Protein 1O58 (pdb70)

Sequence (1123 aa):
HHMMERLIGSTPIVRLDSIDSRIFLKLEKNNPGGSVKDRPALFMILDAEKRGLLKNGIVEPTSGNMGIAIAMIGAKRGHRVILTMPETMSVERRKVLKMLGAELVLTPGELGMKGAVEKALEISRETGAHMLNQFENPYNVYSHQFTTGPEILKQMDYQIDAFVAGVGTGGTISGVGRVLKGFFGNGVKIVAVEPAKSPVLSGGQPGKHAIQGIGAGFVPKILDRSVIDEVITVEDEEAYEMARYLAKKEGLLVGISSGANVAAALKVAQKLGPDARVVTVAPDHAERYLSILHMMERLIGSTPIVRLDSIDSRIFLKLEKNNPGGSVKDRPALFMILDAEKRGLLKNGIVEPTSGNMGIAIAMIGAKRGHRVILTMPETMSVERRKVLKMLGAELVLTGAVEKALEISRETGAHMLNQFENPYNVYSHQFTTGPEILKQMDYQIDAFVAGVGTGGTISGVGRVLKGFFGNGVKIVAVEPAKSPVLSGGQPGKHAIQGIGAGFVPKILDRSVIDEVITVEDEEAYEMARYLAKKEGLLVGISSGANVAAALKVAQKLGPDARVVTVAPDHAERYLSILHMMERLIGSTPIVRLDSIDSRIFLKLEKNNPGGSVKDRPALFMILDAEKRGLLKNGIVEPTSGNMGIAIAMIGAKRGHRVILTMPETMSVERRKVLKMLGAEAHMLNQFENPYNVYSHQFTTGPEILKQMDYQIDAFVAGVGTGGTISGVGRVLKGFFGNGVKIVAVEPAKSPVLSGGQPGKHAIQGIGAGFVPKILDRSVIDEVITVEDEEAYEMARYLAKKEGLLVGISSGANVAAALKVAQKLGPDARVVTVAPDHAERYLSIHHMMERLIGSTPIVRLDSIDSRIFLKLEKNNPGGSVKDRPALFMILDAEKRGLLKNGIVEPTSGNMGIAIAMIGAKRGHRVILTMPETMSVERRKVLKMLGAELVALEISRETGAHMLNQFENPYNVYSHQFTTGPEILKQMDYQIDAFVAGVGTGGTISGVGRVLKGFFGNGVKIVAVEPAKSPVLSGGQPGKHAIQGIGAGFVPKILDRSVIDEVITVEDEEAYEMARYLAKKEGLLVGISSGANVAAALKVAQKLGPDARVVTVAPDHAERYLSIL

Solvent-accessible surface area: 36326 Å² total; per-residue (Å²): 124,42,14,1,2,141,16,5,10,80,2,35,35,9,102,0,82,50,35,22,49,40,0,16,0,0,2,0,26,26,0,5,0,5,1,3,34,0,1,0,0,0,2,0,0,22,16,1,54,107,148,62,62,18,102,82,4,0,0,0,1,0,27,0,14,5,0,0,0,0,2,0,0,2,25,39,80,66,33,119,7,6,0,0,0,3,87,81,32,4,78,11,0,78,66,0,0,144,17,5,52,11,76,50,49,75,6,57,18,150,91,28,19,115,4,0,24,85,72,0,78,72,16,26,176,140,51,41,2,49,22,7,40,6,14,95,19,71,29,1,5,53,0,2,37,12,11,0,0,11,30,0,1,42,73,2,7,10,73,7,56,0,0,0,1,14,6,14,7,4,1,17,0,0,0,0,0,89,1,0,33,29,8,22,29,117,53,0,89,0,1,0,0,3,0,38,115,1,31,21,12,66,68,28,140,77,35,122,42,35,0,15,25,14,15,19,24,65,62,5,166,18,16,27,113,103,11,30,63,94,41,31,48,0,92,17,124,46,0,24,68,13,1,101,88,0,3,56,92,0,0,0,4,0,0,0,5,0,0,0,4,0,1,0,0,34,92,13,0,118,114,72,34,133,90,10,37,0,0,0,2,1,20,0,16,1,5,0,1,28,62,71,24,77,17,1,2,160,14,4,10,82,2,34,36,9,67,0,52,50,33,22,46,44,0,16,0,0,1,0,26,25,1,3,0,5,1,5,31,0,2,1,0,0,1,0,0,21,6,2,50,121,139,45,57,12,195,85,3,0,0,2,13,7,44,0,13,4,0,1,0,0,1,0,0,1,22,35,74,68,35,117,6,7,0,0,0,44,107,112,34,5,86,17,0,64,55,0,0,58,20,5,49,11,78,66,54,58,58,107,10,62,72,79,0,92,85,17,28,217,147,42,40,1,44,33,4,45,8,45,103,19,67,23,1,5,53,0,2,37,11,11,0,0,10,30,0,0,42,71,2,9,10,85,8,57,0,0,0,2,13,7,14,7,3,1,18,0,0,0,0,0,90,1,0,39,24,8,21,30,157,49,1,70,0,0,0,0,5,0,32,101,2,29,26,43,66,71,33,150,82,33,124,47,38,0,18,28,16,17,45,22,98,75,4,152,14,18,26,174,100,10,30,74,68,54,36,50,1,84,14,116,58,0,36,119,22,1,91,97,0,4,106,51,0,0,0,4,1,0,0,4,0,0,0,5,0,9,0,0,37,72,7,0,114,129,52,38,120,128,10,38,0,0,0,3,0,19,0,16,2,5,0,1,30,74,68,21,77,17,1,2,161,14,5,9,80,2,35,35,8,68,0,55,50,35,25,48,43,0,15,0,0,1,0,24,26,0,4,0,5,1,8,34,0,2,0,0,1,2,1,0,19,6,1,55,102,138,61,64,16,102,106,3,0,40,2,61,7,50,0,14,4,0,1,0,0,2,0,0,1,22,29,76,67,32,138,7,45,25,82,57,69,148,103,31,5,76,18,1,109,64,0,15,155,22,4,47,8,105,67,47,89,3,65,7,52,97,16,60,21,0,5,56,0,3,36,14,11,0,0,11,30,0,1,40,74,2,7,10,68,6,55,0,0,0,1,13,5,15,8,3,1,20,0,0,0,0,0,90,2,0,37,27,14,41,30,140,51,0,97,0,0,0,0,4,0,40,122,2,30,23,15,63,69,30,142,76,30,197,43,41,0,14,24,14,17,48,25,96,64,4,130,12,16,24,114,101,13,28,67,88,39,32,47,0,105,13,120,59,0,21,57,20,12,135,92,0,4,49,89,0,0,0,4,4,2,7,4,0,0,0,4,0,8,0,0,38,65,10,0,108,179,80,18,134,131,9,36,0,0,0,3,0,20,0,17,8,5,1,16,25,76,85,120,46,12,2,3,137,14,5,10,80,2,35,34,9,106,0,85,54,35,24,51,37,0,15,0,0,0,0,26,25,0,4,0,5,1,9,33,0,2,0,0,0,2,0,0,21,7,2,54,96,138,62,56,16,187,71,3,0,0,2,57,9,47,0,14,4,0,1,0,0,1,0,0,1,22,37,80,67,35,113,6,4,3,26,49,69,151,102,31,6,84,17,0,81,86,0,2,76,35,3,51,8,77,75,118,32,116,119,25,24,177,84,47,41,1,45,28,3,60,8,57,92,18,75,24,1,5,55,0,3,36,12,11,0,0,11,30,0,1,44,72,2,8,10,73,6,60,0,0,0,1,13,6,15,8,3,0,22,0,0,0,0,0,85,2,0,44,29,10,18,30,135,42,0,87,0,0,0,0,5,0,30,100,2,30,27,17,64,70,28,143,74,32,190,41,38,0,14,26,15,17,47,24,96,62,4,163,18,14,25,120,102,13,30,66,86,46,35,46,1,76,15,120,74,0,33,57,22,1,115,109,0,4,61,30,0,0,0,4,1,0,0,5,0,0,0,3,0,10,0,0,37,61,13,0,112,183,64,38,118,125,10,36,0,0,0,2,0,20,0,16,1,4,0,1,26,75,62,29

Secondary structure (DSSP, 8-state):
--HHHHHS----EEE-TTT-TTEEEEEGGGSTTSBTTHHHHHHHHHHHHHTT--TT-EEEE-SSHHHHHHHHHHHHHT--EEEEEETTS-HHHHHHHHHTT-EEEEE-GGGHHHHHHHHHHHHHHHH-PBP--TTT-HHHHHHIIIIIHHHHHHHTTT--SEEEEE-SSSHHHHHHHHHHHHHHGGGSEEEEEEETTS-TTTT--------TTS--SS--TT--GGG--EEEEE-HHHHHHHHHHIIIII---B-HHHHHHHHHHHHHHHTS-TT--EEEEE-BBGGG-TTT-/-HHHHHSS---EEE-TTT-TTEEEEEGGGSTTSBTTHHHHHHHHHHHHHTT--TT-EEEE-SSHHHHHHHHHHHHHT--EEEEE-TTS-THHHHHHHHTT-EEEE---HHHHHHHHHHH-PBP--TTT-HHHHHHIIIIIHHHHHHHTTT--SEEEEE-SSSHHHHHHHHHHHHHHGGGSEEEEEEETTS-TTTT--------TTS--SS--TT--GGG--EEEEE-HHHHHHHHHHIIIII---B-HHHHHHHHHHHHHHHTS-TT--EEEEE-BBGGGGTTT-/-HHHHHSS---EEE-TTT-TTEEEEEGGGSTTSBTTHHHHHHHHHHHHHTT--TT-EEEE-SSHHHHHHHHHHHHHT--EEEE--TTS-HHHHHHHHHTT---B---TTT-HHHHHHIIIIIHHHHHHHTTT--SEEEEE-SSSHHHHHHHHHHHHHHGGGSEEEEEEETTS-TTTT--------TTS--SS--TT--GGG--EEEEE-HHHHHHHHHHIIIII---B-HHHHHHHHHHHHHHHHH-TT--EEEEE-BBGGG-TT-/--HHHHHSS---EEE-TTT-TTEEEEEGGGSTTSBTTHHHHHHHHHHHHHTT--TT-EEEE-SSHHHHHHHHHHHHHT--EEEE--TTS-THHHHHHHHTTPEE--HHHHHHH-PBP--TTT-HHHHHHIIIIIHHHHHHHTTT--SEEEEE-SSSHHHHHHHHHHHHHHGGGSEEEEEEETTS-TTTT--------TTS--SS--TT--GGG--EEEEE-HHHHHHHHHHIIIII---B-HHHHHHHHHHHHHHHTS-TT--EEEEE-BBGGG-TTT-

Radius of gyration: 29.22 Å; Cα contacts (8 Å, |Δi|>4): 2714; chains: 4; bounding box: 78×65×84 Å

B-factor: mean 25.7, std 7.24, range [10.95, 65.92]

InterPro domains:
  IPR001216 Cysteine synthase/cystathionine beta-synthase, pyridoxal-phosphate attachment site [PS00901] (24-42)
  IPR001926 Tryptophan synthase beta chain-like, PALP domain [PF00291] (4-282)
  IPR005856 Cysteine synthase [TIGR01136] (3-290)
  IPR005859 Cysteine synthase CysK [TIGR01139] (3-290)
  IPR036052 Tryptophan synthase beta chain-like, PALP domain superfamily [G3DSA:3.40.50.1100] (5-289)
  IPR036052 Tryptophan synthase beta chain-like, PALP domain superfamily [G3DSA:3.40.50.1100] (36-134)
  IPR036052 Tryptophan synthase beta chain-like, PALP domain superfamily [SSF53686] (4-290)
  IPR050214 Cysteine synthase/Cystathionine beta-synthase [PTHR10314] (4-289)

CATH classification: 3.40.50.1100 (+1 more: 3.40.50.1100)

Structure (mmCIF, N/CA/C/O backbone):
data_1O58
#
_entry.id   1O58
#
_cell.length_a   67.570
_cell.length_b   84.590
_cell.length_c   107.220
_cell.angle_alpha   90.00
_cell.angle_beta   95.39
_cell.angle_gamma   90.00
#
_symmetry.space_group_name_H-M   'P 1 21 1'
#
loop_
_entity.id
_entity.type
_entity.pdbx_description
1 polymer 'O-acetylserine sulfhydrylase'
2 non-polymer 'PHOSPHATE ION'
3 water water
#
loop_
_atom_site.group_PDB
_atom_site.id
_atom_site.type_symbol
_atom_site.label_atom_id
_atom_site.label_alt_id
_atom_site.label_comp_id
_atom_site.label_asym_id
_atom_site.label_entity_id
_atom_site.label_seq_id
_atom_site.pdbx_PDB_ins_code
_atom_site.Cartn_x
_atom_site.Cartn_y
_atom_site.Cartn_z
_atom_site.occupancy
_atom_site.B_iso_or_equiv
_atom_site.auth_seq_id
_atom_site.auth_comp_id
_atom_site.auth_asym_id
_atom_site.auth_atom_id
_atom_site.pdbx_PDB_model_num
ATOM 1 N N . HIS A 1 11 ? 43.860 25.354 82.082 1.00 43.22 -1 HIS A N 1
ATOM 2 C CA . HIS A 1 11 ? 43.611 23.960 82.585 1.00 42.62 -1 HIS A CA 1
ATOM 3 C C . HIS A 1 11 ? 44.122 22.905 81.601 1.00 40.90 -1 HIS A C 1
ATOM 4 O O . HIS A 1 11 ? 43.692 21.736 81.649 1.00 40.96 -1 HIS A O 1
ATOM 11 N N . HIS A 1 12 ? 45.044 23.307 80.714 1.00 38.28 0 HIS A N 1
ATOM 12 C CA . HIS A 1 12 ? 45.749 22.348 79.866 1.00 35.92 0 HIS A CA 1
ATOM 13 C C . HIS A 1 12 ? 44.818 21.554 78.954 1.00 32.82 0 HIS A C 1
ATOM 14 O O . HIS A 1 12 ? 44.969 20.333 78.809 1.00 30.15 0 HIS A O 1
ATOM 21 N N . MET A 1 13 ? 43.898 22.253 78.297 1.00 29.93 1 MET A N 1
ATOM 22 C CA . MET A 1 13 ? 42.866 21.588 77.490 1.00 28.38 1 MET A CA 1
ATOM 23 C C . MET A 1 13 ? 43.437 20.660 76.435 1.00 27.59 1 MET A C 1
ATOM 24 O O . MET A 1 13 ? 43.116 19.475 76.391 1.00 27.71 1 MET A O 1
ATOM 29 N N . MET A 1 14 ? 44.284 21.212 75.580 1.00 25.99 2 MET A N 1
ATOM 30 C CA . MET A 1 14 ? 44.773 20.474 74.420 1.00 25.71 2 MET A CA 1
ATOM 31 C C . MET A 1 14 ? 45.718 19.383 74.853 1.00 25.70 2 MET A C 1
ATOM 32 O O . MET A 1 14 ? 45.730 18.303 74.246 1.00 26.40 2 MET A O 1
ATOM 37 N N . GLU A 1 15 ? 46.474 19.653 75.919 1.00 25.48 3 GLU A N 1
ATOM 38 C CA . GLU A 1 15 ? 47.416 18.690 76.465 1.00 25.58 3 GLU A CA 1
ATOM 39 C C . GLU A 1 15 ? 46.651 17.423 76.835 1.00 25.52 3 GLU A C 1
ATOM 40 O O . GLU A 1 15 ? 47.101 16.290 76.620 1.00 25.14 3 GLU A O 1
ATOM 46 N N . ARG A 1 16 ? 45.498 17.614 77.459 1.00 25.30 4 ARG A N 1
ATOM 47 C CA . ARG A 1 16 ? 44.777 16.469 78.029 1.00 25.91 4 ARG A CA 1
ATOM 48 C C . ARG A 1 16 ? 44.004 15.692 76.985 1.00 25.07 4 ARG A C 1
ATOM 49 O O . ARG A 1 16 ? 43.823 14.461 77.095 1.00 24.51 4 ARG A O 1
ATOM 57 N N . LEU A 1 17 ? 43.504 16.392 75.979 1.00 23.86 5 LEU A N 1
ATOM 58 C CA . LEU A 1 17 ? 42.685 15.798 74.949 1.00 23.39 5 LEU A CA 1
ATOM 59 C C . LEU A 1 17 ? 43.473 15.026 73.908 1.00 22.95 5 LEU A C 1
ATOM 60 O O . LEU A 1 17 ? 42.981 14.048 73.361 1.00 23.91 5 LEU A O 1
ATOM 65 N N . ILE A 1 18 ? 44.665 15.491 73.585 1.00 21.56 6 ILE A N 1
ATOM 66 C CA . ILE A 1 18 ? 45.418 14.907 72.490 1.00 21.38 6 ILE A CA 1
ATOM 67 C C . ILE A 1 18 ? 46.066 13.571 72.852 1.00 22.03 6 ILE A C 1
ATOM 68 O O . ILE A 1 18 ? 46.699 13.440 73.898 1.00 22.84 6 ILE A O 1
ATOM 73 N N . GLY A 1 19 ? 45.847 12.563 72.005 1.00 22.02 7 GLY A N 1
ATOM 74 C CA . GLY A 1 19 ? 46.455 11.238 72.211 1.00 21.58 7 GLY A CA 1
ATOM 75 C C . GLY A 1 19 ? 45.596 10.264 72.976 1.00 21.42 7 GLY A C 1
ATOM 76 O O . GLY A 1 19 ? 44.414 10.506 73.177 1.00 21.12 7 GLY A O 1
ATOM 77 N N . SER A 1 20 ? 46.197 9.157 73.399 1.00 22.15 8 SER A N 1
ATOM 78 C CA . SER A 1 20 ? 45.495 8.067 74.093 1.00 22.95 8 SER A CA 1
ATOM 79 C C . SER A 1 20 ? 44.294 7.576 73.262 1.00 22.67 8 SER A C 1
ATOM 80 O O . SER A 1 20 ? 43.193 7.458 73.767 1.00 24.17 8 SER A O 1
ATOM 83 N N . THR A 1 21 ? 44.533 7.313 71.987 1.00 21.69 9 THR A N 1
ATOM 84 C CA . THR A 1 21 ? 43.527 6.847 71.034 1.00 21.64 9 THR A CA 1
ATOM 85 C C . THR A 1 21 ? 43.419 5.315 71.033 1.00 21.40 9 THR A C 1
ATOM 86 O O . THR A 1 21 ? 44.395 4.599 71.371 1.00 21.82 9 THR A O 1
ATOM 90 N N . PRO A 1 22 ? 42.254 4.792 70.649 1.00 22.21 10 PRO A N 1
ATOM 91 C CA . PRO A 1 22 ? 42.028 3.354 70.687 1.00 22.47 10 PRO A CA 1
ATOM 92 C C . PRO A 1 22 ? 42.562 2.576 69.486 1.00 23.52 10 PRO A C 1
ATOM 93 O O . PRO A 1 22 ? 42.777 3.127 68.382 1.00 23.96 10 PRO A O 1
ATOM 97 N N . ILE A 1 23 ? 42.770 1.288 69.720 1.00 23.66 11 ILE A N 1
ATOM 98 C CA . ILE A 1 23 ? 43.105 0.359 68.644 1.00 24.80 11 ILE A CA 1
ATOM 99 C C . ILE A 1 23 ? 41.986 -0.656 68.556 1.00 25.72 11 ILE A C 1
ATOM 100 O O . ILE A 1 23 ? 41.531 -1.156 69.600 1.00 26.01 11 ILE A O 1
ATOM 105 N N . VAL A 1 24 ? 41.551 -0.933 67.330 1.00 25.13 12 VAL A N 1
ATOM 106 C CA . VAL A 1 24 ? 40.550 -1.949 67.034 1.00 26.08 12 VAL A CA 1
ATOM 107 C C . VAL A 1 24 ? 41.093 -3.005 66.078 1.00 25.84 12 VAL A C 1
ATOM 108 O O . VAL A 1 24 ? 41.880 -2.709 65.177 1.00 25.90 12 VAL A O 1
ATOM 112 N N . ARG A 1 25 ? 40.672 -4.248 66.281 1.00 26.20 13 ARG A N 1
ATOM 113 C CA . ARG A 1 25 ? 40.993 -5.338 65.372 1.00 27.08 13 ARG A CA 1
ATOM 114 C C . ARG A 1 25 ? 39.948 -5.408 64.245 1.00 25.59 13 ARG A C 1
ATOM 115 O O . ARG A 1 25 ? 38.749 -5.377 64.509 1.00 26.67 13 ARG A O 1
ATOM 123 N N . LEU A 1 26 ? 40.410 -5.477 63.005 1.00 24.80 14 LEU A N 1
ATOM 124 C CA . LEU A 1 26 ? 39.556 -5.427 61.835 1.00 25.04 14 LEU A CA 1
ATOM 125 C C . LEU A 1 26 ? 39.061 -6.836 61.490 1.00 25.97 14 LEU A C 1
ATOM 126 O O . LEU A 1 26 ? 39.379 -7.370 60.442 1.00 24.60 14 LEU A O 1
ATOM 131 N N . ASP A 1 27 ? 38.236 -7.387 62.385 1.00 27.50 15 ASP A N 1
ATOM 132 C CA . ASP A 1 27 ? 37.752 -8.770 62.314 1.00 30.13 15 ASP A CA 1
ATOM 133 C C . ASP A 1 27 ? 36.876 -9.068 61.143 1.00 30.52 15 ASP A C 1
ATOM 134 O O . ASP A 1 27 ? 36.622 -10.238 60.893 1.00 31.34 15 ASP A O 1
ATOM 139 N N . SER A 1 28 ? 36.320 -8.043 60.493 1.00 30.27 16 SER A N 1
ATOM 140 C CA . SER A 1 28 ? 35.484 -8.246 59.311 1.00 30.96 16 SER A CA 1
ATOM 141 C C . SER A 1 28 ? 36.278 -8.167 58.016 1.00 30.77 16 SER A C 1
ATOM 142 O O . SER A 1 28 ? 35.769 -8.527 56.964 1.00 32.72 16 SER A O 1
ATOM 145 N N . ILE A 1 29 ? 37.510 -7.681 58.085 1.00 30.92 17 ILE A N 1
ATOM 146 C CA . ILE A 1 29 ? 38.383 -7.548 56.922 1.00 30.63 17 ILE A CA 1
ATOM 147 C C . ILE A 1 29 ? 39.482 -8.590 57.048 1.00 29.88 17 ILE A C 1
ATOM 148 O O . ILE A 1 29 ? 39.528 -9.543 56.265 1.00 29.39 17 ILE A O 1
ATOM 153 N N . ASP A 1 30 ? 40.340 -8.435 58.057 1.00 28.52 18 ASP A N 1
ATOM 154 C CA . ASP A 1 30 ? 41.352 -9.443 58.393 1.00 28.04 18 ASP A CA 1
ATOM 155 C C . ASP A 1 30 ? 41.731 -9.268 59.859 1.00 27.03 18 ASP A C 1
ATOM 156 O O . ASP A 1 30 ? 42.218 -8.215 60.252 1.00 26.26 18 ASP A O 1
ATOM 161 N N . SER A 1 31 ? 41.494 -10.293 60.666 1.00 26.71 19 SER A N 1
ATOM 162 C CA . SER A 1 31 ? 41.674 -10.178 62.107 1.00 26.75 19 SER A CA 1
ATOM 163 C C . SER A 1 31 ? 43.154 -10.057 62.500 1.00 26.59 19 SER A C 1
ATOM 164 O O . SER A 1 31 ? 43.477 -9.842 63.668 1.00 26.67 19 SER A O 1
ATOM 167 N N . ARG A 1 32 ? 44.056 -10.138 61.533 1.00 25.63 20 ARG A N 1
ATOM 168 C CA . ARG A 1 32 ? 45.471 -9.878 61.857 1.00 25.60 20 ARG A CA 1
ATOM 169 C C . ARG A 1 32 ? 45.800 -8.384 61.886 1.00 24.77 20 ARG A C 1
ATOM 170 O O . ARG A 1 32 ? 46.893 -7.997 62.292 1.00 24.32 20 ARG A O 1
ATOM 178 N N . ILE A 1 33 ? 44.868 -7.550 61.435 1.00 23.55 21 ILE A N 1
ATOM 179 C CA . ILE A 1 33 ? 45.149 -6.105 61.300 1.00 23.47 21 ILE A CA 1
ATOM 180 C C . ILE A 1 33 ? 44.536 -5.329 62.464 1.00 22.72 21 ILE A C 1
ATOM 181 O O . ILE A 1 33 ? 43.358 -5.496 62.776 1.00 22.59 21 ILE A O 1
ATOM 186 N N . PHE A 1 34 ? 45.348 -4.469 63.082 1.00 21.74 22 PHE A N 1
ATOM 187 C CA . PHE A 1 34 ? 44.950 -3.704 64.245 1.00 22.03 22 PHE A CA 1
ATOM 188 C C . PHE A 1 34 ? 45.132 -2.253 63.840 1.00 21.99 22 PHE A C 1
ATOM 189 O O . PHE A 1 34 ? 46.190 -1.894 63.325 1.00 23.05 22 PHE A O 1
ATOM 197 N N . LEU A 1 35 ? 44.088 -1.455 64.044 1.00 20.97 23 LEU A N 1
ATOM 198 C CA . LEU A 1 35 ? 44.010 -0.110 63.507 1.00 21.03 23 LEU A CA 1
ATOM 199 C C . LEU A 1 35 ? 43.869 0.907 64.620 1.00 20.33 23 LEU A C 1
ATOM 200 O O . LEU A 1 35 ? 42.926 0.828 65.392 1.00 20.25 23 LEU A O 1
ATOM 205 N N . LYS A 1 36 ? 44.810 1.854 64.693 1.00 20.96 24 LYS A N 1
ATOM 206 C CA . LYS A 1 36 ? 44.793 2.911 65.676 1.00 21.63 24 LYS A CA 1
ATOM 207 C C . LYS A 1 36 ? 44.030 4.121 65.153 1.00 21.76 24 LYS A C 1
ATOM 208 O O . LYS A 1 36 ? 44.405 4.710 64.137 1.00 22.30 24 LYS A O 1
ATOM 214 N N . LEU A 1 37 ? 42.966 4.504 65.862 1.00 21.79 25 LEU A N 1
ATOM 215 C CA . LEU A 1 37 ? 41.994 5.455 65.361 1.00 21.52 25 LEU A CA 1
ATOM 216 C C . LEU A 1 37 ? 42.306 6.865 65.787 1.00 21.47 25 LEU A C 1
ATOM 217 O O . LEU A 1 37 ? 41.831 7.348 66.814 1.00 20.52 25 LEU A O 1
ATOM 222 N N . GLU A 1 38 ? 43.110 7.546 64.978 1.00 22.22 26 GLU A N 1
ATOM 223 C CA . GLU A 1 38 ? 43.591 8.880 65.354 1.00 21.74 26 GLU A CA 1
ATOM 224 C C . GLU A 1 38 ? 42.561 10.008 65.207 1.00 22.20 26 GLU A C 1
ATOM 225 O O . GLU A 1 38 ? 42.793 11.149 65.686 1.00 21.62 26 GLU A O 1
ATOM 231 N N . LYS A 1 39 ? 41.426 9.717 64.579 1.00 22.80 27 LYS A N 1
ATOM 232 C CA . LYS A 1 39 ? 40.324 10.675 64.487 1.00 23.49 27 LYS A CA 1
ATOM 233 C C . LYS A 1 39 ? 39.778 11.084 65.841 1.00 24.56 27 LYS A C 1
ATOM 234 O O . LYS A 1 39 ? 39.136 12.121 65.953 1.00 23.34 27 LYS A O 1
ATOM 240 N N . ASN A 1 40 ? 39.996 10.259 66.863 1.00 23.91 28 ASN A N 1
ATOM 241 C CA . ASN A 1 40 ? 39.577 10.611 68.228 1.00 26.09 28 ASN A CA 1
ATOM 242 C C . ASN A 1 40 ? 40.245 11.833 68.838 1.00 25.18 28 ASN A C 1
ATOM 243 O O . ASN A 1 40 ? 39.732 12.382 69.801 1.00 26.35 28 ASN A O 1
ATOM 248 N N . ASN A 1 41 ? 41.405 12.236 68.317 1.00 23.33 29 ASN A N 1
ATOM 249 C CA . ASN A 1 41 ? 42.008 13.494 68.688 1.00 22.65 29 ASN A CA 1
ATOM 250 C C . ASN A 1 41 ? 41.061 14.687 68.414 1.00 22.06 29 ASN A C 1
ATOM 251 O O . ASN A 1 41 ? 40.243 14.608 67.521 1.00 22.04 29 ASN A O 1
ATOM 256 N N . PRO A 1 42 ? 41.162 15.758 69.201 1.00 22.11 30 PRO A N 1
ATOM 257 C CA . PRO A 1 42 ? 40.219 16.882 69.114 1.00 22.16 30 PRO A CA 1
ATOM 258 C C . PRO A 1 42 ? 40.213 17.583 67.747 1.00 22.42 30 PRO A C 1
ATOM 259 O O . PRO A 1 42 ? 39.181 18.084 67.296 1.00 22.12 30 PRO A O 1
ATOM 263 N N . GLY A 1 43 ? 41.345 17.591 67.064 1.00 22.16 31 GLY A N 1
ATOM 264 C CA . GLY A 1 43 ? 41.419 18.109 65.711 1.00 21.96 31 GLY A CA 1
ATOM 265 C C . GLY A 1 43 ? 41.023 17.145 64.607 1.00 21.96 31 GLY A C 1
ATOM 266 O O . GLY A 1 43 ? 41.049 17.503 63.441 1.00 22.23 31 GLY A O 1
ATOM 267 N N . GLY A 1 44 ? 40.700 15.910 64.971 1.00 21.66 32 GLY A N 1
ATOM 268 C CA . GLY A 1 44 ? 40.230 14.907 64.030 1.00 22.24 32 GLY A CA 1
ATOM 269 C C . GLY A 1 44 ? 41.312 14.147 63.286 1.00 21.03 32 GLY A C 1
ATOM 270 O O . GLY A 1 44 ? 40.997 13.429 62.336 1.00 20.40 32 GLY A O 1
ATOM 271 N N . SER A 1 45 ? 42.577 14.301 63.689 1.00 20.89 33 SER A N 1
ATOM 272 C CA . SER A 1 45 ? 43.669 13.599 63.037 1.00 19.48 33 SER A CA 1
ATOM 273 C C . SER A 1 45 ? 44.857 13.350 63.955 1.00 19.76 33 SER A C 1
ATOM 274 O O . SER A 1 45 ? 44.976 13.970 65.003 1.00 18.88 33 SER A O 1
ATOM 277 N N . VAL A 1 46 ? 45.732 12.449 63.515 1.00 19.10 34 VAL A N 1
ATOM 278 C CA . VAL A 1 46 ? 47.003 12.141 64.177 1.00 19.70 34 VAL A CA 1
ATOM 279 C C . VAL A 1 46 ? 47.916 13.368 64.381 1.00 20.10 34 VAL A C 1
ATOM 280 O O . VAL A 1 46 ? 48.753 13.381 65.291 1.00 19.64 34 VAL A O 1
ATOM 284 N N . LYS A 1 47 ? 47.744 14.386 63.551 1.00 19.62 35 LYS A N 1
ATOM 285 C CA . LYS A 1 47 ? 48.688 15.508 63.539 1.00 19.45 35 LYS A CA 1
ATOM 286 C C . LYS A 1 47 ? 48.523 16.417 64.774 1.00 19.21 35 LYS A C 1
ATOM 287 O O . LYS A 1 47 ? 49.370 17.300 65.004 1.00 19.62 35 LYS A O 1
ATOM 293 N N . ASP A 1 48 ? 47.457 16.242 65.562 1.00 18.57 36 ASP A N 1
ATOM 294 C CA . ASP A 1 48 ? 47.351 16.986 66.818 1.00 18.76 36 ASP A CA 1
ATOM 295 C C . ASP A 1 48 ? 48.613 16.734 67.672 1.00 19.16 36 ASP A C 1
ATOM 296 O O . ASP A 1 48 ? 49.065 17.619 68.390 1.00 19.66 36 ASP A O 1
ATOM 301 N N . ARG A 1 49 ? 49.153 15.530 67.606 1.00 18.95 37 ARG A N 1
ATOM 302 C CA . ARG A 1 49 ? 50.333 15.166 68.427 1.00 18.70 37 ARG A CA 1
ATOM 303 C C . ARG A 1 49 ? 51.602 15.963 68.060 1.00 18.83 37 ARG A C 1
ATOM 304 O O . ARG A 1 49 ? 52.127 16.671 68.935 1.00 19.92 37 ARG A O 1
ATOM 312 N N . PRO A 1 50 ? 52.118 15.875 66.820 1.00 18.33 38 PRO A N 1
ATOM 313 C CA . PRO A 1 50 ? 53.288 16.685 66.434 1.00 19.04 38 PRO A CA 1
ATOM 314 C C . PRO A 1 50 ? 53.027 18.183 66.541 1.00 19.37 38 PRO A C 1
ATOM 315 O O . PRO A 1 50 ? 53.903 18.948 66.927 1.00 19.88 38 PRO A O 1
ATOM 319 N N . ALA A 1 51 ? 51.810 18.617 66.216 1.00 19.40 39 ALA A N 1
ATOM 320 C CA . ALA A 1 51 ? 51.490 20.044 66.308 1.00 19.16 39 ALA A CA 1
ATOM 321 C C . ALA A 1 51 ? 51.665 20.554 67.746 1.00 19.45 39 ALA A C 1
ATOM 322 O O . ALA A 1 51 ? 52.314 21.571 68.034 1.00 19.26 39 ALA A O 1
ATOM 324 N N . LEU A 1 52 ? 51.080 19.826 68.678 1.00 18.79 40 LEU A N 1
ATOM 325 C CA . LEU A 1 52 ? 51.217 20.193 70.077 1.00 19.93 40 LEU A CA 1
ATOM 326 C C . LEU A 1 52 ? 52.688 20.213 70.503 1.00 18.87 40 LEU A C 1
ATOM 327 O O . LEU A 1 52 ? 53.141 21.157 71.160 1.00 19.85 40 LEU A O 1
ATOM 332 N N . PHE A 1 53 ? 53.439 19.168 70.162 1.00 19.63 41 PHE A N 1
ATOM 333 C CA . PHE A 1 53 ? 54.863 19.100 70.565 1.00 18.79 41 PHE A CA 1
ATOM 334 C C . PHE A 1 53 ? 55.681 20.266 69.987 1.00 18.90 41 PHE A C 1
ATOM 335 O O . PHE A 1 53 ? 56.466 20.927 70.687 1.00 19.03 41 PHE A O 1
ATOM 343 N N . MET A 1 54 ? 55.493 20.522 68.702 1.00 18.80 42 MET A N 1
ATOM 344 C CA . MET A 1 54 ? 56.209 21.603 68.044 1.00 18.52 42 MET A CA 1
ATOM 345 C C . MET A 1 54 ? 55.851 22.956 68.641 1.00 18.20 42 MET A C 1
ATOM 346 O O . MET A 1 54 ? 56.737 23.796 68.857 1.00 20.01 42 MET A O 1
ATOM 351 N N . ILE A 1 55 ? 54.569 23.203 68.888 1.00 19.27 43 ILE A N 1
ATOM 352 C CA . ILE A 1 55 ? 54.136 24.495 69.471 1.00 18.87 43 ILE A CA 1
ATOM 353 C C . ILE A 1 55 ? 54.677 24.685 70.884 1.00 19.82 43 ILE A C 1
ATOM 354 O O . ILE A 1 55 ? 55.146 25.773 71.222 1.00 20.64 43 ILE A O 1
ATOM 359 N N . LEU A 1 56 ? 54.603 23.636 71.708 1.00 20.54 44 LEU A N 1
ATOM 360 C CA . LEU A 1 56 ? 55.136 23.689 73.066 1.00 21.25 44 LEU A CA 1
ATOM 361 C C . LEU A 1 56 ? 56.630 24.000 73.093 1.00 20.63 44 LEU A C 1
ATOM 362 O O . LEU A 1 56 ? 57.079 24.819 73.890 1.00 21.89 44 LEU A O 1
ATOM 367 N N . ASP A 1 57 ? 57.390 23.390 72.197 1.00 20.84 45 ASP A N 1
ATOM 368 C CA . ASP A 1 57 ? 58.821 23.740 72.036 1.00 20.84 45 ASP A CA 1
ATOM 369 C C . ASP A 1 57 ? 59.025 25.197 71.632 1.00 20.62 45 ASP A C 1
ATOM 370 O O . ASP A 1 57 ? 59.863 25.925 72.199 1.00 20.71 45 ASP A O 1
ATOM 375 N N . ALA A 1 58 ? 58.237 25.671 70.659 1.00 20.67 46 ALA A N 1
ATOM 376 C CA . ALA A 1 58 ? 58.364 27.023 70.177 1.00 20.42 46 ALA A CA 1
ATOM 377 C C . ALA A 1 58 ? 57.979 28.054 71.237 1.00 20.61 46 ALA A C 1
ATOM 378 O O . ALA A 1 58 ? 58.586 29.135 71.322 1.00 20.42 46 ALA A O 1
ATOM 380 N N . GLU A 1 59 ? 56.960 27.734 72.014 1.00 21.05 47 GLU A N 1
ATOM 381 C CA . GLU A 1 59 ? 56.546 28.593 73.129 1.00 21.98 47 GLU A CA 1
ATOM 382 C C . GLU A 1 59 ? 57.643 28.752 74.175 1.00 22.03 47 GLU A C 1
ATOM 383 O O . GLU A 1 59 ? 57.977 29.877 74.576 1.00 21.72 47 GLU A O 1
ATOM 389 N N . LYS A 1 60 ? 58.216 27.624 74.578 1.00 23.84 48 LYS A N 1
ATOM 390 C CA . LYS A 1 60 ? 59.324 27.605 75.552 1.00 24.30 48 LYS A CA 1
ATOM 391 C C . LYS A 1 60 ? 60.512 28.442 75.088 1.00 24.71 48 LYS A C 1
ATOM 392 O O . LYS A 1 60 ? 61.111 29.179 75.885 1.00 25.31 48 LYS A O 1
ATOM 395 N N . ARG A 1 61 ? 60.828 28.379 73.797 1.00 24.06 49 ARG A N 1
ATOM 396 C CA . ARG A 1 61 ? 61.960 29.122 73.263 1.00 24.25 49 ARG A CA 1
ATOM 397 C C . ARG A 1 61 ? 61.629 30.544 72.778 1.00 24.02 49 ARG A C 1
ATOM 398 O O . ARG A 1 61 ? 62.497 31.240 72.273 1.00 22.71 49 ARG A O 1
ATOM 406 N N . GLY A 1 62 ? 60.385 30.971 72.958 1.00 23.51 50 GLY A N 1
ATOM 407 C CA . GLY A 1 62 ? 60.013 32.373 72.725 1.00 23.55 50 GLY A CA 1
ATOM 408 C C . GLY A 1 62 ? 59.984 32.747 71.260 1.00 22.97 50 GLY A C 1
ATOM 409 O O . GLY A 1 62 ? 60.336 33.875 70.905 1.00 22.69 50 GLY A O 1
ATOM 410 N N . LEU A 1 63 ? 59.560 31.811 70.409 1.00 22.24 51 LEU A N 1
ATOM 411 C CA . LEU A 1 63 ? 59.679 31.967 68.977 1.00 22.28 51 LEU A CA 1
ATOM 412 C C . LEU A 1 63 ? 58.393 32.439 68.293 1.00 22.63 51 LEU A C 1
ATOM 413 O O . LEU A 1 63 ? 58.395 32.620 67.074 1.00 21.33 51 LEU A O 1
ATOM 418 N N . LEU A 1 64 ? 57.332 32.663 69.070 1.00 22.55 52 LEU A N 1
ATOM 419 C CA . LEU A 1 64 ? 55.988 32.851 68.514 1.00 23.41 52 LEU A CA 1
ATOM 420 C C . LEU A 1 64 ? 55.404 34.270 68.739 1.00 23.35 52 LEU A C 1
ATOM 421 O O . LEU A 1 64 ? 54.182 34.458 68.772 1.00 23.76 52 LEU A O 1
ATOM 426 N N . LYS A 1 65 ? 56.258 35.270 68.900 1.00 23.27 53 LYS A N 1
ATOM 427 C CA . LYS A 1 65 ? 55.746 36.610 69.172 1.00 23.64 53 LYS A CA 1
ATOM 428 C C . LYS A 1 65 ? 54.878 37.072 68.010 1.00 23.76 53 LYS A C 1
ATOM 429 O O . LYS A 1 65 ? 53.904 37.789 68.203 1.00 24.69 53 LYS A O 1
ATOM 431 N N . ASN A 1 66 ? 55.223 36.638 66.809 1.00 23.29 54 ASN A N 1
ATOM 432 C CA . ASN A 1 66 ? 54.488 37.022 65.608 1.00 23.89 54 ASN A CA 1
ATOM 433 C C . ASN A 1 66 ? 53.593 35.923 65.026 1.00 22.73 54 ASN A C 1
ATOM 434 O O . ASN A 1 66 ? 53.131 36.009 63.891 1.00 23.44 54 ASN A O 1
ATOM 439 N N . GLY A 1 67 ? 53.324 34.911 65.827 1.00 22.35 55 GLY A N 1
ATOM 440 C CA . GLY A 1 67 ? 52.469 33.822 65.413 1.00 22.02 55 GLY A CA 1
ATOM 441 C C . GLY A 1 67 ? 53.186 32.766 64.602 1.00 21.79 55 GLY A C 1
ATOM 442 O O . GLY A 1 67 ? 54.417 32.660 64.613 1.00 22.26 55 GLY A O 1
ATOM 443 N N . ILE A 1 68 ? 52.386 31.946 63.933 1.00 21.27 56 ILE A N 1
ATOM 444 C CA . ILE A 1 68 ? 52.873 30.779 63.233 1.00 21.19 56 ILE A CA 1
ATOM 445 C C . ILE A 1 68 ? 52.453 30.860 61.782 1.00 21.06 56 ILE A C 1
ATOM 446 O O . ILE A 1 68 ? 51.318 31.210 61.485 1.00 21.22 56 ILE A O 1
ATOM 451 N N . VAL A 1 69 ? 53.364 30.488 60.895 1.00 20.83 57 VAL A N 1
ATOM 452 C CA . VAL A 1 69 ? 53.025 30.150 59.521 1.00 21.05 57 VAL A CA 1
ATOM 453 C C . VAL A 1 69 ? 53.577 28.764 59.151 1.00 21.41 57 VAL A C 1
ATOM 454 O O . VAL A 1 69 ? 54.754 28.439 59.404 1.00 22.69 57 VAL A O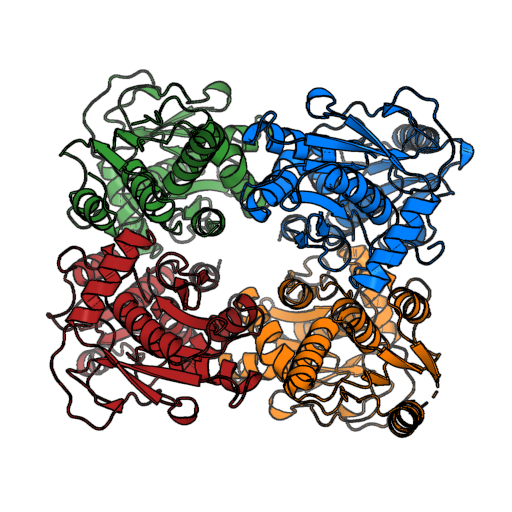 1
ATOM 458 N N . GLU A 1 70 ? 52.738 27.912 58.581 1.00 20.84 58 GLU A N 1
ATOM 459 C CA . GLU A 1 70 ? 53.185 26.560 58.284 1.00 20.64 58 GLU A CA 1
ATOM 460 C C . GLU A 1 70 ? 52.538 26.034 57.000 1.00 20.17 58 GLU A C 1
ATOM 461 O O . GLU A 1 70 ? 51.339 26.247 56.762 1.00 19.88 58 GLU A O 1
ATOM 467 N N . PRO A 1 71 ? 53.327 25.365 56.169 1.00 20.19 59 PRO A N 1
ATOM 468 C CA . PRO A 1 71 ? 52.784 24.678 55.013 1.00 20.76 59 PRO A CA 1
ATOM 469 C C . PRO A 1 71 ? 52.136 23.390 55.429 1.00 21.10 59 PRO A C 1
ATOM 470 O O . PRO A 1 71 ? 52.567 22.766 56.387 1.00 21.05 59 PRO A O 1
ATOM 474 N N . THR A 1 72 ? 51.087 22.982 54.736 1.00 20.23 60 THR A N 1
ATOM 475 C CA . THR A 1 72 ? 50.360 21.808 55.178 1.00 20.86 60 THR A CA 1
ATOM 476 C C . THR A 1 72 ? 49.602 21.173 54.042 1.00 20.55 60 THR A C 1
ATOM 477 O O . THR A 1 72 ? 49.253 21.843 53.085 1.00 22.50 60 THR A O 1
ATOM 481 N N . SER A 1 73 ? 49.326 19.871 54.167 1.00 21.00 61 SER A N 1
ATOM 482 C CA . SER A 1 73 ? 48.380 19.190 53.264 1.00 19.63 61 SER A CA 1
ATOM 483 C C . SER A 1 73 ? 46.968 19.201 53.859 1.00 20.07 61 SER A C 1
ATOM 484 O O . SER A 1 73 ? 46.024 18.772 53.220 1.00 19.77 61 SER A O 1
ATOM 487 N N . GLY A 1 74 ? 46.822 19.718 55.082 1.00 20.30 62 GLY A N 1
ATOM 488 C CA . GLY A 1 74 ? 45.507 19.966 55.682 1.00 19.88 62 GLY A CA 1
ATOM 489 C C . GLY A 1 74 ? 45.510 19.657 57.167 1.00 19.73 62 GLY A C 1
ATOM 490 O O . GLY A 1 74 ? 45.220 20.516 57.990 1.00 18.97 62 GLY A O 1
ATOM 491 N N . ASN A 1 75 ? 45.897 18.438 57.534 1.00 20.47 63 ASN A N 1
ATOM 492 C CA . ASN A 1 75 ? 45.732 18.024 58.937 1.00 19.61 63 ASN A CA 1
ATOM 493 C C . ASN A 1 75 ? 46.641 18.697 59.935 1.00 19.72 63 ASN A C 1
ATOM 494 O O . ASN A 1 75 ? 46.184 19.102 61.012 1.00 18.63 63 ASN A O 1
ATOM 499 N N . MET A 1 76 ? 47.918 18.845 59.603 1.00 19.68 64 MET A N 1
ATOM 500 C CA . MET A 1 76 ? 48.829 19.546 60.506 1.00 19.57 64 MET A CA 1
ATOM 501 C C . MET A 1 76 ? 48.343 20.984 60.665 1.00 19.04 64 MET A C 1
ATOM 502 O O . MET A 1 76 ? 48.386 21.523 61.755 1.00 18.89 64 MET A O 1
ATOM 507 N N . GLY A 1 77 ? 47.871 21.591 59.570 1.00 18.98 65 GLY A N 1
ATOM 508 C CA . GLY A 1 77 ? 47.317 22.938 59.619 1.00 18.89 65 GLY A CA 1
ATOM 509 C C . GLY A 1 77 ? 46.084 23.048 60.514 1.00 18.66 65 GLY A C 1
ATOM 510 O O . GLY A 1 77 ? 45.945 24.010 61.300 1.00 18.96 65 GLY A O 1
ATOM 511 N N . ILE A 1 78 ? 45.181 22.072 60.417 1.00 17.98 66 ILE A N 1
ATOM 512 C CA . ILE A 1 78 ? 44.008 22.049 61.284 1.00 18.06 66 ILE A CA 1
ATOM 513 C C . ILE A 1 78 ? 44.400 21.954 62.779 1.00 18.94 66 ILE A C 1
ATOM 514 O O . ILE A 1 78 ? 43.864 22.677 63.634 1.00 17.88 66 ILE A O 1
ATOM 519 N N . ALA A 1 79 ? 45.357 21.083 63.062 1.00 19.36 67 ALA A N 1
ATOM 520 C CA . ALA A 1 79 ? 45.851 20.887 64.415 1.00 19.71 67 ALA A CA 1
ATOM 521 C C . ALA A 1 79 ? 46.475 22.189 64.910 1.00 19.89 67 ALA A C 1
ATOM 522 O O . ALA A 1 79 ? 46.171 22.613 66.000 1.00 20.58 67 ALA A O 1
ATOM 524 N N . ILE A 1 80 ? 47.342 22.808 64.107 1.00 19.50 68 ILE A N 1
ATOM 525 C CA . ILE A 1 80 ? 47.960 24.077 64.506 1.00 19.46 68 ILE A CA 1
ATOM 526 C C . ILE A 1 80 ? 46.928 25.164 64.695 1.00 19.06 68 ILE A C 1
ATOM 527 O O . ILE A 1 80 ? 46.973 25.922 65.678 1.00 19.02 68 ILE A O 1
ATOM 532 N N . ALA A 1 81 ? 45.974 25.232 63.772 1.00 19.20 69 ALA A N 1
ATOM 533 C CA . ALA A 1 81 ? 44.928 26.245 63.861 1.00 19.31 69 ALA A CA 1
ATOM 534 C C . ALA A 1 81 ? 44.106 26.101 65.158 1.00 18.83 69 ALA A C 1
ATOM 535 O O . ALA A 1 81 ? 43.742 27.106 65.799 1.00 19.37 69 ALA A O 1
ATOM 537 N N . MET A 1 82 ? 43.782 24.863 65.526 1.00 18.71 70 MET A N 1
ATOM 538 C CA . MET A 1 82 ? 43.001 24.574 66.726 1.00 18.31 70 MET A CA 1
ATOM 539 C C . MET A 1 82 ? 43.792 24.968 67.980 1.00 19.04 70 MET A C 1
ATOM 540 O O . MET A 1 82 ? 43.300 25.670 68.855 1.00 19.91 70 MET A O 1
ATOM 545 N N . ILE A 1 83 ? 45.027 24.504 68.055 1.00 18.83 71 ILE A N 1
ATOM 546 C CA . ILE A 1 83 ? 45.872 24.798 69.234 1.00 19.64 71 ILE A CA 1
ATOM 547 C C . ILE A 1 83 ? 46.162 26.289 69.342 1.00 20.46 71 ILE A C 1
ATOM 548 O O . ILE A 1 83 ? 46.109 26.864 70.421 1.00 22.21 71 ILE A O 1
ATOM 553 N N . GLY A 1 84 ? 46.390 26.949 68.216 1.00 20.83 72 GLY A N 1
ATOM 554 C CA . GLY A 1 84 ? 46.501 28.416 68.194 1.00 20.73 72 GLY A CA 1
ATOM 555 C C . GLY A 1 84 ? 45.267 29.202 68.596 1.00 21.01 72 GLY A C 1
ATOM 556 O O . GLY A 1 84 ? 45.343 30.272 69.238 1.00 20.78 72 GLY A O 1
ATOM 557 N N . ALA A 1 85 ? 44.110 28.724 68.182 1.00 21.05 73 ALA A N 1
ATOM 558 C CA . ALA A 1 85 ? 42.853 29.327 68.609 1.00 21.50 73 ALA A CA 1
ATOM 559 C C . ALA A 1 85 ? 42.697 29.301 70.124 1.00 22.40 73 ALA A C 1
ATOM 560 O O . ALA A 1 85 ? 42.340 30.318 70.735 1.00 22.24 73 ALA A O 1
ATOM 562 N N . LYS A 1 86 ? 42.961 28.144 70.721 1.00 23.22 74 LYS A N 1
ATOM 563 C CA . LYS A 1 86 ? 42.846 27.990 72.152 1.00 24.01 74 LYS A CA 1
ATOM 564 C C . LYS A 1 86 ? 43.940 28.758 72.892 1.00 24.02 74 LYS A C 1
ATOM 565 O O . LYS A 1 86 ? 43.650 29.457 73.873 1.00 23.34 74 LYS A O 1
ATOM 571 N N . ARG A 1 87 ? 45.180 28.652 72.412 1.00 24.62 75 ARG A N 1
ATOM 572 C CA . ARG A 1 87 ? 46.345 29.167 73.152 1.00 24.98 75 ARG A CA 1
ATOM 573 C C . ARG A 1 87 ? 46.745 30.604 72.818 1.00 24.95 75 ARG A C 1
ATOM 574 O O . ARG A 1 87 ? 47.640 31.162 73.446 1.00 25.91 75 ARG A O 1
ATOM 582 N N . GLY A 1 88 ? 46.112 31.216 71.825 1.00 24.94 76 GLY A N 1
ATOM 583 C CA . GLY A 1 88 ? 46.341 32.615 71.558 1.00 24.87 76 GLY A CA 1
ATOM 584 C C . GLY A 1 88 ? 47.440 32.959 70.575 1.00 24.52 76 GLY A C 1
ATOM 585 O O . GLY A 1 88 ? 48.060 34.007 70.719 1.00 25.45 76 GLY A O 1
ATOM 586 N N . HIS A 1 89 ? 47.620 32.141 69.541 1.00 22.75 77 HIS A N 1
ATOM 587 C CA . HIS A 1 89 ? 48.630 32.373 68.507 1.00 22.03 77 HIS A CA 1
ATOM 588 C C . HIS A 1 89 ? 47.924 32.631 67.182 1.00 22.47 77 HIS A C 1
ATOM 589 O O . HIS A 1 89 ? 47.000 31.896 66.799 1.00 21.26 77 HIS A O 1
ATOM 596 N N . ARG A 1 90 ? 48.366 33.664 66.480 1.00 22.03 78 ARG A N 1
ATOM 597 C CA . ARG A 1 90 ? 47.919 33.870 65.102 1.00 23.04 78 ARG A CA 1
ATOM 598 C C . ARG A 1 90 ? 48.454 32.717 64.259 1.00 21.84 78 ARG A C 1
ATOM 599 O O . ARG A 1 90 ? 49.627 32.350 64.382 1.00 22.08 78 ARG A O 1
ATOM 607 N N . VAL A 1 91 ? 47.606 32.145 63.399 1.00 21.06 79 VAL A N 1
ATOM 608 C CA . VAL A 1 91 ? 48.015 31.026 62.538 1.00 20.29 79 VAL A CA 1
ATOM 609 C C . VAL A 1 91 ? 47.734 31.339 61.074 1.00 20.62 79 VAL A C 1
ATOM 610 O O . VAL A 1 91 ? 46.594 31.672 60.729 1.00 20.43 79 VAL A O 1
ATOM 614 N N . ILE A 1 92 ? 48.780 31.240 60.253 1.00 20.32 80 ILE A N 1
ATOM 615 C CA . ILE A 1 92 ? 48.703 31.325 58.790 1.00 20.66 80 ILE A CA 1
ATOM 616 C C . ILE A 1 92 ? 49.159 29.996 58.209 1.00 21.00 80 ILE A C 1
ATOM 617 O O . ILE A 1 92 ? 50.207 29.448 58.609 1.00 19.93 80 ILE A O 1
ATOM 622 N N . LEU A 1 93 ? 48.390 29.472 57.264 1.00 20.36 81 LEU A N 1
ATOM 623 C CA . LEU A 1 93 ? 48.729 28.229 56.613 1.00 20.70 81 LEU A CA 1
ATOM 624 C C . LEU A 1 93 ? 48.829 28.400 55.113 1.00 19.95 81 LEU A C 1
ATOM 625 O O . LEU A 1 93 ? 48.055 29.135 54.523 1.00 20.01 81 LEU A O 1
ATOM 630 N N . THR A 1 94 ? 49.753 27.654 54.515 1.00 19.61 82 THR A N 1
ATOM 631 C CA . THR A 1 94 ? 49.778 27.482 53.071 1.00 19.73 82 THR A CA 1
ATOM 632 C C . THR A 1 94 ? 49.429 26.025 52.769 1.00 20.33 82 THR A C 1
ATOM 633 O O . THR A 1 94 ? 49.797 25.127 53.528 1.00 20.33 82 THR A O 1
ATOM 637 N N . MET A 1 95 ? 48.654 25.809 51.708 1.00 19.18 83 MET A N 1
ATOM 638 C CA . MET A 1 95 ? 48.168 24.480 51.385 1.00 18.80 83 MET A CA 1
ATOM 639 C C . MET A 1 95 ? 47.858 24.428 49.904 1.00 19.18 83 MET A C 1
ATOM 640 O O . MET A 1 95 ? 47.250 25.362 49.365 1.00 19.32 83 MET A O 1
ATOM 645 N N . PRO A 1 96 ? 48.246 23.359 49.215 1.00 20.09 84 PRO A N 1
ATOM 646 C CA . PRO A 1 96 ? 47.918 23.283 47.784 1.00 20.12 84 PRO A CA 1
ATOM 647 C C . PRO A 1 96 ? 46.397 23.271 47.551 1.00 20.72 84 PRO A C 1
ATOM 648 O O . PRO A 1 96 ? 45.614 22.701 48.349 1.00 19.80 84 PRO A O 1
ATOM 652 N N . GLU A 1 97 ? 45.987 23.901 46.459 1.00 20.95 85 GLU A N 1
ATOM 653 C CA . GLU A 1 97 ? 44.578 23.972 46.093 1.00 21.95 85 GLU A CA 1
ATOM 654 C C . GLU A 1 97 ? 43.907 22.599 45.841 1.00 22.21 85 GLU A C 1
ATOM 655 O O . GLU A 1 97 ? 42.683 22.524 45.739 1.00 22.32 85 GLU A O 1
ATOM 661 N N . THR A 1 98 ? 44.708 21.536 45.723 1.00 22.62 86 THR A N 1
ATOM 662 C CA . THR A 1 98 ? 44.215 20.196 45.390 1.00 23.05 86 THR A CA 1
ATOM 663 C C . THR A 1 98 ? 43.713 19.417 46.598 1.00 23.02 86 THR A C 1
ATOM 664 O O . THR A 1 98 ? 43.109 18.353 46.453 1.00 22.93 86 THR A O 1
ATOM 668 N N . MET A 1 99 ? 43.998 19.922 47.790 1.00 22.75 87 MET A N 1
ATOM 669 C CA . MET A 1 99 ? 43.579 19.252 49.022 1.00 22.67 87 MET A CA 1
ATOM 670 C C . MET A 1 99 ? 42.068 19.465 49.238 1.00 22.37 87 MET A C 1
ATOM 671 O O . MET A 1 99 ? 41.499 20.436 48.750 1.00 22.70 87 MET A O 1
ATOM 676 N N . SER A 1 100 ? 41.398 18.548 49.941 1.00 22.17 88 SER A N 1
ATOM 677 C CA . SER A 1 100 ? 39.936 18.578 50.019 1.00 21.50 88 SER A CA 1
ATOM 678 C C . SER A 1 100 ? 39.411 19.910 50.558 1.00 21.76 88 SER A C 1
ATOM 679 O O . SER A 1 100 ? 39.975 20.484 51.497 1.00 21.43 88 SER A O 1
ATOM 682 N N . VAL A 1 101 ? 38.332 20.409 49.959 1.00 21.93 89 VAL A N 1
ATOM 683 C CA . VAL A 1 101 ? 37.741 21.684 50.398 1.00 22.16 89 VAL A CA 1
ATOM 684 C C . VAL A 1 101 ? 37.282 21.709 51.848 1.00 21.93 89 VAL A C 1
ATOM 685 O O . VAL A 1 101 ? 37.237 22.781 52.462 1.00 21.28 89 VAL A O 1
ATOM 689 N N . GLU A 1 102 ? 36.945 20.541 52.402 1.00 21.35 90 GLU A N 1
ATOM 690 C CA . GLU A 1 102 ? 36.627 20.437 53.823 1.00 21.29 90 GLU A CA 1
ATOM 691 C C . GLU A 1 102 ? 37.730 21.062 54.682 1.00 20.89 90 GLU A C 1
ATOM 692 O O . GLU A 1 102 ? 37.438 21.725 55.661 1.00 20.54 90 GLU A O 1
ATOM 698 N N . ARG A 1 103 ? 38.990 20.846 54.308 1.00 20.39 91 ARG A N 1
ATOM 699 C CA . ARG A 1 103 ? 40.101 21.417 55.062 1.00 20.33 91 ARG A CA 1
ATOM 700 C C . ARG A 1 103 ? 40.016 22.927 55.114 1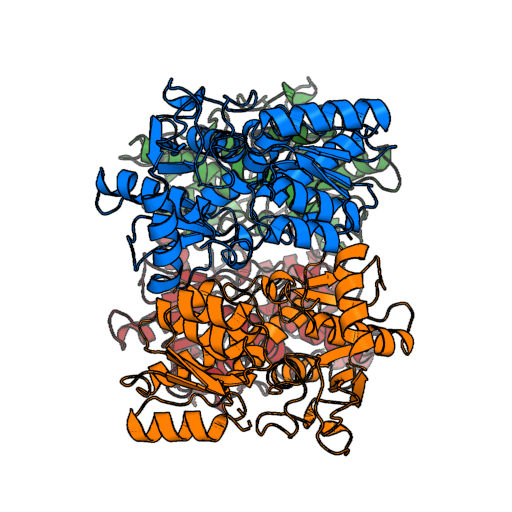.00 19.46 91 ARG A C 1
ATOM 701 O O . ARG A 1 103 ? 40.261 23.516 56.141 1.00 19.36 91 ARG A O 1
ATOM 709 N N . ARG A 1 104 ? 39.662 23.547 53.990 1.00 20.36 92 ARG A N 1
ATOM 710 C CA . ARG A 1 104 ? 39.585 25.012 53.910 1.00 20.25 92 ARG A CA 1
ATOM 711 C C . ARG A 1 104 ? 38.532 25.547 54.890 1.00 20.39 92 ARG A C 1
ATOM 712 O O . ARG A 1 104 ? 38.754 26.554 55.611 1.00 20.22 92 ARG A O 1
ATOM 720 N N . LYS A 1 105 ? 37.383 24.880 54.909 1.00 19.72 93 LYS A N 1
ATOM 721 C CA . LYS A 1 105 ? 36.267 25.331 55.733 1.00 20.83 93 LYS A CA 1
ATOM 722 C C . LYS A 1 105 ? 36.565 25.162 57.220 1.00 20.53 93 LYS A C 1
ATOM 723 O O . LYS A 1 105 ? 36.247 26.026 58.028 1.00 19.70 93 LYS A O 1
ATOM 729 N N . VAL A 1 106 ? 37.208 24.060 57.569 1.00 19.96 94 VAL A N 1
ATOM 730 C CA . VAL A 1 106 ? 37.632 23.841 58.961 1.00 20.20 94 VAL A CA 1
ATOM 731 C C . VAL A 1 106 ? 38.625 24.912 59.421 1.00 19.83 94 VAL A C 1
ATOM 732 O O . VAL A 1 106 ? 38.524 25.430 60.550 1.00 18.90 94 VAL A O 1
ATOM 736 N N . LEU A 1 107 ? 39.586 25.226 58.564 1.00 19.20 95 LEU A N 1
ATOM 737 C CA . LEU A 1 107 ? 40.583 26.255 58.888 1.00 19.10 95 LEU A CA 1
ATOM 738 C C . LEU A 1 107 ? 39.905 27.589 59.131 1.00 19.40 95 LEU A C 1
ATOM 739 O O . LEU A 1 107 ? 40.265 28.317 60.044 1.00 20.30 95 LEU A O 1
ATOM 744 N N . LYS A 1 108 ? 38.915 27.919 58.316 1.00 20.73 96 LYS A N 1
ATOM 745 C CA . LYS A 1 108 ? 38.151 29.137 58.514 1.00 21.12 96 LYS A CA 1
ATOM 746 C C . LYS A 1 108 ? 37.398 29.133 59.841 1.00 20.96 96 LYS A C 1
ATOM 747 O O . LYS A 1 108 ? 37.413 30.125 60.573 1.00 20.87 96 LYS A O 1
ATOM 753 N N . MET A 1 109 ? 36.720 28.032 60.141 1.00 19.42 97 MET A N 1
ATOM 754 C CA . MET A 1 109 ? 36.014 27.881 61.399 1.00 20.86 97 MET A CA 1
ATOM 755 C C . MET A 1 109 ? 36.942 28.115 62.615 1.00 20.32 97 MET A C 1
ATOM 756 O O . MET A 1 109 ? 36.514 28.669 63.629 1.00 20.46 97 MET A O 1
ATOM 761 N N . LEU A 1 110 ? 38.190 27.687 62.497 1.00 19.34 98 LEU A N 1
ATOM 762 C CA . LEU A 1 110 ? 39.174 27.823 63.589 1.00 19.95 98 LEU A CA 1
ATOM 763 C C . LEU A 1 110 ? 39.849 29.185 63.607 1.00 20.17 98 LEU A C 1
ATOM 764 O O . LEU A 1 110 ? 40.675 29.470 64.479 1.00 20.24 98 LEU A O 1
ATOM 769 N N . GLY A 1 111 ? 39.496 30.026 62.642 1.00 20.40 99 GLY A N 1
ATOM 770 C CA . GLY A 1 111 ? 40.000 31.405 62.591 1.00 21.07 99 GLY A CA 1
ATOM 771 C C . GLY A 1 111 ? 41.440 31.536 62.118 1.00 21.44 99 GLY A C 1
ATOM 772 O O . GLY A 1 111 ? 42.113 32.560 62.379 1.00 22.22 99 GLY A O 1
ATOM 773 N N . ALA A 1 112 ? 41.909 30.553 61.365 1.00 21.83 100 ALA A N 1
ATOM 774 C CA . ALA A 1 112 ? 43.230 30.630 60.752 1.00 21.70 100 ALA A CA 1
ATOM 775 C C . ALA A 1 112 ? 43.137 31.356 59.408 1.00 22.22 100 ALA A C 1
ATOM 776 O O . ALA A 1 112 ? 42.064 31.468 58.808 1.00 21.29 100 ALA A O 1
ATOM 778 N N . GLU A 1 113 ? 44.275 31.840 58.944 1.00 21.67 101 GLU A N 1
ATOM 779 C CA . GLU A 1 113 ? 44.342 32.486 57.649 1.00 23.45 101 GLU A CA 1
ATOM 780 C C . GLU A 1 113 ? 44.955 31.462 56.716 1.00 22.50 101 GLU A C 1
ATOM 781 O O . GLU A 1 113 ? 45.999 30.906 57.029 1.00 23.24 101 GLU A O 1
ATOM 787 N N . LEU A 1 114 ? 44.293 31.217 55.579 1.00 21.38 102 LEU A N 1
ATOM 788 C CA . LEU A 1 114 ? 44.701 30.191 54.618 1.00 20.60 102 LEU A CA 1
ATOM 789 C C . LEU A 1 114 ? 45.111 30.802 53.290 1.00 19.38 102 LEU A C 1
ATOM 790 O O . LEU A 1 114 ? 44.356 31.572 52.702 1.00 17.76 102 LEU A O 1
ATOM 795 N N . VAL A 1 115 ? 46.303 30.431 52.833 1.00 18.23 103 VAL A N 1
ATOM 796 C CA . VAL A 1 115 ? 46.817 30.828 51.545 1.00 18.28 103 VAL A CA 1
ATOM 797 C C . VAL A 1 115 ? 46.964 29.555 50.695 1.00 18.23 103 VAL A C 1
ATOM 798 O O . VAL A 1 115 ? 47.813 28.722 50.969 1.00 18.16 103 VAL A O 1
ATOM 802 N N . LEU A 1 116 ? 46.120 29.421 49.680 1.00 18.48 104 LEU A N 1
ATOM 803 C CA . LEU A 1 116 ? 46.192 28.308 48.713 1.00 18.96 104 LEU A CA 1
ATOM 804 C C . LEU A 1 116 ? 47.324 28.506 47.700 1.00 19.37 104 LEU A C 1
ATOM 805 O O . LEU A 1 116 ? 47.577 29.624 47.237 1.00 19.54 104 LEU A O 1
ATOM 810 N N . THR A 1 117 ? 48.048 27.415 47.425 1.00 19.71 105 THR A N 1
ATOM 811 C CA . THR A 1 117 ? 49.179 27.417 46.516 1.00 19.90 105 THR A CA 1
ATOM 812 C C . THR A 1 117 ? 48.890 26.506 45.319 1.00 20.95 105 THR A C 1
ATOM 813 O O . THR A 1 117 ? 47.998 25.649 45.386 1.00 20.17 105 THR A O 1
ATOM 817 N N . PRO A 1 118 ? 49.613 26.714 44.219 1.00 21.60 106 PRO A N 1
ATOM 818 C CA . PRO A 1 118 ? 49.335 25.973 42.985 1.00 22.57 106 PRO A CA 1
ATOM 819 C C . PRO A 1 118 ? 49.440 24.449 43.154 1.00 22.92 106 PRO A C 1
ATOM 820 O O . PRO A 1 118 ? 50.447 23.939 43.640 1.00 22.93 106 PRO A O 1
ATOM 824 N N . GLY A 1 119 ? 48.405 23.748 42.714 1.00 23.00 107 GLY A N 1
ATOM 825 C CA . GLY A 1 119 ? 48.364 22.309 42.771 1.00 24.83 107 GLY A CA 1
ATOM 826 C C . GLY A 1 119 ? 49.600 21.645 42.205 1.00 25.54 107 GLY A C 1
ATOM 827 O O . GLY A 1 119 ? 50.101 20.693 42.799 1.00 26.60 107 GLY A O 1
ATOM 828 N N . GLU A 1 120 ? 50.094 22.153 41.076 1.00 26.39 108 GLU A N 1
ATOM 829 C CA . GLU A 1 120 ? 51.211 21.508 40.371 1.00 27.32 108 GLU A CA 1
ATOM 830 C C . GLU A 1 120 ? 52.537 21.594 41.122 1.00 27.08 108 GLU A C 1
ATOM 831 O O . GLU A 1 120 ? 53.472 20.858 40.808 1.00 27.89 108 GLU A O 1
ATOM 837 N N . LEU A 1 121 ? 52.629 22.494 42.097 1.00 26.27 109 LEU A N 1
ATOM 838 C CA . LEU A 1 121 ? 53.857 22.651 42.858 1.00 25.54 109 LEU A CA 1
ATOM 839 C C . LEU A 1 121 ? 53.845 21.825 44.122 1.00 25.13 109 LEU A C 1
ATOM 840 O O . LEU A 1 121 ? 54.845 21.792 44.825 1.00 24.99 109 LEU A O 1
ATOM 845 N N . GLY A 1 122 ? 52.710 21.184 44.426 1.00 24.23 110 GLY A N 1
ATOM 846 C CA . GLY A 1 122 ? 52.583 20.304 45.590 1.00 24.27 110 GLY A CA 1
ATOM 847 C C . GLY A 1 122 ? 53.073 20.908 46.898 1.00 24.18 110 GLY A C 1
ATOM 848 O O . GLY A 1 122 ? 52.981 22.112 47.110 1.00 23.11 110 GLY A O 1
ATOM 849 N N . MET A 1 123 ? 53.647 20.080 47.770 1.00 24.28 111 MET A N 1
ATOM 850 C CA . MET A 1 123 ? 54.060 20.574 49.083 1.00 24.36 111 MET A CA 1
ATOM 851 C C . MET A 1 123 ? 55.260 21.498 48.973 1.00 24.74 111 MET A C 1
ATOM 852 O O . MET A 1 123 ? 55.428 22.398 49.791 1.00 24.67 111 MET A O 1
ATOM 857 N N . LYS A 1 124 ? 56.116 21.280 47.976 1.00 25.06 112 LYS A N 1
ATOM 858 C CA . LYS A 1 124 ? 57.239 22.183 47.780 1.00 25.20 112 LYS A CA 1
ATOM 859 C C . LYS A 1 124 ? 56.746 23.622 47.603 1.00 24.38 112 LYS A C 1
ATOM 860 O O . LYS A 1 124 ? 57.292 24.552 48.202 1.00 23.59 112 LYS A O 1
ATOM 866 N N . GLY A 1 125 ? 55.718 23.791 46.775 1.00 24.03 113 GLY A N 1
ATOM 867 C CA . GLY A 1 125 ? 55.093 25.099 46.580 1.00 23.72 113 GLY A CA 1
ATOM 868 C C . GLY A 1 125 ? 54.550 25.690 47.871 1.00 22.70 113 GLY A C 1
ATOM 869 O O . GLY A 1 125 ? 54.667 26.886 48.105 1.00 22.55 113 GLY A O 1
ATOM 870 N N . ALA A 1 126 ? 53.930 24.859 48.701 1.00 22.08 114 ALA A N 1
ATOM 871 C CA . ALA A 1 126 ? 53.392 25.320 49.978 1.00 21.57 114 ALA A CA 1
ATOM 872 C C . ALA A 1 126 ? 54.513 25.779 50.907 1.00 21.91 114 ALA A C 1
ATOM 873 O O . ALA A 1 126 ? 54.379 26.775 51.608 1.00 20.71 114 ALA A O 1
ATOM 875 N N . VAL A 1 127 ? 55.623 25.034 50.921 1.00 22.10 115 VAL A N 1
ATOM 876 C CA . VAL A 1 127 ? 56.756 25.382 51.763 1.00 22.49 115 VAL A CA 1
ATOM 877 C C . VAL A 1 127 ? 57.334 26.735 51.332 1.00 22.43 115 VAL A C 1
ATOM 878 O O . VAL A 1 127 ? 57.570 27.626 52.147 1.00 22.62 115 VAL A O 1
ATOM 882 N N . GLU A 1 128 ? 57.514 26.911 50.038 1.00 23.41 116 GLU A N 1
ATOM 883 C CA . GLU A 1 128 ? 58.102 28.154 49.524 1.00 23.49 116 GLU A CA 1
ATOM 884 C C . GLU A 1 128 ? 57.263 29.371 49.871 1.00 23.06 116 GLU A C 1
ATOM 885 O O . GLU A 1 128 ? 57.803 30.416 50.258 1.00 22.62 116 GLU A O 1
ATOM 891 N N . LYS A 1 129 ? 55.941 29.229 49.766 1.00 22.08 117 LYS A N 1
ATOM 892 C CA . LYS A 1 129 ? 55.033 30.340 50.084 1.00 22.04 117 LYS A CA 1
ATOM 893 C C . LYS A 1 129 ? 55.067 30.608 51.603 1.00 21.42 117 LYS A C 1
ATOM 894 O O . LYS A 1 129 ? 55.071 31.753 52.034 1.00 21.09 117 LYS A O 1
ATOM 900 N N . ALA A 1 130 ? 55.107 29.564 52.418 1.00 22.35 118 ALA A N 1
ATOM 901 C CA . ALA A 1 130 ? 55.238 29.755 53.871 1.00 22.27 118 ALA A CA 1
ATOM 902 C C . ALA A 1 130 ? 56.510 30.541 54.230 1.00 23.19 118 ALA A C 1
ATOM 903 O O . ALA A 1 130 ? 56.464 31.481 55.026 1.00 22.70 118 ALA A O 1
ATOM 905 N N . LEU A 1 131 ? 57.640 30.176 53.616 1.00 24.30 119 LEU A N 1
ATOM 906 C CA . LEU A 1 131 ? 58.902 30.899 53.838 1.00 24.83 119 LEU A CA 1
ATOM 907 C C . LEU A 1 131 ? 58.786 32.380 53.473 1.00 25.09 119 LEU A C 1
ATOM 908 O O . LEU A 1 131 ? 59.250 33.243 54.225 1.00 25.83 119 LEU A O 1
ATOM 913 N N . GLU A 1 132 ? 58.144 32.676 52.344 1.00 24.77 120 GLU A N 1
ATOM 914 C CA . GLU A 1 132 ? 57.879 34.052 51.949 1.00 24.69 120 GLU A CA 1
ATOM 915 C C . GLU A 1 132 ? 56.998 34.792 52.966 1.00 23.43 120 GLU A C 1
ATOM 916 O O . GLU A 1 132 ? 57.295 35.930 53.333 1.00 22.65 120 GLU A O 1
ATOM 922 N N . ILE A 1 133 ? 55.918 34.162 53.415 1.00 22.33 121 ILE A N 1
ATOM 923 C CA . ILE A 1 133 ? 55.040 34.795 54.391 1.00 21.98 121 ILE A CA 1
ATOM 924 C C . ILE A 1 133 ? 55.794 35.018 55.716 1.00 22.79 121 ILE A C 1
ATOM 925 O O . ILE A 1 133 ? 55.615 36.039 56.385 1.00 22.46 121 ILE A O 1
ATOM 930 N N . SER A 1 134 ? 56.642 34.069 56.092 1.00 24.13 122 SER A N 1
ATOM 931 C CA . SER A 1 134 ? 57.461 34.209 57.307 1.00 24.78 122 SER A CA 1
ATOM 932 C C . SER A 1 134 ? 58.331 35.484 57.250 1.00 25.59 122 SER A C 1
ATOM 933 O O . SER A 1 134 ? 58.417 36.247 58.225 1.00 24.52 122 SER A O 1
ATOM 936 N N . ARG A 1 135 ? 58.932 35.712 56.091 1.00 26.26 123 ARG A N 1
ATOM 937 C CA . ARG A 1 135 ? 59.775 36.890 55.878 1.00 27.59 123 ARG A CA 1
ATOM 938 C C . ARG A 1 135 ? 59.000 38.197 55.909 1.00 27.61 123 ARG A C 1
ATOM 939 O O . ARG A 1 135 ? 59.502 39.207 56.395 1.00 28.47 123 ARG A O 1
ATOM 947 N N . GLU A 1 136 ? 57.788 38.190 55.365 1.00 27.48 124 GLU A N 1
ATOM 948 C CA . GLU A 1 136 ? 56.968 39.390 55.312 1.00 26.67 124 GLU A CA 1
ATOM 949 C C . GLU A 1 136 ? 56.385 39.753 56.652 1.00 26.59 124 GLU A C 1
ATOM 950 O O . GLU A 1 136 ? 56.274 40.936 56.970 1.00 26.31 124 GLU A O 1
ATOM 956 N N . THR A 1 137 ? 55.970 38.733 57.411 1.00 25.36 125 THR A N 1
ATOM 957 C CA . THR A 1 137 ? 55.198 38.928 58.645 1.00 25.35 125 THR A CA 1
ATOM 958 C C . THR A 1 137 ? 55.965 38.703 59.937 1.00 24.75 125 THR A C 1
ATOM 959 O O . THR A 1 137 ? 55.515 39.140 60.997 1.00 25.05 125 THR A O 1
ATOM 963 N N . GLY A 1 138 ? 57.101 38.021 59.851 1.00 24.74 126 GLY A N 1
ATOM 964 C CA . GLY A 1 138 ? 57.831 37.586 61.056 1.00 24.10 126 GLY A CA 1
ATOM 965 C C . GLY A 1 138 ? 57.243 36.343 61.695 1.00 24.28 126 GLY A C 1
ATOM 966 O O . GLY A 1 138 ? 57.733 35.868 62.724 1.00 24.54 126 GLY A O 1
ATOM 967 N N . ALA A 1 139 ? 56.172 35.809 61.121 1.00 23.48 127 ALA A N 1
ATOM 968 C CA . ALA A 1 139 ? 55.558 34.629 61.683 1.00 22.70 127 ALA A CA 1
ATOM 969 C C . ALA A 1 139 ? 56.569 33.489 61.643 1.00 22.72 127 ALA A C 1
ATOM 970 O O . ALA A 1 139 ? 57.412 33.433 60.746 1.00 23.22 127 ALA A O 1
ATOM 972 N N . HIS A 1 140 ? 56.475 32.587 62.616 1.00 22.29 128 HIS A N 1
ATOM 973 C CA . HIS A 1 140 ? 57.435 31.503 62.775 1.00 22.10 128 HIS A CA 1
ATOM 974 C C . HIS A 1 140 ? 56.964 30.176 62.149 1.00 21.95 128 HIS A C 1
ATOM 975 O O . HIS A 1 140 ? 55.855 29.668 62.427 1.00 21.72 128 HIS A O 1
ATOM 982 N N . MET A 1 141 ? 57.805 29.633 61.281 1.00 21.85 129 MET A N 1
ATOM 983 C CA . MET A 1 141 ? 57.530 28.344 60.662 1.00 22.79 129 MET A CA 1
ATOM 984 C C . MET A 1 141 ? 58.058 27.266 61.612 1.00 23.16 129 MET A C 1
ATOM 985 O O . MET A 1 141 ? 59.249 27.242 61.917 1.00 23.22 129 MET A O 1
ATOM 990 N N . LEU A 1 142 ? 57.176 26.376 62.050 1.00 22.34 130 LEU A N 1
ATOM 991 C CA . LEU A 1 142 ? 57.560 25.264 62.898 1.00 22.69 130 LEU A CA 1
ATOM 992 C C . LEU A 1 142 ? 58.390 24.251 62.127 1.00 22.78 130 LEU A C 1
ATOM 993 O O . LEU A 1 142 ? 59.291 23.594 62.682 1.00 22.64 130 LEU A O 1
ATOM 998 N N . ASN A 1 143 ? 58.038 24.108 60.859 1.00 22.23 131 ASN A N 1
ATOM 999 C CA . ASN A 1 143 ? 58.713 23.220 59.890 1.00 23.30 131 ASN A CA 1
ATOM 1000 C C . ASN A 1 143 ? 58.566 21.735 60.200 1.00 23.01 131 ASN A C 1
ATOM 1001 O O . ASN A 1 143 ? 59.494 21.050 60.655 1.00 22.68 131 ASN A O 1
ATOM 1006 N N . GLN A 1 144 ? 57.387 21.238 59.858 1.00 22.05 132 GLN A N 1
ATOM 1007 C CA . GLN A 1 144 ? 57.038 19.868 60.126 1.00 21.91 132 GLN A CA 1
ATOM 1008 C C . GLN A 1 144 ? 57.953 18.848 59.452 1.00 21.30 132 GLN A C 1
ATOM 1009 O O . GLN A 1 144 ? 57.990 17.719 59.890 1.00 21.13 132 GLN A O 1
ATOM 1015 N N . PHE A 1 145 ? 58.643 19.223 58.371 1.00 21.24 133 PHE A N 1
ATOM 1016 C CA . PHE A 1 145 ? 59.530 18.274 57.689 1.00 21.57 133 PHE A CA 1
ATOM 1017 C C . PHE A 1 145 ? 60.926 18.196 58.292 1.00 21.22 133 PHE A C 1
ATOM 1018 O O . PHE A 1 145 ? 61.691 17.297 57.948 1.00 22.10 133 PHE A O 1
ATOM 1026 N N . GLU A 1 146 ? 61.270 19.136 59.173 1.00 21.46 134 GLU A N 1
ATOM 1027 C CA . GLU A 1 146 ? 62.609 19.185 59.749 1.00 22.89 134 GLU A CA 1
ATOM 1028 C C . GLU A 1 146 ? 62.642 19.189 61.284 1.00 22.41 134 GLU A C 1
ATOM 1029 O O . GLU A 1 146 ? 63.691 18.953 61.880 1.00 22.83 134 GLU A O 1
ATOM 1035 N N . ASN A 1 147 ? 61.498 19.420 61.929 1.00 21.78 135 ASN A N 1
ATOM 1036 C CA . ASN A 1 147 ? 61.463 19.677 63.362 1.00 21.74 135 ASN A CA 1
ATOM 1037 C C . ASN A 1 147 ? 61.519 18.364 64.156 1.00 21.38 135 ASN A C 1
ATOM 1038 O O . ASN A 1 147 ? 60.622 17.525 64.028 1.00 21.21 135 ASN A O 1
ATOM 1043 N N . PRO A 1 148 ? 62.540 18.185 64.996 1.00 21.61 136 PRO A N 1
ATOM 1044 C CA . PRO A 1 148 ? 62.662 16.960 65.799 1.00 21.87 136 PRO A CA 1
ATOM 1045 C C . PRO A 1 148 ? 61.454 16.666 66.693 1.00 21.10 136 PRO A C 1
ATOM 1046 O O . PRO A 1 148 ? 61.176 15.494 67.007 1.00 20.94 136 PRO A O 1
ATOM 1050 N N . TYR A 1 149 ? 60.755 17.712 67.126 1.00 20.94 137 TYR A N 1
ATOM 1051 C CA . TYR A 1 149 ? 59.552 17.525 67.985 1.00 20.58 137 TYR A CA 1
ATOM 1052 C C . TYR A 1 149 ? 58.385 16.795 67.301 1.00 20.46 137 TYR A C 1
ATOM 1053 O O . TYR A 1 149 ? 57.529 16.219 67.975 1.00 20.11 137 TYR A O 1
ATOM 1062 N N . ASN A 1 150 ? 58.367 16.779 65.963 1.00 20.12 138 ASN A N 1
ATOM 1063 C CA . ASN A 1 150 ? 57.457 15.916 65.223 1.00 20.34 138 ASN A CA 1
ATOM 1064 C C . ASN A 1 150 ? 57.710 14.423 65.546 1.00 20.27 138 ASN A C 1
ATOM 1065 O O . ASN A 1 150 ? 56.834 13.719 66.049 1.00 20.19 138 ASN A O 1
ATOM 1070 N N . VAL A 1 151 ? 58.939 13.975 65.340 1.00 20.84 139 VAL A N 1
ATOM 1071 C CA . VAL A 1 151 ? 59.327 12.610 65.721 1.00 20.72 139 VAL A CA 1
ATOM 1072 C C . VAL A 1 151 ? 59.115 12.390 67.230 1.00 20.79 139 VAL A C 1
ATOM 1073 O O . VAL A 1 151 ? 58.583 11.369 67.620 1.00 20.19 139 VAL A O 1
ATOM 1077 N N . TYR A 1 152 ? 59.469 13.358 68.073 1.00 20.94 140 TYR A N 1
ATOM 1078 C CA . TYR A 1 152 ? 59.320 13.151 69.519 1.00 21.64 140 TYR A CA 1
ATOM 1079 C C . TYR A 1 152 ? 57.887 12.914 69.936 1.00 21.02 140 TYR A C 1
ATOM 1080 O O . TYR A 1 152 ? 57.630 12.121 70.872 1.00 19.70 140 TYR A O 1
ATOM 1089 N N . SER A 1 153 ? 56.935 13.551 69.259 1.00 20.17 141 SER A N 1
ATOM 1090 C CA . SER A 1 153 ? 55.538 13.372 69.646 1.00 20.01 141 SER A CA 1
ATOM 1091 C C . SER A 1 153 ? 55.165 11.895 69.556 1.00 20.15 141 SER A C 1
ATOM 1092 O O . SER A 1 153 ? 54.442 11.360 70.402 1.00 20.71 141 SER A O 1
ATOM 1095 N N . HIS A 1 154 ? 55.669 11.227 68.523 1.00 20.43 142 HIS A N 1
ATOM 1096 C CA . HIS A 1 154 ? 55.361 9.829 68.285 1.00 19.78 142 HIS A CA 1
ATOM 1097 C C . HIS A 1 154 ? 56.256 8.888 69.097 1.00 20.30 142 HIS A C 1
ATOM 1098 O O . HIS A 1 154 ? 55.849 7.775 69.464 1.00 21.29 142 HIS A O 1
ATOM 1105 N N . GLN A 1 155 ? 57.470 9.338 69.396 1.00 20.17 143 GLN A N 1
ATOM 1106 C CA . GLN A 1 155 ? 58.387 8.569 70.230 1.00 20.93 143 GLN A CA 1
ATOM 1107 C C . GLN A 1 155 ? 57.886 8.511 71.671 1.00 21.19 143 GLN A C 1
ATOM 1108 O O . GLN A 1 155 ? 58.113 7.513 72.376 1.00 20.56 143 GLN A O 1
ATOM 1114 N N . PHE A 1 156 ? 57.230 9.590 72.113 1.00 20.52 144 PHE A N 1
ATOM 1115 C CA . PHE A 1 156 ? 56.845 9.721 73.508 1.00 21.19 144 PHE A CA 1
ATOM 1116 C C . PHE A 1 156 ? 55.338 9.528 73.781 1.00 21.02 144 PHE A C 1
ATOM 1117 O O . PHE A 1 156 ? 54.950 9.408 74.924 1.00 20.13 144 PHE A O 1
ATOM 1125 N N . THR A 1 157 ? 54.500 9.510 72.744 1.00 21.03 145 THR A N 1
ATOM 1126 C CA . THR A 1 157 ? 53.078 9.255 72.910 1.00 21.37 145 THR A CA 1
ATOM 1127 C C . THR A 1 157 ? 52.610 8.058 72.085 1.00 20.85 145 THR A C 1
ATOM 1128 O O . THR A 1 157 ? 52.319 6.994 72.649 1.00 20.48 145 THR A O 1
ATOM 1132 N N . THR A 1 158 ? 52.604 8.191 70.761 1.00 20.19 146 THR A N 1
ATOM 1133 C CA . THR A 1 158 ? 52.033 7.188 69.893 1.00 19.73 146 THR A CA 1
ATOM 1134 C C . THR A 1 158 ? 52.667 5.819 70.020 1.00 20.11 146 THR A C 1
ATOM 1135 O O . THR A 1 158 ? 51.967 4.806 70.151 1.00 19.83 146 THR A O 1
ATOM 1139 N N . GLY A 1 159 ? 53.991 5.774 69.993 1.00 20.30 147 GLY A N 1
ATOM 1140 C CA . GLY A 1 159 ? 54.708 4.505 70.099 1.00 19.81 147 GLY A CA 1
ATOM 1141 C C . GLY A 1 159 ? 54.502 3.807 71.436 1.00 19.90 147 GLY A C 1
ATOM 1142 O O . GLY A 1 159 ? 54.198 2.607 71.475 1.00 20.29 147 GLY A O 1
ATOM 1143 N N . PRO A 1 160 ? 54.732 4.517 72.536 1.00 19.80 148 PRO A N 1
ATOM 1144 C CA . PRO A 1 160 ? 54.432 3.969 73.842 1.00 20.23 148 PRO A CA 1
ATOM 1145 C C . PRO A 1 160 ? 52.992 3.421 73.939 1.00 20.78 148 PRO A C 1
ATOM 1146 O O . PRO A 1 160 ? 52.814 2.316 74.475 1.00 20.71 148 PRO A O 1
ATOM 1150 N N . GLU A 1 161 ? 52.013 4.144 73.406 1.00 19.57 149 GLU A N 1
ATOM 1151 C CA . GLU A 1 161 ? 50.633 3.680 73.381 1.00 20.69 149 GLU A CA 1
ATOM 1152 C C . GLU A 1 161 ? 50.517 2.361 72.659 1.00 20.26 149 GLU A C 1
ATOM 1153 O O . GLU A 1 161 ? 49.974 1.379 73.188 1.00 21.10 149 GLU A O 1
ATOM 1159 N N . ILE A 1 162 ? 51.017 2.327 71.437 1.00 20.99 150 ILE A N 1
ATOM 1160 C CA . ILE A 1 162 ? 50.932 1.126 70.615 1.00 21.04 150 ILE A CA 1
ATOM 1161 C C . ILE A 1 162 ? 51.555 -0.086 71.313 1.00 20.74 150 ILE A C 1
ATOM 1162 O O . ILE A 1 162 ? 50.960 -1.162 71.341 1.00 19.90 150 ILE A O 1
ATOM 1167 N N . LEU A 1 163 ? 52.774 0.074 71.836 1.00 21.06 151 LEU A N 1
ATOM 1168 C CA . LEU A 1 163 ? 53.460 -1.020 72.501 1.00 21.72 151 LEU A CA 1
ATOM 1169 C C . LEU A 1 163 ? 52.624 -1.666 73.589 1.00 22.02 151 LEU A C 1
ATOM 1170 O O . LEU A 1 163 ? 52.509 -2.896 73.652 1.00 23.10 151 LEU A O 1
ATOM 1175 N N . LYS A 1 164 ? 52.057 -0.842 74.463 1.00 22.64 152 LYS A N 1
ATOM 1176 C CA . LYS A 1 164 ? 51.229 -1.372 75.540 1.00 23.05 152 LYS A CA 1
ATOM 1177 C C . LYS A 1 164 ? 49.856 -1.871 75.078 1.00 22.47 152 LYS A C 1
ATOM 1178 O O . LYS A 1 164 ? 49.396 -2.927 75.522 1.00 22.26 152 LYS A O 1
ATOM 1184 N N . GLN A 1 165 ? 49.211 -1.132 74.175 1.00 21.93 153 GLN A N 1
ATOM 1185 C CA . GLN A 1 165 ? 47.885 -1.505 73.702 1.00 22.72 153 GLN A CA 1
ATOM 1186 C C . GLN A 1 165 ? 47.921 -2.838 73.013 1.00 22.67 153 GLN A C 1
ATOM 1187 O O . GLN A 1 165 ? 46.902 -3.544 72.967 1.00 23.37 153 GLN A O 1
ATOM 1193 N N . MET A 1 166 ? 49.072 -3.171 72.444 1.00 23.03 154 MET A N 1
ATOM 1194 C CA . MET A 1 166 ? 49.218 -4.434 71.720 1.00 22.76 154 MET A CA 1
ATOM 1195 C C . MET A 1 166 ? 49.800 -5.518 72.610 1.00 23.02 154 MET A C 1
ATOM 1196 O O . MET A 1 166 ? 50.221 -6.551 72.109 1.00 23.81 154 MET A O 1
ATOM 1201 N N . ASP A 1 167 ? 49.828 -5.291 73.921 1.00 23.83 155 ASP A N 1
ATOM 1202 C CA . ASP A 1 167 ? 50.275 -6.317 74.896 1.00 23.66 155 ASP A CA 1
ATOM 1203 C C . ASP A 1 167 ? 51.710 -6.786 74.592 1.00 23.38 155 ASP A C 1
ATOM 1204 O O . ASP A 1 167 ? 52.063 -7.957 74.792 1.00 23.48 155 ASP A O 1
ATOM 1209 N N . TYR A 1 168 ? 52.508 -5.852 74.073 1.00 22.94 156 TYR A N 1
ATOM 1210 C CA . TYR A 1 168 ? 53.906 -6.052 73.743 1.00 23.27 156 TYR A CA 1
ATOM 1211 C C . TYR A 1 168 ? 54.144 -7.170 72.752 1.00 23.78 156 TYR A C 1
ATOM 1212 O O . TYR A 1 168 ? 55.201 -7.789 72.799 1.00 22.81 156 TYR A O 1
ATOM 1221 N N . GLN A 1 169 ? 53.158 -7.416 71.892 1.00 24.01 157 GLN A N 1
ATOM 1222 C CA . GLN A 1 169 ? 53.202 -8.446 70.882 1.00 25.82 157 GLN A CA 1
ATOM 1223 C C . GLN A 1 169 ? 52.815 -7.837 69.531 1.00 24.50 157 GLN A C 1
ATOM 1224 O O . GLN A 1 169 ? 51.642 -7.585 69.276 1.00 24.27 157 GLN A O 1
ATOM 1230 N N . ILE A 1 170 ? 53.807 -7.595 68.690 1.00 23.70 158 ILE A N 1
ATOM 1231 C CA . ILE A 1 170 ? 53.630 -6.987 67.382 1.00 23.16 158 ILE A CA 1
ATOM 1232 C C . ILE A 1 170 ? 54.600 -7.621 66.417 1.00 23.95 158 ILE A C 1
ATOM 1233 O O . ILE A 1 170 ? 55.789 -7.758 66.730 1.00 23.28 158 ILE A O 1
ATOM 1238 N N . ASP A 1 171 ? 54.102 -8.014 65.247 1.00 23.62 159 ASP A N 1
ATOM 1239 C CA . ASP A 1 171 ? 54.967 -8.553 64.209 1.00 23.89 159 ASP A CA 1
ATOM 1240 C C . ASP A 1 171 ? 55.382 -7.523 63.175 1.00 22.77 159 ASP A C 1
ATOM 1241 O O . ASP A 1 171 ? 56.482 -7.587 62.633 1.00 21.31 159 ASP A O 1
ATOM 1246 N N . ALA A 1 172 ? 54.480 -6.591 62.893 1.00 21.57 160 ALA A N 1
ATOM 1247 C CA . ALA A 1 172 ? 54.748 -5.528 61.962 1.00 21.73 160 ALA A CA 1
ATOM 1248 C C . ALA A 1 172 ? 54.010 -4.270 62.343 1.00 20.94 160 ALA A C 1
ATOM 1249 O O . ALA A 1 172 ? 52.909 -4.321 62.912 1.00 21.26 160 ALA A O 1
ATOM 1251 N N . PHE A 1 173 ? 54.636 -3.140 62.023 1.00 21.70 161 PHE A N 1
ATOM 1252 C CA . PHE A 1 173 ? 53.982 -1.819 62.053 1.00 20.98 161 PHE A CA 1
ATOM 1253 C C . PHE A 1 173 ? 54.088 -1.185 60.663 1.00 20.92 161 PHE A C 1
ATOM 1254 O O . PHE A 1 173 ? 55.167 -1.137 60.060 1.00 20.67 161 PHE A O 1
ATOM 1262 N N . VAL A 1 174 ? 52.945 -0.713 60.157 1.00 20.07 162 VAL A N 1
ATOM 1263 C CA . VAL A 1 174 ? 52.814 -0.232 58.788 1.00 20.73 162 VAL A CA 1
ATOM 1264 C C . VAL A 1 174 ? 52.290 1.186 58.841 1.00 20.74 162 VAL A C 1
ATOM 1265 O O . VAL A 1 174 ? 51.319 1.439 59.533 1.00 22.01 162 VAL A O 1
ATOM 1269 N N . ALA A 1 175 ? 52.907 2.101 58.106 1.00 20.77 163 ALA A N 1
ATOM 1270 C CA . ALA A 1 175 ? 52.449 3.483 58.120 1.00 21.52 163 ALA A CA 1
ATOM 1271 C C . ALA A 1 175 ? 52.897 4.280 56.896 1.00 22.49 163 ALA A C 1
ATOM 1272 O O . ALA A 1 175 ? 54.077 4.307 56.532 1.00 20.97 163 ALA A O 1
ATOM 1274 N N . GLY A 1 176 ? 51.927 4.968 56.291 1.00 23.29 164 GLY A N 1
ATOM 1275 C CA . GLY A 1 176 ? 52.208 5.976 55.287 1.00 23.43 164 GLY A CA 1
ATOM 1276 C C . GLY A 1 176 ? 53.140 7.038 55.825 1.00 23.35 164 GLY A C 1
ATOM 1277 O O . GLY A 1 176 ? 53.103 7.360 57.003 1.00 23.93 164 GLY A O 1
ATOM 1278 N N . VAL A 1 177 ? 53.990 7.548 54.942 1.00 22.98 165 VAL A N 1
ATOM 1279 C CA . VAL A 1 177 ? 54.922 8.641 55.228 1.00 22.56 165 VAL A CA 1
ATOM 1280 C C . VAL A 1 177 ? 54.419 9.923 54.558 1.00 22.47 165 VAL A C 1
ATOM 1281 O O . VAL A 1 177 ? 54.280 9.975 53.319 1.00 22.11 165 VAL A O 1
ATOM 1285 N N . GLY A 1 178 ? 54.104 10.916 55.390 1.00 21.63 166 GLY A N 1
ATOM 1286 C CA . GLY A 1 178 ? 53.874 12.303 54.968 1.00 21.73 166 GLY A CA 1
ATOM 1287 C C . GLY A 1 178 ? 55.124 13.059 55.363 1.00 21.19 166 GLY A C 1
ATOM 1288 O O . GLY A 1 178 ? 56.008 13.257 54.524 1.00 21.44 166 GLY A O 1
ATOM 1289 N N . THR A 1 179 ? 55.239 13.439 56.649 1.00 20.08 167 THR A N 1
ATOM 1290 C CA . THR A 1 179 ? 56.484 13.963 57.184 1.00 20.29 167 THR A CA 1
ATOM 1291 C C . THR A 1 179 ? 57.453 12.848 57.619 1.00 20.38 167 THR A C 1
ATOM 1292 O O . THR A 1 179 ? 58.626 13.094 57.781 1.00 20.13 167 THR A O 1
ATOM 1296 N N . GLY A 1 180 ? 56.942 11.639 57.840 1.00 20.71 168 GLY A N 1
ATOM 1297 C CA . GLY A 1 180 ? 57.766 10.553 58.387 1.00 20.23 168 GLY A CA 1
ATOM 1298 C C . GLY A 1 180 ? 57.865 10.559 59.922 1.00 20.01 168 GLY A C 1
ATOM 1299 O O . GLY A 1 180 ? 58.537 9.711 60.517 1.00 19.71 168 GLY A O 1
ATOM 1300 N N . GLY A 1 181 ? 57.175 11.486 60.580 1.00 20.03 169 GLY A N 1
ATOM 1301 C CA . GLY A 1 181 ? 57.204 11.556 62.031 1.00 19.74 169 GLY A CA 1
ATOM 1302 C C . GLY A 1 181 ? 56.634 10.319 62.701 1.00 19.90 169 GLY A C 1
ATOM 1303 O O . GLY A 1 181 ? 57.210 9.813 63.681 1.00 19.15 169 GLY A O 1
ATOM 1304 N N . THR A 1 182 ? 55.496 9.847 62.190 1.00 20.38 170 THR A N 1
ATOM 1305 C CA . THR A 1 182 ? 54.793 8.708 62.775 1.00 21.38 170 THR A CA 1
ATOM 1306 C C . THR A 1 182 ? 55.668 7.491 62.697 1.00 21.70 170 THR A C 1
ATOM 1307 O O . THR A 1 182 ? 55.946 6.868 63.731 1.00 21.63 170 THR A O 1
ATOM 1311 N N . ILE A 1 183 ? 56.128 7.147 61.495 1.00 21.51 171 ILE A N 1
ATOM 1312 C CA . ILE A 1 183 ? 56.883 5.914 61.352 1.00 22.02 171 ILE A CA 1
ATOM 1313 C C . ILE A 1 183 ? 58.232 5.989 62.086 1.00 21.94 171 ILE A C 1
ATOM 1314 O O . ILE A 1 183 ? 58.709 4.975 62.611 1.00 21.65 171 ILE A O 1
ATOM 1319 N N . SER A 1 184 ? 58.831 7.172 62.133 1.00 21.14 172 SER A N 1
ATOM 1320 C CA . SER A 1 184 ? 60.129 7.340 62.812 1.00 21.42 172 SER A CA 1
ATOM 1321 C C . SER A 1 184 ? 60.025 7.191 64.332 1.00 20.51 172 SER A C 1
ATOM 1322 O O . SER A 1 184 ? 60.808 6.444 64.959 1.00 20.57 172 SER A O 1
ATOM 1325 N N . GLY A 1 185 ? 59.076 7.893 64.938 1.00 20.25 173 GLY A N 1
ATOM 1326 C CA . GLY A 1 185 ? 58.901 7.847 66.386 1.00 20.34 173 GLY A CA 1
ATOM 1327 C C . GLY A 1 185 ? 58.401 6.493 66.848 1.00 19.80 173 GLY A C 1
ATOM 1328 O O . GLY A 1 185 ? 58.898 5.953 67.805 1.00 20.42 173 GLY A O 1
ATOM 1329 N N . VAL A 1 186 ? 57.370 5.969 66.184 1.00 19.85 174 VAL A N 1
ATOM 1330 C CA . VAL A 1 186 ? 56.848 4.648 66.534 1.00 19.80 174 VAL A CA 1
ATOM 1331 C C . VAL A 1 186 ? 57.922 3.601 66.265 1.00 19.77 174 VAL A C 1
ATOM 1332 O O . VAL A 1 186 ? 58.165 2.700 67.109 1.00 20.86 174 VAL A O 1
ATOM 1336 N N . GLY A 1 187 ? 58.578 3.697 65.105 1.00 20.45 175 GLY A N 1
ATOM 1337 C CA . GLY A 1 187 ? 59.632 2.725 64.737 1.00 20.28 175 GLY A CA 1
ATOM 1338 C C . GLY A 1 187 ? 60.761 2.639 65.774 1.00 20.76 175 GLY A C 1
ATOM 1339 O O . GLY A 1 187 ? 61.241 1.551 66.126 1.00 21.17 175 GLY A O 1
ATOM 1340 N N . ARG A 1 188 ? 61.187 3.790 66.254 1.00 20.44 176 ARG A N 1
ATOM 1341 C CA . ARG A 1 188 ? 62.233 3.864 67.260 1.00 21.65 176 ARG A CA 1
ATOM 1342 C C . ARG A 1 188 ? 61.878 3.102 68.519 1.00 20.96 176 ARG A C 1
ATOM 1343 O O . ARG A 1 188 ? 62.708 2.371 69.065 1.00 22.80 176 ARG A O 1
ATOM 1351 N N . VAL A 1 189 ? 60.643 3.240 68.964 1.00 21.26 177 VAL A N 1
ATOM 1352 C CA . VAL A 1 189 ? 60.175 2.552 70.172 1.00 20.99 177 VAL A CA 1
ATOM 1353 C C . VAL A 1 189 ? 60.073 1.050 69.942 1.00 20.68 177 VAL A C 1
ATOM 1354 O O . VAL A 1 189 ? 60.567 0.223 70.737 1.00 20.52 177 VAL A O 1
ATOM 1358 N N . LEU A 1 190 ? 59.418 0.694 68.852 1.00 21.13 178 LEU A N 1
ATOM 1359 C CA . LEU A 1 190 ? 59.191 -0.695 68.545 1.00 20.76 178 LEU A CA 1
ATOM 1360 C C . LEU A 1 190 ? 60.466 -1.465 68.222 1.00 20.66 178 LEU A C 1
ATOM 1361 O O . LEU A 1 190 ? 60.619 -2.609 68.648 1.00 19.26 178 LEU A O 1
ATOM 1366 N N . LYS A 1 191 ? 61.389 -0.851 67.484 1.00 20.10 179 LYS A N 1
ATOM 1367 C CA . LYS A 1 191 ? 62.686 -1.477 67.249 1.00 20.36 179 LYS A CA 1
ATOM 1368 C C . LYS A 1 191 ? 63.484 -1.539 68.554 1.00 20.40 179 LYS A C 1
ATOM 1369 O O . LYS A 1 191 ? 64.207 -2.491 68.772 1.00 20.04 179 LYS A O 1
ATOM 1375 N N . GLY A 1 192 ? 63.326 -0.533 69.417 1.00 19.68 180 GLY A N 1
ATOM 1376 C CA . GLY A 1 192 ? 63.946 -0.529 70.727 1.00 20.62 180 GLY A CA 1
ATOM 1377 C C . GLY A 1 192 ? 63.519 -1.739 71.533 1.00 21.00 180 GLY A C 1
ATOM 1378 O O . GLY A 1 192 ? 64.376 -2.424 72.138 1.00 23.36 180 GLY A O 1
ATOM 1379 N N . PHE A 1 193 ? 62.216 -2.055 71.498 1.00 20.63 181 PHE A N 1
ATOM 1380 C CA . PHE A 1 193 ? 61.688 -3.181 72.270 1.00 20.77 181 PHE A CA 1
ATOM 1381 C C . PHE A 1 193 ? 61.918 -4.544 71.614 1.00 21.37 181 PHE A C 1
ATOM 1382 O O . PHE A 1 193 ? 62.363 -5.496 72.276 1.00 21.74 181 PHE A O 1
ATOM 1390 N N . PHE A 1 194 ? 61.601 -4.646 70.323 1.00 21.10 182 PHE A N 1
ATOM 1391 C CA . PHE A 1 194 ? 61.585 -5.949 69.633 1.00 22.21 182 PHE A CA 1
ATOM 1392 C C . PHE A 1 194 ? 62.846 -6.254 68.841 1.00 22.52 182 PHE A C 1
ATOM 1393 O O . PHE A 1 194 ? 63.088 -7.408 68.527 1.00 23.08 182 PHE A O 1
ATOM 1401 N N . GLY A 1 195 ? 63.617 -5.230 68.474 1.00 22.97 183 GLY A N 1
ATOM 1402 C CA . GLY A 1 195 ? 64.738 -5.418 67.552 1.00 24.21 183 GLY A CA 1
ATOM 1403 C C . GLY A 1 195 ? 64.232 -5.907 66.214 1.00 25.17 183 GLY A C 1
ATOM 1404 O O . GLY A 1 195 ? 63.237 -5.413 65.702 1.00 25.17 183 GLY A O 1
ATOM 1405 N N . ASN A 1 196 ? 64.882 -6.932 65.661 1.00 26.66 184 ASN A N 1
ATOM 1406 C CA . ASN A 1 196 ? 64.447 -7.453 64.371 1.00 27.49 184 ASN A CA 1
ATOM 1407 C C . ASN A 1 196 ? 63.260 -8.425 64.450 1.00 27.57 184 ASN A C 1
ATOM 1408 O O . ASN A 1 196 ? 62.771 -8.909 63.426 1.00 28.51 184 ASN A O 1
ATOM 1413 N N . GLY A 1 197 ? 62.738 -8.638 65.654 1.00 26.59 185 GLY A N 1
ATOM 1414 C CA . GLY A 1 197 ? 61.448 -9.299 65.855 1.00 26.19 185 GLY A CA 1
ATOM 1415 C C . GLY A 1 197 ? 60.245 -8.530 65.346 1.00 26.18 185 GLY A C 1
ATOM 1416 O O . GLY A 1 197 ? 59.141 -9.078 65.286 1.00 27.58 185 GLY A O 1
ATOM 1417 N N . VAL A 1 198 ? 60.420 -7.258 64.978 1.00 25.07 186 VAL A N 1
ATOM 1418 C CA . VAL A 1 198 ? 59.333 -6.484 64.376 1.00 24.03 186 VAL A CA 1
ATOM 1419 C C . VAL A 1 198 ? 59.756 -5.887 63.022 1.00 24.10 186 VAL A C 1
ATOM 1420 O O . VAL A 1 198 ? 60.909 -5.438 62.856 1.00 24.33 186 VAL A O 1
ATOM 1424 N N . LYS A 1 199 ? 58.823 -5.899 62.073 1.00 23.14 187 LYS A N 1
ATOM 1425 C CA . LYS A 1 199 ? 59.030 -5.311 60.769 1.00 23.76 187 LYS A CA 1
ATOM 1426 C C . LYS A 1 199 ? 58.310 -3.950 60.674 1.00 22.83 187 LYS A C 1
ATOM 1427 O O . LYS A 1 199 ? 57.112 -3.847 60.981 1.00 22.41 187 LYS A O 1
ATOM 1433 N N . ILE A 1 200 ? 59.066 -2.927 60.279 1.00 21.84 188 ILE A N 1
ATOM 1434 C CA . ILE A 1 200 ? 58.535 -1.570 60.091 1.00 21.78 188 ILE A CA 1
ATOM 1435 C C . ILE A 1 200 ? 58.434 -1.260 58.610 1.00 21.67 188 ILE A C 1
ATOM 1436 O O . ILE A 1 200 ? 59.451 -1.249 57.892 1.00 21.66 188 ILE A O 1
ATOM 1441 N N . VAL A 1 201 ? 57.211 -1.001 58.156 1.00 21.02 189 VAL A N 1
ATOM 1442 C CA . VAL A 1 201 ? 56.934 -0.892 56.744 1.00 20.64 189 VAL A CA 1
ATOM 1443 C C . VAL A 1 201 ? 56.364 0.503 56.427 1.00 20.48 189 VAL A C 1
ATOM 1444 O O . VAL A 1 201 ? 55.358 0.931 57.012 1.00 20.27 189 VAL A O 1
ATOM 1448 N N . ALA A 1 202 ? 57.065 1.220 55.564 1.00 20.19 190 ALA A N 1
ATOM 1449 C CA . ALA A 1 202 ? 56.639 2.522 55.116 1.00 21.22 190 ALA A CA 1
ATOM 1450 C C . ALA A 1 202 ? 55.736 2.353 53.892 1.00 21.52 190 ALA A C 1
ATOM 1451 O O . ALA A 1 202 ? 55.937 1.456 53.063 1.00 21.84 190 ALA A O 1
ATOM 1453 N N . VAL A 1 203 ? 54.740 3.222 53.791 1.00 21.02 191 VAL A N 1
ATOM 1454 C CA . VAL A 1 203 ? 53.818 3.212 52.675 1.00 21.10 191 VAL A CA 1
ATOM 1455 C C . VAL A 1 203 ? 53.887 4.546 51.920 1.00 21.28 191 VAL A C 1
ATOM 1456 O O . VAL A 1 203 ? 53.920 5.615 52.531 1.00 20.17 191 VAL A O 1
ATOM 1460 N N . GLU A 1 204 ? 53.888 4.481 50.590 1.00 21.23 192 GLU A N 1
ATOM 1461 C CA . GLU A 1 204 ? 53.857 5.689 49.752 1.00 21.70 192 GLU A CA 1
ATOM 1462 C C . GLU A 1 204 ? 53.022 5.422 48.495 1.00 21.76 192 GLU A C 1
ATOM 1463 O O . GLU A 1 204 ? 52.715 4.274 48.201 1.00 21.58 192 GLU A O 1
ATOM 1469 N N . PRO A 1 205 ? 52.630 6.455 47.759 1.00 22.57 193 PRO A N 1
ATOM 1470 C CA . PRO A 1 205 ? 51.840 6.216 46.554 1.00 22.71 193 PRO A CA 1
ATOM 1471 C C . PRO A 1 205 ? 52.633 5.609 45.405 1.00 22.97 193 PRO A C 1
ATOM 1472 O O . PRO A 1 205 ? 53.773 6.008 45.144 1.00 22.54 193 PRO A O 1
ATOM 1476 N N . ALA A 1 206 ? 52.006 4.651 44.719 1.00 23.40 194 ALA A N 1
ATOM 1477 C CA . ALA A 1 206 ? 52.573 4.070 43.499 1.00 23.80 194 ALA A CA 1
ATOM 1478 C C . ALA A 1 206 ? 52.934 5.168 42.502 1.00 24.37 194 ALA A C 1
ATOM 1479 O O . ALA A 1 206 ? 53.978 5.082 41.839 1.00 24.47 194 ALA A O 1
ATOM 1481 N N . LYS A 1 207 ? 52.103 6.209 42.425 1.00 24.67 195 LYS A N 1
ATOM 1482 C CA . LYS A 1 207 ? 52.360 7.363 41.545 1.00 25.47 195 LYS A CA 1
ATOM 1483 C C . LYS A 1 207 ? 53.434 8.354 42.019 1.00 25.12 195 LYS A C 1
ATOM 1484 O O . LYS A 1 207 ? 53.841 9.223 41.254 1.00 26.10 195 LYS A O 1
ATOM 1490 N N . SER A 1 208 ? 53.899 8.250 43.259 1.00 24.75 196 SER A N 1
ATOM 1491 C CA . SER A 1 208 ? 54.979 9.116 43.722 1.00 24.40 196 SER A CA 1
ATOM 1492 C C . SER A 1 208 ? 55.919 8.325 44.636 1.00 25.05 196 SER A C 1
ATOM 1493 O O . SER A 1 208 ? 56.006 8.619 45.821 1.00 24.83 196 SER A O 1
ATOM 1496 N N . PRO A 1 209 ? 56.604 7.314 44.082 1.00 25.07 197 PRO A N 1
ATOM 1497 C CA . PRO A 1 209 ? 57.402 6.372 44.879 1.00 25.25 197 PRO A CA 1
ATOM 1498 C C . PRO A 1 209 ? 58.839 6.851 45.187 1.00 25.76 197 PRO A C 1
ATOM 1499 O O . PRO A 1 209 ? 59.817 6.138 44.897 1.00 25.45 197 PRO A O 1
ATOM 1503 N N . VAL A 1 210 ? 58.969 8.041 45.765 1.00 26.15 198 VAL A N 1
ATOM 1504 C CA . VAL A 1 210 ? 60.289 8.643 45.978 1.00 26.43 198 VAL A CA 1
ATOM 1505 C C . VAL A 1 210 ? 61.098 7.869 47.018 1.00 27.03 198 VAL A C 1
ATOM 1506 O O . VAL A 1 210 ? 62.315 7.760 46.887 1.00 26.42 198 VAL A O 1
ATOM 1510 N N . LEU A 1 211 ? 60.434 7.347 48.051 1.00 26.86 199 LEU A N 1
ATOM 1511 C CA . LEU A 1 211 ? 61.160 6.571 49.066 1.00 27.43 199 LEU A CA 1
ATOM 1512 C C . LEU A 1 211 ? 61.757 5.301 48.468 1.00 27.62 199 LEU A C 1
ATOM 1513 O O . LEU A 1 211 ? 62.813 4.862 48.900 1.00 28.58 199 LEU A O 1
ATOM 1518 N N . SER A 1 212 ? 61.056 4.717 47.503 1.00 27.71 200 SER A N 1
ATOM 1519 C CA . SER A 1 212 ? 61.519 3.538 46.753 1.00 28.30 200 SER A CA 1
ATOM 1520 C C . SER A 1 212 ? 62.579 3.874 45.706 1.00 28.20 200 SER A C 1
ATOM 1521 O O . SER A 1 212 ? 63.019 2.985 44.966 1.00 28.21 200 SER A O 1
ATOM 1524 N N . GLY A 1 213 ? 62.960 5.147 45.611 1.00 28.21 201 GLY A N 1
ATOM 1525 C CA . GLY A 1 213 ? 63.990 5.610 44.677 1.00 28.00 201 GLY A CA 1
ATOM 1526 C C . GLY A 1 213 ? 63.456 6.134 43.352 1.00 28.07 201 GLY A C 1
ATOM 1527 O O . GLY A 1 213 ? 64.223 6.331 42.396 1.00 27.64 201 GLY A O 1
ATOM 1528 N N . GLY A 1 214 ? 62.148 6.348 43.277 1.00 27.76 202 GLY A N 1
ATOM 1529 C CA . GLY A 1 214 ? 61.493 6.827 42.055 1.00 27.41 202 GLY A CA 1
ATOM 1530 C C . GLY A 1 214 ? 61.244 8.320 41.983 1.00 27.48 202 GLY A C 1
ATOM 1531 O O . GLY A 1 214 ? 61.668 9.079 42.845 1.00 27.22 202 GLY A O 1
ATOM 1532 N N . GLN A 1 215 ? 60.531 8.737 40.940 1.00 27.65 203 GLN A N 1
ATOM 1533 C CA . GLN A 1 215 ? 60.248 10.151 40.701 1.00 28.37 203 GLN A CA 1
ATOM 1534 C C . GLN A 1 215 ? 58.931 10.571 41.337 1.00 28.16 203 GLN A C 1
ATOM 1535 O O . GLN A 1 215 ? 57.992 9.786 41.370 1.00 28.56 203 GLN A O 1
ATOM 1541 N N . PRO A 1 216 ? 58.839 11.816 41.802 1.00 27.70 204 PRO A N 1
ATOM 1542 C CA . PRO A 1 216 ? 57.587 12.328 42.312 1.00 27.68 204 PRO A CA 1
ATOM 1543 C C . PRO A 1 216 ? 56.553 12.438 41.207 1.00 27.74 204 PRO A C 1
ATOM 1544 O O . PRO A 1 216 ? 56.910 12.565 40.033 1.00 27.40 204 PRO A O 1
ATOM 1548 N N . GLY A 1 217 ? 55.288 12.366 41.579 1.00 26.96 205 GLY A N 1
ATOM 1549 C CA . GLY A 1 217 ? 54.210 12.457 40.617 1.00 26.84 205 GLY A CA 1
ATOM 1550 C C . GLY A 1 217 ? 52.927 12.855 41.309 1.00 27.02 205 GLY A C 1
ATOM 1551 O O . GLY A 1 217 ? 52.814 12.765 42.537 1.00 26.48 205 GLY A O 1
ATOM 1552 N N . LYS A 1 218 ? 51.954 13.284 40.513 1.00 26.85 206 LYS A N 1
ATOM 1553 C CA . LYS A 1 218 ? 50.623 13.602 41.032 1.00 26.86 206 LYS A CA 1
ATOM 1554 C C . LYS A 1 218 ? 49.912 12.319 41.496 1.00 26.63 206 LYS A C 1
ATOM 1555 O O . LYS A 1 218 ? 49.948 11.297 40.813 1.00 26.18 206 LYS A O 1
ATOM 1558 N N . HIS A 1 219 ? 49.283 12.394 42.663 1.00 25.98 207 HIS A N 1
ATOM 1559 C CA . HIS A 1 219 ? 48.542 11.271 43.244 1.00 26.34 207 HIS A CA 1
ATOM 1560 C C . HIS A 1 219 ? 47.404 11.805 44.121 1.00 26.27 207 HIS A C 1
ATOM 1561 O O . HIS A 1 219 ? 47.347 13.007 44.417 1.00 26.20 207 HIS A O 1
ATOM 1568 N N . ALA A 1 220 ? 46.502 10.913 44.532 1.00 25.96 208 ALA A N 1
ATOM 1569 C CA . ALA A 1 220 ? 45.247 11.305 45.188 1.00 26.31 208 ALA A CA 1
ATOM 1570 C C . ALA A 1 220 ? 45.165 10.894 46.668 1.00 25.80 208 ALA A C 1
ATOM 1571 O O . ALA A 1 220 ? 44.137 11.084 47.332 1.00 25.91 208 ALA A O 1
ATOM 1573 N N . ILE A 1 221 ? 46.254 10.341 47.196 1.00 24.88 209 ILE A N 1
ATOM 1574 C CA . ILE A 1 221 ? 46.242 9.863 48.556 1.00 24.72 209 ILE A CA 1
ATOM 1575 C C . ILE A 1 221 ? 46.648 10.999 49.484 1.00 24.87 209 ILE A C 1
ATOM 1576 O O . ILE A 1 221 ? 47.796 11.076 49.947 1.00 24.04 209 ILE A O 1
ATOM 1581 N N . GLN A 1 222 ? 45.671 11.858 49.788 1.00 24.58 210 GLN A N 1
ATOM 1582 C CA . GLN A 1 222 ? 45.948 13.108 50.498 1.00 24.55 210 GLN A CA 1
ATOM 1583 C C . GLN A 1 222 ? 46.549 12.835 51.859 1.00 24.43 210 GLN A C 1
ATOM 1584 O O . GLN A 1 222 ? 45.987 12.079 52.631 1.00 24.88 210 GLN A O 1
ATOM 1590 N N . GLY A 1 223 ? 47.698 13.447 52.117 1.00 24.44 211 GLY A N 1
ATOM 1591 C CA . GLY A 1 223 ? 48.362 13.367 53.409 1.00 25.15 211 GLY A CA 1
ATOM 1592 C C . GLY A 1 223 ? 49.617 12.528 53.379 1.00 25.83 211 GLY A C 1
ATOM 1593 O O . GLY A 1 223 ? 50.349 12.501 54.372 1.00 27.18 211 GLY A O 1
ATOM 1594 N N . ILE A 1 224 ? 49.855 11.802 52.288 1.00 24.84 212 ILE A N 1
ATOM 1595 C CA . ILE A 1 224 ? 51.144 11.101 52.116 1.00 25.48 212 ILE A CA 1
ATOM 1596 C C . ILE A 1 224 ? 51.772 11.505 50.810 1.00 25.26 212 ILE A C 1
ATOM 1597 O O . ILE A 1 224 ? 51.157 12.227 50.026 1.00 24.93 212 ILE A O 1
ATOM 1602 N N . GLY A 1 225 ? 52.992 11.042 50.569 1.00 25.10 213 GLY A N 1
ATOM 1603 C CA . GLY A 1 225 ? 53.649 11.289 49.305 1.00 25.62 213 GLY A CA 1
ATOM 1604 C C . GLY A 1 225 ? 53.880 12.767 49.032 1.00 25.46 213 GLY A C 1
ATOM 1605 O O . GLY A 1 225 ? 53.346 13.312 48.063 1.00 25.33 213 GLY A O 1
ATOM 1606 N N . ALA A 1 226 ? 54.720 13.376 49.873 1.00 25.18 214 ALA A N 1
ATOM 1607 C CA . ALA A 1 226 ? 55.048 14.809 49.804 1.00 25.09 214 ALA A CA 1
ATOM 1608 C C . ALA A 1 226 ? 55.823 15.198 48.550 1.00 25.13 214 ALA A C 1
ATOM 1609 O O . ALA A 1 226 ? 55.847 16.365 48.175 1.00 25.05 214 ALA A O 1
ATOM 1611 N N . GLY A 1 227 ? 56.469 14.226 47.916 1.00 24.41 215 GLY A N 1
ATOM 1612 C CA . GLY A 1 227 ? 57.214 14.465 46.680 1.00 24.07 215 GLY A CA 1
ATOM 1613 C C . GLY A 1 227 ? 58.703 14.605 46.884 1.00 23.32 215 GLY A C 1
ATOM 1614 O O . GLY A 1 227 ? 59.438 14.850 45.930 1.00 22.87 215 GLY A O 1
ATOM 1615 N N . PHE A 1 228 ? 59.150 14.436 48.132 1.00 22.76 216 PHE A N 1
ATOM 1616 C CA . PHE A 1 228 ? 60.543 14.518 48.489 1.00 22.04 216 PHE A CA 1
ATOM 1617 C C . PHE A 1 228 ? 60.707 13.688 49.756 1.00 21.83 216 PHE A C 1
ATOM 1618 O O . PHE A 1 228 ? 59.705 13.269 50.342 1.00 21.25 216 PHE A O 1
ATOM 1626 N N . VAL A 1 229 ? 61.948 13.440 50.155 1.00 22.40 217 VAL A N 1
ATOM 1627 C CA . VAL A 1 229 ? 62.247 12.705 51.403 1.00 22.54 217 VAL A CA 1
ATOM 1628 C C . VAL A 1 229 ? 62.420 13.677 52.579 1.00 22.82 217 VAL A C 1
ATOM 1629 O O . VAL A 1 229 ? 63.383 14.463 52.606 1.00 21.18 217 VAL A O 1
ATOM 1633 N N . PRO A 1 230 ? 61.509 13.652 53.558 1.00 22.08 218 PRO A N 1
ATOM 1634 C CA . PRO A 1 230 ? 61.623 14.586 54.680 1.00 22.61 218 PRO A CA 1
ATOM 1635 C C . PRO A 1 230 ? 62.928 14.372 55.452 1.00 23.16 218 PRO A C 1
ATOM 1636 O O . PRO A 1 230 ? 63.369 13.230 55.621 1.00 23.24 218 PRO A O 1
ATOM 1640 N N . LYS A 1 231 ? 63.538 15.467 55.882 1.00 23.40 219 LYS A N 1
ATOM 1641 C CA . LYS A 1 231 ? 64.749 15.432 56.687 1.00 24.74 219 LYS A CA 1
ATOM 1642 C C . LYS A 1 231 ? 64.563 14.658 57.986 1.00 24.75 219 LYS A C 1
ATOM 1643 O O . LYS A 1 231 ? 65.499 14.038 58.446 1.00 23.40 219 LYS A O 1
ATOM 1649 N N . ILE A 1 232 ? 63.367 14.693 58.587 1.00 24.39 220 ILE A N 1
ATOM 1650 C CA . ILE A 1 232 ? 63.130 13.920 59.818 1.00 24.58 220 ILE A CA 1
ATOM 1651 C C . ILE A 1 232 ? 62.942 12.420 59.658 1.00 24.52 220 ILE A C 1
ATOM 1652 O O . ILE A 1 232 ? 63.040 11.691 60.658 1.00 25.25 220 ILE A O 1
ATOM 1657 N N . LEU A 1 233 ? 62.687 11.936 58.449 1.00 23.80 221 LEU A N 1
ATOM 1658 C CA . LEU A 1 233 ? 62.446 10.496 58.253 1.00 23.76 221 LEU A CA 1
ATOM 1659 C C . LEU A 1 233 ? 63.662 9.649 58.688 1.00 23.98 221 LEU A C 1
ATOM 1660 O O . LEU A 1 233 ? 64.760 9.800 58.141 1.00 22.73 221 LEU A O 1
ATOM 1665 N N . ASP A 1 234 ? 63.451 8.768 59.655 1.00 22.96 222 ASP A N 1
ATOM 1666 C CA . ASP A 1 234 ? 64.519 7.913 60.180 1.00 23.88 222 ASP A CA 1
ATOM 1667 C C . ASP A 1 234 ? 64.510 6.601 59.465 1.00 24.80 222 ASP A C 1
ATOM 1668 O O . ASP A 1 234 ? 63.791 5.678 59.852 1.00 25.24 222 ASP A O 1
ATOM 1673 N N . ARG A 1 235 ? 65.353 6.487 58.448 1.00 25.57 223 ARG A N 1
ATOM 1674 C CA . ARG A 1 235 ? 65.315 5.319 57.593 1.00 26.86 223 ARG A CA 1
ATOM 1675 C C . ARG A 1 235 ? 65.906 4.093 58.280 1.00 26.69 223 ARG A C 1
ATOM 1676 O O . ARG A 1 235 ? 65.583 2.966 57.916 1.00 26.79 223 ARG A O 1
ATOM 1684 N N . SER A 1 236 ? 66.736 4.308 59.304 1.00 26.71 224 SER A N 1
ATOM 1685 C CA . SER A 1 236 ? 67.341 3.205 60.065 1.00 26.22 224 SER A CA 1
ATOM 1686 C C . SER A 1 236 ? 66.318 2.287 60.739 1.00 26.35 224 SER A C 1
ATOM 1687 O O . SER A 1 236 ? 66.634 1.123 61.057 1.00 26.27 224 SER A O 1
ATOM 1690 N N . VAL A 1 237 ? 65.117 2.806 61.006 1.00 25.67 225 VAL A N 1
ATOM 1691 C CA . VAL A 1 237 ? 64.065 1.993 61.615 1.00 25.53 225 VAL A CA 1
ATOM 1692 C C . VAL A 1 237 ? 63.121 1.339 60.590 1.00 24.89 225 VAL A C 1
ATOM 1693 O O . VAL A 1 237 ? 62.262 0.582 60.982 1.00 25.17 225 VAL A O 1
ATOM 1697 N N . ILE A 1 238 ? 63.296 1.616 59.309 1.00 24.36 226 ILE A N 1
ATOM 1698 C CA . ILE A 1 238 ? 62.383 1.094 58.297 1.00 24.92 226 ILE A CA 1
ATOM 1699 C C . ILE A 1 238 ? 62.978 -0.153 57.630 1.00 24.48 226 ILE A C 1
ATOM 1700 O O . ILE A 1 238 ? 64.105 -0.131 57.176 1.00 24.61 226 ILE A O 1
ATOM 1705 N N . ASP A 1 239 ? 62.194 -1.216 57.562 1.00 24.70 227 ASP A N 1
ATOM 1706 C CA . ASP A 1 239 ? 62.607 -2.477 56.933 1.00 25.28 227 ASP A CA 1
ATOM 1707 C C . ASP A 1 239 ? 62.277 -2.527 55.435 1.00 25.49 227 ASP A C 1
ATOM 1708 O O . ASP A 1 239 ? 63.065 -3.030 54.621 1.00 25.51 227 ASP A O 1
ATOM 1713 N N . GLU A 1 240 ? 61.112 -2.026 55.054 1.00 25.75 228 GLU A N 1
ATOM 1714 C CA . GLU A 1 240 ? 60.814 -1.871 53.642 1.00 27.15 228 GLU A CA 1
ATOM 1715 C C . GLU A 1 240 ? 59.778 -0.800 53.311 1.00 26.52 228 GLU A C 1
ATOM 1716 O O . GLU A 1 240 ? 59.140 -0.211 54.202 1.00 26.41 228 GLU A O 1
ATOM 1722 N N . VAL A 1 241 ? 59.625 -0.576 52.014 1.00 25.95 229 VAL A N 1
ATOM 1723 C CA . VAL A 1 241 ? 58.682 0.407 51.494 1.00 26.18 229 VAL A CA 1
ATOM 1724 C C . VAL A 1 241 ? 57.726 -0.318 50.567 1.00 26.34 229 VAL A C 1
ATOM 1725 O O . VAL A 1 241 ? 58.157 -1.108 49.719 1.00 25.34 229 VAL A O 1
ATOM 1729 N N . ILE A 1 242 ? 56.435 -0.065 50.767 1.00 26.69 230 ILE A N 1
ATOM 1730 C CA . ILE A 1 242 ? 55.375 -0.616 49.942 1.00 27.57 230 ILE A CA 1
ATOM 1731 C C . ILE A 1 242 ? 54.588 0.512 49.289 1.00 26.23 230 ILE A C 1
ATOM 1732 O O . ILE A 1 242 ? 54.229 1.490 49.962 1.00 25.77 230 ILE A O 1
ATOM 1737 N N . THR A 1 243 ? 54.279 0.343 47.997 1.00 25.36 231 THR A N 1
ATOM 1738 C CA . THR A 1 243 ? 53.438 1.307 47.290 1.00 24.77 231 THR A CA 1
ATOM 1739 C C . THR A 1 243 ? 51.979 0.862 47.268 1.00 24.62 231 THR A C 1
ATOM 1740 O O . THR A 1 243 ? 51.664 -0.333 47.350 1.00 23.52 231 THR A O 1
ATOM 1744 N N . VAL A 1 244 ? 51.105 1.859 47.164 1.00 24.10 232 VAL A N 1
ATOM 1745 C CA . VAL A 1 244 ? 49.664 1.663 47.090 1.00 24.80 232 VAL A CA 1
ATOM 1746 C C . VAL A 1 244 ? 49.126 2.534 45.949 1.00 24.24 232 VAL A C 1
ATOM 1747 O O . VAL A 1 244 ? 49.498 3.694 45.827 1.00 24.00 232 VAL A O 1
ATOM 1751 N N . GLU A 1 245 ? 48.267 1.970 45.101 1.00 24.61 233 GLU A N 1
ATOM 1752 C CA . GLU A 1 245 ? 47.628 2.731 44.028 1.00 24.96 233 GLU A CA 1
ATOM 1753 C C . GLU A 1 245 ? 46.514 3.612 44.607 1.00 25.08 233 GLU A C 1
ATOM 1754 O O . GLU A 1 245 ? 45.947 3.308 45.668 1.00 24.28 233 GLU A O 1
ATOM 1764 N N . ASP A 1 246 ? 46.225 4.723 43.934 1.00 25.23 234 ASP A N 1
ATOM 1765 C CA . ASP A 1 246 ? 45.145 5.628 44.349 1.00 25.83 234 ASP A CA 1
ATOM 1766 C C . ASP A 1 246 ? 43.834 4.879 44.564 1.00 25.99 234 ASP A C 1
ATOM 1767 O O . ASP A 1 246 ? 43.178 5.047 45.596 1.00 25.57 234 ASP A O 1
ATOM 1772 N N . GLU A 1 247 ? 43.443 4.069 43.576 1.00 26.37 235 GLU A N 1
ATOM 1773 C CA . GLU A 1 247 ? 42.155 3.371 43.653 1.00 27.60 235 GLU A CA 1
ATOM 1774 C C . GLU A 1 247 ? 42.090 2.306 44.758 1.00 26.40 235 GLU A C 1
ATOM 1775 O O . GLU A 1 247 ? 41.016 2.094 45.349 1.00 26.38 235 GLU A O 1
ATOM 1781 N N . GLU A 1 248 ? 43.227 1.676 45.065 1.00 25.98 236 GLU A N 1
ATOM 1782 C CA . GLU A 1 248 ? 43.293 0.736 46.184 1.00 25.30 236 GLU A CA 1
ATOM 1783 C C . GLU A 1 248 ? 43.040 1.450 47.503 1.00 23.56 236 GLU A C 1
ATOM 1784 O O . GLU A 1 248 ? 42.330 0.932 48.313 1.00 22.54 236 GLU A O 1
ATOM 1790 N N . ALA A 1 249 ? 43.589 2.647 47.690 1.00 22.23 237 ALA A N 1
ATOM 1791 C CA . ALA A 1 249 ? 43.363 3.420 48.927 1.00 22.08 237 ALA A CA 1
ATOM 1792 C C . ALA A 1 249 ? 41.902 3.855 49.092 1.00 22.18 237 ALA A C 1
ATOM 1793 O O . ALA A 1 249 ? 41.309 3.714 50.162 1.00 21.24 237 ALA A O 1
ATOM 1795 N N . TYR A 1 250 ? 41.321 4.392 48.025 1.00 22.34 238 TYR A N 1
ATOM 1796 C CA . TYR A 1 250 ? 39.917 4.785 48.013 1.00 23.04 238 TYR A CA 1
ATOM 1797 C C . TYR A 1 250 ? 38.988 3.612 48.273 1.00 21.97 238 TYR A C 1
ATOM 1798 O O . TYR A 1 250 ? 38.099 3.707 49.100 1.00 21.25 238 TYR A O 1
ATOM 1807 N N . GLU A 1 251 ? 39.183 2.516 47.549 1.00 21.53 239 GLU A N 1
ATOM 1808 C CA . GLU A 1 251 ? 38.419 1.290 47.752 1.00 21.80 239 GLU A CA 1
ATOM 1809 C C . GLU A 1 251 ? 38.454 0.799 49.201 1.00 21.52 239 GLU A C 1
ATOM 1810 O O . GLU A 1 251 ? 37.424 0.403 49.752 1.00 19.47 239 GLU A O 1
ATOM 1813 N N . MET A 1 252 ? 39.638 0.807 49.819 1.00 21.97 240 MET A N 1
ATOM 1814 C CA . MET A 1 252 ? 39.748 0.283 51.181 1.00 21.67 240 MET A CA 1
ATOM 1815 C C . MET A 1 252 ? 39.098 1.200 52.218 1.00 21.94 240 MET A C 1
ATOM 1816 O O . MET A 1 252 ? 38.492 0.733 53.175 1.00 22.39 240 MET A O 1
ATOM 1821 N N . ALA A 1 253 ? 39.233 2.508 52.035 1.00 22.44 241 ALA A N 1
ATOM 1822 C CA . ALA A 1 253 ? 38.515 3.484 52.847 1.00 22.06 241 ALA A CA 1
ATOM 1823 C C . ALA A 1 253 ? 37.010 3.263 52.754 1.00 22.28 241 ALA A C 1
ATOM 1824 O O . ALA A 1 253 ? 36.343 3.229 53.775 1.00 23.07 241 ALA A O 1
ATOM 1826 N N . ARG A 1 254 ? 36.484 3.030 51.549 1.00 22.30 242 ARG A N 1
ATOM 1827 C CA . ARG A 1 254 ? 35.058 2.725 51.398 1.00 23.04 242 ARG A CA 1
ATOM 1828 C C . ARG A 1 254 ? 34.714 1.411 52.095 1.00 22.66 242 ARG A C 1
ATOM 1829 O O . ARG A 1 254 ? 33.672 1.286 52.756 1.00 22.64 242 ARG A O 1
ATOM 1837 N N . TYR A 1 255 ? 35.618 0.447 51.992 1.00 22.28 243 TYR A N 1
ATOM 1838 C CA . TYR A 1 255 ? 35.390 -0.854 52.569 1.00 22.66 243 TYR A CA 1
ATOM 1839 C C . TYR A 1 255 ? 35.361 -0.805 54.094 1.00 21.78 243 TYR A C 1
ATOM 1840 O O . TYR A 1 255 ? 34.574 -1.491 54.738 1.00 21.12 243 TYR A O 1
ATOM 1849 N N . LEU A 1 256 ? 36.240 0.002 54.672 1.00 21.08 244 LEU A N 1
ATOM 1850 C CA . LEU A 1 256 ? 36.294 0.133 56.122 1.00 20.75 244 LEU A CA 1
ATOM 1851 C C . LEU A 1 256 ? 34.962 0.683 56.648 1.00 20.15 244 LEU A C 1
ATOM 1852 O O . LEU A 1 256 ? 34.472 0.227 57.672 1.00 20.01 244 LEU A O 1
ATOM 1857 N N . ALA A 1 257 ? 34.392 1.663 55.946 1.00 20.11 245 ALA A N 1
ATOM 1858 C CA . ALA A 1 257 ? 33.103 2.223 56.380 1.00 20.60 245 ALA A CA 1
ATOM 1859 C C . ALA A 1 257 ? 31.979 1.184 56.249 1.00 21.64 245 ALA A C 1
ATOM 1860 O O . ALA A 1 257 ? 31.185 1.004 57.161 1.00 21.78 245 ALA A O 1
ATOM 1862 N N . LYS A 1 258 ? 31.969 0.470 55.130 1.00 21.48 246 LYS A N 1
ATOM 1863 C CA . LYS A 1 258 ? 30.907 -0.504 54.826 1.00 22.49 246 LYS A CA 1
ATOM 1864 C C . LYS A 1 258 ? 30.966 -1.761 55.683 1.00 22.38 246 LYS A C 1
ATOM 1865 O O . LYS A 1 258 ? 29.934 -2.295 56.077 1.00 21.83 246 LYS A O 1
ATOM 1868 N N . LYS A 1 259 ? 32.168 -2.269 55.922 1.00 22.92 247 LYS A N 1
ATOM 1869 C CA . LYS A 1 259 ? 32.320 -3.577 56.590 1.00 24.17 247 LYS A CA 1
ATOM 1870 C C . LYS A 1 259 ? 32.574 -3.510 58.073 1.00 23.25 247 LYS A C 1
ATOM 1871 O O . LYS A 1 259 ? 32.155 -4.411 58.823 1.00 22.80 247 LYS A O 1
ATOM 1877 N N . GLU A 1 260 ? 33.342 -2.505 58.474 1.00 22.41 248 GLU A N 1
ATOM 1878 C CA . GLU A 1 260 ? 33.716 -2.298 59.882 1.00 22.74 248 GLU A CA 1
ATOM 1879 C C . GLU A 1 260 ? 32.969 -1.128 60.551 1.00 22.62 248 GLU A C 1
ATOM 1880 O O . GLU A 1 260 ? 33.074 -0.934 61.761 1.00 23.12 248 GLU A O 1
ATOM 1886 N N . GLY A 1 261 ? 32.257 -0.337 59.754 1.00 22.75 249 GLY A N 1
ATOM 1887 C CA . GLY A 1 261 ? 31.569 0.857 60.249 1.00 22.33 249 GLY A CA 1
ATOM 1888 C C . GLY A 1 261 ? 32.534 1.935 60.716 1.00 22.65 249 GLY A C 1
ATOM 1889 O O . GLY A 1 261 ? 32.179 2.764 61.569 1.00 22.39 249 GLY A O 1
ATOM 1890 N N . LEU A 1 262 ? 33.746 1.939 60.159 1.00 21.74 250 LEU A N 1
ATOM 1891 C CA . LEU A 1 262 ? 34.775 2.876 60.594 1.00 21.75 250 LEU A CA 1
ATOM 1892 C C . LEU A 1 262 ? 34.926 4.012 59.574 1.00 21.10 250 LEU A C 1
ATOM 1893 O O . LEU A 1 262 ? 35.291 3.786 58.424 1.00 21.02 250 LEU A O 1
ATOM 1898 N N . LEU A 1 263 ? 34.629 5.220 60.013 1.00 20.96 251 LEU A N 1
ATOM 1899 C CA . LEU A 1 263 ? 34.588 6.373 59.137 1.00 21.65 251 LEU A CA 1
ATOM 1900 C C . LEU A 1 263 ? 35.971 7.020 59.089 1.00 21.90 251 LEU A C 1
ATOM 1901 O O . LEU A 1 263 ? 36.274 7.938 59.860 1.00 22.15 251 LEU A O 1
ATOM 1906 N N . VAL A 1 264 ? 36.787 6.536 58.162 1.00 22.90 252 VAL A N 1
ATOM 1907 C CA . VAL A 1 264 ? 38.195 6.921 58.082 1.00 22.52 252 VAL A CA 1
ATOM 1908 C C . VAL A 1 264 ? 38.487 7.552 56.719 1.00 22.54 252 VAL A C 1
ATOM 1909 O O . VAL A 1 264 ? 37.711 7.400 55.743 1.00 22.13 252 VAL A O 1
ATOM 1913 N N . GLY A 1 265 ? 39.577 8.306 56.657 1.00 21.67 253 GLY A N 1
ATOM 1914 C CA . GLY A 1 265 ? 39.944 9.007 55.425 1.00 22.18 253 GLY A CA 1
ATOM 1915 C C . GLY A 1 265 ? 40.741 8.161 54.459 1.00 22.02 253 GLY A C 1
ATOM 1916 O O . GLY A 1 265 ? 40.949 6.965 54.669 1.00 22.73 253 GLY A O 1
ATOM 1917 N N . ILE A 1 266 ? 41.205 8.791 53.390 1.00 22.38 254 ILE A N 1
ATOM 1918 C CA . ILE A 1 266 ? 41.841 8.075 52.274 1.00 22.58 254 ILE A CA 1
ATOM 1919 C C . ILE A 1 266 ? 43.179 7.442 52.677 1.00 21.57 254 ILE A C 1
ATOM 1920 O O . ILE A 1 266 ? 43.476 6.313 52.308 1.00 20.68 254 ILE A O 1
ATOM 1925 N N . SER A 1 267 ? 43.976 8.160 53.460 1.00 21.96 255 SER A N 1
ATOM 1926 C CA . SER A 1 267 ? 45.274 7.618 53.910 1.00 22.13 255 SER A CA 1
ATOM 1927 C C . SER A 1 267 ? 45.110 6.404 54.837 1.00 22.13 255 SER A C 1
ATOM 1928 O O . SER A 1 267 ? 45.985 5.532 54.893 1.00 21.25 255 SER A O 1
ATOM 1931 N N . SER A 1 268 ? 43.997 6.352 55.569 1.00 21.48 256 SER A N 1
ATOM 1932 C CA . SER A 1 268 ? 43.642 5.180 56.350 1.00 21.03 256 SER A CA 1
ATOM 1933 C C . SER A 1 268 ? 43.428 3.993 55.429 1.00 20.79 256 SER A C 1
ATOM 1934 O O . SER A 1 268 ? 43.909 2.883 55.698 1.00 21.38 256 SER A O 1
ATOM 1937 N N . GLY A 1 269 ? 42.694 4.221 54.355 1.00 20.38 257 GLY A N 1
ATOM 1938 C CA . GLY A 1 269 ? 42.518 3.200 53.310 1.00 20.68 257 GLY A CA 1
ATOM 1939 C C . GLY A 1 269 ? 43.852 2.675 52.807 1.00 20.21 257 GLY A C 1
ATOM 1940 O O . GLY A 1 269 ? 44.059 1.463 52.660 1.00 20.82 257 GLY A O 1
ATOM 1941 N N . ALA A 1 270 ? 44.762 3.606 52.536 1.00 19.82 258 ALA A N 1
ATOM 1942 C CA . ALA A 1 270 ? 46.087 3.263 52.041 1.00 19.70 258 ALA A CA 1
ATOM 1943 C C . ALA A 1 270 ? 46.854 2.407 53.035 1.00 19.25 258 ALA A C 1
ATOM 1944 O O . ALA A 1 270 ? 47.427 1.356 52.703 1.00 19.05 258 ALA A O 1
ATOM 1946 N N . ASN A 1 271 ? 46.849 2.852 54.276 1.00 19.55 259 ASN A N 1
ATOM 1947 C CA . ASN A 1 271 ? 47.514 2.085 55.343 1.00 19.25 259 ASN A CA 1
ATOM 1948 C C . ASN A 1 271 ? 46.979 0.682 55.510 1.00 20.27 259 ASN A C 1
ATOM 1949 O O . ASN A 1 271 ? 47.763 -0.290 55.598 1.00 20.03 259 ASN A O 1
ATOM 1954 N N . VAL A 1 272 ? 45.656 0.551 55.551 1.00 20.63 260 VAL A N 1
ATOM 1955 C CA . VAL A 1 272 ? 45.048 -0.781 55.724 1.00 21.23 260 VAL A CA 1
ATOM 1956 C C . VAL A 1 272 ? 45.265 -1.697 54.510 1.00 20.67 260 VAL A C 1
ATOM 1957 O O . VAL A 1 272 ? 45.497 -2.907 54.673 1.00 20.37 260 VAL A O 1
ATOM 1961 N N . ALA A 1 273 ? 45.198 -1.134 53.308 1.00 20.79 261 ALA A N 1
ATOM 1962 C CA . ALA A 1 273 ? 45.506 -1.876 52.092 1.00 21.31 261 ALA A CA 1
ATOM 1963 C C . ALA A 1 273 ? 46.938 -2.433 52.161 1.00 21.86 261 ALA A C 1
ATOM 1964 O O . ALA A 1 273 ? 47.169 -3.625 51.908 1.00 20.63 261 ALA A O 1
ATOM 1966 N N . ALA A 1 274 ? 47.878 -1.580 52.557 1.00 22.22 262 ALA A N 1
ATOM 1967 C CA . ALA A 1 274 ? 49.261 -1.995 52.748 1.00 22.79 262 ALA A CA 1
ATOM 1968 C C . ALA A 1 274 ? 49.411 -3.039 53.868 1.00 22.95 262 ALA A C 1
ATOM 1969 O O . ALA A 1 274 ? 50.070 -4.050 53.691 1.00 23.48 262 ALA A O 1
ATOM 1971 N N . ALA A 1 275 ? 48.772 -2.805 55.003 1.00 23.07 263 ALA A N 1
ATOM 1972 C CA . ALA A 1 275 ? 48.800 -3.750 56.119 1.00 23.28 263 ALA A CA 1
ATOM 1973 C C . ALA A 1 275 ? 48.264 -5.121 55.735 1.00 23.89 263 ALA A C 1
ATOM 1974 O O . ALA A 1 275 ? 48.827 -6.144 56.131 1.00 23.84 263 ALA A O 1
ATOM 1976 N N . LEU A 1 276 ? 47.207 -5.152 54.922 1.00 25.03 264 LEU A N 1
ATOM 1977 C CA . LEU A 1 276 ? 46.667 -6.422 54.422 1.00 26.26 264 LEU A CA 1
ATOM 1978 C C . LEU A 1 276 ? 47.731 -7.201 53.613 1.00 26.92 264 LEU A C 1
ATOM 1979 O O . LEU A 1 276 ? 47.931 -8.399 53.840 1.00 27.33 264 LEU A O 1
ATOM 1984 N N . LYS A 1 277 ? 48.437 -6.512 52.715 1.00 27.45 265 LYS A N 1
ATOM 1985 C CA . LYS A 1 277 ? 49.512 -7.132 51.915 1.00 28.01 265 LYS A CA 1
ATOM 1986 C C . LYS A 1 277 ? 50.605 -7.670 52.826 1.00 28.48 265 LYS A C 1
ATOM 1987 O O . LYS A 1 277 ? 51.114 -8.775 52.625 1.00 28.52 265 LYS A O 1
ATOM 1993 N N . VAL A 1 278 ? 50.955 -6.886 53.839 1.00 27.89 266 VAL A N 1
ATOM 1994 C CA . VAL A 1 278 ? 51.950 -7.305 54.833 1.00 28.31 266 VAL A CA 1
ATOM 1995 C C . VAL A 1 278 ? 51.503 -8.558 55.610 1.00 28.80 266 VAL A C 1
ATOM 1996 O O . VAL A 1 278 ? 52.281 -9.508 55.739 1.00 28.38 266 VAL A O 1
ATOM 2000 N N . ALA A 1 279 ? 50.268 -8.547 56.130 1.00 29.36 267 ALA A N 1
ATOM 2001 C CA . ALA A 1 279 ? 49.702 -9.678 56.891 1.00 30.18 267 ALA A CA 1
ATOM 2002 C C . ALA A 1 279 ? 49.548 -10.975 56.059 1.00 31.40 267 ALA A C 1
ATOM 2003 O O . ALA A 1 279 ? 49.715 -12.081 56.584 1.00 31.60 267 ALA A O 1
ATOM 2005 N N . GLN A 1 280 ? 49.210 -10.834 54.779 1.00 32.48 268 GLN A N 1
ATOM 2006 C CA . GLN A 1 280 ? 48.998 -11.997 53.899 1.00 33.25 268 GLN A CA 1
ATOM 2007 C C . GLN A 1 280 ? 50.304 -12.720 53.603 1.00 34.21 268 GLN A C 1
ATOM 2008 O O . GLN A 1 280 ? 50.305 -13.914 53.300 1.00 34.34 268 GLN A O 1
ATOM 2014 N N . LYS A 1 281 ? 51.411 -12.000 53.730 1.00 34.97 269 LYS A N 1
ATOM 2015 C CA . LYS A 1 281 ? 52.727 -12.556 53.504 1.00 35.97 269 LYS A CA 1
ATOM 2016 C C . LYS A 1 281 ? 53.198 -13.353 54.724 1.00 36.92 269 LYS A C 1
ATOM 2017 O O . LYS A 1 281 ? 54.246 -13.984 54.658 1.00 36.96 269 LYS A O 1
ATOM 2020 N N . LEU A 1 282 ? 52.465 -13.345 55.843 1.00 37.57 270 LEU A N 1
ATOM 2021 C CA . LEU A 1 282 ? 52.916 -14.155 56.973 1.00 38.44 270 LEU A CA 1
ATOM 2022 C C . LEU A 1 282 ? 51.836 -14.905 57.761 1.00 38.65 270 LEU A C 1
ATOM 2023 O O . LEU A 1 282 ? 50.729 -15.117 57.265 1.00 39.08 270 LEU A O 1
ATOM 2028 N N . GLY A 1 283 ? 52.187 -15.374 58.959 1.00 39.36 271 GLY A N 1
ATOM 2029 C CA . GLY A 1 283 ? 51.384 -16.359 59.690 1.00 39.38 271 GLY A CA 1
ATOM 2030 C C . GLY A 1 283 ? 49.930 -15.992 59.950 1.00 39.58 271 GLY A C 1
ATOM 2031 O O . GLY A 1 283 ? 49.553 -14.807 59.974 1.00 39.06 271 GLY A O 1
ATOM 2032 N N . PRO A 1 284 ? 49.105 -17.015 60.141 1.00 39.34 272 PRO A N 1
ATOM 2033 C CA . PRO A 1 284 ? 47.707 -16.813 60.514 1.00 38.87 272 PRO A CA 1
ATOM 2034 C C . PRO A 1 284 ? 47.495 -16.135 61.884 1.00 38.53 272 PRO A C 1
ATOM 2035 O O . PRO A 1 284 ? 46.427 -15.573 62.116 1.00 38.54 272 PRO A O 1
ATOM 2039 N N . ASP A 1 285 ? 48.493 -16.184 62.770 1.00 37.46 273 ASP A N 1
ATOM 2040 C CA . ASP A 1 285 ? 48.413 -15.494 64.051 1.00 37.10 273 ASP A CA 1
ATOM 2041 C C . ASP A 1 285 ? 49.288 -14.226 64.085 1.00 35.17 273 ASP A C 1
ATOM 2042 O O . ASP A 1 285 ? 49.613 -13.737 65.159 1.00 35.70 273 ASP A O 1
ATOM 2044 N N . ALA A 1 286 ? 49.650 -13.704 62.921 1.00 32.84 274 ALA A N 1
ATOM 2045 C CA . ALA A 1 286 ? 50.449 -12.484 62.855 1.00 31.75 274 ALA A CA 1
ATOM 2046 C C . ALA A 1 286 ? 49.628 -11.310 63.375 1.00 30.05 274 ALA A C 1
ATOM 2047 O O . ALA A 1 286 ? 48.401 -11.292 63.226 1.00 28.98 274 ALA A O 1
ATOM 2049 N N . ARG A 1 287 ? 50.323 -10.344 63.981 1.00 28.21 275 ARG A N 1
ATOM 2050 C CA . ARG A 1 287 ? 49.705 -9.134 64.503 1.00 26.92 275 ARG A CA 1
ATOM 2051 C C . ARG A 1 287 ? 50.351 -7.919 63.852 1.00 25.98 275 ARG A C 1
ATOM 2052 O O . ARG A 1 287 ? 51.499 -7.583 64.151 1.00 24.99 275 ARG A O 1
ATOM 2060 N N . VAL A 1 288 ? 49.595 -7.279 62.968 1.00 24.79 276 VAL A N 1
ATOM 2061 C CA . VAL A 1 288 ? 50.079 -6.183 62.152 1.00 24.13 276 VAL A CA 1
ATOM 2062 C C . VAL A 1 288 ? 49.312 -4.929 62.563 1.00 24.35 276 VAL A C 1
ATOM 2063 O O . VAL A 1 288 ? 48.067 -4.902 62.517 1.00 24.21 276 VAL A O 1
ATOM 2067 N N . VAL A 1 289 ? 50.045 -3.905 62.987 1.00 23.07 277 VAL A N 1
ATOM 2068 C CA . VAL A 1 289 ? 49.430 -2.679 63.467 1.00 23.18 277 VAL A CA 1
ATOM 2069 C C . VAL A 1 289 ? 49.579 -1.594 62.415 1.00 22.22 277 VAL A C 1
ATOM 2070 O O . VAL A 1 289 ? 50.637 -1.431 61.827 1.00 20.93 277 VAL A O 1
ATOM 2074 N N . THR A 1 290 ? 48.500 -0.851 62.178 1.00 22.52 278 THR A N 1
ATOM 2075 C CA . THR A 1 290 ? 48.594 0.377 61.424 1.00 21.92 278 THR A CA 1
ATOM 2076 C C . THR A 1 290 ? 47.736 1.515 62.053 1.00 22.73 278 THR A C 1
ATOM 2077 O O . THR A 1 290 ? 47.182 1.373 63.149 1.00 21.85 278 THR A O 1
ATOM 2081 N N . VAL A 1 291 ? 47.750 2.659 61.384 1.00 22.71 279 VAL A N 1
ATOM 2082 C CA . VAL A 1 291 ? 47.149 3.891 61.838 1.00 22.68 279 VAL A CA 1
ATOM 2083 C C . VAL A 1 291 ? 46.062 4.353 60.822 1.00 22.54 279 VAL A C 1
ATOM 2084 O O . VAL A 1 291 ? 46.222 4.239 59.601 1.00 22.12 279 VAL A O 1
ATOM 2088 N N . ALA A 1 292 ? 44.950 4.847 61.354 1.00 22.25 280 ALA A N 1
ATOM 2089 C CA . ALA A 1 292 ? 43.968 5.605 60.552 1.00 21.33 280 ALA A CA 1
ATOM 2090 C C . ALA A 1 292 ? 44.136 7.081 60.888 1.00 21.30 280 ALA A C 1
ATOM 2091 O O . ALA A 1 292 ? 43.684 7.518 61.951 1.00 22.25 280 ALA A O 1
ATOM 2093 N N . PRO A 1 293 ? 44.873 7.838 60.069 1.00 21.75 281 PRO A N 1
ATOM 2094 C CA . PRO A 1 293 ? 45.204 9.212 60.426 1.00 21.12 281 PRO A CA 1
ATOM 2095 C C . PRO A 1 293 ? 44.058 10.184 60.686 1.00 21.18 281 PRO A C 1
ATOM 2096 O O . PRO A 1 293 ? 44.256 11.116 61.435 1.00 20.58 281 PRO A O 1
ATOM 2100 N N . ASP A 1 294 ? 42.898 10.006 60.047 1.00 20.98 282 ASP A N 1
ATOM 2101 C CA . ASP A 1 294 ? 41.814 10.995 60.210 1.00 20.82 282 ASP A CA 1
ATOM 2102 C C . ASP A 1 294 ? 40.488 10.386 59.788 1.00 20.87 282 ASP A C 1
ATOM 2103 O O . ASP A 1 294 ? 40.407 9.167 59.610 1.00 20.45 282 ASP A O 1
ATOM 2108 N N . HIS A 1 295 ? 39.462 11.208 59.643 1.00 20.80 283 HIS A N 1
ATOM 2109 C CA . HIS A 1 295 ? 38.095 10.708 59.460 1.00 20.85 283 HIS A CA 1
ATOM 2110 C C . HIS A 1 295 ? 37.470 11.001 58.107 1.00 20.72 283 HIS A C 1
ATOM 2111 O O . HIS A 1 295 ? 37.851 11.928 57.414 1.00 20.53 283 HIS A O 1
ATOM 2118 N N . ALA A 1 296 ? 36.456 10.217 57.768 1.00 21.45 284 ALA A N 1
ATOM 2119 C CA . ALA A 1 296 ? 35.866 10.229 56.414 1.00 21.40 284 ALA A CA 1
ATOM 2120 C C . ALA A 1 296 ? 35.139 11.536 56.083 1.00 21.21 284 ALA A C 1
ATOM 2121 O O . ALA A 1 296 ? 35.042 11.937 54.913 1.00 20.96 284 ALA A O 1
ATOM 2123 N N . GLU A 1 297 ? 34.606 12.201 57.094 1.00 21.66 285 GLU A N 1
ATOM 2124 C CA . GLU A 1 297 ? 33.819 13.411 56.833 1.00 21.62 285 GLU A CA 1
ATOM 2125 C C . GLU A 1 297 ? 34.674 14.618 56.419 1.00 21.34 285 GLU A C 1
ATOM 2126 O O . GLU A 1 297 ? 34.143 15.630 55.975 1.00 20.42 285 GLU A O 1
ATOM 2132 N N . ARG A 1 298 ? 35.991 14.501 56.542 1.00 21.07 286 ARG A N 1
ATOM 2133 C CA . ARG A 1 298 ? 36.920 15.482 55.975 1.00 20.85 286 ARG A CA 1
ATOM 2134 C C . ARG A 1 298 ? 37.134 15.288 54.460 1.00 21.33 286 ARG A C 1
ATOM 2135 O O . ARG A 1 298 ? 37.966 15.975 53.871 1.00 22.12 286 ARG A O 1
ATOM 2143 N N . TYR A 1 299 ? 36.390 14.356 53.840 1.00 20.67 287 TYR A N 1
ATOM 2144 C CA . TYR A 1 299 ? 36.590 13.979 52.433 1.00 20.57 287 TYR A CA 1
ATOM 2145 C C . TYR A 1 299 ? 35.285 13.747 51.675 1.00 20.43 287 TYR A C 1
ATOM 2146 O O . TYR A 1 299 ? 35.301 13.189 50.577 1.00 21.71 287 TYR A O 1
ATOM 2155 N N . LEU A 1 300 ? 34.155 14.170 52.228 1.00 20.78 288 LEU A N 1
ATOM 2156 C CA . LEU A 1 300 ? 32.871 13.847 51.593 1.00 21.35 288 LEU A CA 1
ATOM 2157 C C . LEU A 1 300 ? 32.795 14.384 50.187 1.00 22.33 288 LEU A C 1
ATOM 2158 O O . LEU A 1 300 ? 32.102 13.811 49.350 1.00 22.91 288 LEU A O 1
ATOM 2163 N N . SER A 1 301 ? 33.526 15.469 49.935 1.00 23.03 289 SER A N 1
ATOM 2164 C CA . SER A 1 301 ? 33.588 16.098 48.629 1.00 23.65 289 SER A CA 1
ATOM 2165 C C . SER A 1 301 ? 34.174 15.197 47.540 1.00 25.36 289 SER A C 1
ATOM 2166 O O . SER A 1 301 ? 33.841 15.353 46.361 1.00 24.27 289 SER A O 1
ATOM 2169 N N . ILE A 1 302 ? 35.006 14.240 47.923 1.00 27.41 290 ILE A N 1
ATOM 2170 C CA . ILE A 1 302 ? 35.686 13.400 46.944 1.00 29.46 290 ILE A CA 1
ATOM 2171 C C . ILE A 1 302 ? 35.560 11.893 47.124 1.00 31.88 290 ILE A C 1
ATOM 2172 O O . ILE A 1 302 ? 35.783 11.149 46.162 1.00 30.61 290 ILE A O 1
ATOM 2177 N N . LEU A 1 303 ? 35.269 11.431 48.343 1.00 35.39 291 LEU A N 1
ATOM 2178 C CA . LEU A 1 303 ? 35.280 9.988 48.639 1.00 37.03 291 LEU A CA 1
ATOM 2179 C C . LEU A 1 303 ? 33.912 9.379 48.359 1.00 38.64 291 LEU A C 1
ATOM 2180 O O . LEU A 1 303 ? 32.915 10.092 48.177 1.00 39.43 291 LEU A O 1
ATOM 2186 N N . HIS B 1 12 ? 34.408 -7.439 70.097 1.00 32.21 0 HIS B N 1
ATOM 2187 C CA . HIS B 1 12 ? 33.560 -6.356 70.719 1.00 31.48 0 HIS B CA 1
ATOM 2188 C C . HIS B 1 12 ? 33.996 -4.937 70.374 1.00 29.73 0 HIS B C 1
ATOM 2189 O O . HIS B 1 12 ? 34.143 -4.090 71.269 1.00 29.17 0 HIS B O 1
ATOM 2196 N N . MET B 1 13 ? 34.130 -4.661 69.078 1.00 28.14 1 MET B N 1
ATOM 2197 C CA . MET B 1 13 ? 34.631 -3.363 68.616 1.00 26.69 1 MET B CA 1
ATOM 2198 C C . MET B 1 13 ? 33.776 -2.214 69.099 1.00 26.55 1 MET B C 1
ATOM 2199 O O . MET B 1 13 ? 34.286 -1.296 69.756 1.00 26.63 1 MET B O 1
ATOM 2204 N N . MET B 1 14 ? 32.491 -2.217 68.767 1.00 25.50 2 MET B N 1
ATOM 2205 C CA . MET B 1 14 ? 31.675 -1.038 69.094 1.00 24.96 2 MET B CA 1
ATOM 2206 C C . MET B 1 14 ? 31.470 -0.901 70.596 1.00 24.72 2 MET B C 1
ATOM 2207 O O . MET B 1 14 ? 31.451 0.200 71.121 1.00 25.60 2 MET B O 1
ATOM 2212 N N . GLU B 1 15 ? 31.334 -2.032 71.287 1.00 24.96 3 GLU B N 1
ATOM 2213 C CA . GLU B 1 15 ? 31.281 -2.019 72.747 1.00 25.21 3 GLU B CA 1
ATOM 2214 C C . GLU B 1 15 ? 32.466 -1.239 73.330 1.00 24.38 3 GLU B C 1
ATOM 2215 O O . GLU B 1 15 ? 32.280 -0.437 74.233 1.00 24.60 3 GLU B O 1
ATOM 2221 N N . ARG B 1 16 ? 33.680 -1.491 72.836 1.00 23.58 4 ARG B N 1
ATOM 2222 C CA . ARG B 1 16 ? 34.881 -0.906 73.434 1.00 25.19 4 ARG B CA 1
ATOM 2223 C C . ARG B 1 16 ? 35.070 0.558 73.033 1.00 23.80 4 ARG B C 1
ATOM 2224 O O . ARG B 1 16 ? 35.555 1.370 73.810 1.00 24.32 4 ARG B O 1
ATOM 2232 N N . LEU B 1 17 ? 34.678 0.893 71.817 1.00 22.92 5 LEU B N 1
ATOM 2233 C CA . LEU B 1 17 ? 34.877 2.243 71.304 1.00 22.75 5 LEU B CA 1
ATOM 2234 C C . LEU B 1 17 ? 33.892 3.271 71.872 1.00 22.62 5 LEU B C 1
ATOM 2235 O O . LEU B 1 17 ? 34.234 4.451 72.021 1.00 22.89 5 LEU B O 1
ATOM 2240 N N . ILE B 1 18 ? 32.672 2.854 72.172 1.00 20.95 6 ILE B N 1
ATOM 2241 C CA . ILE B 1 18 ? 31.621 3.807 72.481 1.00 22.17 6 ILE B CA 1
ATOM 2242 C C . ILE B 1 18 ? 31.685 4.227 73.939 1.00 22.11 6 ILE B C 1
ATOM 2243 O O . ILE B 1 18 ? 31.857 3.401 74.797 1.00 22.04 6 ILE B O 1
ATOM 2248 N N . GLY B 1 19 ? 31.610 5.535 74.190 1.00 21.47 7 GLY B N 1
ATOM 2249 C CA . GLY B 1 19 ? 31.655 6.099 75.531 1.00 21.61 7 GLY B CA 1
ATOM 2250 C C . GLY B 1 19 ? 33.061 6.456 75.998 1.00 22.51 7 GLY B C 1
ATOM 2251 O O . GLY B 1 19 ? 34.003 6.512 75.189 1.00 22.84 7 GLY B O 1
ATOM 2252 N N . SER B 1 20 ? 33.174 6.736 77.293 1.00 22.75 8 SER B N 1
ATOM 2253 C CA . SER B 1 20 ? 34.412 7.188 77.936 1.00 23.51 8 SER B CA 1
ATOM 2254 C C . SER B 1 20 ? 35.004 8.414 77.233 1.00 23.68 8 SER B C 1
ATOM 2255 O O . SER B 1 20 ? 36.204 8.488 76.927 1.00 24.75 8 SER B O 1
ATOM 2258 N N . THR B 1 21 ? 34.132 9.396 77.018 1.00 22.60 9 THR B N 1
ATOM 2259 C CA . THR B 1 21 ? 34.493 10.641 76.353 1.00 21.70 9 THR B CA 1
ATOM 2260 C C . THR B 1 21 ? 34.989 11.648 77.353 1.00 21.82 9 THR B C 1
ATOM 2261 O O . THR B 1 21 ? 34.594 11.629 78.514 1.00 23.63 9 THR B O 1
ATOM 2265 N N . PRO B 1 22 ? 35.846 12.557 76.904 1.00 22.52 10 PRO B N 1
ATOM 2266 C CA . PRO B 1 22 ? 36.413 13.548 77.785 1.00 22.68 10 PRO B CA 1
ATOM 2267 C C . PRO B 1 22 ? 35.511 14.742 78.089 1.00 22.99 10 PRO B C 1
ATOM 2268 O O . PRO B 1 22 ? 34.590 15.087 77.317 1.00 22.34 10 PRO B O 1
ATOM 2272 N N . ILE B 1 23 ? 35.812 15.410 79.203 1.00 22.47 11 ILE B N 1
ATOM 2273 C CA . ILE B 1 23 ? 35.181 16.671 79.545 1.00 22.52 11 ILE B CA 1
ATOM 2274 C C . ILE B 1 23 ? 36.270 17.742 79.582 1.00 23.52 11 ILE B C 1
ATOM 2275 O O . ILE B 1 23 ? 37.382 17.494 80.078 1.00 24.29 11 ILE B O 1
ATOM 2280 N N . VAL B 1 24 ? 35.956 18.886 79.016 1.00 23.00 12 VAL B N 1
ATOM 2281 C CA . VAL B 1 24 ? 36.853 20.049 78.993 1.00 24.85 12 VAL B CA 1
ATOM 2282 C C . VAL B 1 24 ? 36.179 21.233 79.634 1.00 25.04 12 VAL B C 1
ATOM 2283 O O . VAL B 1 24 ? 34.994 21.418 79.467 1.00 24.90 12 VAL B O 1
ATOM 2287 N N . ARG B 1 25 ? 36.946 22.049 80.344 1.00 25.14 13 ARG B N 1
ATOM 2288 C CA . ARG B 1 25 ? 36.454 23.278 80.963 1.00 26.01 13 ARG B CA 1
ATOM 2289 C C . ARG B 1 25 ? 36.612 24.432 79.985 1.00 25.19 13 ARG B C 1
ATOM 2290 O O . ARG B 1 25 ? 37.687 24.601 79.370 1.00 24.69 13 ARG B O 1
ATOM 2298 N N . LEU B 1 26 ? 35.566 25.238 79.820 1.00 24.37 14 LEU B N 1
ATOM 2299 C CA . LEU B 1 26 ? 35.569 26.261 78.759 1.00 24.01 14 LEU B CA 1
ATOM 2300 C C . LEU B 1 26 ? 36.176 27.586 79.249 1.00 25.08 14 LEU B C 1
ATOM 2301 O O . LEU B 1 26 ? 35.480 28.589 79.323 1.00 24.62 14 LEU B O 1
ATOM 2306 N N . ASP B 1 27 ? 37.473 27.548 79.564 1.00 26.63 15 ASP B N 1
ATOM 2307 C CA . ASP B 1 27 ? 38.171 28.683 80.193 1.00 29.50 15 ASP B CA 1
ATOM 2308 C C . ASP B 1 27 ? 38.225 29.933 79.351 1.00 30.25 15 ASP B C 1
ATOM 2309 O O . ASP B 1 27 ? 38.341 31.042 79.906 1.00 30.34 15 ASP B O 1
ATOM 2314 N N . SER B 1 28 ? 38.097 29.790 78.035 1.00 29.61 16 SER B N 1
ATOM 2315 C CA . SER B 1 28 ? 38.097 30.973 77.176 1.00 30.06 16 SER B CA 1
ATOM 2316 C C . SER B 1 28 ? 36.707 31.560 76.996 1.00 29.81 16 SER B C 1
ATOM 2317 O O . SER B 1 28 ? 36.582 32.645 76.465 1.00 29.90 16 SER B O 1
ATOM 2320 N N . ILE B 1 29 ? 35.666 30.880 77.472 1.00 29.32 17 ILE B N 1
ATOM 2321 C CA . ILE B 1 29 ? 34.301 31.379 77.365 1.00 28.89 17 ILE B CA 1
ATOM 2322 C C . ILE B 1 29 ? 33.760 31.687 78.761 1.00 28.87 17 ILE B C 1
ATOM 2323 O O . ILE B 1 29 ? 33.362 32.817 79.055 1.00 27.92 17 ILE B O 1
ATOM 2328 N N . ASP B 1 30 ? 33.755 30.682 79.630 1.00 27.71 18 ASP B N 1
ATOM 2329 C CA . ASP B 1 30 ? 33.369 30.874 81.013 1.00 27.62 18 ASP B CA 1
ATOM 2330 C C . ASP B 1 30 ? 33.842 29.640 81.754 1.00 26.84 18 ASP B C 1
ATOM 2331 O O . ASP B 1 30 ? 33.339 28.549 81.471 1.00 26.55 18 ASP B O 1
ATOM 2336 N N . SER B 1 31 ? 34.796 29.793 82.678 1.00 25.87 19 SER B N 1
ATOM 2337 C CA . SER B 1 31 ? 35.411 28.651 83.364 1.00 26.20 19 SER B CA 1
ATOM 2338 C C . SER B 1 31 ? 34.461 27.825 84.277 1.00 25.41 19 SER B C 1
ATOM 2339 O O . SER B 1 31 ? 34.854 26.769 84.820 1.00 26.31 19 SER B O 1
ATOM 2342 N N . ARG B 1 32 ? 33.219 28.276 84.425 1.00 24.88 20 ARG B N 1
ATOM 2343 C CA . ARG B 1 32 ? 32.208 27.510 85.171 1.00 24.98 20 ARG B CA 1
ATOM 2344 C C . ARG B 1 32 ? 31.561 26.412 84.324 1.00 23.94 20 ARG B C 1
ATOM 2345 O O . ARG B 1 32 ? 30.846 25.543 84.867 1.00 23.91 20 ARG B O 1
ATOM 2353 N N . ILE B 1 33 ? 31.780 26.457 83.004 1.00 22.62 21 ILE B N 1
ATOM 2354 C CA . ILE B 1 33 ? 31.135 25.491 82.098 1.00 22.76 21 ILE B CA 1
ATOM 2355 C C . ILE B 1 33 ? 32.093 24.362 81.712 1.00 21.00 21 ILE B C 1
ATOM 2356 O O . ILE B 1 33 ? 33.211 24.615 81.289 1.00 21.13 21 ILE B O 1
ATOM 2361 N N . PHE B 1 34 ? 31.623 23.121 81.836 1.00 20.13 22 PHE B N 1
ATOM 2362 C CA . PHE B 1 34 ? 32.377 21.933 81.527 1.00 20.50 22 PHE B CA 1
ATOM 2363 C C . PHE B 1 34 ? 31.606 21.214 80.448 1.00 20.93 22 PHE B C 1
ATOM 2364 O O . PHE B 1 34 ? 30.398 20.987 80.586 1.00 22.86 22 PHE B O 1
ATOM 2372 N N . LEU B 1 35 ? 32.297 20.845 79.380 1.00 21.06 23 LEU B N 1
ATOM 2373 C CA . LEU B 1 35 ? 31.662 20.320 78.178 1.00 20.31 23 LEU B CA 1
ATOM 2374 C C . LEU B 1 35 ? 32.134 18.916 77.859 1.00 20.25 23 LEU B C 1
ATOM 2375 O O . LEU B 1 35 ? 33.305 18.699 77.655 1.00 21.74 23 LEU B O 1
ATOM 2380 N N . LYS B 1 36 ? 31.207 17.961 77.781 1.00 20.42 24 LYS B N 1
ATOM 2381 C CA . LYS B 1 36 ? 31.528 16.571 77.492 1.00 20.30 24 LYS B CA 1
ATOM 2382 C C . LYS B 1 36 ? 31.501 16.324 75.976 1.00 21.98 24 LYS B C 1
ATOM 2383 O O . LYS B 1 36 ? 30.479 16.556 75.330 1.00 21.58 24 LYS B O 1
ATOM 2389 N N . LEU B 1 37 ? 32.639 15.882 75.428 1.00 21.86 25 LEU B N 1
ATOM 2390 C CA . LEU B 1 37 ? 32.857 15.873 73.972 1.00 22.08 25 LEU B CA 1
ATOM 2391 C C . LEU B 1 37 ? 32.450 14.533 73.377 1.00 21.65 25 LEU B C 1
ATOM 2392 O O . LEU B 1 37 ? 33.253 13.618 73.222 1.00 21.66 25 LEU B O 1
ATOM 2397 N N . GLU B 1 38 ? 31.178 14.446 73.013 1.00 21.44 26 GLU B N 1
ATOM 2398 C CA . GLU B 1 38 ? 30.638 13.192 72.492 1.00 22.09 26 GLU B CA 1
ATOM 2399 C C . GLU B 1 38 ? 31.031 12.887 71.036 1.00 21.99 26 GLU B C 1
ATOM 2400 O O . GLU B 1 38 ? 30.830 11.759 70.574 1.00 22.35 26 GLU B O 1
ATOM 2406 N N . LYS B 1 39 ? 31.687 13.832 70.348 1.00 22.67 27 LYS B N 1
ATOM 2407 C CA . LYS B 1 39 ? 32.237 13.547 68.984 1.00 23.33 27 LYS B CA 1
ATOM 2408 C C . LYS B 1 39 ? 33.345 12.508 68.977 1.00 24.82 27 LYS B C 1
ATOM 2409 O O . LYS B 1 39 ? 33.670 11.963 67.911 1.00 24.63 27 LYS B O 1
ATOM 2415 N N . ASN B 1 40 ? 33.946 12.259 70.137 1.00 24.03 28 ASN B N 1
ATOM 2416 C CA . ASN B 1 40 ? 34.993 11.240 70.253 1.00 25.37 28 ASN B CA 1
ATOM 2417 C C . ASN B 1 40 ? 34.463 9.826 70.027 1.00 23.81 28 ASN B C 1
ATOM 2418 O O . ASN B 1 40 ? 35.223 8.883 69.761 1.00 24.93 28 ASN B O 1
ATOM 2423 N N . ASN B 1 41 ? 33.160 9.649 70.174 1.00 23.51 29 ASN B N 1
ATOM 2424 C CA . ASN B 1 41 ? 32.534 8.374 69.866 1.00 22.04 29 ASN B CA 1
ATOM 2425 C C . ASN B 1 41 ? 32.809 7.983 68.398 1.00 21.85 29 ASN B C 1
ATOM 2426 O O . ASN B 1 41 ? 32.953 8.871 67.546 1.00 21.09 29 ASN B O 1
ATOM 2431 N N . PRO B 1 42 ? 32.842 6.689 68.070 1.00 21.25 30 PRO B N 1
ATOM 2432 C CA . PRO B 1 42 ? 33.204 6.293 66.702 1.00 21.48 30 PRO B CA 1
ATOM 2433 C C . PRO B 1 42 ? 32.260 6.792 65.602 1.00 21.89 30 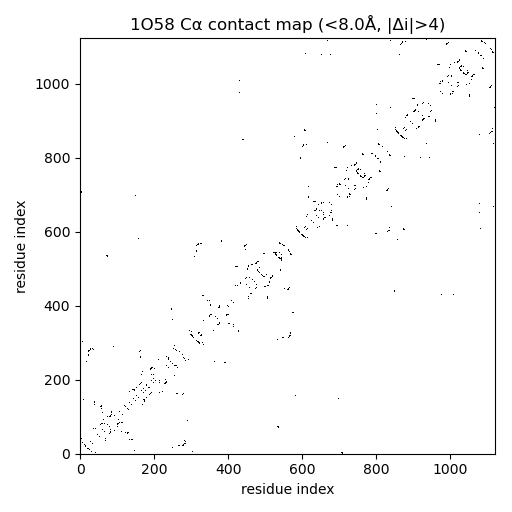PRO B C 1
ATOM 2434 O O . PRO B 1 42 ? 32.709 7.034 64.463 1.00 21.79 30 PRO B O 1
ATOM 2438 N N . GLY B 1 43 ? 30.984 6.964 65.919 1.00 21.09 31 GLY B N 1
ATOM 2439 C CA . GLY B 1 43 ? 30.019 7.504 64.981 1.00 20.89 31 GLY B CA 1
ATOM 2440 C C . GLY B 1 43 ? 29.927 9.003 64.995 1.00 20.73 31 GLY B C 1
ATOM 2441 O O . GLY B 1 43 ? 29.093 9.573 64.307 1.00 21.32 31 GLY B O 1
ATOM 2442 N N . GLY B 1 44 ? 30.770 9.648 65.796 1.00 19.64 32 GLY B N 1
ATOM 2443 C CA . GLY B 1 44 ? 30.869 11.099 65.817 1.00 20.11 32 GLY B CA 1
ATOM 2444 C C . GLY B 1 44 ? 29.778 11.803 66.588 1.00 19.73 32 GLY B C 1
ATOM 2445 O O . GLY B 1 44 ? 29.635 13.039 66.480 1.00 19.80 32 GLY B O 1
ATOM 2446 N N . SER B 1 45 ? 29.002 11.056 67.366 1.00 20.06 33 SER B N 1
ATOM 2447 C CA . SER B 1 45 ? 28.011 11.689 68.198 1.00 19.45 33 SER B CA 1
ATOM 2448 C C . SER B 1 45 ? 27.641 10.904 69.432 1.00 19.53 33 SER B C 1
ATOM 2449 O O . SER B 1 45 ? 27.924 9.712 69.563 1.00 19.72 33 SER B O 1
ATOM 2452 N N . VAL B 1 46 ? 26.867 11.580 70.268 1.00 19.28 34 VAL B N 1
ATOM 2453 C CA . VAL B 1 46 ? 26.329 10.993 71.485 1.00 20.02 34 VAL B CA 1
ATOM 2454 C C . VAL B 1 46 ? 25.396 9.779 71.257 1.00 20.27 34 VAL B C 1
ATOM 2455 O O . VAL B 1 46 ? 25.237 8.930 72.144 1.00 20.47 34 VAL B O 1
ATOM 2459 N N . LYS B 1 47 ? 24.767 9.714 70.083 1.00 20.06 35 LYS B N 1
ATOM 2460 C CA . LYS B 1 47 ? 23.732 8.717 69.788 1.00 19.75 35 LYS B CA 1
ATOM 2461 C C . LYS B 1 47 ? 24.310 7.322 69.648 1.00 20.28 35 LYS B C 1
ATOM 2462 O O . LYS B 1 47 ? 23.572 6.352 69.680 1.00 20.04 35 LYS B O 1
ATOM 2468 N N . ASP B 1 48 ? 25.639 7.211 69.573 1.00 20.10 36 ASP B N 1
ATOM 2469 C CA . ASP B 1 48 ? 26.266 5.901 69.583 1.00 19.91 36 ASP B CA 1
ATOM 2470 C C . ASP B 1 48 ? 25.881 5.098 70.828 1.00 20.25 36 ASP B C 1
ATOM 2471 O O . ASP B 1 48 ? 25.702 3.890 70.743 1.00 18.94 36 ASP B O 1
ATOM 2476 N N . ARG B 1 49 ? 25.711 5.781 71.964 1.00 19.69 37 ARG B N 1
ATOM 2477 C CA . ARG B 1 49 ? 25.399 5.097 73.223 1.00 19.82 37 ARG B CA 1
ATOM 2478 C C . ARG B 1 49 ? 24.007 4.452 73.207 1.00 19.91 37 ARG B C 1
ATOM 2479 O O . ARG B 1 49 ? 23.912 3.221 73.398 1.00 18.64 37 ARG B O 1
ATOM 2487 N N . PRO B 1 50 ? 22.939 5.221 72.982 1.00 19.43 38 PRO B N 1
ATOM 2488 C CA . PRO B 1 50 ? 21.617 4.582 72.924 1.00 19.70 38 PRO B CA 1
ATOM 2489 C C . PRO B 1 50 ? 21.471 3.601 71.759 1.00 19.76 38 PRO B C 1
ATOM 2490 O O . PRO B 1 50 ? 20.796 2.586 71.906 1.00 19.67 38 PRO B O 1
ATOM 2494 N N . ALA B 1 51 ? 22.071 3.911 70.605 1.00 19.96 39 ALA B N 1
ATOM 2495 C CA . ALA B 1 51 ? 22.006 3.004 69.464 1.00 19.69 39 ALA B CA 1
ATOM 2496 C C . ALA B 1 51 ? 22.593 1.641 69.875 1.00 19.34 39 ALA B C 1
ATOM 2497 O O . ALA B 1 51 ? 21.969 0.600 69.646 1.00 18.87 39 ALA B O 1
ATOM 2499 N N . LEU B 1 52 ? 23.744 1.644 70.568 1.00 19.86 40 LEU B N 1
ATOM 2500 C CA . LEU B 1 52 ? 24.340 0.394 71.017 1.00 19.45 40 LEU B CA 1
ATOM 2501 C C . LEU B 1 52 ? 23.448 -0.388 71.979 1.00 18.96 40 LEU B C 1
ATOM 2502 O O . LEU B 1 52 ? 23.188 -1.583 71.792 1.00 18.36 40 LEU B O 1
ATOM 2507 N N . PHE B 1 53 ? 22.960 0.289 73.004 1.00 18.77 41 PHE B N 1
ATOM 2508 C CA . PHE B 1 53 ? 22.140 -0.360 74.001 1.00 18.59 41 PHE B CA 1
ATOM 2509 C C . PHE B 1 53 ? 20.850 -0.941 73.391 1.00 18.99 41 PHE B C 1
ATOM 2510 O O . PHE B 1 53 ? 20.461 -2.073 73.695 1.00 18.67 41 PHE B O 1
ATOM 2518 N N . MET B 1 54 ? 20.208 -0.146 72.550 1.00 18.39 42 MET B N 1
ATOM 2519 C CA . MET B 1 54 ? 18.955 -0.581 71.915 1.00 18.29 42 MET B CA 1
ATOM 2520 C C . MET B 1 54 ? 19.221 -1.798 71.007 1.00 18.23 42 MET B C 1
ATOM 2521 O O . MET B 1 54 ? 18.453 -2.755 70.986 1.00 18.49 42 MET B O 1
ATOM 2526 N N . ILE B 1 55 ? 20.309 -1.759 70.258 1.00 18.08 43 ILE B N 1
ATOM 2527 C CA . ILE B 1 55 ? 20.646 -2.902 69.388 1.00 18.71 43 ILE B CA 1
ATOM 2528 C C . ILE B 1 55 ? 20.968 -4.144 70.196 1.00 18.50 43 ILE B C 1
ATOM 2529 O O . ILE B 1 55 ? 20.501 -5.244 69.859 1.00 17.63 43 ILE B O 1
ATOM 2534 N N . LEU B 1 56 ? 21.799 -3.993 71.231 1.00 17.89 44 LEU B N 1
ATOM 2535 C CA . LEU B 1 56 ? 22.155 -5.133 72.084 1.00 19.18 44 LEU B CA 1
ATOM 2536 C C . LEU B 1 56 ? 20.926 -5.798 72.710 1.00 18.95 44 LEU B C 1
ATOM 2537 O O . LEU B 1 56 ? 20.842 -7.009 72.727 1.00 19.16 44 LEU B O 1
ATOM 2542 N N . ASP B 1 57 ? 19.987 -5.001 73.225 1.00 19.68 45 ASP B N 1
ATOM 2543 C CA . ASP B 1 57 ? 18.702 -5.526 73.732 1.00 20.46 45 ASP B CA 1
ATOM 2544 C C . ASP B 1 57 ? 17.873 -6.254 72.633 1.00 20.71 45 ASP B C 1
ATOM 2545 O O . ASP B 1 57 ? 17.378 -7.370 72.841 1.00 20.48 45 ASP B O 1
ATOM 2550 N N . ALA B 1 58 ? 17.752 -5.634 71.457 1.00 20.30 46 ALA B N 1
ATOM 2551 C CA . ALA B 1 58 ? 16.993 -6.228 70.355 1.00 20.77 46 ALA B CA 1
ATOM 2552 C C . ALA B 1 58 ? 17.626 -7.545 69.836 1.00 20.69 46 ALA B C 1
ATOM 2553 O O . ALA B 1 58 ? 16.905 -8.527 69.566 1.00 21.12 46 ALA B O 1
ATOM 2555 N N . GLU B 1 59 ? 18.960 -7.585 69.766 1.00 21.14 47 GLU B N 1
ATOM 2556 C CA . GLU B 1 59 ? 19.680 -8.839 69.468 1.00 21.85 47 GLU B CA 1
ATOM 2557 C C . GLU B 1 59 ? 19.347 -9.931 70.481 1.00 22.53 47 GLU B C 1
ATOM 2558 O O . GLU B 1 59 ? 19.025 -11.045 70.103 1.00 24.30 47 GLU B O 1
ATOM 2564 N N . LYS B 1 60 ? 19.452 -9.612 71.758 1.00 24.89 48 LYS B N 1
ATOM 2565 C CA . LYS B 1 60 ? 19.206 -10.566 72.846 1.00 26.02 48 LYS B CA 1
ATOM 2566 C C . LYS B 1 60 ? 17.819 -11.167 72.646 1.00 25.87 48 LYS B C 1
ATOM 2567 O O . LYS B 1 60 ? 17.627 -12.383 72.701 1.00 26.62 48 LYS B O 1
ATOM 2575 N N . ARG B 1 61 ? 16.861 -10.300 72.369 1.00 25.29 49 ARG B N 1
ATOM 2576 C CA . ARG B 1 61 ? 15.460 -10.697 72.243 1.00 24.35 49 ARG B CA 1
ATOM 2577 C C . ARG B 1 61 ? 15.068 -11.298 70.884 1.00 24.07 49 ARG B C 1
ATOM 2578 O O . ARG B 1 61 ? 13.895 -11.612 70.666 1.00 23.38 49 ARG B O 1
ATOM 2586 N N . GLY B 1 62 ? 16.025 -11.451 69.968 1.00 23.23 50 GLY B N 1
ATOM 2587 C CA . GLY B 1 62 ? 15.779 -12.070 68.639 1.00 22.43 50 GLY B CA 1
ATOM 2588 C C . GLY B 1 62 ? 14.913 -11.285 67.669 1.00 21.58 50 GLY B C 1
ATOM 2589 O O . GLY B 1 62 ? 14.220 -11.857 66.828 1.00 20.72 50 GLY B O 1
ATOM 2590 N N . LEU B 1 63 ? 14.991 -9.968 67.754 1.00 20.56 51 LEU B N 1
ATOM 2591 C CA . LEU B 1 63 ? 14.108 -9.093 67.002 1.00 21.03 51 LEU B CA 1
ATOM 2592 C C . LEU B 1 63 ? 14.637 -8.594 65.666 1.00 20.42 51 LEU B C 1
ATOM 2593 O O . LEU B 1 63 ? 13.884 -7.921 64.940 1.00 20.36 51 LEU B O 1
ATOM 2598 N N . LEU B 1 64 ? 15.896 -8.908 65.333 1.00 19.35 52 LEU B N 1
ATOM 2599 C CA . LEU B 1 64 ? 16.619 -8.192 64.253 1.00 19.20 52 LEU B CA 1
ATOM 2600 C C . LEU B 1 64 ? 16.880 -9.009 62.977 1.00 18.80 52 LEU B C 1
ATOM 2601 O O . LEU B 1 64 ? 17.638 -8.586 62.102 1.00 19.20 52 LEU B O 1
ATOM 2606 N N . LYS B 1 65 ? 16.239 -10.154 62.846 1.00 19.14 53 LYS B N 1
ATOM 2607 C CA . LYS B 1 65 ? 16.548 -11.040 61.734 1.00 19.11 53 LYS B CA 1
ATOM 2608 C C . LYS B 1 65 ? 16.093 -10.450 60.389 1.00 18.76 53 LYS B C 1
ATOM 2609 O O . LYS B 1 65 ? 16.559 -10.887 59.327 1.00 18.11 53 LYS B O 1
ATOM 2615 N N . ASN B 1 66 ? 15.189 -9.469 60.437 1.00 17.92 54 ASN B N 1
ATOM 2616 C CA . ASN B 1 66 ? 14.785 -8.733 59.229 1.00 18.18 54 ASN B CA 1
ATOM 2617 C C . ASN B 1 66 ? 15.416 -7.325 59.118 1.00 17.94 54 ASN B C 1
ATOM 2618 O O . ASN B 1 66 ? 15.037 -6.510 58.268 1.00 18.62 54 ASN B O 1
ATOM 2623 N N . GLY B 1 67 ? 16.425 -7.093 59.932 1.00 17.89 55 GLY B N 1
ATOM 2624 C CA . GLY B 1 67 ? 17.095 -5.806 60.005 1.00 17.65 55 GLY B CA 1
ATOM 2625 C C . GLY B 1 67 ? 16.377 -4.790 60.849 1.00 17.37 55 GLY B C 1
ATOM 2626 O O . GLY B 1 67 ? 15.488 -5.127 61.628 1.00 16.65 55 GLY B O 1
ATOM 2627 N N . ILE B 1 68 ? 16.785 -3.528 60.656 1.00 16.87 56 ILE B N 1
ATOM 2628 C CA . ILE B 1 68 ? 16.356 -2.382 61.490 1.00 16.75 56 ILE B CA 1
ATOM 2629 C C . ILE B 1 68 ? 15.822 -1.324 60.550 1.00 16.84 56 ILE B C 1
ATOM 2630 O O . ILE B 1 68 ? 16.375 -1.135 59.466 1.00 16.36 56 ILE B O 1
ATOM 2635 N N . VAL B 1 69 ? 14.699 -0.702 60.923 1.00 17.51 57 VAL B N 1
ATOM 2636 C CA . VAL B 1 69 ? 14.209 0.488 60.258 1.00 17.74 57 VAL B CA 1
ATOM 2637 C C . VAL B 1 69 ? 13.958 1.548 61.342 1.00 19.25 57 VAL B C 1
ATOM 2638 O O . VAL B 1 69 ? 13.367 1.250 62.367 1.00 20.07 57 VAL B O 1
ATOM 2642 N N . GLU B 1 70 ? 14.460 2.753 61.133 1.00 21.39 58 GLU B N 1
ATOM 2643 C CA . GLU B 1 70 ? 14.244 3.839 62.125 1.00 23.00 58 GLU B CA 1
ATOM 2644 C C . GLU B 1 70 ? 14.090 5.182 61.400 1.00 24.21 58 GLU B C 1
ATOM 2645 O O . GLU B 1 70 ? 14.811 5.441 60.447 1.00 23.07 58 GLU B O 1
ATOM 2651 N N . PRO B 1 71 ? 13.116 6.019 61.793 1.00 26.32 59 PRO B N 1
ATOM 2652 C CA . PRO B 1 71 ? 13.028 7.389 61.261 1.00 27.34 59 PRO B CA 1
ATOM 2653 C C . PRO B 1 71 ? 13.928 8.297 62.094 1.00 29.02 59 PRO B C 1
ATOM 2654 O O . PRO B 1 71 ? 13.933 8.165 63.319 1.00 32.25 59 PRO B O 1
ATOM 2658 N N . THR B 1 72 ? 14.768 9.147 61.500 1.00 29.00 60 THR B N 1
ATOM 2659 C CA . THR B 1 72 ? 15.745 9.867 62.349 1.00 29.53 60 THR B CA 1
ATOM 2660 C C . THR B 1 72 ? 16.128 11.300 61.908 1.00 30.13 60 THR B C 1
ATOM 2661 O O . THR B 1 72 ? 15.947 11.634 60.777 1.00 28.51 60 THR B O 1
ATOM 2665 N N . SER B 1 73 ? 16.721 12.101 62.815 1.00 31.07 61 SER B N 1
ATOM 2666 C CA . SER B 1 73 ? 17.182 13.497 62.453 1.00 31.45 61 SER B CA 1
ATOM 2667 C C . SER B 1 73 ? 18.546 13.430 61.792 1.00 30.69 61 SER B C 1
ATOM 2668 O O . SER B 1 73 ? 18.863 14.184 60.847 1.00 31.57 61 SER B O 1
ATOM 2671 N N . GLY B 1 74 ? 19.327 12.491 62.246 1.00 30.25 62 GLY B N 1
ATOM 2672 C CA . GLY B 1 74 ? 20.556 12.152 61.567 1.00 30.08 62 GLY B CA 1
ATOM 2673 C C . GLY B 1 74 ? 21.462 11.351 62.408 1.00 28.18 62 GLY B C 1
ATOM 2674 O O . GLY B 1 74 ? 21.950 10.296 61.977 1.00 29.04 62 GLY B O 1
ATOM 2675 N N . ASN B 1 75 ? 21.747 11.842 63.617 1.00 26.64 63 ASN B N 1
ATOM 2676 C CA . ASN B 1 75 ? 22.758 11.181 64.387 1.00 24.51 63 ASN B CA 1
ATOM 2677 C C . ASN B 1 75 ? 22.337 9.794 64.826 1.00 23.62 63 ASN B C 1
ATOM 2678 O O . ASN B 1 75 ? 23.138 8.858 64.726 1.00 21.16 63 ASN B O 1
ATOM 2683 N N . MET B 1 76 ? 21.087 9.630 65.277 1.00 23.29 64 MET B N 1
ATOM 2684 C CA . MET B 1 76 ? 20.630 8.285 65.585 1.00 23.04 64 MET B CA 1
ATOM 2685 C C . MET B 1 76 ? 20.792 7.345 64.383 1.00 22.14 64 MET B C 1
ATOM 2686 O O . MET B 1 76 ? 21.215 6.209 64.569 1.00 22.80 64 MET B O 1
ATOM 2691 N N . GLY B 1 77 ? 20.491 7.816 63.190 1.00 23.09 65 GLY B N 1
ATOM 2692 C CA . GLY B 1 77 ? 20.643 7.008 61.961 1.00 22.79 65 GLY B CA 1
ATOM 2693 C C . GLY B 1 77 ? 22.096 6.612 61.679 1.00 21.86 65 GLY B C 1
ATOM 2694 O O . GLY B 1 77 ? 22.388 5.456 61.315 1.00 22.56 65 GLY B O 1
ATOM 2695 N N . ILE B 1 78 ? 23.007 7.556 61.868 1.00 21.39 66 ILE B N 1
ATOM 2696 C CA . ILE B 1 78 ? 24.428 7.308 61.649 1.00 21.43 66 ILE B CA 1
ATOM 2697 C C . ILE B 1 78 ? 24.910 6.251 62.629 1.00 21.54 66 ILE B C 1
ATOM 2698 O O . ILE B 1 78 ? 25.641 5.316 62.262 1.00 21.01 66 ILE B O 1
ATOM 2703 N N . ALA B 1 79 ? 24.523 6.413 63.904 1.00 21.06 67 ALA B N 1
ATOM 2704 C CA . ALA B 1 79 ? 24.903 5.450 64.932 1.00 20.68 67 ALA B CA 1
ATOM 2705 C C . ALA B 1 79 ? 24.371 4.065 64.625 1.00 20.99 67 ALA B C 1
ATOM 2706 O O . ALA B 1 79 ? 25.106 3.082 64.691 1.00 21.30 67 ALA B O 1
ATOM 2708 N N . ILE B 1 80 ? 23.096 3.988 64.266 1.00 20.27 68 ILE B N 1
ATOM 2709 C CA . ILE B 1 80 ? 22.485 2.700 63.938 1.00 20.45 68 ILE B CA 1
ATOM 2710 C C . ILE B 1 80 ? 23.142 2.109 62.708 1.00 20.00 68 ILE B C 1
ATOM 2711 O O . ILE B 1 80 ? 23.458 0.936 62.687 1.00 20.33 68 ILE B O 1
ATOM 2716 N N . ALA B 1 81 ? 23.373 2.933 61.695 1.00 20.69 69 ALA B N 1
ATOM 2717 C CA . ALA B 1 81 ? 23.981 2.449 60.451 1.00 20.14 69 ALA B CA 1
ATOM 2718 C C . ALA B 1 81 ? 25.382 1.884 60.691 1.00 20.09 69 ALA B C 1
ATOM 2719 O O . ALA B 1 81 ? 25.732 0.810 60.173 1.00 19.29 69 ALA B O 1
ATOM 2721 N N . MET B 1 82 ? 26.172 2.599 61.483 1.00 19.69 70 MET B N 1
ATOM 2722 C CA . MET B 1 82 ? 27.515 2.160 61.835 1.00 19.61 70 MET B CA 1
ATOM 2723 C C . MET B 1 82 ? 27.540 0.832 62.561 1.00 20.48 70 MET B C 1
ATOM 2724 O O . MET B 1 82 ? 28.337 -0.033 62.215 1.00 20.62 70 MET B O 1
ATOM 2729 N N . ILE B 1 83 ? 26.714 0.699 63.606 1.00 20.56 71 ILE B N 1
ATOM 2730 C CA . ILE B 1 83 ? 26.694 -0.513 64.407 1.00 21.63 71 ILE B CA 1
ATOM 2731 C C . ILE B 1 83 ? 26.140 -1.677 63.559 1.00 21.71 71 ILE B C 1
ATOM 2732 O O . ILE B 1 83 ? 26.640 -2.808 63.626 1.00 21.78 71 ILE B O 1
ATOM 2737 N N . GLY B 1 84 ? 25.125 -1.391 62.739 1.00 21.64 72 GLY B N 1
ATOM 2738 C CA . GLY B 1 84 ? 24.600 -2.349 61.815 1.00 21.23 72 GLY B CA 1
ATOM 2739 C C . GLY B 1 84 ? 25.598 -2.809 60.784 1.00 21.51 72 GLY B C 1
ATOM 2740 O O . GLY B 1 84 ? 25.618 -3.986 60.413 1.00 21.74 72 GLY B O 1
ATOM 2741 N N . ALA B 1 85 ? 26.414 -1.883 60.285 1.00 20.99 73 ALA B N 1
ATOM 2742 C CA . ALA B 1 85 ? 27.462 -2.247 59.328 1.00 21.15 73 ALA B CA 1
ATOM 2743 C C . ALA B 1 85 ? 28.428 -3.258 59.950 1.00 21.95 73 ALA B C 1
ATOM 2744 O O . ALA B 1 85 ? 28.699 -4.324 59.357 1.00 21.84 73 ALA B O 1
ATOM 2746 N N . LYS B 1 86 ? 28.919 -2.942 61.144 1.00 22.28 74 LYS B N 1
ATOM 2747 C CA . LYS B 1 86 ? 29.848 -3.837 61.808 1.00 22.14 74 LYS B CA 1
ATOM 2748 C C . LYS B 1 86 ? 29.201 -5.159 62.217 1.00 22.45 74 LYS B C 1
ATOM 2749 O O . LYS B 1 86 ? 29.791 -6.212 61.968 1.00 22.47 74 LYS B O 1
ATOM 2755 N N . ARG B 1 87 ? 28.025 -5.111 62.846 1.00 22.61 75 ARG B N 1
ATOM 2756 C CA . ARG B 1 87 ? 27.408 -6.317 63.435 1.00 22.75 75 ARG B CA 1
ATOM 2757 C C . ARG B 1 87 ? 26.524 -7.112 62.481 1.00 22.97 75 ARG B C 1
ATOM 2758 O O . ARG B 1 87 ? 25.950 -8.141 62.875 1.00 24.10 75 ARG B O 1
ATOM 2766 N N . GLY B 1 88 ? 26.392 -6.655 61.237 1.00 22.01 76 GLY B N 1
ATOM 2767 C CA . GLY B 1 88 ? 25.737 -7.442 60.233 1.00 21.87 76 GLY B CA 1
ATOM 2768 C C . GLY B 1 88 ? 24.233 -7.335 60.199 1.00 21.18 76 GLY B C 1
ATOM 2769 O O . GLY B 1 88 ? 23.556 -8.324 59.889 1.00 20.55 76 GLY B O 1
ATOM 2770 N N . HIS B 1 89 ? 23.709 -6.146 60.487 1.00 20.19 77 HIS B N 1
ATOM 2771 C CA . HIS B 1 89 ? 22.275 -5.882 60.369 1.00 19.98 77 HIS B CA 1
ATOM 2772 C C . HIS B 1 89 ? 21.973 -4.935 59.205 1.00 19.28 77 HIS B C 1
ATOM 2773 O O . HIS B 1 89 ? 22.657 -3.940 59.014 1.00 20.01 77 HIS B O 1
ATOM 2780 N N . ARG B 1 90 ? 20.956 -5.271 58.428 1.00 18.40 78 ARG B N 1
ATOM 2781 C CA . ARG B 1 90 ? 20.474 -4.389 57.400 1.00 18.03 78 ARG B CA 1
ATOM 2782 C C . ARG B 1 90 ? 19.869 -3.199 58.119 1.00 17.88 78 ARG B C 1
ATOM 2783 O O . ARG B 1 90 ? 19.161 -3.372 59.138 1.00 18.10 78 ARG B O 1
ATOM 2791 N N . VAL B 1 91 ? 20.170 -1.996 57.622 1.00 17.76 79 VAL B N 1
ATOM 2792 C CA . VAL B 1 91 ? 19.661 -0.756 58.238 1.00 18.44 79 VAL B CA 1
ATOM 2793 C C . VAL B 1 91 ? 18.959 0.078 57.165 1.00 18.14 79 VAL B C 1
ATOM 2794 O O . VAL B 1 91 ? 19.569 0.397 56.159 1.00 17.10 79 VAL B O 1
ATOM 2798 N N . ILE B 1 92 ? 17.676 0.394 57.401 1.00 18.70 80 ILE B N 1
ATOM 2799 C CA . ILE B 1 92 ? 16.895 1.279 56.559 1.00 18.73 80 ILE B CA 1
ATOM 2800 C C . ILE B 1 92 ? 16.550 2.478 57.418 1.00 20.37 80 ILE B C 1
ATOM 2801 O O . ILE B 1 92 ? 16.132 2.306 58.591 1.00 19.25 80 ILE B O 1
ATOM 2806 N N . LEU B 1 93 ? 16.739 3.670 56.865 1.00 20.60 81 LEU B N 1
ATOM 2807 C CA . LEU B 1 93 ? 16.443 4.886 57.607 1.00 22.18 81 LEU B CA 1
ATOM 2808 C C . LEU B 1 93 ? 15.523 5.774 56.793 1.00 23.66 81 LEU B C 1
ATOM 2809 O O . LEU B 1 93 ? 15.646 5.837 55.581 1.00 24.24 81 LEU B O 1
ATOM 2814 N N . THR B 1 94 ? 14.582 6.433 57.468 1.00 25.61 82 THR B N 1
ATOM 2815 C CA . THR B 1 94 ? 13.775 7.485 56.846 1.00 27.73 82 THR B CA 1
ATOM 2816 C C . THR B 1 94 ? 14.227 8.775 57.556 1.00 28.35 82 THR B C 1
ATOM 2817 O O . THR B 1 94 ? 14.457 8.761 58.743 1.00 30.28 82 THR B O 1
ATOM 2821 N N . MET B 1 95 ? 14.463 9.856 56.818 1.00 30.87 83 MET B N 1
ATOM 2822 C CA . MET B 1 95 ? 15.098 11.060 57.407 1.00 30.62 83 MET B CA 1
ATOM 2823 C C . MET B 1 95 ? 14.521 12.260 56.677 1.00 33.15 83 MET B C 1
ATOM 2824 O O . MET B 1 95 ? 14.423 12.226 55.452 1.00 34.76 83 MET B O 1
ATOM 2829 N N . PRO B 1 96 ? 14.089 13.300 57.405 1.00 35.03 84 PRO B N 1
ATOM 2830 C CA . PRO B 1 96 ? 13.661 14.540 56.760 1.00 35.72 84 PRO B CA 1
ATOM 2831 C C . PRO B 1 96 ? 14.773 15.138 55.876 1.00 36.04 84 PRO B C 1
ATOM 2832 O O . PRO B 1 96 ? 15.958 15.171 56.287 1.00 34.36 84 PRO B O 1
ATOM 2836 N N . GLU B 1 97 ? 14.367 15.605 54.698 1.00 36.09 85 GLU B N 1
ATOM 2837 C CA . GLU B 1 97 ? 15.272 16.264 53.729 1.00 37.33 85 GLU B CA 1
ATOM 2838 C C . GLU B 1 97 ? 15.960 17.527 54.288 1.00 37.45 85 GLU B C 1
ATOM 2839 O O . GLU B 1 97 ? 17.016 17.935 53.792 1.00 37.06 85 GLU B O 1
ATOM 2845 N N . THR B 1 98 ? 15.351 18.130 55.313 1.00 37.96 86 THR B N 1
ATOM 2846 C CA . THR B 1 98 ? 15.879 19.346 55.958 1.00 37.92 86 THR B CA 1
ATOM 2847 C C . THR B 1 98 ? 17.195 19.152 56.710 1.00 37.79 86 THR B C 1
ATOM 2848 O O . THR B 1 98 ? 17.914 20.127 56.940 1.00 37.36 86 THR B O 1
ATOM 2852 N N . MET B 1 99 ? 17.493 17.912 57.113 1.00 37.25 87 MET B N 1
ATOM 2853 C CA . MET B 1 99 ? 18.727 17.608 57.866 1.00 36.66 87 MET B CA 1
ATOM 2854 C C . MET B 1 99 ? 19.945 17.702 56.946 1.00 35.72 87 MET B C 1
ATOM 2855 O O . MET B 1 99 ? 19.820 17.495 55.731 1.00 35.61 87 MET B O 1
ATOM 2860 N N . SER B 1 100 ? 21.109 18.021 57.520 1.00 35.71 88 SER B N 1
ATOM 2861 C CA . SER B 1 100 ? 22.299 18.382 56.723 1.00 35.99 88 SER B CA 1
ATOM 2862 C C . SER B 1 100 ? 22.701 17.250 55.788 1.00 36.21 88 SER B C 1
ATOM 2863 O O . SER B 1 100 ? 22.651 16.070 56.156 1.00 36.18 88 SER B O 1
ATOM 2866 N N . VAL B 1 101 ? 23.102 17.618 54.584 1.00 36.35 89 VAL B N 1
ATOM 2867 C CA . VAL B 1 101 ? 23.362 16.645 53.529 1.00 37.62 89 VAL B CA 1
ATOM 2868 C C . VAL B 1 101 ? 24.567 15.741 53.880 1.00 38.09 89 VAL B C 1
ATOM 2869 O O . VAL B 1 101 ? 24.695 14.620 53.379 1.00 38.52 89 VAL B O 1
ATOM 2873 N N . GLU B 1 102 ? 25.448 16.227 54.753 1.00 38.35 90 GLU B N 1
ATOM 2874 C CA . GLU B 1 102 ? 26.574 15.433 55.218 1.00 37.75 90 GLU B CA 1
ATOM 2875 C C . GLU B 1 102 ? 26.051 14.087 55.701 1.00 37.98 90 GLU B C 1
ATOM 2876 O O . GLU B 1 102 ? 26.672 13.043 55.466 1.00 37.42 90 GLU B O 1
ATOM 2882 N N . ARG B 1 103 ? 24.896 14.122 56.369 1.00 37.49 91 ARG B N 1
ATOM 2883 C CA . ARG B 1 103 ? 24.282 12.921 56.918 1.00 36.87 91 ARG B CA 1
ATOM 2884 C C . ARG B 1 103 ? 23.996 11.899 55.822 1.00 35.43 91 ARG B C 1
ATOM 2885 O O . ARG B 1 103 ? 24.201 10.707 56.034 1.00 35.90 91 ARG B O 1
ATOM 2893 N N . ARG B 1 104 ? 23.540 12.364 54.667 1.00 34.40 92 ARG B N 1
ATOM 2894 C CA . ARG B 1 104 ? 23.136 11.465 53.570 1.00 33.75 92 ARG B CA 1
ATOM 2895 C C . ARG B 1 104 ? 24.307 10.709 52.947 1.00 32.34 92 ARG B C 1
ATOM 2896 O O . ARG B 1 104 ? 24.219 9.512 52.668 1.00 30.49 92 ARG B O 1
ATOM 2904 N N . LYS B 1 105 ? 25.387 11.440 52.691 1.00 30.99 93 LYS B N 1
ATOM 2905 C CA . LYS B 1 105 ? 26.627 10.827 52.250 1.00 29.61 93 LYS B CA 1
ATOM 2906 C C . LYS B 1 105 ? 27.198 9.838 53.296 1.00 27.96 93 LYS B C 1
ATOM 2907 O O . LYS B 1 105 ? 27.560 8.708 52.948 1.00 26.86 93 LYS B O 1
ATOM 2913 N N . VAL B 1 106 ? 27.255 10.251 54.559 1.00 26.80 94 VAL B N 1
ATOM 2914 C CA . VAL B 1 106 ? 27.734 9.376 55.631 1.00 25.97 94 VAL B CA 1
ATOM 2915 C C . VAL B 1 106 ? 26.892 8.099 55.690 1.00 24.10 94 VAL B C 1
ATOM 2916 O O . VAL B 1 106 ? 27.428 7.017 55.864 1.00 23.24 94 VAL B O 1
ATOM 2920 N N . LEU B 1 107 ? 25.575 8.221 55.549 1.00 21.99 95 LEU B N 1
ATOM 2921 C CA . LEU B 1 107 ? 24.709 7.045 55.666 1.00 21.63 95 LEU B CA 1
ATOM 2922 C C . LEU B 1 107 ? 24.932 6.051 54.530 1.00 21.48 95 LEU B C 1
ATOM 2923 O O . LEU B 1 107 ? 24.906 4.845 54.748 1.00 21.70 95 LEU B O 1
ATOM 2928 N N . LYS B 1 108 ? 25.149 6.571 53.324 1.00 21.32 96 LYS B N 1
ATOM 2929 C CA . LYS B 1 108 ? 25.468 5.740 52.171 1.00 22.47 96 LYS B CA 1
ATOM 2930 C C . LYS B 1 108 ? 26.811 5.031 52.358 1.00 22.17 96 LYS B C 1
ATOM 2931 O O . LYS B 1 108 ? 26.893 3.842 52.089 1.00 22.40 96 LYS B O 1
ATOM 2933 N N . MET B 1 109 ? 27.837 5.738 52.846 1.00 22.65 97 MET B N 1
ATOM 2934 C CA . MET B 1 109 ? 29.149 5.121 53.082 1.00 23.41 97 MET B CA 1
ATOM 2935 C C . MET B 1 109 ? 29.056 3.957 54.075 1.00 21.89 97 MET B C 1
ATOM 2936 O O . MET B 1 109 ? 29.807 2.983 53.976 1.00 21.01 97 MET B O 1
ATOM 2941 N N . LEU B 1 110 ? 28.147 4.062 55.042 1.00 20.66 98 LEU B N 1
ATOM 2942 C CA . LEU B 1 110 ? 27.956 3.013 56.047 1.00 20.45 98 LEU B CA 1
ATOM 2943 C C . LEU B 1 110 ? 27.022 1.905 55.562 1.00 20.64 98 LEU B C 1
ATOM 2944 O O . LEU B 1 110 ? 26.718 0.973 56.300 1.00 20.88 98 LEU B O 1
ATOM 2949 N N . GLY B 1 111 ? 26.556 2.026 54.328 1.00 19.84 99 GLY B N 1
ATOM 2950 C CA . GLY B 1 111 ? 25.743 0.996 53.700 1.00 20.25 99 GLY B CA 1
ATOM 2951 C C . GLY B 1 111 ? 24.295 0.915 54.107 1.00 19.82 99 GLY B C 1
ATOM 2952 O O . GLY B 1 111 ? 23.647 -0.071 53.810 1.00 20.51 99 GLY B O 1
ATOM 2953 N N . ALA B 1 112 ? 23.772 1.964 54.747 1.00 20.40 100 ALA B N 1
ATOM 2954 C CA . ALA B 1 112 ? 22.358 2.054 55.089 1.00 20.30 100 ALA B CA 1
ATOM 2955 C C . ALA B 1 112 ? 21.532 2.447 53.860 1.00 21.25 100 ALA B C 1
ATOM 2956 O O . ALA B 1 112 ? 22.047 3.106 52.937 1.00 19.64 100 ALA B O 1
ATOM 2958 N N . GLU B 1 113 ? 20.290 1.995 53.842 1.00 21.95 101 GLU B N 1
ATOM 2959 C CA . GLU B 1 113 ? 19.345 2.274 52.758 1.00 24.51 101 GLU B CA 1
ATOM 2960 C C . GLU B 1 113 ? 18.523 3.431 53.276 1.00 26.92 101 GLU B C 1
ATOM 2961 O O . GLU B 1 113 ? 17.942 3.339 54.362 1.00 26.50 101 GLU B O 1
ATOM 2967 N N . LEU B 1 114 ? 18.517 4.530 52.535 1.00 29.49 102 LEU B N 1
ATOM 2968 C CA . LEU B 1 114 ? 17.828 5.713 53.004 1.00 31.97 102 LEU B CA 1
ATOM 2969 C C . LEU B 1 114 ? 16.656 6.088 52.099 1.00 32.78 102 LEU B C 1
ATOM 2970 O O . LEU B 1 114 ? 16.670 5.901 50.864 1.00 32.34 102 LEU B O 1
ATOM 2975 N N . VAL B 1 115 ? 15.606 6.552 52.768 1.00 33.91 103 VAL B N 1
ATOM 2976 C CA . VAL B 1 115 ? 14.411 7.068 52.126 1.00 34.62 103 VAL B CA 1
ATOM 2977 C C . VAL B 1 115 ? 14.165 8.439 52.770 1.00 35.59 103 VAL B C 1
ATOM 2978 O O . VAL B 1 115 ? 13.840 8.521 53.929 1.00 35.14 103 VAL B O 1
ATOM 2982 N N . LEU B 1 116 ? 14.348 9.520 52.021 1.00 37.09 104 LEU B N 1
ATOM 2983 C CA . LEU B 1 116 ? 14.196 10.853 52.606 1.00 37.50 104 LEU B CA 1
ATOM 2984 C C . LEU B 1 116 ? 12.728 11.210 52.746 1.00 38.08 104 LEU B C 1
ATOM 2985 O O . LEU B 1 116 ? 11.909 10.828 51.909 1.00 36.65 104 LEU B O 1
ATOM 2990 N N . THR B 1 117 ? 12.403 11.929 53.821 1.00 38.58 105 THR B N 1
ATOM 2991 C CA . THR B 1 117 ? 11.062 12.541 53.952 1.00 38.87 105 THR B CA 1
ATOM 2992 C C . THR B 1 117 ? 11.113 14.066 53.886 1.00 39.18 105 THR B C 1
ATOM 2993 O O . THR B 1 117 ? 12.032 14.691 54.399 1.00 39.69 105 THR B O 1
ATOM 2997 N N . GLY B 1 125 ? 6.136 11.991 61.560 1.00 44.20 113 GLY B N 1
ATOM 2998 C CA . GLY B 1 125 ? 6.354 12.924 60.457 1.00 43.97 113 GLY B CA 1
ATOM 29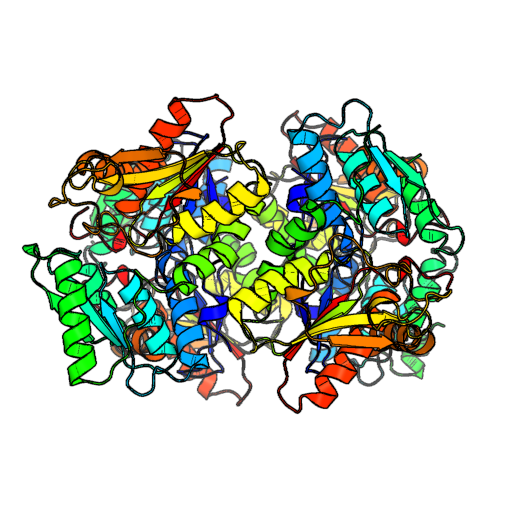99 C C . GLY B 1 125 ? 6.828 12.131 59.262 1.00 44.32 113 GLY B C 1
ATOM 3000 O O . GLY B 1 125 ? 6.119 12.042 58.252 1.00 44.27 113 GLY B O 1
ATOM 3001 N N . ALA B 1 126 ? 8.039 11.568 59.416 1.00 43.95 114 ALA B N 1
ATOM 3002 C CA . ALA B 1 126 ? 8.620 10.539 58.535 1.00 43.76 114 ALA B CA 1
ATOM 3003 C C . ALA B 1 126 ? 8.409 9.137 59.112 1.00 43.30 114 ALA B C 1
ATOM 3004 O O . ALA B 1 126 ? 8.900 8.121 58.563 1.00 43.19 114 ALA B O 1
ATOM 3006 N N . VAL B 1 127 ? 7.734 9.113 60.260 1.00 41.97 115 VAL B N 1
ATOM 3007 C CA . VAL B 1 127 ? 7.480 7.918 61.044 1.00 40.47 115 VAL B CA 1
ATOM 3008 C C . VAL B 1 127 ? 6.535 7.034 60.277 1.00 38.96 115 VAL B C 1
ATOM 3009 O O . VAL B 1 127 ? 6.629 5.818 60.371 1.00 39.14 115 VAL B O 1
ATOM 3013 N N . GLU B 1 128 ? 5.628 7.656 59.525 1.00 36.95 116 GLU B N 1
ATOM 3014 C CA . GLU B 1 128 ? 4.691 6.950 58.695 1.00 35.60 116 GLU B CA 1
ATOM 3015 C C . GLU B 1 128 ? 5.411 6.062 57.692 1.00 33.88 116 GLU B C 1
ATOM 3016 O O . GLU B 1 128 ? 5.048 4.914 57.512 1.00 33.27 116 GLU B O 1
ATOM 3018 N N . LYS B 1 129 ? 6.424 6.608 57.032 1.00 32.69 117 LYS B N 1
ATOM 3019 C CA . LYS B 1 129 ? 7.191 5.825 56.074 1.00 31.52 117 LYS B CA 1
ATOM 3020 C C . LYS B 1 129 ? 7.933 4.659 56.759 1.00 30.05 117 LYS B C 1
ATOM 3021 O O . LYS B 1 129 ? 7.889 3.535 56.275 1.00 29.96 117 LYS B O 1
ATOM 3027 N N . ALA B 1 130 ? 8.614 4.947 57.857 1.00 28.87 118 ALA B N 1
ATOM 3028 C CA . ALA B 1 130 ? 9.323 3.911 58.647 1.00 27.65 118 ALA B CA 1
ATOM 3029 C C . ALA B 1 130 ? 8.357 2.802 59.079 1.00 25.99 118 ALA B C 1
ATOM 3030 O O . ALA B 1 130 ? 8.644 1.627 58.917 1.00 23.79 118 ALA B O 1
ATOM 3032 N N . LEU B 1 131 ? 7.194 3.192 59.610 1.00 24.62 119 LEU B N 1
ATOM 3033 C CA . LEU B 1 131 ? 6.162 2.226 59.967 1.00 24.28 119 LEU B CA 1
ATOM 3034 C C . LEU B 1 131 ? 5.689 1.410 58.740 1.00 23.99 119 LEU B C 1
ATOM 3035 O O . LEU B 1 131 ? 5.496 0.199 58.834 1.00 23.08 119 LEU B O 1
ATOM 3040 N N . GLU B 1 132 ? 5.506 2.087 57.603 1.00 23.92 120 GLU B N 1
ATOM 3041 C CA . GLU B 1 132 ? 5.146 1.451 56.326 1.00 25.00 120 GLU B CA 1
ATOM 3042 C C . GLU B 1 132 ? 6.190 0.388 55.936 1.00 24.07 120 GLU B C 1
ATOM 3043 O O . GLU B 1 132 ? 5.851 -0.749 55.563 1.00 23.58 120 GLU B O 1
ATOM 3049 N N . ILE B 1 133 ? 7.453 0.803 56.000 1.00 22.73 121 ILE B N 1
ATOM 3050 C CA . ILE B 1 133 ? 8.590 -0.073 55.674 1.00 22.23 121 ILE B CA 1
ATOM 3051 C C . ILE B 1 133 ? 8.660 -1.295 56.608 1.00 21.73 121 ILE B C 1
ATOM 3052 O O . ILE B 1 133 ? 8.847 -2.437 56.167 1.00 20.11 121 ILE B O 1
ATOM 3057 N N . SER B 1 134 ? 8.459 -1.060 57.894 1.00 21.38 122 SER B N 1
ATOM 3058 C CA . SER B 1 134 ? 8.373 -2.134 58.862 1.00 22.50 122 SER B CA 1
ATOM 3059 C C . SER B 1 134 ? 7.297 -3.166 58.503 1.00 23.35 122 SER B C 1
ATOM 3060 O O . SER B 1 134 ? 7.542 -4.384 58.553 1.00 23.15 122 SER B O 1
ATOM 3063 N N . ARG B 1 135 ? 6.101 -2.704 58.115 1.00 23.53 123 ARG B N 1
ATOM 3064 C CA . ARG B 1 135 ? 5.055 -3.628 57.711 1.00 24.44 123 ARG B CA 1
ATOM 3065 C C . ARG B 1 135 ? 5.456 -4.425 56.465 1.00 23.47 123 ARG B C 1
ATOM 3066 O O . ARG B 1 135 ? 5.194 -5.617 56.370 1.00 23.85 123 ARG B O 1
ATOM 3074 N N . GLU B 1 136 ? 6.099 -3.766 55.516 1.00 22.52 124 GLU B N 1
ATOM 3075 C CA . GLU B 1 136 ? 6.378 -4.380 54.210 1.00 22.97 124 GLU B CA 1
ATOM 3076 C C . GLU B 1 136 ? 7.576 -5.350 54.259 1.00 21.20 124 GLU B C 1
ATOM 3077 O O . GLU B 1 136 ? 7.609 -6.364 53.523 1.00 21.13 124 GLU B O 1
ATOM 3083 N N . THR B 1 137 ? 8.547 -5.037 55.115 1.00 19.38 125 THR B N 1
ATOM 3084 C CA . THR B 1 137 ? 9.800 -5.812 55.194 1.00 18.97 125 THR B CA 1
ATOM 3085 C C . THR B 1 137 ? 9.981 -6.632 56.469 1.00 18.36 125 THR B C 1
ATOM 3086 O O . THR B 1 137 ? 10.930 -7.418 56.575 1.00 17.31 125 THR B O 1
ATOM 3090 N N . GLY B 1 138 ? 9.160 -6.384 57.491 1.00 18.19 126 GLY B N 1
ATOM 3091 C CA . GLY B 1 138 ? 9.446 -6.944 58.806 1.00 17.71 126 GLY B CA 1
ATOM 3092 C C . GLY B 1 138 ? 10.570 -6.279 59.591 1.00 17.94 126 GLY B C 1
ATOM 3093 O O . GLY B 1 138 ? 10.818 -6.656 60.727 1.00 18.59 126 GLY B O 1
ATOM 3094 N N . ALA B 1 139 ? 11.255 -5.289 59.020 1.00 17.76 127 ALA B N 1
ATOM 3095 C CA . ALA B 1 139 ? 12.354 -4.635 59.702 1.00 18.20 127 ALA B CA 1
ATOM 3096 C C . ALA B 1 139 ? 11.864 -4.051 61.036 1.00 18.54 127 ALA B C 1
ATOM 3097 O O . ALA B 1 139 ? 10.710 -3.617 61.148 1.00 19.63 127 ALA B O 1
ATOM 3099 N N . HIS B 1 140 ? 12.710 -4.132 62.052 1.00 18.99 128 HIS B N 1
ATOM 3100 C CA . HIS B 1 140 ? 12.319 -3.844 63.394 1.00 19.40 128 HIS B CA 1
ATOM 3101 C C . HIS B 1 140 ? 12.653 -2.391 63.724 1.00 19.19 128 HIS B C 1
ATOM 3102 O O . HIS B 1 140 ? 13.783 -1.963 63.523 1.00 18.93 128 HIS B O 1
ATOM 3109 N N . MET B 1 141 ? 11.681 -1.693 64.312 1.00 19.35 129 MET B N 1
ATOM 3110 C CA . MET B 1 141 ? 11.874 -0.315 64.714 1.00 20.00 129 MET B CA 1
ATOM 3111 C C . MET B 1 141 ? 12.318 -0.301 66.160 1.00 20.38 129 MET B C 1
ATOM 3112 O O . MET B 1 141 ? 11.598 -0.758 67.041 1.00 20.94 129 MET B O 1
ATOM 3121 N N . LEU B 1 142 ? 13.498 0.230 66.398 1.00 20.54 130 LEU B N 1
ATOM 3122 C CA . LEU B 1 142 ? 14.039 0.332 67.762 1.00 21.65 130 LEU B CA 1
ATOM 3123 C C . LEU B 1 142 ? 13.212 1.321 68.572 1.00 21.91 130 LEU B C 1
ATOM 3124 O O . LEU B 1 142 ? 13.030 1.168 69.777 1.00 23.00 130 LEU B O 1
ATOM 3129 N N . ASN B 1 143 ? 12.713 2.338 67.885 1.00 22.58 131 ASN B N 1
ATOM 3130 C CA . ASN B 1 143 ? 11.904 3.402 68.491 1.00 23.18 131 ASN B CA 1
ATOM 3131 C C . ASN B 1 143 ? 12.598 4.233 69.569 1.00 22.58 131 ASN B C 1
ATOM 3132 O O . ASN B 1 143 ? 12.332 4.092 70.751 1.00 22.91 131 ASN B O 1
ATOM 3137 N N . GLN B 1 144 ? 13.394 5.165 69.100 1.00 22.80 132 GLN B N 1
ATOM 3138 C CA . GLN B 1 144 ? 14.292 5.911 69.946 1.00 23.07 132 GLN B CA 1
ATOM 3139 C C . GLN B 1 144 ? 13.543 6.781 70.946 1.00 21.92 132 GLN B C 1
ATOM 3140 O O . GLN B 1 144 ? 14.116 7.192 71.953 1.00 20.03 132 GLN B O 1
ATOM 3146 N N . PHE B 1 145 ? 12.276 7.084 70.656 1.00 20.32 133 PHE B N 1
ATOM 3147 C CA . PHE B 1 145 ? 11.510 7.933 71.554 1.00 20.55 133 PHE B CA 1
ATOM 3148 C C . PHE B 1 145 ? 10.788 7.149 72.649 1.00 20.14 133 PHE B C 1
ATOM 3149 O O . PHE B 1 145 ? 10.258 7.771 73.600 1.00 20.30 133 PHE B O 1
ATOM 3157 N N . GLU B 1 146 ? 10.730 5.825 72.512 1.00 20.11 134 GLU B N 1
ATOM 3158 C CA . GLU B 1 146 ? 9.981 4.981 73.431 1.00 22.31 134 GLU B CA 1
ATOM 3159 C C . GLU B 1 146 ? 10.790 3.913 74.124 1.00 21.28 134 GLU B C 1
ATOM 3160 O O . GLU B 1 146 ? 10.322 3.294 75.084 1.00 21.38 134 GLU B O 1
ATOM 3166 N N . ASN B 1 147 ? 11.987 3.659 73.627 1.00 20.62 135 ASN B N 1
ATOM 3167 C CA . ASN B 1 147 ? 12.743 2.521 74.040 1.00 20.83 135 ASN B CA 1
ATOM 3168 C C . ASN B 1 147 ? 13.516 2.837 75.328 1.00 20.87 135 ASN B C 1
ATOM 3169 O O . ASN B 1 147 ? 14.425 3.653 75.319 1.00 20.73 135 ASN B O 1
ATOM 3174 N N . PRO B 1 148 ? 13.216 2.147 76.425 1.00 22.02 136 PRO B N 1
ATOM 3175 C CA . PRO B 1 148 ? 13.902 2.439 77.697 1.00 21.62 136 PRO B CA 1
ATOM 3176 C C . PRO B 1 148 ? 15.424 2.269 77.658 1.00 21.41 136 PRO B C 1
ATOM 3177 O O . PRO B 1 148 ? 16.100 2.835 78.513 1.00 20.98 136 PRO B O 1
ATOM 3181 N N . TYR B 1 149 ? 15.951 1.482 76.716 1.00 20.56 137 TYR B N 1
ATOM 3182 C CA . TYR B 1 149 ? 17.403 1.262 76.620 1.00 20.29 137 TYR B CA 1
ATOM 3183 C C . TYR B 1 149 ? 18.147 2.497 76.140 1.00 19.32 137 TYR B C 1
ATOM 3184 O O . TYR B 1 149 ? 19.349 2.578 76.292 1.00 18.91 137 TYR B O 1
ATOM 3193 N N . ASN B 1 150 ? 17.434 3.460 75.576 1.00 18.76 138 ASN B N 1
ATOM 3194 C CA . ASN B 1 150 ? 18.003 4.805 75.299 1.00 18.98 138 ASN B CA 1
ATOM 3195 C C . ASN B 1 150 ? 18.402 5.482 76.624 1.00 19.71 138 ASN B C 1
ATOM 3196 O O . ASN B 1 150 ? 19.548 5.829 76.839 1.00 17.98 138 ASN B O 1
ATOM 3201 N N . VAL B 1 151 ? 17.445 5.560 77.541 1.00 20.22 139 VAL B N 1
ATOM 3202 C CA . VAL B 1 151 ? 17.709 6.051 78.900 1.00 20.41 139 VAL B CA 1
ATOM 3203 C C . VAL B 1 151 ? 18.775 5.224 79.646 1.00 20.09 139 VAL B C 1
ATOM 3204 O O . VAL B 1 151 ? 19.679 5.798 80.234 1.00 19.20 139 VAL B O 1
ATOM 3208 N N . TYR B 1 152 ? 18.693 3.890 79.597 1.00 20.13 140 TYR B N 1
ATOM 3209 C CA . TYR B 1 152 ? 19.685 3.048 80.267 1.00 20.36 140 TYR B CA 1
ATOM 3210 C C . TYR B 1 152 ? 21.101 3.329 79.777 1.00 19.07 140 TYR B C 1
ATOM 3211 O O . TYR B 1 152 ? 22.045 3.289 80.556 1.00 19.16 140 TYR B O 1
ATOM 3220 N N . SER B 1 153 ? 21.258 3.627 78.496 1.00 18.36 141 SER B N 1
ATOM 3221 C CA . SER B 1 153 ? 22.595 3.890 77.975 1.00 19.11 141 SER B CA 1
ATOM 3222 C C . SER B 1 153 ? 23.233 5.059 78.754 1.00 19.22 141 SER B C 1
ATOM 3223 O O . SER B 1 153 ? 24.399 4.995 79.105 1.00 19.43 141 SER B O 1
ATOM 3226 N N . HIS B 1 154 ? 22.449 6.091 79.068 1.00 19.08 142 HIS B N 1
ATOM 3227 C CA . HIS B 1 154 ? 22.971 7.227 79.771 1.00 19.49 142 HIS B CA 1
ATOM 3228 C C . HIS B 1 154 ? 23.008 7.008 81.284 1.00 19.77 142 HIS B C 1
ATOM 3229 O O . HIS B 1 154 ? 23.867 7.546 81.964 1.00 19.73 142 HIS B O 1
ATOM 3236 N N . GLN B 1 155 ? 22.092 6.189 81.799 1.00 19.53 143 GLN B N 1
ATOM 3237 C CA . GLN B 1 155 ? 22.091 5.820 83.206 1.00 19.99 143 GLN B CA 1
ATOM 3238 C C . GLN B 1 155 ? 23.303 5.006 83.636 1.00 20.13 143 GLN B C 1
ATOM 3239 O O . GLN B 1 155 ? 23.789 5.136 84.792 1.00 18.41 143 GLN B O 1
ATOM 3245 N N . PHE B 1 156 ? 23.781 4.177 82.714 1.00 19.69 144 PHE B N 1
ATOM 3246 C CA . PHE B 1 156 ? 24.864 3.282 82.960 1.00 20.25 144 PHE B CA 1
ATOM 3247 C C . PHE B 1 156 ? 26.208 3.634 82.329 1.00 20.53 144 PHE B C 1
ATOM 3248 O O . PHE B 1 156 ? 27.193 2.999 82.727 1.00 20.67 144 PHE B O 1
ATOM 3256 N N . THR B 1 157 ? 26.263 4.592 81.384 1.00 19.85 145 THR B N 1
ATOM 3257 C CA . THR B 1 157 ? 27.536 5.067 80.837 1.00 20.13 145 THR B CA 1
ATOM 3258 C C . THR B 1 157 ? 27.773 6.548 81.038 1.00 20.08 145 THR B C 1
ATOM 3259 O O . THR B 1 157 ? 28.599 6.921 81.874 1.00 19.70 145 THR B O 1
ATOM 3263 N N . THR B 1 158 ? 27.022 7.396 80.333 1.00 19.29 146 THR B N 1
ATOM 3264 C CA . THR B 1 158 ? 27.226 8.819 80.413 1.00 19.87 146 THR B CA 1
ATOM 3265 C C . THR B 1 158 ? 27.166 9.403 81.816 1.00 18.63 146 THR B C 1
ATOM 3266 O O . THR B 1 158 ? 28.027 10.216 82.182 1.00 19.28 146 THR B O 1
ATOM 3270 N N . GLY B 1 159 ? 26.131 9.052 82.580 1.00 18.03 147 GLY B N 1
ATOM 3271 C CA . GLY B 1 159 ? 25.910 9.661 83.908 1.00 18.44 147 GLY B CA 1
ATOM 3272 C C . GLY B 1 159 ? 27.057 9.311 84.854 1.00 18.74 147 GLY B C 1
ATOM 3273 O O . GLY B 1 159 ? 27.668 10.199 85.480 1.00 18.60 147 GLY B O 1
ATOM 3274 N N . PRO B 1 160 ? 27.354 8.012 84.995 1.00 18.47 148 PRO B N 1
ATOM 3275 C CA . PRO B 1 160 ? 28.482 7.578 85.827 1.00 19.32 148 PRO B CA 1
ATOM 3276 C C . PRO B 1 160 ? 29.812 8.207 85.410 1.00 19.40 148 PRO B C 1
ATOM 3277 O O . PRO B 1 160 ? 30.626 8.551 86.281 1.00 19.79 148 PRO B O 1
ATOM 3281 N N . GLU B 1 161 ? 30.045 8.346 84.097 1.00 19.96 149 GLU B N 1
ATOM 3282 C CA . GLU B 1 161 ? 31.235 9.057 83.610 1.00 19.46 149 GLU B CA 1
ATOM 3283 C C . GLU B 1 161 ? 31.251 10.473 84.137 1.00 18.41 149 GLU B C 1
ATOM 3284 O O . GLU B 1 161 ? 32.244 10.901 84.754 1.00 19.59 149 GLU B O 1
ATOM 3290 N N . ILE B 1 162 ? 30.165 11.207 83.917 1.00 19.02 150 ILE B N 1
ATOM 3291 C CA . ILE B 1 162 ? 30.104 12.627 84.324 1.00 19.04 150 ILE B CA 1
ATOM 3292 C C . ILE B 1 162 ? 30.331 12.776 85.822 1.00 19.67 150 ILE B C 1
ATOM 3293 O O . ILE B 1 162 ? 31.046 13.687 86.261 1.00 19.39 150 ILE B O 1
ATOM 3298 N N . LEU B 1 163 ? 29.686 11.898 86.603 1.00 19.88 151 LEU B N 1
ATOM 3299 C CA . LEU B 1 163 ? 29.783 12.003 88.053 1.00 19.67 151 LEU B CA 1
ATOM 3300 C C . LEU B 1 163 ? 31.247 11.936 88.488 1.00 20.33 151 LEU B C 1
ATOM 3301 O O . LEU B 1 163 ? 31.701 12.758 89.305 1.00 20.33 151 LEU B O 1
ATOM 3306 N N . LYS B 1 164 ? 31.973 10.940 87.989 1.00 21.55 152 LYS B N 1
ATOM 3307 C CA . LYS B 1 164 ? 33.378 10.744 88.402 1.00 22.14 152 LYS B CA 1
ATOM 3308 C C . LYS B 1 164 ? 34.295 11.813 87.811 1.00 22.44 152 LYS B C 1
ATOM 3309 O O . LYS B 1 164 ? 35.189 12.358 88.487 1.00 21.43 152 LYS B O 1
ATOM 3315 N N . GLN B 1 165 ? 34.064 12.139 86.546 1.00 22.66 153 GLN B N 1
ATOM 3316 C CA . GLN B 1 165 ? 34.910 13.117 85.847 1.00 22.53 153 GLN B CA 1
ATOM 3317 C C . GLN B 1 165 ? 34.866 14.498 86.458 1.00 22.21 153 GLN B C 1
ATOM 3318 O O . GLN B 1 165 ? 35.857 15.245 86.371 1.00 23.04 153 GLN B O 1
ATOM 3324 N N . MET B 1 166 ? 33.739 14.837 87.069 1.00 21.68 154 MET B N 1
ATOM 3325 C CA . MET B 1 166 ? 33.538 16.114 87.711 1.00 21.39 154 MET B CA 1
ATOM 3326 C C . MET B 1 166 ? 33.897 16.052 89.192 1.00 22.02 154 MET B C 1
ATOM 3327 O O . MET B 1 166 ? 33.517 16.942 89.955 1.00 22.43 154 MET B O 1
ATOM 3332 N N . ASP B 1 167 ? 34.592 15.005 89.595 1.00 22.84 155 ASP B N 1
ATOM 3333 C CA . ASP B 1 167 ? 35.052 14.838 90.995 1.00 23.47 155 ASP B CA 1
ATOM 3334 C C . ASP B 1 167 ? 33.892 14.901 92.009 1.00 22.64 155 ASP B C 1
ATOM 3335 O O . ASP B 1 167 ? 34.036 15.473 93.088 1.00 22.64 155 ASP B O 1
ATOM 3340 N N . TYR B 1 168 ? 32.726 14.382 91.613 1.00 21.71 156 TYR B N 1
ATOM 3341 C CA . TYR B 1 168 ? 31.535 14.384 92.439 1.00 22.05 156 TYR B CA 1
ATOM 3342 C C . TYR B 1 168 ? 31.111 15.774 92.905 1.00 21.16 156 TYR B C 1
ATOM 3343 O O . TYR B 1 168 ? 30.529 15.928 93.974 1.00 21.06 156 TYR B O 1
ATOM 3352 N N . GLN B 1 169 ? 31.403 16.777 92.085 1.00 20.47 157 GLN B N 1
ATOM 3353 C CA . GLN B 1 169 ? 31.084 18.170 92.381 1.00 21.89 157 GLN B CA 1
ATOM 3354 C C . GLN B 1 169 ? 30.441 18.842 91.164 1.00 21.13 157 GLN B C 1
ATOM 3355 O O . GLN B 1 169 ? 31.134 19.220 90.217 1.00 21.21 157 GLN B O 1
ATOM 3361 N N . ILE B 1 170 ? 29.117 18.893 91.177 1.00 20.78 158 ILE B N 1
ATOM 3362 C CA . ILE B 1 170 ? 28.302 19.472 90.120 1.00 20.31 158 ILE B CA 1
ATOM 3363 C C . ILE B 1 170 ? 27.160 20.274 90.690 1.00 20.64 158 ILE B C 1
ATOM 3364 O O . ILE B 1 170 ? 26.435 19.787 91.550 1.00 22.28 158 ILE B O 1
ATOM 3369 N N . ASP B 1 171 ? 26.990 21.503 90.211 1.00 19.92 159 ASP B N 1
ATOM 3370 C CA . ASP B 1 171 ? 25.905 22.365 90.655 1.00 21.01 159 ASP B CA 1
ATOM 3371 C C . ASP B 1 171 ? 24.728 22.288 89.721 1.00 20.17 159 ASP B C 1
ATOM 3372 O O . ASP B 1 171 ? 23.600 22.398 90.148 1.00 20.18 159 ASP B O 1
ATOM 3377 N N . ALA B 1 172 ? 25.011 22.118 88.434 1.00 20.82 160 ALA B N 1
ATOM 3378 C CA . ALA B 1 172 ? 23.954 22.008 87.419 1.00 20.79 160 ALA B CA 1
ATOM 3379 C C . ALA B 1 172 ? 24.395 21.128 86.247 1.00 21.13 160 ALA B C 1
ATOM 3380 O O . ALA B 1 172 ? 25.583 21.121 85.876 1.00 21.43 160 ALA B O 1
ATOM 3382 N N . PHE B 1 173 ? 23.434 20.406 85.675 1.00 20.56 161 PHE B N 1
ATOM 3383 C CA . PHE B 1 173 ? 23.600 19.667 84.422 1.00 20.80 161 PHE B CA 1
ATOM 3384 C C . PHE B 1 173 ? 22.547 20.169 83.427 1.00 20.88 161 PHE B C 1
ATOM 3385 O O . PHE B 1 173 ? 21.364 20.215 83.733 1.00 21.03 161 PHE B O 1
ATOM 3393 N N . VAL B 1 174 ? 23.013 20.629 82.278 1.00 20.52 162 VAL B N 1
ATOM 3394 C CA . VAL B 1 174 ? 22.157 21.297 81.297 1.00 21.65 162 VAL B CA 1
ATOM 3395 C C . VAL B 1 174 ? 22.198 20.479 80.019 1.00 21.88 162 VAL B C 1
ATOM 3396 O O . VAL B 1 174 ? 23.300 20.149 79.507 1.00 22.07 162 VAL B O 1
ATOM 3400 N N . ALA B 1 175 ? 21.030 20.129 79.473 1.00 21.36 163 ALA B N 1
ATOM 3401 C CA . ALA B 1 175 ? 21.030 19.401 78.211 1.00 21.07 163 ALA B CA 1
ATOM 3402 C C . ALA B 1 175 ? 19.789 19.606 77.354 1.00 21.21 163 ALA B C 1
ATOM 3403 O O . ALA B 1 175 ? 18.660 19.545 77.846 1.00 20.80 163 ALA B O 1
ATOM 3405 N N . GLY B 1 176 ? 20.017 19.784 76.055 1.00 19.93 164 GLY B N 1
ATOM 3406 C CA . GLY B 1 176 ? 18.973 19.752 75.071 1.00 19.86 164 GLY B CA 1
ATOM 3407 C C . GLY B 1 176 ? 18.274 18.415 75.096 1.00 20.50 164 GLY B C 1
ATOM 3408 O O . GLY B 1 176 ? 18.895 17.359 75.324 1.00 21.69 164 GLY B O 1
ATOM 3409 N N . VAL B 1 177 ? 16.972 18.461 74.854 1.00 20.39 165 VAL B N 1
ATOM 3410 C CA . VAL B 1 177 ? 16.161 17.284 74.703 1.00 19.43 165 VAL B CA 1
ATOM 3411 C C . VAL B 1 177 ? 15.793 17.020 73.257 1.00 19.67 165 VAL B C 1
ATOM 3412 O O . VAL B 1 177 ? 15.115 17.850 72.628 1.00 21.33 165 VAL B O 1
ATOM 3416 N N . GLY B 1 178 ? 16.251 15.894 72.738 1.00 20.17 166 GLY B N 1
ATOM 3417 C CA . GLY B 1 178 ? 15.768 15.337 71.465 1.00 20.89 166 GLY B CA 1
ATOM 3418 C C . GLY B 1 178 ? 14.820 14.233 71.835 1.00 21.20 166 GLY B C 1
ATOM 3419 O O . GLY B 1 178 ? 13.597 14.436 71.880 1.00 21.56 166 GLY B O 1
ATOM 3420 N N . THR B 1 179 ? 15.387 13.068 72.140 1.00 21.02 167 THR B N 1
ATOM 3421 C CA . THR B 1 179 ? 14.637 11.940 72.651 1.00 20.98 167 THR B CA 1
ATOM 3422 C C . THR B 1 179 ? 14.406 12.056 74.137 1.00 20.84 167 THR B C 1
ATOM 3423 O O . THR B 1 179 ? 13.502 11.424 74.641 1.00 20.89 167 THR B O 1
ATOM 3427 N N . GLY B 1 180 ? 15.243 12.843 74.827 1.00 20.58 168 GLY B N 1
ATOM 3428 C CA . GLY B 1 180 ? 15.233 12.900 76.284 1.00 20.07 168 GLY B CA 1
ATOM 3429 C C . GLY B 1 180 ? 16.091 11.853 76.965 1.00 20.29 168 GLY B C 1
ATOM 3430 O O . GLY B 1 180 ? 16.173 11.825 78.192 1.00 19.65 168 GLY B O 1
ATOM 3431 N N . GLY B 1 181 ? 16.722 10.951 76.199 1.00 19.50 169 GLY B N 1
ATOM 3432 C CA . GLY B 1 181 ? 17.554 9.921 76.825 1.00 19.66 169 GLY B CA 1
ATOM 3433 C C . GLY B 1 181 ? 18.675 10.464 77.693 1.00 19.71 169 GLY B C 1
ATOM 3434 O O . GLY B 1 181 ? 18.878 10.002 78.832 1.00 19.62 169 GLY B O 1
ATOM 3435 N N . THR B 1 182 ? 19.413 11.446 77.171 1.00 18.52 170 THR B N 1
ATOM 3436 C CA . THR B 1 182 ? 20.579 11.965 77.848 1.00 19.66 170 THR B CA 1
ATOM 3437 C C . THR B 1 182 ? 20.193 12.602 79.154 1.00 19.57 170 THR B C 1
ATOM 3438 O O . THR B 1 182 ? 20.731 12.264 80.192 1.00 19.28 170 THR B O 1
ATOM 3442 N N . ILE B 1 183 ? 19.243 13.513 79.107 1.00 19.49 171 ILE B N 1
ATOM 3443 C CA . ILE B 1 183 ? 18.899 14.208 80.347 1.00 19.82 171 ILE B CA 1
ATOM 3444 C C . ILE B 1 183 ? 18.269 13.272 81.374 1.00 19.80 171 ILE B C 1
ATOM 3445 O O . ILE B 1 183 ? 18.514 13.412 82.572 1.00 20.67 171 ILE B O 1
ATOM 3450 N N . SER B 1 184 ? 17.475 12.311 80.916 1.00 18.81 172 SER B N 1
ATOM 3451 C CA . SER B 1 184 ? 16.833 11.378 81.821 1.00 17.94 172 SER B CA 1
ATOM 3452 C C . SER B 1 184 ? 17.816 10.441 82.525 1.00 19.65 172 SER B C 1
ATOM 3453 O O . SER B 1 184 ? 17.720 10.262 83.759 1.00 20.70 172 SER B O 1
ATOM 3456 N N . GLY B 1 185 ? 18.720 9.819 81.746 1.00 18.66 173 GLY B N 1
ATOM 3457 C CA . GLY B 1 185 ? 19.679 8.872 82.293 1.00 19.32 173 GLY B CA 1
ATOM 3458 C C . GLY B 1 185 ? 20.749 9.551 83.119 1.00 18.90 173 GLY B C 1
ATOM 3459 O O . GLY B 1 185 ? 21.054 9.089 84.234 1.00 19.43 173 GLY B O 1
ATOM 3460 N N . VAL B 1 186 ? 21.301 10.655 82.630 1.00 18.50 174 VAL B N 1
ATOM 3461 C CA . VAL B 1 186 ? 22.264 11.414 83.447 1.00 18.48 174 VAL B CA 1
ATOM 3462 C C . VAL B 1 186 ? 21.589 11.965 84.691 1.00 19.63 174 VAL B C 1
ATOM 3463 O O . VAL B 1 186 ? 22.149 11.884 85.784 1.00 18.85 174 VAL B O 1
ATOM 3467 N N . GLY B 1 187 ? 20.397 12.535 84.515 1.00 18.98 175 GLY B N 1
ATOM 3468 C CA . GLY B 1 187 ? 19.620 13.101 85.603 1.00 18.71 175 GLY B CA 1
ATOM 3469 C C . GLY B 1 187 ? 19.334 12.122 86.723 1.00 19.84 175 GLY B C 1
ATOM 3470 O O . GLY B 1 187 ? 19.429 12.462 87.891 1.00 20.29 175 GLY B O 1
ATOM 3471 N N . ARG B 1 188 ? 18.973 10.894 86.383 1.00 20.29 176 ARG B N 1
ATOM 3472 C CA . ARG B 1 188 ? 18.787 9.884 87.409 1.00 21.56 176 ARG B CA 1
ATOM 3473 C C . ARG B 1 188 ? 20.030 9.657 88.277 1.00 21.40 176 ARG B C 1
ATOM 3474 O O . ARG B 1 188 ? 19.915 9.553 89.502 1.00 20.52 176 ARG B O 1
ATOM 3482 N N . VAL B 1 189 ? 21.202 9.550 87.649 1.00 20.63 177 VAL B N 1
ATOM 3483 C CA . VAL B 1 189 ? 22.431 9.345 88.415 1.00 20.41 177 VAL B CA 1
ATOM 3484 C C . VAL B 1 189 ? 22.752 10.582 89.271 1.00 19.86 177 VAL B C 1
ATOM 3485 O O . VAL B 1 189 ? 23.024 10.478 90.467 1.00 19.61 177 VAL B O 1
ATOM 3489 N N . LEU B 1 190 ? 22.710 11.746 88.652 1.00 19.18 178 LEU B N 1
ATOM 3490 C CA . LEU B 1 190 ? 23.045 12.951 89.383 1.00 18.91 178 LEU B CA 1
ATOM 3491 C C . LEU B 1 190 ? 22.080 13.237 90.553 1.00 19.76 178 LEU B C 1
ATOM 3492 O O . LEU B 1 190 ? 22.517 13.648 91.629 1.00 19.44 178 LEU B O 1
ATOM 3497 N N . LYS B 1 191 ? 20.769 13.064 90.336 1.00 19.83 179 LYS B N 1
ATOM 3498 C CA . LYS B 1 191 ? 19.793 13.224 91.407 1.00 19.29 179 LYS B CA 1
ATOM 3499 C C . LYS B 1 191 ? 19.979 12.183 92.482 1.00 19.40 179 LYS B C 1
ATOM 3500 O O . LYS B 1 191 ? 19.856 12.499 93.680 1.00 19.39 179 LYS B O 1
ATOM 3506 N N . GLY B 1 192 ? 20.349 10.972 92.070 1.00 19.16 180 GLY B N 1
ATOM 3507 C CA . GLY B 1 192 ? 20.625 9.882 93.002 1.00 19.69 180 GLY B CA 1
ATOM 3508 C C . GLY B 1 192 ? 21.758 10.266 93.942 1.00 19.64 180 GLY B C 1
ATOM 3509 O O . GLY B 1 192 ? 21.675 10.044 95.151 1.00 20.28 180 GLY B O 1
ATOM 3510 N N . PHE B 1 193 ? 22.798 10.877 93.394 1.00 19.52 181 PHE B N 1
ATOM 3511 C CA . PHE B 1 193 ? 23.947 11.243 94.213 1.00 19.25 181 PHE B CA 1
ATOM 3512 C C . PHE B 1 193 ? 23.748 12.584 94.931 1.00 20.39 181 PHE B C 1
ATOM 3513 O O . PHE B 1 193 ? 24.009 12.707 96.145 1.00 20.68 181 PHE B O 1
ATOM 3521 N N . PHE B 1 194 ? 23.306 13.606 94.210 1.00 20.59 182 PHE B N 1
ATOM 3522 C CA . PHE B 1 194 ? 23.210 14.954 94.806 1.00 21.10 182 PHE B CA 1
ATOM 3523 C C . PHE B 1 194 ? 21.856 15.352 95.404 1.00 22.66 182 PHE B C 1
ATOM 3524 O O . PHE B 1 194 ? 21.746 16.343 96.162 1.00 22.81 182 PHE B O 1
ATOM 3532 N N . GLY B 1 195 ? 20.798 14.656 95.030 1.00 23.40 183 GLY B N 1
ATOM 3533 C CA . GLY B 1 195 ? 19.445 15.041 95.406 1.00 24.50 183 GLY B CA 1
ATOM 3534 C C . GLY B 1 195 ? 19.136 16.434 94.921 1.00 25.33 183 GLY B C 1
ATOM 3535 O O . GLY B 1 195 ? 19.484 16.822 93.798 1.00 26.28 183 GLY B O 1
ATOM 3536 N N . ASN B 1 196 ? 18.545 17.240 95.793 1.00 26.19 184 ASN B N 1
ATOM 3537 C CA . ASN B 1 196 ? 18.276 18.619 95.460 1.00 27.24 184 ASN B CA 1
ATOM 3538 C C . ASN B 1 196 ? 19.487 19.520 95.280 1.00 26.88 184 ASN B C 1
ATOM 3539 O O . ASN B 1 196 ? 19.333 20.672 94.886 1.00 27.14 184 ASN B O 1
ATOM 3544 N N . GLY B 1 197 ? 20.670 19.009 95.575 1.00 25.89 185 GLY B N 1
ATOM 3545 C CA . GLY B 1 197 ? 21.877 19.781 95.467 1.00 26.53 185 GLY B CA 1
ATOM 3546 C C . GLY B 1 197 ? 22.389 19.933 94.047 1.00 26.77 185 GLY B C 1
ATOM 3547 O O . GLY B 1 197 ? 23.394 20.619 93.837 1.00 29.54 185 GLY B O 1
ATOM 3548 N N . VAL B 1 198 ? 21.696 19.341 93.068 1.00 24.41 186 VAL B N 1
ATOM 3549 C CA . VAL B 1 198 ? 22.016 19.558 91.665 1.00 23.18 186 VAL B CA 1
ATOM 3550 C C . VAL B 1 198 ? 20.757 20.030 90.936 1.00 22.44 186 VAL B C 1
ATOM 3551 O O . VAL B 1 198 ? 19.647 19.516 91.194 1.00 21.10 186 VAL B O 1
ATOM 3555 N N . LYS B 1 199 ? 20.954 21.020 90.067 1.00 22.12 187 LYS B N 1
ATOM 3556 C CA . LYS B 1 199 ? 19.917 21.559 89.172 1.00 22.90 187 LYS B CA 1
ATOM 3557 C C . LYS B 1 199 ? 20.006 20.906 87.791 1.00 22.41 187 LYS B C 1
ATOM 3558 O O . LYS B 1 199 ? 21.064 20.972 87.141 1.00 22.60 187 LYS B O 1
ATOM 3564 N N . ILE B 1 200 ? 18.908 20.298 87.333 1.00 20.30 188 ILE B N 1
ATOM 3565 C CA . ILE B 1 200 ? 18.863 19.656 86.022 1.00 21.05 188 ILE B CA 1
ATOM 3566 C C . ILE B 1 200 ? 18.003 20.495 85.094 1.00 20.44 188 ILE B C 1
ATOM 3567 O O . ILE B 1 200 ? 16.810 20.695 85.353 1.00 20.88 188 ILE B O 1
ATOM 3572 N N . VAL B 1 201 ? 18.614 21.015 84.036 1.00 20.24 189 VAL B N 1
ATOM 3573 C CA . VAL B 1 201 ? 17.956 21.943 83.140 1.00 20.62 189 VAL B CA 1
ATOM 3574 C C . VAL B 1 201 ? 17.807 21.379 81.719 1.00 20.46 189 VAL B C 1
ATOM 3575 O O . VAL B 1 201 ? 18.792 21.040 81.071 1.00 20.14 189 VAL B O 1
ATOM 3579 N N . ALA B 1 202 ? 16.567 21.274 81.253 1.00 20.20 190 ALA B N 1
ATOM 3580 C CA . ALA B 1 202 ? 16.299 20.844 79.888 1.00 20.97 190 ALA B CA 1
ATOM 3581 C C . ALA B 1 202 ? 16.352 22.065 78.978 1.00 21.54 190 ALA B C 1
ATOM 3582 O O . ALA B 1 202 ? 15.912 23.143 79.370 1.00 21.94 190 ALA B O 1
ATOM 3584 N N . VAL B 1 203 ? 16.859 21.859 77.765 1.00 21.85 191 VAL B N 1
ATOM 3585 C CA . VAL B 1 203 ? 16.989 22.921 76.782 1.00 21.84 191 VAL B CA 1
ATOM 3586 C C . VAL B 1 203 ? 16.104 22.580 75.575 1.00 21.27 191 VAL B C 1
ATOM 3587 O O . VAL B 1 203 ? 16.069 21.445 75.116 1.00 20.76 191 VAL B O 1
ATOM 3591 N N . GLU B 1 204 ? 15.366 23.560 75.081 1.00 21.61 192 GLU B N 1
ATOM 3592 C CA . GLU B 1 204 ? 14.595 23.375 73.847 1.00 21.76 192 GLU B CA 1
ATOM 3593 C C . GLU B 1 204 ? 14.618 24.655 73.023 1.00 21.79 192 GLU B C 1
ATOM 3594 O O . GLU B 1 204 ? 14.973 25.712 73.527 1.00 21.11 192 GLU B O 1
ATOM 3600 N N . PRO B 1 205 ? 14.233 24.570 71.758 1.00 22.44 193 PRO B N 1
ATOM 3601 C CA . PRO B 1 205 ? 14.235 25.753 70.918 1.00 21.91 193 PRO B CA 1
ATOM 3602 C C . PRO B 1 205 ? 13.120 26.723 71.304 1.00 22.47 193 PRO B C 1
ATOM 3603 O O . PRO B 1 205 ? 11.977 26.306 71.529 1.00 22.59 193 PRO B O 1
ATOM 3607 N N . ALA B 1 206 ? 13.438 28.012 71.331 1.00 22.63 194 ALA B N 1
ATOM 3608 C CA . ALA B 1 206 ? 12.403 29.053 71.468 1.00 23.39 194 ALA B CA 1
ATOM 3609 C C . ALA B 1 206 ? 11.265 28.894 70.439 1.00 23.82 194 ALA B C 1
ATOM 3610 O O . ALA B 1 206 ? 10.093 29.173 70.724 1.00 23.22 194 ALA B O 1
ATOM 3612 N N . LYS B 1 207 ? 11.615 28.438 69.241 1.00 24.79 195 LYS B N 1
ATOM 3613 C CA . LYS B 1 207 ? 10.652 28.288 68.153 1.00 25.84 195 LYS B CA 1
ATOM 3614 C C . LYS B 1 207 ? 9.802 27.020 68.284 1.00 25.56 195 LYS B C 1
ATOM 3615 O O . LYS B 1 207 ? 8.877 26.837 67.502 1.00 24.00 195 LYS B O 1
ATOM 3621 N N . SER B 1 208 ? 10.116 26.136 69.240 1.00 24.35 196 SER B N 1
ATOM 3622 C CA . SER B 1 208 ? 9.294 24.945 69.464 1.00 24.88 196 SER B CA 1
ATOM 3623 C C . SER B 1 208 ? 9.315 24.570 70.959 1.00 24.27 196 SER B C 1
ATOM 3624 O O . SER B 1 208 ? 9.842 23.519 71.343 1.00 25.35 196 SER B O 1
ATOM 3627 N N . PRO B 1 209 ? 8.764 25.447 71.797 1.00 23.87 197 PRO B N 1
ATOM 3628 C CA . PRO B 1 209 ? 8.915 25.333 73.241 1.00 24.56 197 PRO B CA 1
ATOM 3629 C C . PRO B 1 209 ? 7.848 24.430 73.876 1.00 24.95 197 PRO B C 1
ATOM 3630 O O . PRO B 1 209 ? 7.068 24.876 74.753 1.00 24.41 197 PRO B O 1
ATOM 3634 N N . VAL B 1 210 ? 7.824 23.190 73.411 1.00 24.97 198 VAL B N 1
ATOM 3635 C CA . VAL B 1 210 ? 6.817 22.205 73.840 1.00 26.45 198 VAL B CA 1
ATOM 3636 C C . VAL B 1 210 ? 6.890 21.884 75.333 1.00 26.92 198 VAL B C 1
ATOM 3637 O O . VAL B 1 210 ? 5.835 21.796 76.019 1.00 26.68 198 VAL B O 1
ATOM 3641 N N . LEU B 1 211 ? 8.101 21.711 75.857 1.00 26.67 199 LEU B N 1
ATOM 3642 C CA . LEU B 1 211 ? 8.264 21.353 77.276 1.00 26.85 199 LEU B CA 1
ATOM 3643 C C . LEU B 1 211 ? 7.865 22.514 78.179 1.00 28.36 199 LEU B C 1
ATOM 3644 O O . LEU B 1 211 ? 7.411 22.302 79.308 1.00 28.16 199 LEU B O 1
ATOM 3649 N N . SER B 1 212 ? 8.037 23.735 77.664 1.00 28.04 200 SER B N 1
ATOM 3650 C CA . SER B 1 212 ? 7.641 24.955 78.367 1.00 29.07 200 SER B CA 1
ATOM 3651 C C . SER B 1 212 ? 6.136 25.212 78.288 1.00 30.01 200 SER B C 1
ATOM 3652 O O . SER B 1 212 ? 5.648 26.162 78.909 1.00 30.43 200 SER B O 1
ATOM 3655 N N . GLY B 1 213 ? 5.413 24.421 77.487 1.00 30.37 201 GLY B N 1
ATOM 3656 C CA . GLY B 1 213 ? 3.958 24.536 77.375 1.00 30.25 201 GLY B CA 1
ATOM 3657 C C . GLY B 1 213 ? 3.474 25.276 76.143 1.00 30.09 201 GLY B C 1
ATOM 3658 O O . GLY B 1 213 ? 2.278 25.589 76.036 1.00 31.01 201 GLY B O 1
ATOM 3659 N N . GLY B 1 214 ? 4.374 25.570 75.206 1.00 29.58 202 GLY B N 1
ATOM 3660 C CA . GLY B 1 214 ? 4.004 26.239 73.956 1.00 28.83 202 GLY B CA 1
ATOM 3661 C C . GLY B 1 214 ? 3.747 25.251 72.842 1.00 28.72 202 GLY B C 1
ATOM 3662 O O . GLY B 1 214 ? 3.734 24.040 73.061 1.00 28.84 202 GLY B O 1
ATOM 3663 N N . GLN B 1 215 ? 3.545 25.765 71.633 1.00 28.42 203 GLN B N 1
ATOM 3664 C CA . GLN B 1 215 ? 3.198 24.943 70.472 1.00 28.01 203 GLN B CA 1
ATOM 3665 C C . GLN B 1 215 ? 4.456 24.562 69.708 1.00 27.56 203 GLN B C 1
ATOM 3666 O O . GLN B 1 215 ? 5.430 25.309 69.718 1.00 27.07 203 GLN B O 1
ATOM 3672 N N . PRO B 1 216 ? 4.431 23.419 69.029 1.00 26.67 204 PRO B N 1
ATOM 3673 C CA . PRO B 1 216 ? 5.527 23.033 68.151 1.00 26.80 204 PRO B CA 1
ATOM 3674 C C . PRO B 1 216 ? 5.722 23.979 66.968 1.00 26.97 204 PRO B C 1
ATOM 3675 O O . PRO B 1 216 ? 4.745 24.504 66.421 1.00 25.00 204 PRO B O 1
ATOM 3679 N N . GLY B 1 217 ? 6.974 24.195 66.582 1.00 26.27 205 GLY B N 1
ATOM 3680 C CA . GLY B 1 217 ? 7.293 24.997 65.422 1.00 26.87 205 GLY B CA 1
ATOM 3681 C C . GLY B 1 217 ? 8.529 24.518 64.688 1.00 27.00 205 GLY B C 1
ATOM 3682 O O . GLY B 1 217 ? 9.325 23.751 65.238 1.00 26.45 205 GLY B O 1
ATOM 3683 N N . LYS B 1 218 ? 8.681 24.960 63.434 1.00 26.86 206 LYS B N 1
ATOM 3684 C CA . LYS B 1 218 ? 9.930 24.753 62.674 1.00 27.11 206 LYS B CA 1
ATOM 3685 C C . LYS B 1 218 ? 11.073 25.487 63.348 1.00 26.48 206 LYS B C 1
ATOM 3686 O O . LYS B 1 218 ? 10.902 26.621 63.794 1.00 25.78 206 LYS B O 1
ATOM 3689 N N . HIS B 1 219 ? 12.233 24.838 63.438 1.00 26.19 207 HIS B N 1
ATOM 3690 C CA . HIS B 1 219 ? 13.449 25.512 63.920 1.00 24.92 207 HIS B CA 1
ATOM 3691 C C . HIS B 1 219 ? 14.694 24.861 63.317 1.00 24.84 207 HIS B C 1
ATOM 3692 O O . HIS B 1 219 ? 14.605 23.807 62.672 1.00 24.12 207 HIS B O 1
ATOM 3699 N N . ALA B 1 220 ? 15.855 25.483 63.537 1.00 24.52 208 ALA B N 1
ATOM 3700 C CA . ALA B 1 220 ? 17.112 25.055 62.915 1.00 24.81 208 ALA B CA 1
ATOM 3701 C C . ALA B 1 220 ? 18.132 24.453 63.885 1.00 24.79 208 ALA B C 1
ATOM 3702 O O . ALA B 1 220 ? 19.287 24.184 63.492 1.00 24.87 208 ALA B O 1
ATOM 3704 N N . ILE B 1 221 ? 17.728 24.173 65.123 1.00 24.91 209 ILE B N 1
ATOM 3705 C CA . ILE B 1 221 ? 18.672 23.563 66.066 1.00 24.89 209 ILE B CA 1
ATOM 3706 C C . ILE B 1 221 ? 18.640 22.056 65.893 1.00 26.04 209 ILE B C 1
ATOM 3707 O O . ILE B 1 221 ? 17.920 21.356 66.618 1.00 25.91 209 ILE B O 1
ATOM 3712 N N . GLN B 1 222 ? 19.450 21.554 64.957 1.00 27.39 210 GLN B N 1
ATOM 3713 C CA . GLN B 1 222 ? 19.389 20.157 64.565 1.00 29.07 210 GLN B CA 1
ATOM 3714 C C . GLN B 1 222 ? 19.758 19.275 65.767 1.00 29.47 210 GLN B C 1
ATOM 3715 O O . GLN B 1 222 ? 20.716 19.562 66.458 1.00 30.51 210 GLN B O 1
ATOM 3721 N N . GLY B 1 223 ? 18.950 18.252 66.022 1.00 29.11 211 GLY B N 1
ATOM 3722 C CA . GLY B 1 223 ? 19.171 17.347 67.164 1.00 29.23 211 GLY B CA 1
ATOM 3723 C C . GLY B 1 223 ? 18.251 17.511 68.361 1.00 28.49 211 GLY B C 1
ATOM 3724 O O . GLY B 1 223 ? 18.164 16.623 69.211 1.00 29.39 211 GLY B O 1
ATOM 3725 N N . ILE B 1 224 ? 17.610 18.660 68.486 1.00 26.98 212 ILE B N 1
ATOM 3726 C CA . ILE B 1 224 ? 16.685 18.853 69.577 1.00 26.09 212 ILE B CA 1
ATOM 3727 C C . ILE B 1 224 ? 15.355 19.305 69.054 1.00 25.83 212 ILE B C 1
ATOM 3728 O O . ILE B 1 224 ? 15.226 19.621 67.870 1.00 25.09 212 ILE B O 1
ATOM 3733 N N . GLY B 1 225 ? 14.366 19.307 69.945 1.00 24.90 213 GLY B N 1
ATOM 3734 C CA . GLY B 1 225 ? 13.094 19.949 69.670 1.00 25.23 213 GLY B CA 1
ATOM 3735 C C . GLY B 1 225 ? 12.285 19.111 68.713 1.00 24.94 213 GLY B C 1
ATOM 3736 O O . GLY B 1 225 ? 12.004 19.516 67.589 1.00 24.84 213 GLY B O 1
ATOM 3737 N N . ALA B 1 226 ? 11.908 17.927 69.169 1.00 24.77 214 ALA B N 1
ATOM 3738 C CA . ALA B 1 226 ? 11.129 17.011 68.360 1.00 25.77 214 ALA B CA 1
ATOM 3739 C C . ALA B 1 226 ? 9.678 17.492 68.140 1.00 26.40 214 ALA B C 1
ATOM 3740 O O . ALA B 1 226 ? 9.009 16.969 67.259 1.00 28.05 214 ALA B O 1
ATOM 3742 N N . GLY B 1 227 ? 9.205 18.457 68.944 1.00 26.67 215 GLY B N 1
ATOM 3743 C CA . GLY B 1 227 ? 7.832 18.989 68.823 1.00 26.08 215 GLY B CA 1
ATOM 3744 C C . GLY B 1 227 ? 6.773 18.193 69.581 1.00 26.09 215 GLY B C 1
ATOM 3745 O O . GLY B 1 227 ? 5.578 18.363 69.348 1.00 25.63 215 GLY B O 1
ATOM 3746 N N . PHE B 1 228 ? 7.214 17.313 70.470 1.00 24.51 216 PHE B N 1
ATOM 3747 C CA . PHE B 1 228 ? 6.316 16.564 71.362 1.00 24.23 216 PHE B CA 1
ATOM 3748 C C . PHE B 1 228 ? 7.105 16.140 72.587 1.00 23.75 216 PHE B C 1
ATOM 3749 O O . PHE B 1 228 ? 8.308 16.378 72.652 1.00 23.42 216 PHE B O 1
ATOM 3757 N N . VAL B 1 229 ? 6.426 15.565 73.578 1.00 22.85 217 VAL B N 1
ATOM 3758 C CA . VAL B 1 229 ? 7.120 15.064 74.761 1.00 23.09 217 VAL B CA 1
ATOM 3759 C C . VAL B 1 229 ? 7.399 13.576 74.575 1.00 22.64 217 VAL B C 1
ATOM 3760 O O . VAL B 1 229 ? 6.463 12.741 74.590 1.00 22.85 217 VAL B O 1
ATOM 3764 N N . PRO B 1 230 ? 8.676 13.206 74.455 1.00 22.04 218 PRO B N 1
ATOM 3765 C CA . PRO B 1 230 ? 9.001 11.804 74.292 1.00 21.34 218 PRO B CA 1
ATOM 3766 C C . PRO B 1 230 ? 8.520 10.942 75.462 1.00 21.57 218 PRO B C 1
ATOM 3767 O O . PRO B 1 230 ? 8.600 11.324 76.634 1.00 20.06 218 PRO B O 1
ATOM 3771 N N . LYS B 1 231 ? 8.035 9.760 75.142 1.00 21.26 219 LYS B N 1
ATOM 3772 C CA . LYS B 1 231 ? 7.567 8.884 76.201 1.00 22.10 219 LYS B CA 1
ATOM 3773 C C . LYS B 1 231 ? 8.684 8.516 77.219 1.00 21.78 219 LYS B C 1
ATOM 3774 O O . LYS B 1 231 ? 8.392 8.232 78.395 1.00 21.29 219 LYS B O 1
ATOM 3785 N N . ILE B 1 232 ? 9.935 8.493 76.769 1.00 20.98 220 ILE B N 1
ATOM 3786 C CA . ILE B 1 232 ? 11.048 8.127 77.663 1.00 19.61 220 ILE B CA 1
ATOM 3787 C C . ILE B 1 232 ? 11.504 9.280 78.551 1.00 19.76 220 ILE B C 1
ATOM 3788 O O . ILE B 1 232 ? 12.335 9.057 79.430 1.00 20.23 220 ILE B O 1
ATOM 3793 N N . LEU B 1 233 ? 10.981 10.493 78.363 1.00 19.38 221 LEU B N 1
ATOM 3794 C CA . LEU B 1 233 ? 11.432 11.639 79.144 1.00 19.74 221 LEU B CA 1
ATOM 3795 C C . LEU B 1 233 ? 11.072 11.477 80.624 1.00 20.83 221 LEU B C 1
ATOM 3796 O O . LEU B 1 233 ? 9.910 11.354 80.984 1.00 20.35 221 LEU B O 1
ATOM 3801 N N . ASP B 1 234 ? 12.087 11.434 81.490 1.00 20.77 222 ASP B N 1
ATOM 3802 C CA . ASP B 1 234 ? 11.847 11.291 82.907 1.00 21.39 222 ASP B CA 1
ATOM 3803 C C . ASP B 1 234 ? 11.814 12.671 83.543 1.00 22.01 222 ASP B C 1
ATOM 3804 O O . ASP B 1 234 ? 12.840 13.202 83.996 1.00 22.53 222 ASP B O 1
ATOM 3809 N N . ARG B 1 235 ? 10.625 13.237 83.605 1.00 21.76 223 ARG B N 1
ATOM 3810 C CA . ARG B 1 235 ? 10.496 14.589 84.120 1.00 23.54 223 ARG B CA 1
ATOM 3811 C C . ARG B 1 235 ? 10.864 14.698 85.592 1.00 23.57 223 ARG B C 1
ATOM 3812 O O . ARG B 1 235 ? 11.103 15.798 86.081 1.00 24.66 223 ARG B O 1
ATOM 3820 N N . SER B 1 236 ? 10.870 13.565 86.298 1.00 24.17 224 SER B N 1
ATOM 3821 C CA . SER B 1 236 ? 11.065 13.615 87.737 1.00 24.13 224 SER B CA 1
ATOM 3822 C C . SER B 1 236 ? 12.455 14.057 88.092 1.00 24.79 224 SER B C 1
ATOM 3823 O O . SER B 1 236 ? 12.672 14.537 89.232 1.00 24.78 224 SER B O 1
ATOM 3826 N N . VAL B 1 237 ? 13.383 13.950 87.135 1.00 24.68 225 VAL B N 1
ATOM 3827 C CA . VAL B 1 237 ? 14.750 14.410 87.356 1.00 25.46 225 VAL B CA 1
ATOM 3828 C C . VAL B 1 237 ? 15.043 15.832 86.858 1.00 26.46 225 VAL B C 1
ATOM 3829 O O . VAL B 1 237 ? 16.159 16.311 87.072 1.00 27.34 225 VAL B O 1
ATOM 3833 N N . ILE B 1 238 ? 14.069 16.485 86.205 1.00 25.51 226 ILE B N 1
ATOM 3834 C CA . ILE B 1 238 ? 14.270 17.773 85.566 1.00 25.32 226 ILE B CA 1
ATOM 3835 C C . ILE B 1 238 ? 13.686 18.874 86.436 1.00 24.14 226 ILE B C 1
ATOM 3836 O O . ILE B 1 238 ? 12.534 18.785 86.831 1.00 24.09 226 ILE B O 1
ATOM 3841 N N . ASP B 1 239 ? 14.484 19.909 86.702 1.00 23.04 227 ASP B N 1
ATOM 3842 C CA . ASP B 1 239 ? 14.058 21.034 87.543 1.00 23.30 227 ASP B CA 1
ATOM 3843 C C . ASP B 1 239 ? 13.480 22.206 86.798 1.00 24.50 227 ASP B C 1
ATOM 3844 O O . ASP B 1 239 ? 12.575 22.866 87.309 1.00 24.25 227 ASP B O 1
ATOM 3849 N N . GLU B 1 240 ? 14.060 22.521 85.641 1.00 24.71 228 GLU B N 1
ATOM 3850 C CA . GLU B 1 240 ? 13.632 23.661 84.851 1.00 26.80 228 GLU B CA 1
ATOM 3851 C C . GLU B 1 240 ? 13.868 23.438 83.375 1.00 25.46 228 GLU B C 1
ATOM 3852 O O . GLU B 1 240 ? 14.643 22.552 82.973 1.00 23.36 228 GLU B O 1
ATOM 3858 N N . VAL B 1 241 ? 13.171 24.248 82.584 1.00 24.78 229 VAL B N 1
ATOM 3859 C CA . VAL B 1 241 ? 13.322 24.246 81.137 1.00 25.05 229 VAL B CA 1
ATOM 3860 C C . VAL B 1 241 ? 13.765 25.630 80.688 1.00 24.75 229 VAL B C 1
ATOM 3861 O O . VAL B 1 241 ? 13.237 26.652 81.146 1.00 25.51 229 VAL B O 1
ATOM 3865 N N . ILE B 1 242 ? 14.731 25.669 79.795 1.00 23.88 230 ILE B N 1
ATOM 3866 C CA . ILE B 1 242 ? 15.234 26.947 79.266 1.00 24.88 230 ILE B CA 1
ATOM 3867 C C . ILE B 1 242 ? 15.184 26.900 77.741 1.00 23.97 230 ILE B C 1
ATOM 3868 O O . ILE B 1 242 ? 15.422 25.871 77.152 1.00 23.20 230 ILE B O 1
ATOM 3875 N N . THR B 1 243 ? 14.832 28.011 77.100 1.00 23.55 231 THR B N 1
ATOM 3876 C CA . THR B 1 243 ? 14.791 28.032 75.640 1.00 23.73 231 THR B CA 1
ATOM 3877 C C . THR B 1 243 ? 16.005 28.778 75.086 1.00 24.47 231 THR B C 1
ATOM 3878 O O . THR B 1 243 ? 16.592 29.622 75.749 1.00 23.33 231 THR B O 1
ATOM 3882 N N . VAL B 1 244 ? 16.371 28.413 73.871 1.00 25.23 232 VAL B N 1
ATOM 3883 C CA . VAL B 1 244 ? 17.432 29.073 73.148 1.00 25.20 232 VAL B CA 1
ATOM 3884 C C . VAL B 1 244 ? 16.955 29.404 71.727 1.00 24.61 232 VAL B C 1
ATOM 3885 O O . VAL B 1 244 ? 16.198 28.642 71.102 1.00 24.17 232 VAL B O 1
ATOM 3889 N N . GLU B 1 245 ? 17.435 30.531 71.210 1.00 24.28 233 GLU B N 1
ATOM 3890 C CA . GLU B 1 245 ? 17.115 30.953 69.852 1.00 24.74 233 GLU B CA 1
ATOM 3891 C C . GLU B 1 245 ? 18.041 30.272 68.854 1.00 24.03 233 GLU B C 1
ATOM 3892 O O . GLU B 1 245 ? 19.179 29.943 69.180 1.00 23.06 233 GLU B O 1
ATOM 3898 N N . ASP B 1 246 ? 17.538 30.053 67.642 1.00 24.11 234 ASP B N 1
ATOM 3899 C CA . ASP B 1 246 ? 18.321 29.394 66.597 1.00 24.65 234 ASP B CA 1
ATOM 3900 C C . ASP B 1 246 ? 19.646 30.120 66.440 1.00 24.99 234 ASP B C 1
ATOM 3901 O O . ASP B 1 246 ? 20.705 29.497 66.372 1.00 24.50 234 ASP B O 1
ATOM 3906 N N . GLU B 1 247 ? 19.572 31.448 66.405 1.00 25.05 235 GLU B N 1
ATOM 3907 C CA . GLU B 1 247 ? 20.768 32.259 66.143 1.00 26.02 235 GLU B CA 1
ATOM 3908 C C . GLU B 1 247 ? 21.789 32.163 67.280 1.00 25.37 235 GLU B C 1
ATOM 3909 O O . GLU B 1 247 ? 22.997 32.154 67.025 1.00 24.36 235 GLU B O 1
ATOM 3915 N N . GLU B 1 248 ? 21.311 32.088 68.523 1.00 25.61 236 GLU B N 1
ATOM 3916 C CA . GLU B 1 248 ? 22.193 31.934 69.674 1.00 26.76 236 GLU B CA 1
ATOM 3917 C C . GLU B 1 248 ? 22.983 30.644 69.550 1.00 24.52 236 GLU B C 1
ATOM 3918 O O . GLU B 1 248 ? 24.143 30.574 69.931 1.00 25.42 236 GLU B O 1
ATOM 3924 N N . ALA B 1 249 ? 22.318 29.599 69.075 1.00 24.12 237 ALA B N 1
ATOM 3925 C CA . ALA B 1 249 ? 22.939 28.293 68.948 1.00 22.95 237 ALA B CA 1
ATOM 3926 C C . ALA B 1 249 ? 24.070 28.283 67.900 1.00 22.67 237 ALA B C 1
ATOM 3927 O O . ALA B 1 249 ? 25.178 27.809 68.155 1.00 20.98 237 ALA B O 1
ATOM 3929 N N . TYR B 1 250 ? 23.756 28.754 66.703 1.00 22.55 238 TYR B N 1
ATOM 3930 C CA . TYR B 1 250 ? 24.761 28.915 65.650 1.00 23.62 238 TYR B CA 1
ATOM 3931 C C . TYR B 1 250 ? 25.937 29.767 66.095 1.00 22.90 238 TYR B C 1
ATOM 3932 O O . TYR B 1 250 ? 27.084 29.392 65.864 1.00 21.80 238 TYR B O 1
ATOM 3941 N N . GLU B 1 251 ? 25.643 30.910 66.697 1.00 23.09 239 GLU B N 1
ATOM 3942 C CA . GLU B 1 251 ? 26.662 31.850 67.168 1.00 24.35 239 GLU B CA 1
ATOM 3943 C C . GLU B 1 251 ? 27.612 31.202 68.173 1.00 22.59 239 GLU B C 1
ATOM 3944 O O . GLU B 1 251 ? 28.854 31.337 68.072 1.00 21.03 239 GLU B O 1
ATOM 3950 N N . MET B 1 252 ? 27.041 30.484 69.132 1.00 21.22 240 MET B N 1
ATOM 3951 C CA . MET B 1 252 ? 27.880 29.824 70.145 1.00 20.61 240 MET B CA 1
ATOM 3952 C C . MET B 1 252 ? 28.685 28.649 69.597 1.00 20.26 240 MET B C 1
ATOM 3953 O O . MET B 1 252 ? 29.841 28.416 70.032 1.00 20.25 240 MET B O 1
ATOM 3958 N N . ALA B 1 253 ? 28.114 27.910 68.643 1.00 20.27 241 ALA B N 1
ATOM 3959 C CA . ALA B 1 253 ? 28.868 26.898 67.929 1.00 20.86 241 ALA B CA 1
ATOM 3960 C C . ALA B 1 253 ? 30.107 27.478 67.212 1.00 22.10 241 ALA B C 1
ATOM 3961 O O . ALA B 1 253 ? 31.222 26.964 67.351 1.00 21.23 241 ALA B O 1
ATOM 3963 N N . ARG B 1 254 ? 29.928 28.586 66.515 1.00 22.64 242 ARG B N 1
ATOM 3964 C CA . ARG B 1 254 ? 31.060 29.235 65.838 1.00 23.57 242 ARG B CA 1
ATOM 3965 C C . ARG B 1 254 ? 32.060 29.733 66.881 1.00 24.19 242 ARG B C 1
ATOM 3966 O O . ARG B 1 254 ? 33.294 29.625 66.712 1.00 23.51 242 ARG B O 1
ATOM 3974 N N . TYR B 1 255 ? 31.531 30.250 67.987 1.00 23.93 243 TYR B N 1
ATOM 3975 C CA . TYR B 1 255 ? 32.374 30.796 69.045 1.00 23.87 243 TYR B CA 1
ATOM 3976 C C . TYR B 1 255 ? 33.237 29.704 69.670 1.00 22.82 243 TYR B C 1
ATOM 3977 O O . TYR B 1 255 ? 34.440 29.893 69.923 1.00 21.11 243 TYR B O 1
ATOM 3986 N N . LEU B 1 256 ? 32.651 28.531 69.875 1.00 21.67 244 LEU B N 1
ATOM 3987 C CA . LEU B 1 256 ? 33.409 27.455 70.467 1.00 21.13 244 LEU B CA 1
ATOM 3988 C C . LEU B 1 256 ? 34.610 27.095 69.559 1.00 21.17 244 LEU B C 1
ATOM 3989 O O . LEU B 1 256 ? 35.696 26.831 70.051 1.00 20.89 244 LEU B O 1
ATOM 3994 N N . ALA B 1 257 ? 34.393 27.081 68.243 1.00 19.91 245 ALA B N 1
ATOM 3995 C CA . ALA B 1 257 ? 35.471 26.746 67.310 1.00 20.64 245 ALA B CA 1
ATOM 3996 C C . ALA B 1 257 ? 36.540 27.832 67.345 1.00 20.36 245 ALA B C 1
ATOM 3997 O O . ALA B 1 257 ? 37.720 27.543 67.438 1.00 20.76 245 ALA B O 1
ATOM 3999 N N . LYS B 1 258 ? 36.121 29.089 67.370 1.00 21.01 246 LYS B N 1
ATOM 4000 C CA . LYS B 1 258 ? 37.084 30.199 67.251 1.00 22.69 246 LYS B CA 1
ATOM 4001 C C . LYS B 1 258 ? 37.820 30.476 68.554 1.00 21.89 246 LYS B C 1
ATOM 4002 O O . LYS B 1 258 ? 39.003 30.814 68.535 1.00 20.98 246 LYS B O 1
ATOM 4008 N N . LYS B 1 259 ? 37.128 30.347 69.684 1.00 21.61 247 LYS B N 1
ATOM 4009 C CA . LYS B 1 259 ? 37.726 30.667 70.998 1.00 22.72 247 LYS B CA 1
ATOM 4010 C C . LYS B 1 259 ? 38.312 29.514 71.760 1.00 22.64 247 LYS B C 1
ATOM 4011 O O . LYS B 1 259 ? 39.295 29.694 72.487 1.00 24.44 247 LYS B O 1
ATOM 4015 N N . GLU B 1 260 ? 37.734 28.330 71.605 1.00 22.62 248 GLU B N 1
ATOM 4016 C CA . GLU B 1 260 ? 38.201 27.146 72.326 1.00 22.81 248 GLU B CA 1
ATOM 4017 C C . GLU B 1 260 ? 38.869 26.113 71.418 1.00 21.69 248 GLU B C 1
ATOM 4018 O O . GLU B 1 260 ? 39.460 25.163 71.910 1.00 21.67 248 GLU B O 1
ATOM 4024 N N . GLY B 1 261 ? 38.791 26.290 70.104 1.00 21.08 249 GLY B N 1
ATOM 4025 C CA . GLY B 1 261 ? 39.356 25.301 69.170 1.00 20.57 249 GLY B CA 1
ATOM 4026 C C . GLY B 1 261 ? 38.542 24.024 69.109 1.00 20.53 249 GLY B C 1
ATOM 4027 O O . GLY B 1 261 ? 39.035 22.971 68.674 1.00 20.28 249 GLY B O 1
ATOM 4028 N N . LEU B 1 262 ? 37.305 24.095 69.582 1.00 21.00 250 LEU B N 1
ATOM 4029 C CA . LEU B 1 262 ? 36.425 22.941 69.680 1.00 20.72 250 LEU B CA 1
ATOM 4030 C C . LEU B 1 262 ? 35.448 22.839 68.485 1.00 19.91 250 LEU B C 1
ATOM 4031 O O . LEU B 1 262 ? 34.532 23.654 68.330 1.00 19.99 250 LEU B O 1
ATOM 4036 N N . LEU B 1 263 ? 35.646 21.811 67.667 1.00 19.60 251 LEU B N 1
ATOM 4037 C CA . LEU B 1 263 ? 34.870 21.644 66.407 1.00 21.07 251 LEU B CA 1
ATOM 4038 C C . LEU B 1 263 ? 33.568 20.892 66.675 1.00 20.90 251 LEU B C 1
ATOM 4039 O O . LEU B 1 263 ? 33.481 19.700 66.471 1.00 20.48 251 LEU B O 1
ATOM 4044 N N . VAL B 1 264 ? 32.605 21.617 67.221 1.00 21.42 252 VAL B N 1
ATOM 4045 C CA . VAL B 1 264 ? 31.340 21.057 67.692 1.00 22.30 252 VAL B CA 1
ATOM 4046 C C . VAL B 1 264 ? 30.170 21.536 66.807 1.00 21.68 252 VAL B C 1
ATOM 4047 O O . VAL B 1 264 ? 30.287 22.532 66.062 1.00 22.18 252 VAL B O 1
ATOM 4051 N N . GLY B 1 265 ? 29.074 20.787 66.838 1.00 21.19 253 GLY B N 1
ATOM 4052 C CA . GLY B 1 265 ? 27.901 21.087 66.016 1.00 20.88 253 GLY B CA 1
ATOM 4053 C C . GLY B 1 265 ? 26.910 22.062 66.626 1.00 20.25 253 GLY B C 1
ATOM 4054 O O . GLY B 1 265 ? 27.156 22.703 67.662 1.00 20.40 253 GLY B O 1
ATOM 4055 N N . ILE B 1 266 ? 25.775 22.185 65.953 1.00 20.49 254 ILE B N 1
ATOM 4056 C CA . ILE B 1 266 ? 24.777 23.181 66.283 1.00 20.08 254 ILE B CA 1
ATOM 4057 C C . ILE B 1 266 ? 24.166 22.982 67.685 1.00 19.75 254 ILE B C 1
ATOM 4058 O O . ILE B 1 266 ? 23.988 23.928 68.448 1.00 19.38 254 ILE B O 1
ATOM 4063 N N . SER B 1 267 ? 23.828 21.751 68.009 1.00 20.30 255 SER B N 1
ATOM 4064 C CA . SER B 1 267 ? 23.236 21.473 69.315 1.00 20.49 255 SER B CA 1
ATOM 4065 C C . SER B 1 267 ? 24.218 21.673 70.470 1.00 20.04 255 SER B C 1
ATOM 4066 O O . SER B 1 267 ? 23.795 21.887 71.632 1.00 19.54 255 SER B O 1
ATOM 4069 N N . SER B 1 268 ? 25.515 21.600 70.152 1.00 19.36 256 SER B N 1
ATOM 4070 C CA . SER B 1 268 ? 26.566 21.899 71.140 1.00 19.42 256 SER B CA 1
ATOM 4071 C C . SER B 1 268 ? 26.530 23.389 71.445 1.00 19.88 256 SER B C 1
ATOM 4072 O O . SER B 1 268 ? 26.654 23.787 72.583 1.00 19.66 256 SER B O 1
ATOM 4075 N N . GLY B 1 269 ? 26.391 24.219 70.405 1.00 18.64 257 GLY B N 1
ATOM 4076 C CA . GLY B 1 269 ? 26.189 25.656 70.611 1.00 19.55 257 GLY B CA 1
ATOM 4077 C C . GLY B 1 269 ? 24.977 25.976 71.466 1.00 19.15 257 GLY B C 1
ATOM 4078 O O . GLY B 1 269 ? 25.013 26.850 72.324 1.00 21.03 257 GLY B O 1
ATOM 4079 N N . ALA B 1 270 ? 23.884 25.256 71.220 1.00 19.52 258 ALA B N 1
ATOM 4080 C CA . ALA B 1 270 ? 22.662 25.458 71.958 1.00 18.77 258 ALA B CA 1
ATOM 4081 C C . ALA B 1 270 ? 22.861 25.080 73.413 1.00 18.75 258 ALA B C 1
ATOM 4082 O O . ALA B 1 270 ? 22.453 25.811 74.295 1.00 17.78 258 ALA B O 1
ATOM 4084 N N . ASN B 1 271 ? 23.510 23.931 73.663 1.00 18.88 259 ASN B N 1
ATOM 4085 C CA . ASN B 1 271 ? 23.733 23.488 75.055 1.00 19.07 259 ASN B CA 1
ATOM 4086 C C . ASN B 1 271 ? 24.636 24.442 75.815 1.00 19.06 259 ASN B C 1
ATOM 4087 O O . ASN B 1 271 ? 24.348 24.767 76.953 1.00 19.19 259 ASN B O 1
ATOM 4092 N N . VAL B 1 272 ? 25.712 24.921 75.166 1.00 19.92 260 VAL B N 1
ATOM 4093 C CA . VAL B 1 272 ? 26.635 25.840 75.844 1.00 19.70 260 VAL B CA 1
ATOM 4094 C C . VAL B 1 272 ? 26.003 27.232 76.030 1.00 19.64 260 VAL B C 1
ATOM 4095 O O . VAL B 1 272 ? 26.177 27.852 77.104 1.00 19.67 260 VAL B O 1
ATOM 4099 N N . ALA B 1 273 ? 25.233 27.702 75.043 1.00 19.23 261 ALA B N 1
ATOM 4100 C CA . ALA B 1 273 ? 24.469 28.970 75.223 1.00 19.26 261 ALA B CA 1
ATOM 4101 C C . ALA B 1 273 ? 23.551 28.899 76.425 1.00 19.52 261 ALA B C 1
ATOM 4102 O O . ALA B 1 273 ? 23.502 29.825 77.235 1.00 19.32 261 ALA B O 1
ATOM 4104 N N . ALA B 1 274 ? 22.840 27.771 76.568 1.00 19.95 262 ALA B N 1
ATOM 4105 C CA . ALA B 1 274 ? 22.006 27.551 77.740 1.00 20.20 262 ALA B CA 1
ATOM 4106 C C . ALA B 1 274 ? 22.808 27.415 79.023 1.00 19.51 262 ALA B C 1
ATOM 4107 O O . ALA B 1 274 ? 22.430 27.976 80.039 1.00 20.06 262 ALA B O 1
ATOM 4109 N N . ALA B 1 275 ? 23.899 26.664 78.985 1.00 19.72 263 ALA B N 1
ATOM 4110 C CA . ALA B 1 275 ? 24.729 26.481 80.161 1.00 20.87 263 ALA B CA 1
ATOM 4111 C C . ALA B 1 275 ? 25.270 27.826 80.692 1.00 22.03 263 ALA B C 1
ATOM 4112 O O . ALA B 1 275 ? 25.372 28.044 81.915 1.00 22.42 263 ALA B O 1
ATOM 4114 N N . LEU B 1 276 ? 25.629 28.725 79.783 1.00 22.18 264 LEU B N 1
ATOM 4115 C CA . LEU B 1 276 ? 26.092 30.048 80.199 1.00 23.30 264 LEU B CA 1
ATOM 4116 C C . LEU B 1 276 ? 25.010 30.830 80.939 1.00 22.89 264 LEU B C 1
ATOM 4117 O O . LEU B 1 276 ? 25.275 31.457 81.984 1.00 23.96 264 LEU B O 1
ATOM 4122 N N . LYS B 1 277 ? 23.796 30.807 80.413 1.00 22.86 265 LYS B N 1
ATOM 4123 C CA . LYS B 1 277 ? 22.672 31.442 81.086 1.00 24.75 265 LYS B CA 1
ATOM 4124 C C . LYS B 1 277 ? 22.486 30.902 82.497 1.00 24.50 265 LYS B C 1
ATOM 4125 O O . LYS B 1 277 ? 22.276 31.671 83.444 1.00 24.93 265 LYS B O 1
ATOM 4131 N N . VAL B 1 278 ? 22.599 29.570 82.633 1.00 25.03 266 VAL B N 1
ATOM 4132 C CA . VAL B 1 278 ? 22.448 28.887 83.920 1.00 25.35 266 VAL B CA 1
ATOM 4133 C C . VAL B 1 278 ? 23.599 29.315 84.858 1.00 25.56 266 VAL B C 1
ATOM 4134 O O . VAL B 1 278 ? 23.343 29.675 86.013 1.00 25.75 266 VAL B O 1
ATOM 4138 N N . ALA B 1 279 ? 24.836 29.304 84.345 1.00 25.21 267 ALA B N 1
ATOM 4139 C CA . ALA B 1 279 ? 26.016 29.645 85.138 1.00 25.52 267 ALA B CA 1
ATOM 4140 C C . ALA B 1 279 ? 25.917 31.075 85.653 1.00 26.76 267 ALA B C 1
ATOM 4141 O O . ALA B 1 279 ? 26.261 31.345 86.804 1.00 26.26 267 ALA B O 1
ATOM 4143 N N . GLN B 1 280 ? 25.414 31.960 84.804 1.00 27.65 268 GLN B N 1
ATOM 4144 C CA . GLN B 1 280 ? 25.331 33.378 85.138 1.00 30.09 268 GLN B CA 1
ATOM 4145 C C . GLN B 1 280 ? 24.427 33.623 86.341 1.00 31.51 268 GLN B C 1
ATOM 4146 O O . GLN B 1 280 ? 24.630 34.590 87.091 1.00 32.43 268 GLN B O 1
ATOM 4152 N N . LYS B 1 281 ? 23.443 32.747 86.544 1.00 33.06 269 LYS B N 1
ATOM 4153 C CA . LYS B 1 281 ? 22.546 32.865 87.682 1.00 34.92 269 LYS B CA 1
ATOM 4154 C C . LYS B 1 281 ? 23.160 32.322 88.975 1.00 36.07 269 LYS B C 1
ATOM 4155 O O . LYS B 1 281 ? 22.596 32.519 90.045 1.00 37.22 269 LYS B O 1
ATOM 4159 N N . LEU B 1 282 ? 24.320 31.668 88.887 1.00 36.84 270 LEU B N 1
ATOM 4160 C CA . LEU B 1 282 ? 24.915 30.970 90.024 1.00 37.28 270 LEU B CA 1
ATOM 4161 C C . LEU B 1 282 ? 26.204 31.645 90.484 1.00 37.66 270 LEU B C 1
ATOM 4162 O O . LEU B 1 282 ? 26.675 32.615 89.897 1.00 37.57 270 LEU B O 1
ATOM 4167 N N . GLY B 1 283 ? 26.797 31.095 91.536 1.00 38.37 271 GLY B N 1
ATOM 4168 C CA . GLY B 1 283 ? 28.011 31.652 92.112 1.00 38.84 271 GLY B CA 1
ATOM 4169 C C . GLY B 1 283 ? 29.203 31.698 91.175 1.00 39.28 271 GLY B C 1
ATOM 4170 O O . GLY B 1 283 ? 29.186 31.119 90.080 1.00 39.30 271 GLY B O 1
ATOM 4171 N N . PRO B 1 284 ? 30.222 32.446 91.582 1.00 39.28 272 PRO B N 1
ATOM 4172 C CA . PRO B 1 284 ? 31.528 32.421 90.934 1.00 38.92 272 PRO B CA 1
ATOM 4173 C C . PRO B 1 284 ? 32.136 31.051 90.741 1.00 38.09 272 PRO B C 1
ATOM 4174 O O . PRO B 1 284 ? 32.835 30.824 89.758 1.00 38.36 272 PRO B O 1
ATOM 4178 N N . ASP B 1 285 ? 31.934 30.168 91.702 1.00 36.86 273 ASP B N 1
ATOM 4179 C CA . ASP B 1 285 ? 32.612 28.890 91.690 1.00 36.80 273 ASP B CA 1
ATOM 4180 C C . ASP B 1 285 ? 31.668 27.769 91.319 1.00 34.44 273 ASP B C 1
ATOM 4181 O O . ASP B 1 285 ? 31.998 26.625 91.557 1.00 36.00 273 ASP B O 1
ATOM 4186 N N . ALA B 1 286 ? 30.503 28.104 90.765 1.00 32.02 274 ALA B N 1
ATOM 4187 C CA . ALA B 1 286 ? 29.553 27.083 90.285 1.00 30.10 274 ALA B CA 1
ATOM 4188 C C . ALA B 1 286 ? 30.185 26.208 89.194 1.00 28.40 274 ALA B C 1
ATOM 4189 O O . ALA B 1 286 ? 31.037 26.673 88.427 1.00 26.56 274 ALA B O 1
ATOM 4191 N N . ARG B 1 287 ? 29.721 24.952 89.117 1.00 26.00 275 ARG B N 1
ATOM 4192 C CA . ARG B 1 287 ? 30.226 23.988 88.165 1.00 25.79 275 ARG B CA 1
ATOM 4193 C C . ARG B 1 287 ? 29.031 23.489 87.386 1.00 24.64 275 ARG B C 1
ATOM 4194 O O . ARG B 1 287 ? 28.158 22.827 87.947 1.00 23.94 275 ARG B O 1
ATOM 4202 N N . VAL B 1 288 ? 28.983 23.868 86.117 1.00 23.59 276 VAL B N 1
ATOM 4203 C CA . VAL B 1 288 ? 27.828 23.601 85.250 1.00 22.37 276 VAL B CA 1
ATOM 4204 C C . VAL B 1 288 ? 28.303 22.709 84.127 1.00 22.19 276 VAL B C 1
ATOM 4205 O O . VAL B 1 288 ? 29.201 23.088 83.365 1.00 22.23 276 VAL B O 1
ATOM 4209 N N . VAL B 1 289 ? 27.723 21.512 84.027 1.00 20.96 277 VAL B N 1
ATOM 4210 C CA . VAL B 1 289 ? 28.132 20.546 83.018 1.00 21.18 277 VAL B CA 1
ATOM 4211 C C . VAL B 1 289 ? 27.117 20.510 81.880 1.00 20.50 277 VAL B C 1
ATOM 4212 O O . VAL B 1 289 ? 25.922 20.536 82.109 1.00 20.77 277 VAL B O 1
ATOM 4216 N N . THR B 1 290 ? 27.599 20.414 80.651 1.00 19.95 278 THR B N 1
ATOM 4217 C CA . THR B 1 290 ? 26.722 20.123 79.528 1.00 19.93 278 THR B CA 1
ATOM 4218 C C . THR B 1 290 ? 27.436 19.189 78.529 1.00 20.26 278 THR B C 1
ATOM 4219 O O . THR B 1 290 ? 28.554 18.752 78.792 1.00 18.75 278 THR B O 1
ATOM 4223 N N . VAL B 1 291 ? 26.735 18.890 77.433 1.00 21.19 279 VAL B N 1
ATOM 4224 C CA . VAL B 1 291 ? 27.124 17.889 76.450 1.00 22.41 279 VAL B CA 1
ATOM 4225 C C . VAL B 1 291 ? 27.293 18.561 75.090 1.00 21.03 279 VAL B C 1
ATOM 4226 O O . VAL B 1 291 ? 26.497 19.418 74.712 1.00 21.53 279 VAL B O 1
ATOM 4230 N N . ALA B 1 292 ? 28.343 18.174 74.367 1.00 20.70 280 ALA B N 1
ATOM 4231 C CA . ALA B 1 292 ? 28.492 18.568 72.966 1.00 20.41 280 ALA B CA 1
ATOM 4232 C C . ALA B 1 292 ? 28.159 17.312 72.130 1.00 20.23 280 ALA B C 1
ATOM 4233 O O . ALA B 1 292 ? 29.008 16.424 72.008 1.00 19.29 280 ALA B O 1
ATOM 4235 N N . PRO B 1 293 ? 26.924 17.206 71.636 1.00 20.33 281 PRO B N 1
ATOM 4236 C CA . PRO B 1 293 ? 26.459 15.980 70.995 1.00 19.99 281 PRO B CA 1
ATOM 4237 C C . PRO B 1 293 ? 27.211 15.501 69.749 1.00 21.05 281 PRO B C 1
ATOM 4238 O O . PRO B 1 293 ? 27.285 14.304 69.540 1.00 21.98 281 PRO B O 1
ATOM 4242 N N . ASP B 1 294 ? 27.784 16.403 68.965 1.00 20.77 282 ASP B N 1
ATOM 4243 C CA . ASP B 1 294 ? 28.485 15.996 67.745 1.00 21.19 282 ASP B CA 1
ATOM 4244 C C . ASP B 1 294 ? 29.481 17.047 67.272 1.00 20.67 282 ASP B C 1
ATOM 4245 O O . ASP B 1 294 ? 29.781 17.961 68.022 1.00 20.65 282 ASP B O 1
ATOM 4250 N N . HIS B 1 295 ? 29.973 16.893 66.037 1.00 21.22 283 HIS B N 1
ATOM 4251 C CA . HIS B 1 295 ? 31.117 17.652 65.537 1.00 21.27 283 HIS B CA 1
ATOM 4252 C C . HIS B 1 295 ? 30.753 18.568 64.375 1.00 21.68 283 HIS B C 1
ATOM 4253 O O . HIS B 1 295 ? 29.737 18.410 63.669 1.00 20.29 283 HIS B O 1
ATOM 4260 N N . ALA B 1 296 ? 31.615 19.561 64.208 1.00 21.69 284 ALA B N 1
ATOM 4261 C CA . ALA B 1 296 ? 31.366 20.660 63.284 1.00 21.94 284 ALA B CA 1
ATOM 4262 C C . ALA B 1 296 ? 31.394 20.195 61.832 1.00 21.64 284 ALA B C 1
ATOM 4263 O O . ALA B 1 296 ? 30.736 20.802 61.001 1.00 22.02 284 ALA B O 1
ATOM 4265 N N . GLU B 1 297 ? 32.143 19.125 61.521 1.00 21.31 285 GLU B N 1
ATOM 4266 C CA . GLU B 1 297 ? 32.308 18.721 60.128 1.00 22.72 285 GLU B CA 1
ATOM 4267 C C . GLU B 1 297 ? 31.055 18.065 59.576 1.00 22.44 285 GLU B C 1
ATOM 4268 O O . GLU B 1 297 ? 30.941 17.885 58.366 1.00 23.20 285 GLU B O 1
ATOM 4274 N N . ARG B 1 298 ? 30.100 17.782 60.454 1.00 22.62 286 ARG B N 1
ATOM 4275 C CA . ARG B 1 298 ? 28.783 17.311 60.020 1.00 23.81 286 ARG B CA 1
ATOM 4276 C C . ARG B 1 298 ? 27.874 18.448 59.518 1.00 23.85 286 ARG B C 1
ATOM 4277 O O . ARG B 1 298 ? 26.739 18.195 59.081 1.00 25.57 286 ARG B O 1
ATOM 4285 N N . TYR B 1 299 ? 28.347 19.690 59.601 1.00 23.27 287 TYR B N 1
ATOM 4286 C CA . TYR B 1 299 ? 27.551 20.855 59.281 1.00 24.12 287 TYR B CA 1
ATOM 4287 C C . TYR B 1 299 ? 28.309 21.860 58.410 1.00 24.37 287 TYR B C 1
ATOM 4288 O O . TYR B 1 299 ? 27.984 23.058 58.427 1.00 24.73 287 TYR B O 1
ATOM 4297 N N . LEU B 1 300 ? 29.282 21.393 57.623 1.00 24.12 288 LEU B N 1
ATOM 4298 C CA . LEU B 1 300 ? 30.073 22.331 56.820 1.00 25.31 288 LEU B CA 1
ATOM 4299 C C . LEU B 1 300 ? 29.191 23.074 55.831 1.00 27.07 288 LEU B C 1
ATOM 4300 O O . LEU B 1 300 ? 29.496 24.209 55.473 1.00 27.98 288 LEU B O 1
ATOM 4305 N N . SER B 1 301 ? 28.100 22.442 55.405 1.00 28.85 289 SER B N 1
ATOM 4306 C CA . SER B 1 301 ? 27.191 23.040 54.435 1.00 30.87 289 SER B CA 1
ATOM 4307 C C . SER B 1 301 ? 26.339 24.164 55.000 1.00 31.96 289 SER B C 1
ATOM 4308 O O . SER B 1 301 ? 25.782 24.913 54.214 1.00 31.21 289 SER B O 1
ATOM 4311 N N . ILE B 1 302 ? 26.215 24.280 56.336 1.00 32.84 290 ILE B N 1
ATOM 4312 C CA . ILE B 1 302 ? 25.337 25.294 56.951 1.00 34.12 290 ILE B CA 1
ATOM 4313 C C . ILE B 1 302 ? 25.921 26.169 58.076 1.00 34.85 290 ILE B C 1
ATOM 4314 O O . ILE B 1 302 ? 25.377 27.224 58.366 1.00 34.79 290 ILE B O 1
ATOM 4319 N N . LEU B 1 303 ? 26.987 25.729 58.732 1.00 35.84 291 LEU B N 1
ATOM 4320 C CA . LEU B 1 303 ? 27.552 26.456 59.871 1.00 36.08 291 LEU B CA 1
ATOM 4321 C C . LEU B 1 303 ? 28.681 27.370 59.395 1.00 37.25 291 LEU B C 1
ATOM 4322 O O . LEU B 1 303 ? 28.957 28.431 59.965 1.00 37.67 291 LEU B O 1
ATOM 4328 N N . HIS C 1 12 ? 47.231 -12.156 78.179 1.00 32.10 0 HIS C N 1
ATOM 4329 C CA . HIS C 1 12 ? 48.131 -11.012 78.505 1.00 31.02 0 HIS C CA 1
ATOM 4330 C C . HIS C 1 12 ? 47.793 -10.301 79.823 1.00 29.87 0 HIS C C 1
ATOM 4331 O O . HIS C 1 12 ? 47.720 -9.075 79.858 1.00 27.80 0 HIS C O 1
ATOM 4338 N N . MET C 1 13 ? 47.640 -11.062 80.915 1.00 28.27 1 MET C N 1
ATOM 4339 C CA . MET C 1 13 ? 47.210 -10.491 82.223 1.00 27.93 1 MET C CA 1
ATOM 4340 C C . MET C 1 13 ? 48.225 -9.475 82.765 1.00 26.74 1 MET C C 1
ATOM 4341 O O . MET C 1 13 ? 47.892 -8.332 83.065 1.00 26.35 1 MET C O 1
ATOM 4346 N N . MET C 1 14 ? 49.469 -9.906 82.887 1.00 25.28 2 MET C N 1
ATOM 4347 C CA . MET C 1 14 ? 50.489 -9.048 83.465 1.00 24.97 2 MET C CA 1
ATOM 4348 C C . MET C 1 14 ? 50.798 -7.844 82.548 1.00 25.37 2 MET C C 1
ATOM 4349 O O . MET C 1 14 ? 50.987 -6.700 83.030 1.00 26.26 2 MET C O 1
ATOM 4354 N N . GLU C 1 15 ? 50.828 -8.072 81.242 1.00 24.73 3 GLU C N 1
ATOM 4355 C CA . GLU C 1 15 ? 50.961 -6.966 80.301 1.00 25.58 3 GLU C CA 1
ATOM 4356 C C . GLU C 1 15 ? 49.937 -5.850 80.590 1.00 25.49 3 GLU C C 1
ATOM 4357 O O . GLU C 1 15 ? 50.268 -4.657 80.660 1.00 25.96 3 GLU C O 1
ATOM 4363 N N . ARG C 1 16 ? 48.680 -6.219 80.791 1.00 25.65 4 ARG C N 1
ATOM 4364 C CA . ARG C 1 16 ? 47.638 -5.196 80.917 1.00 26.54 4 ARG C CA 1
ATOM 4365 C C . ARG C 1 16 ? 47.586 -4.514 82.278 1.00 25.44 4 ARG C C 1
ATOM 4366 O O . ARG C 1 16 ? 47.185 -3.341 82.384 1.00 24.54 4 ARG C O 1
ATOM 4374 N N . LEU C 1 17 ? 47.946 -5.255 83.329 1.00 24.10 5 LEU C N 1
ATOM 4375 C CA . LEU C 1 17 ? 47.853 -4.720 84.678 1.00 24.59 5 LEU C CA 1
ATOM 4376 C C . LEU C 1 17 ? 48.997 -3.772 85.036 1.00 23.77 5 LEU C C 1
ATOM 4377 O O . LEU C 1 17 ? 48.823 -2.874 85.825 1.00 24.85 5 LEU C O 1
ATOM 4382 N N . ILE C 1 18 ? 50.181 -4.030 84.507 1.00 22.65 6 ILE C N 1
ATOM 4383 C CA . ILE C 1 18 ? 51.391 -3.312 84.915 1.00 22.14 6 ILE C CA 1
ATOM 4384 C C . ILE C 1 18 ? 51.462 -1.932 84.246 1.00 21.79 6 ILE C C 1
ATOM 4385 O O . ILE C 1 18 ? 51.240 -1.785 83.034 1.00 21.97 6 ILE C O 1
ATOM 4390 N N . GLY C 1 19 ? 51.739 -0.913 85.049 1.00 20.82 7 GLY C N 1
ATOM 4391 C CA . GLY C 1 19 ? 51.851 0.457 84.547 1.00 20.93 7 GLY C CA 1
ATOM 4392 C C . GLY C 1 19 ? 50.543 1.223 84.601 1.00 21.43 7 GLY C C 1
ATOM 4393 O O . GLY C 1 19 ? 49.533 0.786 85.200 1.00 20.02 7 GLY C O 1
ATOM 4394 N N . SER C 1 20 ? 50.557 2.372 83.931 1.00 22.34 8 SER C N 1
ATOM 4395 C CA . SER C 1 20 ? 49.439 3.305 83.866 1.00 22.87 8 SER C CA 1
ATOM 4396 C C . SER C 1 20 ? 48.956 3.683 85.272 1.00 23.43 8 SER C C 1
ATOM 4397 O O . SER C 1 20 ? 47.764 3.642 85.583 1.00 23.88 8 SER C O 1
ATOM 4400 N N . THR C 1 21 ? 49.910 4.036 86.147 1.00 22.05 9 THR C N 1
ATOM 4401 C CA . THR C 1 21 ? 49.626 4.398 87.532 1.00 21.60 9 THR C CA 1
ATOM 4402 C C . THR C 1 21 ? 49.329 5.890 87.661 1.00 21.96 9 THR C C 1
ATOM 4403 O O . THR C 1 21 ? 49.744 6.718 86.826 1.00 22.62 9 THR C O 1
ATOM 4407 N N . PRO C 1 22 ? 48.616 6.262 88.707 1.00 21.83 10 PRO C N 1
ATOM 4408 C CA . PRO C 1 22 ? 48.225 7.651 88.867 1.00 21.37 10 PRO C CA 1
ATOM 4409 C C . PRO C 1 22 ? 49.277 8.554 89.487 1.00 22.25 10 PRO C C 1
ATOM 4410 O O . PRO C 1 22 ? 50.182 8.072 90.193 1.00 21.75 10 PRO C O 1
ATOM 4414 N N . ILE C 1 23 ? 49.142 9.855 89.235 1.00 22.51 11 ILE C N 1
ATOM 4415 C CA . ILE C 1 23 ? 49.895 10.881 89.937 1.00 23.23 11 ILE C CA 1
ATOM 4416 C C . ILE C 1 23 ? 48.948 11.696 90.784 1.00 23.81 11 ILE C C 1
ATOM 4417 O O . ILE C 1 23 ? 47.884 12.125 90.291 1.00 24.31 11 ILE C O 1
ATOM 4422 N N . VAL C 1 24 ? 49.351 11.926 92.035 1.00 23.33 12 VAL C N 1
ATOM 4423 C CA . VAL C 1 24 ? 48.632 12.829 92.950 1.00 24.57 12 VAL C CA 1
ATOM 4424 C C . VAL C 1 24 ? 49.470 14.029 93.396 1.00 24.56 12 VAL C C 1
ATOM 4425 O O . VAL C 1 24 ? 50.683 13.950 93.520 1.00 23.95 12 VAL C O 1
ATOM 4429 N N . ARG C 1 25 ? 48.810 15.160 93.597 1.00 24.60 13 ARG C N 1
ATOM 4430 C CA . ARG C 1 25 ? 49.464 16.356 94.019 1.00 24.72 13 ARG C CA 1
ATOM 4431 C C . ARG C 1 25 ? 49.403 16.382 95.532 1.00 24.09 13 ARG C C 1
ATOM 4432 O O . ARG C 1 25 ? 48.323 16.176 96.100 1.00 24.32 13 ARG C O 1
ATOM 4440 N N . LEU C 1 26 ? 50.521 16.654 96.189 1.00 23.08 14 LEU C N 1
ATOM 4441 C CA . LEU C 1 26 ? 50.590 16.534 97.662 1.00 22.81 14 LEU C CA 1
ATOM 4442 C C . LEU C 1 26 ? 50.214 17.854 98.364 1.00 24.11 14 LEU C C 1
ATOM 4443 O O . LEU C 1 26 ? 51.011 18.453 99.058 1.00 23.36 14 LEU C O 1
ATOM 4448 N N . ASP C 1 27 ? 48.956 18.247 98.201 1.00 27.22 15 ASP C N 1
ATOM 4449 C CA . ASP C 1 27 ? 48.436 19.546 98.656 1.00 29.21 15 ASP C CA 1
ATOM 4450 C C . ASP C 1 27 ? 48.463 19.753 100.138 1.00 29.88 15 ASP C C 1
ATOM 4451 O O . ASP C 1 27 ? 48.414 20.896 100.613 1.00 29.81 15 ASP C O 1
ATOM 4456 N N . SER C 1 28 ? 48.507 18.663 100.891 1.00 29.70 16 SER C N 1
ATOM 4457 C CA . SER C 1 28 ? 48.554 18.773 102.321 1.00 29.74 16 SER C CA 1
ATOM 4458 C C . SER C 1 28 ? 49.989 18.831 102.844 1.00 29.76 16 SER C C 1
ATOM 4459 O O . SER C 1 28 ? 50.189 19.076 104.037 1.00 30.11 16 SER C O 1
ATOM 4462 N N . ILE C 1 29 ? 50.979 18.616 101.964 1.00 28.89 17 ILE C N 1
ATOM 4463 C CA . ILE C 1 29 ? 52.388 18.701 102.325 1.00 28.36 17 ILE C CA 1
ATOM 4464 C C . ILE C 1 29 ? 53.024 19.901 101.602 1.00 27.66 17 ILE C C 1
ATOM 4465 O O . ILE C 1 29 ? 53.548 20.830 102.227 1.00 27.39 17 ILE C O 1
ATOM 4472 N N . ASP C 1 30 ? 52.977 19.859 100.277 1.00 26.85 18 ASP C N 1
ATOM 4473 C CA . ASP C 1 30 ? 53.481 20.959 99.435 1.00 26.36 18 ASP C CA 1
ATOM 4474 C C . ASP C 1 30 ? 52.945 20.755 98.040 1.00 25.82 18 ASP C C 1
ATOM 4475 O O . ASP C 1 30 ? 53.277 19.762 97.392 1.00 25.86 18 ASP C O 1
ATOM 4480 N N . SER C 1 31 ? 52.108 21.686 97.571 1.00 25.12 19 SER C N 1
ATOM 4481 C CA . SER C 1 31 ? 51.386 21.486 96.323 1.00 25.08 19 SER C CA 1
ATOM 4482 C C . SER C 1 31 ? 52.275 21.564 95.081 1.00 24.05 19 SER C C 1
ATOM 4483 O O . SER C 1 31 ? 51.763 21.393 93.962 1.00 23.94 19 SER C O 1
ATOM 4486 N N . ARG C 1 32 ? 53.573 21.789 95.280 1.00 23.25 20 ARG C N 1
ATOM 4487 C CA . ARG C 1 32 ? 54.546 21.681 94.189 1.00 23.49 20 ARG C CA 1
ATOM 4488 C C . ARG C 1 32 ? 54.997 20.270 93.908 1.00 23.17 20 ARG C C 1
ATOM 4489 O O . ARG C 1 32 ? 55.613 20.031 92.872 1.00 22.72 20 ARG C O 1
ATOM 4497 N N . ILE C 1 33 ? 54.682 19.348 94.819 1.00 22.84 21 ILE C N 1
ATOM 4498 C CA . ILE C 1 33 ? 55.105 17.975 94.686 1.00 23.07 21 ILE C CA 1
ATOM 4499 C C . ILE C 1 33 ? 53.984 17.083 94.131 1.00 22.71 21 ILE C C 1
ATOM 4500 O O . ILE C 1 33 ? 52.820 17.098 94.605 1.00 22.42 21 ILE C O 1
ATOM 4505 N N . PHE C 1 34 ? 54.348 16.325 93.094 1.00 22.29 22 PHE C N 1
ATOM 4506 C CA . PHE C 1 34 ? 53.475 15.417 92.411 1.00 22.07 22 PHE C CA 1
ATOM 4507 C C . PHE C 1 34 ? 54.086 14.010 92.552 1.00 21.43 22 PHE C C 1
ATOM 4508 O O . PHE C 1 34 ? 55.271 13.813 92.242 1.00 21.36 22 PHE C O 1
ATOM 4516 N N . LEU C 1 35 ? 53.282 13.069 93.057 1.00 20.11 23 LEU C N 1
ATOM 4517 C CA . LEU C 1 35 ? 53.726 11.737 93.407 1.00 19.91 23 LEU C CA 1
ATOM 4518 C C . LEU C 1 35 ? 53.084 10.653 92.547 1.00 20.34 23 LEU C C 1
ATOM 4519 O O . LEU C 1 35 ? 51.855 10.567 92.504 1.00 21.30 23 LEU C O 1
ATOM 4524 N N . LYS C 1 36 ? 53.895 9.843 91.868 1.00 20.11 24 LYS C N 1
ATOM 4525 C CA . LYS C 1 36 ? 53.411 8.748 91.043 1.00 20.58 24 LYS C CA 1
ATOM 4526 C C . LYS C 1 36 ? 53.318 7.485 91.885 1.00 20.51 24 LYS C C 1
ATOM 4527 O O . LYS C 1 36 ? 54.323 7.017 92.432 1.00 19.42 24 LYS C O 1
ATOM 4533 N N . LEU C 1 37 ? 52.103 6.931 91.982 1.00 21.62 25 LEU C N 1
ATOM 4534 C CA . LEU C 1 37 ? 51.794 5.858 92.921 1.00 22.07 25 LEU C CA 1
ATOM 4535 C C . LEU C 1 37 ? 51.988 4.463 92.320 1.00 22.15 25 LEU C C 1
ATOM 4536 O O . LEU C 1 37 ? 51.067 3.858 91.801 1.00 23.21 25 LEU C O 1
ATOM 4541 N N . GLU C 1 38 ? 53.213 3.954 92.401 1.00 22.70 26 GLU C N 1
ATOM 4542 C CA . GLU C 1 38 ? 53.548 2.689 91.760 1.00 23.16 26 GLU C CA 1
ATOM 4543 C C . GLU C 1 38 ? 53.059 1.448 92.510 1.00 24.16 26 GLU C C 1
ATOM 4544 O O . GLU C 1 38 ? 53.091 0.387 91.925 1.00 23.09 26 GLU C O 1
ATOM 4550 N N . LYS C 1 39 ? 52.559 1.594 93.759 1.00 24.34 27 LYS C N 1
ATOM 4551 C CA . LYS C 1 39 ? 51.885 0.490 94.464 1.00 24.74 27 LYS C CA 1
ATOM 4552 C C . LYS C 1 39 ? 50.656 -0.019 93.761 1.00 24.59 27 LYS C C 1
ATOM 4553 O O . LYS C 1 39 ? 50.165 -1.106 94.039 1.00 24.54 27 LYS C O 1
ATOM 4559 N N . ASN C 1 40 ? 50.127 0.777 92.847 1.00 24.25 28 ASN C N 1
ATOM 4560 C CA . ASN C 1 40 ? 48.992 0.333 92.088 1.00 25.18 28 ASN C CA 1
ATOM 4561 C C . ASN C 1 40 ? 49.273 -0.838 91.130 1.00 24.72 28 ASN C C 1
ATOM 4562 O O . ASN C 1 40 ? 48.338 -1.471 90.641 1.00 26.27 28 ASN C O 1
ATOM 4567 N N . ASN C 1 41 ? 50.544 -1.093 90.847 1.00 23.39 29 ASN C N 1
ATOM 4568 C CA . ASN C 1 41 ? 50.939 -2.222 90.008 1.00 22.44 29 ASN C CA 1
ATOM 4569 C C . ASN C 1 41 ? 50.570 -3.513 90.755 1.00 22.14 29 ASN C C 1
ATOM 4570 O O . ASN C 1 41 ? 50.479 -3.512 91.992 1.00 23.54 29 ASN C O 1
ATOM 4575 N N . PRO C 1 42 ? 50.338 -4.597 90.040 1.00 21.14 30 PRO C N 1
ATOM 4576 C CA . PRO C 1 42 ? 49.835 -5.800 90.707 1.00 21.67 30 PRO C CA 1
ATOM 4577 C C . PRO C 1 42 ? 50.764 -6.431 91.745 1.00 22.55 30 PRO C C 1
ATOM 4578 O O . PRO C 1 42 ? 50.267 -7.075 92.695 1.00 21.85 30 PRO C O 1
ATOM 4582 N N . GLY C 1 43 ? 52.076 -6.276 91.559 1.00 22.13 31 GLY C N 1
ATOM 4583 C CA . GLY C 1 43 ? 53.060 -6.721 92.525 1.00 22.34 31 GLY C CA 1
ATOM 4584 C C . GLY C 1 43 ? 53.336 -5.720 93.636 1.00 22.40 31 GLY C C 1
ATOM 4585 O O . GLY C 1 43 ? 54.188 -5.960 94.491 1.00 23.12 31 GLY C O 1
ATOM 4586 N N . GLY C 1 44 ? 52.633 -4.605 93.620 1.00 21.40 32 GLY C N 1
ATOM 4587 C CA . GLY C 1 44 ? 52.696 -3.632 94.698 1.00 21.69 32 GLY C CA 1
ATOM 4588 C C . GLY C 1 44 ? 53.913 -2.724 94.653 1.00 20.55 32 GLY C C 1
ATOM 4589 O O . GLY C 1 44 ? 54.206 -2.033 95.651 1.00 19.62 32 GLY C O 1
ATOM 4590 N N . SER C 1 45 ? 54.625 -2.714 93.522 1.00 19.87 33 SER C N 1
ATOM 4591 C CA . SER C 1 45 ? 55.781 -1.831 93.371 1.00 19.31 33 SER C CA 1
ATOM 4592 C C . SER C 1 45 ? 56.088 -1.455 91.945 1.00 20.25 33 SER C C 1
ATOM 4593 O O . SER C 1 45 ? 55.603 -2.046 91.026 1.00 19.58 33 SER C O 1
ATOM 4596 N N . VAL C 1 46 ? 56.952 -0.447 91.813 1.00 20.13 34 VAL C N 1
ATOM 4597 C CA . VAL C 1 46 ? 57.514 -0.014 90.549 1.00 20.16 34 VAL C CA 1
ATOM 4598 C C . VAL C 1 46 ? 58.276 -1.100 89.788 1.00 19.60 34 VAL C C 1
ATOM 4599 O O . VAL C 1 46 ? 58.388 -1.039 88.579 1.00 20.60 34 VAL C O 1
ATOM 4603 N N . LYS C 1 47 ? 58.795 -2.081 90.492 1.00 19.39 35 LYS C N 1
ATOM 4604 C CA . LYS C 1 47 ? 59.644 -3.107 89.877 1.00 19.73 35 LYS C CA 1
ATOM 4605 C C . LYS C 1 47 ? 58.906 -4.090 88.944 1.00 19.82 35 LYS C C 1
ATOM 4606 O O . LYS C 1 47 ? 59.551 -4.823 88.185 1.00 20.27 35 LYS C O 1
ATOM 4612 N N . ASP C 1 48 ? 57.584 -4.114 88.990 1.00 18.64 36 ASP C N 1
ATOM 4613 C CA . ASP C 1 48 ? 56.801 -4.873 87.999 1.00 19.09 36 ASP C CA 1
ATOM 4614 C C . ASP C 1 48 ? 57.152 -4.469 86.570 1.00 18.80 36 ASP C C 1
ATOM 4615 O O . ASP C 1 48 ? 57.151 -5.296 85.670 1.00 18.49 36 ASP C O 1
ATOM 4620 N N . ARG C 1 49 ? 57.428 -3.187 86.353 1.00 18.42 37 ARG C N 1
ATOM 4621 C CA . ARG C 1 49 ? 57.779 -2.711 85.003 1.00 19.23 37 ARG C CA 1
ATOM 4622 C C . ARG C 1 49 ? 59.084 -3.331 84.464 1.00 18.71 37 ARG C C 1
ATOM 4623 O O . ARG C 1 49 ? 59.032 -3.984 83.405 1.00 18.76 37 ARG C O 1
ATOM 4631 N N . PRO C 1 50 ? 60.246 -3.149 85.129 1.00 18.29 38 PRO C N 1
ATOM 4632 C CA . PRO C 1 50 ? 61.447 -3.758 84.626 1.00 17.70 38 PRO C CA 1
ATOM 4633 C C . PRO C 1 50 ? 61.388 -5.279 84.632 1.00 18.42 38 PRO C C 1
ATOM 4634 O O . PRO C 1 50 ? 61.898 -5.886 83.699 1.00 18.59 38 PRO C O 1
ATOM 4638 N N . ALA C 1 51 ? 60.739 -5.886 85.641 1.00 17.86 39 ALA C N 1
ATOM 4639 C CA . ALA C 1 51 ? 60.617 -7.340 85.662 1.00 18.84 39 ALA C CA 1
ATOM 4640 C C . ALA C 1 51 ? 59.875 -7.829 84.401 1.00 18.77 39 ALA C C 1
ATOM 4641 O O . ALA C 1 51 ? 60.326 -8.765 83.741 1.00 20.06 39 ALA C O 1
ATOM 4643 N N . LEU C 1 52 ? 58.781 -7.170 84.039 1.00 19.33 40 LEU C N 1
ATOM 4644 C CA . LEU C 1 52 ? 58.041 -7.548 82.851 1.00 19.23 40 LEU C CA 1
ATOM 4645 C C . LEU C 1 52 ? 58.911 -7.460 81.594 1.00 18.76 40 LEU C C 1
ATOM 4646 O O . LEU C 1 52 ? 59.017 -8.423 80.823 1.00 19.09 40 LEU C O 1
ATOM 4651 N N . PHE C 1 53 ? 59.550 -6.314 81.404 1.00 19.57 41 PHE C N 1
ATOM 4652 C CA . PHE C 1 53 ? 60.347 -6.106 80.208 1.00 19.86 41 PHE C CA 1
ATOM 4653 C C . PHE C 1 53 ? 61.511 -7.083 80.111 1.00 20.09 41 PHE C C 1
ATOM 4654 O O . PHE C 1 53 ? 61.746 -7.664 79.065 1.00 20.18 41 PHE C O 1
ATOM 4662 N N . MET C 1 54 ? 62.245 -7.261 81.196 1.00 19.64 42 MET C N 1
ATOM 4663 C CA . MET C 1 54 ? 63.380 -8.201 81.182 1.00 19.38 42 MET C CA 1
ATOM 4664 C C . MET C 1 54 ? 62.915 -9.667 80.909 1.00 20.60 42 MET C C 1
ATOM 4665 O O . MET C 1 54 ? 63.596 -10.451 80.233 1.00 20.06 42 MET C O 1
ATOM 4670 N N . ILE C 1 55 ? 61.773 -10.039 81.468 1.00 20.69 43 ILE C N 1
ATOM 4671 C CA . ILE C 1 55 ? 61.237 -11.391 81.257 1.00 20.19 43 ILE C CA 1
ATOM 4672 C C . ILE C 1 55 ? 60.758 -11.561 79.810 1.00 20.52 43 ILE C C 1
ATOM 4673 O O . ILE C 1 55 ? 61.063 -12.566 79.168 1.00 19.84 43 ILE C O 1
ATOM 4678 N N . LEU C 1 56 ? 60.032 -10.584 79.294 1.00 20.69 44 LEU C N 1
ATOM 4679 C CA . LEU C 1 56 ? 59.587 -10.644 77.894 1.00 21.52 44 LEU C CA 1
ATOM 4680 C C . LEU C 1 56 ? 60.793 -10.727 76.959 1.00 21.88 44 LEU C C 1
ATOM 4681 O O . LEU C 1 56 ? 60.803 -11.523 76.023 1.00 22.11 44 LEU C O 1
ATOM 4686 N N . ASP C 1 57 ? 61.829 -9.926 77.201 1.00 22.43 45 ASP C N 1
ATOM 4687 C CA . ASP C 1 57 ? 63.050 -10.013 76.350 1.00 22.89 45 ASP C CA 1
ATOM 4688 C C . ASP C 1 57 ? 63.685 -11.407 76.429 1.00 23.28 45 ASP C C 1
ATOM 4689 O O . ASP C 1 57 ? 64.032 -11.988 75.409 1.00 24.75 45 ASP C O 1
ATOM 4694 N N . ALA C 1 58 ? 63.817 -11.946 77.630 1.00 23.85 46 ALA C N 1
ATOM 4695 C CA . ALA C 1 58 ? 64.414 -13.273 77.820 1.00 24.31 46 ALA C CA 1
ATOM 4696 C C . ALA C 1 58 ? 63.599 -14.366 77.098 1.00 24.95 46 ALA C C 1
ATOM 4697 O O . ALA C 1 58 ? 64.181 -15.307 76.544 1.00 24.80 46 ALA C O 1
ATOM 4699 N N . GLU C 1 59 ? 62.265 -14.226 77.072 1.00 26.06 47 GLU C N 1
ATOM 4700 C CA . GLU C 1 59 ? 61.367 -15.203 76.407 1.00 25.62 47 GLU C CA 1
ATOM 4701 C C . GLU C 1 59 ? 61.531 -15.171 74.876 1.00 26.78 47 GLU C C 1
ATOM 4702 O O . GLU C 1 59 ? 61.615 -16.209 74.211 1.00 26.73 47 GLU C O 1
ATOM 4708 N N . LYS C 1 60 ? 61.577 -13.977 74.319 1.00 27.14 48 LYS C N 1
ATOM 4709 C CA . LYS C 1 60 ? 61.762 -13.812 72.882 1.00 28.02 48 LYS C CA 1
ATOM 4710 C C . LYS C 1 60 ? 63.089 -14.433 72.439 1.00 27.82 48 LYS C C 1
ATOM 4711 O O . LYS C 1 60 ? 63.186 -14.973 71.335 1.00 28.00 48 LYS C O 1
ATOM 4717 N N . ARG C 1 61 ? 64.098 -14.357 73.309 1.00 27.71 49 ARG C N 1
ATOM 4718 C CA . ARG C 1 61 ? 65.448 -14.855 73.024 1.00 28.20 49 ARG C CA 1
ATOM 4719 C C . ARG C 1 61 ? 65.644 -16.317 73.387 1.00 27.59 49 ARG C C 1
ATOM 4720 O O . ARG C 1 61 ? 66.740 -16.853 73.212 1.00 27.01 49 ARG C O 1
ATOM 4728 N N . GLY C 1 62 ? 64.593 -16.950 73.892 1.00 26.81 50 GLY C N 1
ATOM 4729 C CA . GLY C 1 62 ? 64.590 -18.371 74.190 1.00 26.78 50 GLY C CA 1
ATOM 4730 C C . GLY C 1 62 ? 65.496 -18.715 75.348 1.00 26.80 50 GLY C C 1
ATOM 4731 O O . GLY C 1 62 ? 66.087 -19.774 75.352 1.00 26.58 50 GLY C O 1
ATOM 4732 N N . LEU C 1 63 ? 65.625 -17.809 76.323 1.00 27.04 51 LEU C N 1
ATOM 4733 C CA . LEU C 1 63 ? 66.577 -17.994 77.418 1.00 26.73 51 LEU C CA 1
ATOM 4734 C C . LEU C 1 63 ? 66.027 -18.636 78.692 1.00 26.58 51 LEU C C 1
ATOM 4735 O O . LEU C 1 63 ? 66.796 -18.843 79.635 1.00 24.02 51 LEU C O 1
ATOM 4740 N N . LEU C 1 64 ? 64.734 -18.963 78.697 1.00 26.88 52 LEU C N 1
ATOM 4741 C CA . LEU C 1 64 ? 64.028 -19.350 79.919 1.00 28.03 52 LEU C CA 1
ATOM 4742 C C . LEU C 1 64 ? 63.558 -20.812 79.983 1.00 28.67 52 LEU C C 1
ATOM 4743 O O . LEU C 1 64 ? 62.678 -21.137 80.785 1.00 28.83 52 LEU C O 1
ATOM 4748 N N . LYS C 1 65 ? 64.159 -21.703 79.190 1.00 29.42 53 LYS C N 1
ATOM 4749 C CA . LYS C 1 65 ? 63.793 -23.139 79.252 1.00 29.48 53 LYS C CA 1
ATOM 4750 C C . LYS C 1 65 ? 63.935 -23.691 80.665 1.00 29.80 53 LYS C C 1
ATOM 4751 O O . LYS C 1 65 ? 63.149 -24.544 81.093 1.00 31.06 53 LYS C O 1
ATOM 4753 N N . ASN C 1 66 ? 64.953 -23.215 81.372 1.00 29.21 54 ASN C N 1
ATOM 4754 C CA . ASN C 1 66 ? 65.259 -23.672 82.718 1.00 29.74 54 ASN C CA 1
ATOM 4755 C C . ASN C 1 66 ? 64.875 -22.716 83.837 1.00 29.10 54 ASN C C 1
ATOM 4756 O O . ASN C 1 66 ? 65.315 -22.874 84.975 1.00 28.99 54 ASN C O 1
ATOM 4761 N N . GLY C 1 67 ? 64.062 -21.719 83.508 1.00 29.18 55 GLY C N 1
ATOM 4762 C CA . GLY C 1 67 ? 63.571 -20.780 84.495 1.00 29.32 55 GLY C CA 1
ATOM 4763 C C . GLY C 1 67 ? 64.495 -19.597 84.721 1.00 29.27 55 GLY C C 1
ATOM 4764 O O . GLY C 1 67 ? 65.396 -19.321 83.911 1.00 29.05 55 GLY C O 1
ATOM 4765 N N . ILE C 1 68 ? 64.254 -18.917 85.840 1.00 28.58 56 ILE C N 1
ATOM 4766 C CA . ILE C 1 68 ? 64.933 -17.680 86.190 1.00 28.72 56 ILE C CA 1
ATOM 4767 C C . ILE C 1 68 ? 65.602 -17.853 87.540 1.00 28.57 56 ILE C C 1
ATOM 4768 O O . ILE C 1 68 ? 65.084 -18.538 88.417 1.00 27.51 56 ILE C O 1
ATOM 4773 N N . VAL C 1 69 ? 66.781 -17.255 87.691 1.00 28.75 57 VAL C N 1
ATOM 4774 C CA . VAL C 1 69 ? 67.396 -17.117 89.005 1.00 28.65 57 VAL C CA 1
ATOM 4775 C C . VAL C 1 69 ? 67.953 -15.717 89.128 1.00 30.03 57 VAL C C 1
ATOM 4776 O O . VAL C 1 69 ? 68.571 -15.241 88.177 1.00 30.17 57 VAL C O 1
ATOM 4780 N N . GLU C 1 70 ? 67.716 -15.047 90.261 1.00 31.22 58 GLU C N 1
ATOM 4781 C CA . GLU C 1 70 ? 68.130 -13.643 90.428 1.00 32.96 58 GLU C CA 1
ATOM 4782 C C . GLU C 1 70 ? 68.336 -13.192 91.908 1.00 34.41 58 GLU C C 1
ATOM 4783 O O . GLU C 1 70 ? 67.652 -13.679 92.809 1.00 33.89 58 GLU C O 1
ATOM 4789 N N . PRO C 1 71 ? 69.333 -12.311 92.126 1.00 36.06 59 PRO C N 1
ATOM 4790 C CA . PRO C 1 71 ? 69.476 -11.370 93.309 1.00 36.38 59 PRO C CA 1
ATOM 4791 C C . PRO C 1 71 ? 68.371 -10.343 93.730 1.00 37.58 59 PRO C C 1
ATOM 4792 O O . PRO C 1 71 ? 67.827 -9.610 92.874 1.00 38.37 59 PRO C O 1
ATOM 4796 N N . THR C 1 72 ? 68.132 -10.225 95.054 1.00 37.44 60 THR C N 1
ATOM 4797 C CA . THR C 1 72 ? 66.978 -9.496 95.646 1.00 37.48 60 THR C CA 1
ATOM 4798 C C . THR C 1 72 ? 67.214 -8.434 96.759 1.00 37.25 60 THR C C 1
ATOM 4799 O O . THR C 1 72 ? 67.599 -8.786 97.841 1.00 37.64 60 THR C O 1
ATOM 4803 N N . SER C 1 73 ? 66.861 -7.164 96.559 1.00 37.92 61 SER C N 1
ATOM 4804 C CA . SER C 1 73 ? 66.621 -6.281 97.744 1.00 37.41 61 SER C CA 1
ATOM 4805 C C . SER C 1 73 ? 65.186 -6.457 98.283 1.00 36.42 61 SER C C 1
ATOM 4806 O O . SER C 1 73 ? 64.923 -6.313 99.489 1.00 38.05 61 SER C O 1
ATOM 4809 N N . GLY C 1 74 ? 64.269 -6.786 97.388 1.00 34.14 62 GLY C N 1
ATOM 4810 C CA . GLY C 1 74 ? 62.947 -7.204 97.781 1.00 31.99 62 GLY C CA 1
ATOM 4811 C C . GLY C 1 74 ? 61.973 -7.108 96.648 1.00 30.00 62 GLY C C 1
ATOM 4812 O O . GLY C 1 74 ? 61.458 -8.118 96.173 1.00 28.82 62 GLY C O 1
ATOM 4813 N N . ASN C 1 75 ? 61.681 -5.881 96.231 1.00 26.72 63 ASN C N 1
ATOM 4814 C CA . ASN C 1 75 ? 60.594 -5.684 95.281 1.00 25.04 63 ASN C CA 1
ATOM 4815 C C . ASN C 1 75 ? 60.848 -6.312 93.924 1.00 23.79 63 ASN C C 1
ATOM 4816 O O . ASN C 1 75 ? 59.900 -6.809 93.285 1.00 22.76 63 ASN C O 1
ATOM 4821 N N . MET C 1 76 ? 62.100 -6.296 93.458 1.00 22.88 64 MET C N 1
ATOM 4822 C CA . MET C 1 76 ? 62.373 -6.902 92.155 1.00 22.83 64 MET C CA 1
ATOM 4823 C C . MET C 1 76 ? 62.099 -8.407 92.248 1.00 22.75 64 MET C C 1
ATOM 4824 O O . MET C 1 76 ? 61.564 -8.981 91.310 1.00 22.86 64 MET C O 1
ATOM 4829 N N . GLY C 1 77 ? 62.450 -9.032 93.374 1.00 21.56 65 GLY C N 1
ATOM 4830 C CA . GLY C 1 77 ? 62.098 -10.430 93.608 1.00 21.09 65 GLY C CA 1
ATOM 4831 C C . GLY C 1 77 ? 60.609 -10.761 93.602 1.00 21.00 65 GLY C C 1
ATOM 4832 O O . GLY C 1 77 ? 60.190 -11.768 93.045 1.00 20.63 65 GLY C O 1
ATOM 4833 N N . ILE C 1 78 ? 59.817 -9.937 94.270 1.00 20.80 66 ILE C N 1
ATOM 4834 C CA . ILE C 1 78 ? 58.357 -10.071 94.233 1.00 20.49 66 ILE C CA 1
ATOM 4835 C C . ILE C 1 78 ? 57.827 -9.960 92.815 1.00 20.20 66 ILE C C 1
ATOM 4836 O O . ILE C 1 78 ? 57.009 -10.788 92.395 1.00 20.04 66 ILE C O 1
ATOM 4841 N N . ALA C 1 79 ? 58.297 -8.956 92.077 1.00 18.10 67 ALA C N 1
ATOM 4842 C CA . ALA C 1 79 ? 57.823 -8.743 90.720 1.00 18.62 67 ALA C CA 1
ATOM 4843 C C . ALA C 1 79 ? 58.155 -9.948 89.827 1.00 18.31 67 ALA C C 1
ATOM 4844 O O . ALA C 1 79 ? 57.314 -10.441 89.128 1.00 18.77 67 ALA C O 1
ATOM 4846 N N . ILE C 1 80 ? 59.388 -10.407 89.852 1.00 18.90 68 ILE C N 1
ATOM 4847 C CA . ILE C 1 80 ? 59.801 -11.566 89.051 1.00 19.08 68 ILE C CA 1
ATOM 4848 C C . ILE C 1 80 ? 59.010 -12.841 89.454 1.00 18.86 68 ILE C C 1
ATOM 4849 O O . ILE C 1 80 ? 58.547 -13.586 88.590 1.00 19.22 68 ILE C O 1
ATOM 4854 N N . ALA C 1 81 ? 58.879 -13.086 90.758 1.00 19.06 69 ALA C N 1
ATOM 4855 C CA . ALA C 1 81 ? 58.119 -14.240 91.269 1.00 18.78 69 ALA C CA 1
ATOM 4856 C C . ALA C 1 81 ? 56.662 -14.235 90.798 1.00 18.95 69 ALA C C 1
ATOM 4857 O O . ALA C 1 81 ? 56.129 -15.282 90.397 1.00 20.44 69 ALA C O 1
ATOM 4859 N N . MET C 1 82 ? 56.017 -13.071 90.884 1.00 18.67 70 MET C N 1
ATOM 4860 C CA . MET C 1 82 ? 54.663 -12.891 90.392 1.00 18.54 70 MET C CA 1
ATOM 4861 C C . MET C 1 82 ? 54.539 -13.224 88.906 1.00 20.20 70 MET C C 1
ATOM 4862 O O . MET C 1 82 ? 53.644 -13.987 88.481 1.00 19.93 70 MET C O 1
ATOM 4867 N N . ILE C 1 83 ? 55.406 -12.620 88.096 1.00 20.24 71 ILE C N 1
ATOM 4868 C CA . ILE C 1 83 ? 55.281 -12.773 86.663 1.00 21.04 71 ILE C CA 1
ATOM 4869 C C . ILE C 1 83 ? 55.620 -14.224 86.295 1.00 21.24 71 ILE C C 1
ATOM 4870 O O . ILE C 1 83 ? 54.956 -14.828 85.452 1.00 21.85 71 ILE C O 1
ATOM 4875 N N . GLY C 1 84 ? 56.643 -14.775 86.945 1.00 21.96 72 GLY C N 1
ATOM 4876 C CA . GLY C 1 84 ? 57.014 -16.180 86.776 1.00 22.49 72 GLY C CA 1
ATOM 4877 C C . GLY C 1 84 ? 55.902 -17.131 87.168 1.00 23.27 72 GLY C C 1
ATOM 4878 O O . GLY C 1 84 ? 55.704 -18.172 86.529 1.00 23.95 72 GLY C O 1
ATOM 4879 N N . ALA C 1 85 ? 55.182 -16.800 88.233 1.00 23.53 73 ALA C N 1
ATOM 4880 C CA . ALA C 1 85 ? 54.044 -17.625 88.656 1.00 24.11 73 ALA C CA 1
ATOM 4881 C C . ALA C 1 85 ? 52.995 -17.673 87.543 1.00 24.29 73 ALA C C 1
ATOM 4882 O O . ALA C 1 85 ? 52.542 -18.754 87.154 1.00 23.45 73 ALA C O 1
ATOM 4884 N N . LYS C 1 86 ? 52.649 -16.513 87.005 1.00 23.95 74 LYS C N 1
ATOM 4885 C CA . LYS C 1 86 ? 51.602 -16.444 86.011 1.00 24.36 74 LYS C CA 1
ATOM 4886 C C . LYS C 1 86 ? 52.018 -17.070 84.685 1.00 24.81 74 LYS C C 1
ATOM 4887 O O . LYS C 1 86 ? 51.240 -17.807 84.086 1.00 24.65 74 LYS C O 1
ATOM 4893 N N . ARG C 1 87 ? 53.251 -16.803 84.253 1.00 25.26 75 ARG C N 1
ATOM 4894 C CA . ARG C 1 87 ? 53.695 -17.166 82.905 1.00 25.84 75 ARG C CA 1
ATOM 4895 C C . ARG C 1 87 ? 54.359 -18.532 82.836 1.00 26.11 75 ARG C C 1
ATOM 4896 O O . ARG C 1 87 ? 54.762 -18.977 81.760 1.00 26.94 75 ARG C O 1
ATOM 4904 N N . GLY C 1 88 ? 54.467 -19.199 83.975 1.00 25.81 76 GLY C N 1
ATOM 4905 C CA . GLY C 1 88 ? 54.943 -20.569 84.012 1.00 26.31 76 GLY C CA 1
ATOM 4906 C C . GLY C 1 88 ? 56.449 -20.740 83.947 1.00 25.82 76 GLY C C 1
ATOM 4907 O O . GLY C 1 88 ? 56.920 -21.645 83.301 1.00 26.41 76 GLY C O 1
ATOM 4908 N N . HIS C 1 89 ? 57.191 -19.872 84.627 1.00 25.43 77 HIS C N 1
ATOM 4909 C CA . HIS C 1 89 ? 58.622 -19.965 84.747 1.00 24.96 77 HIS C CA 1
ATOM 4910 C C . HIS C 1 89 ? 58.974 -20.269 86.182 1.00 25.02 77 HIS C C 1
ATOM 4911 O O . HIS C 1 89 ? 58.508 -19.586 87.091 1.00 24.83 77 HIS C O 1
ATOM 4918 N N . ARG C 1 90 ? 59.808 -21.282 86.388 1.00 25.48 78 ARG C N 1
ATOM 4919 C CA . ARG C 1 90 ? 60.428 -21.504 87.686 1.00 25.54 78 ARG C CA 1
ATOM 4920 C C . ARG C 1 90 ? 61.237 -20.269 88.074 1.00 25.59 78 ARG C C 1
ATOM 4921 O O . ARG C 1 90 ? 61.898 -19.669 87.207 1.00 25.58 78 ARG C O 1
ATOM 4929 N N . VAL C 1 91 ? 61.187 -19.911 89.365 1.00 24.96 79 VAL C N 1
ATOM 4930 C CA . VAL C 1 91 ? 61.853 -18.715 89.896 1.00 25.36 79 VAL C CA 1
ATOM 4931 C C . VAL C 1 91 ? 62.603 -18.990 91.209 1.00 26.30 79 VAL C C 1
ATOM 4932 O O . VAL C 1 91 ? 62.005 -19.362 92.229 1.00 26.77 79 VAL C O 1
ATOM 4936 N N . ILE C 1 92 ? 63.918 -18.766 91.166 1.00 27.08 80 ILE C N 1
ATOM 4937 C CA . ILE C 1 92 ? 64.820 -18.925 92.306 1.00 28.26 80 ILE C CA 1
ATOM 4938 C C . ILE C 1 92 ? 65.416 -17.538 92.653 1.00 29.20 80 ILE C C 1
ATOM 4939 O O . ILE C 1 92 ? 65.859 -16.821 91.733 1.00 29.36 80 ILE C O 1
ATOM 4944 N N . LEU C 1 93 ? 65.414 -17.155 93.941 1.00 30.29 81 LEU C N 1
ATOM 4945 C CA . LEU C 1 93 ? 65.875 -15.814 94.419 1.00 31.89 81 LEU C CA 1
ATOM 4946 C C . LEU C 1 93 ? 66.808 -15.829 95.661 1.00 34.07 81 LEU C C 1
ATOM 4947 O O . LEU C 1 93 ? 66.756 -16.768 96.446 1.00 33.79 81 LEU C O 1
ATOM 4952 N N . THR C 1 94 ? 67.590 -14.740 95.841 1.00 36.29 82 THR C N 1
ATOM 4953 C CA . THR C 1 94 ? 68.530 -14.526 96.992 1.00 36.78 82 THR C CA 1
ATOM 4954 C C . THR C 1 94 ? 68.381 -13.100 97.607 1.00 38.05 82 THR C C 1
ATOM 4955 O O . THR C 1 94 ? 68.287 -12.138 96.854 1.00 38.24 82 THR C O 1
ATOM 4959 N N . MET C 1 95 ? 68.373 -12.948 98.948 1.00 38.75 83 MET C N 1
ATOM 4960 C CA . MET C 1 95 ? 68.073 -11.620 99.602 1.00 39.25 83 MET C CA 1
ATOM 4961 C C . MET C 1 95 ? 68.826 -11.414 100.943 1.00 40.33 83 MET C C 1
ATOM 4962 O O . MET C 1 95 ? 69.013 -12.377 101.691 1.00 40.66 83 MET C O 1
ATOM 4967 N N . PRO C 1 96 ? 69.249 -10.181 101.262 1.00 40.91 84 PRO C N 1
ATOM 4968 C CA . PRO C 1 96 ? 69.853 -9.908 102.576 1.00 41.30 84 PRO C CA 1
ATOM 4969 C C . PRO C 1 96 ? 68.807 -9.987 103.682 1.00 42.19 84 PRO C C 1
ATOM 4970 O O . PRO C 1 96 ? 67.675 -9.519 103.488 1.00 42.00 84 PRO C O 1
ATOM 4974 N N . GLU C 1 97 ? 69.185 -10.577 104.818 1.00 42.99 85 GLU C N 1
ATOM 4975 C CA . GLU C 1 97 ? 68.261 -10.762 105.949 1.00 44.00 85 GLU C CA 1
ATOM 4976 C C . GLU C 1 97 ? 67.856 -9.443 106.625 1.00 44.50 85 GLU C C 1
ATOM 4977 O O . GLU C 1 97 ? 66.946 -9.418 107.451 1.00 44.81 85 GLU C O 1
ATOM 4983 N N . THR C 1 98 ? 68.538 -8.358 106.262 1.00 44.96 86 THR C N 1
ATOM 4984 C CA . THR C 1 98 ? 68.237 -7.026 106.774 1.00 45.36 86 THR C CA 1
ATOM 4985 C C . THR C 1 98 ? 66.951 -6.421 106.183 1.00 45.61 86 THR C C 1
ATOM 4986 O O . THR C 1 98 ? 66.446 -5.426 106.706 1.00 46.24 86 THR C O 1
ATOM 4990 N N . MET C 1 99 ? 66.415 -7.013 105.113 1.00 45.51 87 MET C N 1
ATOM 4991 C CA . MET C 1 99 ? 65.201 -6.483 104.473 1.00 45.64 87 MET C CA 1
ATOM 4992 C C . MET C 1 99 ? 63.953 -6.993 105.208 1.00 45.33 87 MET C C 1
ATOM 4993 O O . MET C 1 99 ? 64.034 -7.983 105.938 1.00 45.48 87 MET C O 1
ATOM 4998 N N . SER C 1 100 ? 62.811 -6.322 105.034 1.00 45.24 88 SER C N 1
ATOM 4999 C CA . SER C 1 100 ? 61.587 -6.660 105.806 1.00 45.43 88 SER C CA 1
ATOM 5000 C C . SER C 1 100 ? 61.129 -8.120 105.617 1.00 45.03 88 SER C C 1
ATOM 5001 O O . SER C 1 100 ? 61.044 -8.611 104.496 1.00 44.60 88 SER C O 1
ATOM 5004 N N . VAL C 1 101 ? 60.812 -8.806 106.715 1.00 45.24 89 VAL C N 1
ATOM 5005 C CA . VAL C 1 101 ? 60.306 -10.193 106.632 1.00 45.42 89 VAL C CA 1
ATOM 5006 C C . VAL C 1 101 ? 58.955 -10.322 105.894 1.00 45.47 89 VAL C C 1
ATOM 5007 O O . VAL C 1 101 ? 58.498 -11.436 105.627 1.00 46.13 89 VAL C O 1
ATOM 5011 N N . GLU C 1 102 ? 58.299 -9.197 105.606 1.00 45.14 90 GLU C N 1
ATOM 5012 C CA . GLU C 1 102 ? 57.053 -9.214 104.835 1.00 45.14 90 GLU C CA 1
ATOM 5013 C C . GLU C 1 102 ? 57.358 -9.790 103.446 1.00 44.93 90 GLU C C 1
ATOM 5014 O O . GLU C 1 102 ? 56.668 -10.703 102.978 1.00 44.85 90 GLU C O 1
ATOM 5020 N N . ARG C 1 103 ? 58.418 -9.265 102.820 1.00 44.35 91 ARG C N 1
ATOM 5021 C CA . ARG C 1 103 ? 58.961 -9.804 101.555 1.00 43.62 91 ARG C CA 1
ATOM 5022 C C . ARG C 1 103 ? 59.131 -11.335 101.579 1.00 41.98 91 ARG C C 1
ATOM 5023 O O . ARG C 1 103 ? 58.809 -12.019 100.611 1.00 41.94 91 ARG C O 1
ATOM 5031 N N . ARG C 1 104 ? 59.637 -11.872 102.680 1.00 40.79 92 ARG C N 1
ATOM 5032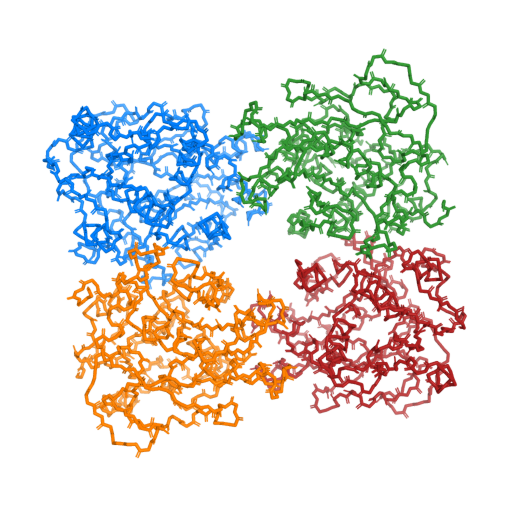 C CA . ARG C 1 104 ? 59.908 -13.319 102.763 1.00 39.56 92 ARG C CA 1
ATOM 5033 C C . ARG C 1 104 ? 58.620 -14.161 102.618 1.00 37.94 92 ARG C C 1
ATOM 5034 O O . ARG C 1 104 ? 58.578 -15.184 101.923 1.00 36.85 92 ARG C O 1
ATOM 5042 N N . LYS C 1 105 ? 57.553 -13.713 103.259 1.00 35.99 93 LYS C N 1
ATOM 5043 C CA . LYS C 1 105 ? 56.294 -14.436 103.171 1.00 34.85 93 LYS C CA 1
ATOM 5044 C C . LYS C 1 105 ? 55.635 -14.306 101.780 1.00 32.20 93 LYS C C 1
ATOM 5045 O O . LYS C 1 105 ? 55.037 -15.259 101.273 1.00 30.74 93 LYS C O 1
ATOM 5051 N N . VAL C 1 106 ? 55.753 -13.123 101.193 1.00 30.73 94 VAL C N 1
ATOM 5052 C CA . VAL C 1 106 ? 55.176 -12.855 99.884 1.00 29.03 94 VAL C CA 1
ATOM 5053 C C . VAL C 1 106 ? 55.809 -13.752 98.815 1.00 27.91 94 VAL C C 1
ATOM 5054 O O . VAL C 1 106 ? 55.124 -14.284 97.930 1.00 26.88 94 VAL C O 1
ATOM 5058 N N . LEU C 1 107 ? 57.124 -13.932 98.892 1.00 27.17 95 LEU C N 1
ATOM 5059 C CA . LEU C 1 107 ? 57.817 -14.716 97.872 1.00 26.38 95 LEU C CA 1
ATOM 5060 C C . LEU C 1 107 ? 57.368 -16.169 97.895 1.00 26.11 95 LEU C C 1
ATOM 5061 O O . LEU C 1 107 ? 57.216 -16.809 96.850 1.00 25.34 95 LEU C O 1
ATOM 5066 N N . LYS C 1 108 ? 57.161 -16.696 99.086 1.00 26.60 96 LYS C N 1
ATOM 5067 C CA . LYS C 1 108 ? 56.722 -18.062 99.211 1.00 27.58 96 LYS C CA 1
ATOM 5068 C C . LYS C 1 108 ? 55.258 -18.186 98.767 1.00 26.64 96 LYS C C 1
ATOM 5069 O O . LYS C 1 108 ? 54.929 -19.139 98.097 1.00 26.85 96 LYS C O 1
ATOM 5075 N N . MET C 1 109 ? 54.434 -17.179 99.051 1.00 27.05 97 MET C N 1
ATOM 5076 C CA . MET C 1 109 ? 53.041 -17.109 98.525 1.00 27.51 97 MET C CA 1
ATOM 5077 C C . MET C 1 109 ? 53.020 -17.275 96.986 1.00 26.99 97 MET C C 1
ATOM 5078 O O . MET C 1 109 ? 52.183 -17.992 96.434 1.00 26.00 97 MET C O 1
ATOM 5083 N N . LEU C 1 110 ? 53.972 -16.623 96.302 1.00 25.48 98 LEU C N 1
ATOM 5084 C CA . LEU C 1 110 ? 54.080 -16.661 94.834 1.00 25.04 98 LEU C CA 1
ATOM 5085 C C . LEU C 1 110 ? 54.832 -17.846 94.251 1.00 24.94 98 LEU C C 1
ATOM 5086 O O . LEU C 1 110 ? 54.959 -17.969 93.031 1.00 25.23 98 LEU C O 1
ATOM 5091 N N . GLY C 1 111 ? 55.345 -18.709 95.112 1.00 25.20 99 GLY C N 1
ATOM 5092 C CA . GLY C 1 111 ? 55.938 -19.982 94.683 1.00 26.03 99 GLY C CA 1
ATOM 5093 C C . GLY C 1 111 ? 57.401 -19.903 94.304 1.00 26.20 99 GLY C C 1
ATOM 5094 O O . GLY C 1 111 ? 57.927 -20.814 93.654 1.00 26.58 99 GLY C O 1
ATOM 5095 N N . ALA C 1 112 ? 58.058 -18.805 94.675 1.00 26.29 100 ALA C N 1
ATOM 5096 C CA . ALA C 1 112 ? 59.492 -18.668 94.413 1.00 26.54 100 ALA C CA 1
ATOM 5097 C C . ALA C 1 112 ? 60.311 -19.543 95.346 1.00 27.41 100 ALA C C 1
ATOM 5098 O O . ALA C 1 112 ? 59.943 -19.730 96.512 1.00 27.27 100 ALA C O 1
ATOM 5100 N N . GLU C 1 113 ? 61.430 -20.049 94.837 1.00 28.40 101 GLU C N 1
ATOM 5101 C CA . GLU C 1 113 ? 62.334 -20.901 95.622 1.00 29.23 101 GLU C CA 1
ATOM 5102 C C . GLU C 1 113 ? 63.444 -20.063 96.264 1.00 30.17 101 GLU C C 1
ATOM 5103 O O . GLU C 1 113 ? 63.925 -19.083 95.643 1.00 31.69 101 GLU C O 1
ATOM 5109 N N . ALA C 1 139 ? 69.143 -22.232 84.629 1.00 26.58 127 ALA C N 1
ATOM 5110 C CA . ALA C 1 139 ? 68.308 -21.077 84.984 1.00 25.72 127 ALA C CA 1
ATOM 5111 C C . ALA C 1 139 ? 68.967 -19.791 84.551 1.00 25.87 127 ALA C C 1
ATOM 5112 O O . ALA C 1 139 ? 70.187 -19.629 84.687 1.00 26.13 127 ALA C O 1
ATOM 5114 N N . HIS C 1 140 ? 68.161 -18.854 84.086 1.00 25.35 128 HIS C N 1
ATOM 5115 C CA . HIS C 1 140 ? 68.703 -17.627 83.506 1.00 25.52 128 HIS C CA 1
ATOM 5116 C C . HIS C 1 140 ? 68.659 -16.472 84.488 1.00 26.09 128 HIS C C 1
ATOM 5117 O O . HIS C 1 140 ? 67.621 -16.197 85.097 1.00 23.51 128 HIS C O 1
ATOM 5124 N N . MET C 1 141 ? 69.795 -15.790 84.635 1.00 26.61 129 MET C N 1
ATOM 5125 C CA . MET C 1 141 ? 69.852 -14.555 85.410 1.00 28.18 129 MET C CA 1
ATOM 5126 C C . MET C 1 141 ? 69.472 -13.326 84.564 1.00 26.53 129 MET C C 1
ATOM 5127 O O . MET C 1 141 ? 69.968 -13.127 83.454 1.00 26.70 129 MET C O 1
ATOM 5132 N N . LEU C 1 142 ? 68.581 -12.498 85.097 1.00 24.91 130 LEU C N 1
ATOM 5133 C CA . LEU C 1 142 ? 68.141 -11.315 84.396 1.00 24.02 130 LEU C CA 1
ATOM 5134 C C . LEU C 1 142 ? 69.127 -10.150 84.539 1.00 22.72 130 LEU C C 1
ATOM 5135 O O . LEU C 1 142 ? 69.246 -9.324 83.636 1.00 23.16 130 LEU C O 1
ATOM 5140 N N . ASN C 1 143 ? 69.799 -10.089 85.680 1.00 22.24 131 ASN C N 1
ATOM 5141 C CA . ASN C 1 143 ? 70.854 -9.108 85.954 1.00 23.21 131 ASN C CA 1
ATOM 5142 C C . ASN C 1 143 ? 70.263 -7.680 86.022 1.00 21.89 131 ASN C C 1
ATOM 5143 O O . ASN C 1 143 ? 70.541 -6.836 85.169 1.00 21.59 131 ASN C O 1
ATOM 5148 N N . GLN C 1 144 ? 69.486 -7.413 87.061 1.00 21.12 132 GLN C N 1
ATOM 5149 C CA . GLN C 1 144 ? 68.734 -6.143 87.146 1.00 20.85 132 GLN C CA 1
ATOM 5150 C C . GLN C 1 144 ? 69.591 -4.861 87.091 1.00 20.76 132 GLN C C 1
ATOM 5151 O O . GLN C 1 144 ? 69.078 -3.815 86.709 1.00 20.76 132 GLN C O 1
ATOM 5157 N N . PHE C 1 145 ? 70.864 -4.933 87.493 1.00 20.61 133 PHE C N 1
ATOM 5158 C CA . PHE C 1 145 ? 71.729 -3.746 87.493 1.00 21.31 133 PHE C CA 1
ATOM 5159 C C . PHE C 1 145 ? 72.450 -3.485 86.168 1.00 21.42 133 PHE C C 1
ATOM 5160 O O . PHE C 1 145 ? 73.089 -2.432 86.019 1.00 20.43 133 PHE C O 1
ATOM 5168 N N . GLU C 1 146 ? 72.361 -4.437 85.238 1.00 21.53 134 GLU C N 1
ATOM 5169 C CA . GLU C 1 146 ? 73.079 -4.379 83.954 1.00 22.92 134 GLU C CA 1
ATOM 5170 C C . GLU C 1 146 ? 72.193 -4.534 82.717 1.00 22.27 134 GLU C C 1
ATOM 5171 O O . GLU C 1 146 ? 72.611 -4.199 81.610 1.00 23.71 134 GLU C O 1
ATOM 5177 N N . ASN C 1 147 ? 70.955 -4.988 82.898 1.00 21.98 135 ASN C N 1
ATOM 5178 C CA . ASN C 1 147 ? 70.025 -5.271 81.787 1.00 21.37 135 ASN C CA 1
ATOM 5179 C C . ASN C 1 147 ? 69.345 -4.011 81.232 1.00 21.43 135 ASN C C 1
ATOM 5180 O O . ASN C 1 147 ? 68.584 -3.355 81.934 1.00 20.08 135 ASN C O 1
ATOM 5185 N N . PRO C 1 148 ? 69.590 -3.674 79.970 1.00 22.02 136 PRO C N 1
ATOM 5186 C CA . PRO C 1 148 ? 69.011 -2.451 79.380 1.00 21.64 136 PRO C CA 1
ATOM 5187 C C . PRO C 1 148 ? 67.478 -2.419 79.387 1.00 20.75 136 PRO C C 1
ATOM 5188 O O . PRO C 1 148 ? 66.894 -1.341 79.271 1.00 18.90 136 PRO C O 1
ATOM 5192 N N . TYR C 1 149 ? 66.838 -3.595 79.468 1.00 20.37 137 TYR C N 1
ATOM 5193 C CA . TYR C 1 149 ? 65.377 -3.683 79.437 1.00 19.88 137 TYR C CA 1
ATOM 5194 C C . TYR C 1 149 ? 64.776 -3.137 80.706 1.00 19.24 137 TYR C C 1
ATOM 5195 O O . TYR C 1 149 ? 63.606 -2.771 80.731 1.00 19.46 137 TYR C O 1
ATOM 5204 N N . ASN C 1 150 ? 65.584 -3.045 81.758 1.00 19.39 138 ASN C N 1
ATOM 5205 C CA . ASN C 1 150 ? 65.165 -2.298 82.951 1.00 19.70 138 ASN C CA 1
ATOM 5206 C C . ASN C 1 150 ? 64.945 -0.814 82.583 1.00 19.50 138 ASN C C 1
ATOM 5207 O O . ASN C 1 150 ? 63.858 -0.268 82.751 1.00 20.55 138 ASN C O 1
ATOM 5212 N N . VAL C 1 151 ? 65.961 -0.186 82.004 1.00 19.94 139 VAL C N 1
ATOM 5213 C CA . VAL C 1 151 ? 65.812 1.196 81.545 1.00 19.58 139 VAL C CA 1
ATOM 5214 C C . VAL C 1 151 ? 64.677 1.353 80.488 1.00 19.27 139 VAL C C 1
ATOM 5215 O O . VAL C 1 151 ? 63.874 2.304 80.563 1.00 18.88 139 VAL C O 1
ATOM 5219 N N . TYR C 1 152 ? 64.590 0.419 79.527 1.00 19.36 140 TYR C N 1
ATOM 5220 C CA . TYR C 1 152 ? 63.557 0.487 78.494 1.00 19.54 140 TYR C CA 1
ATOM 5221 C C . TYR C 1 152 ? 62.153 0.500 79.083 1.00 19.43 140 TYR C C 1
ATOM 5222 O O . TYR C 1 152 ? 61.300 1.186 78.539 1.00 20.24 140 TYR C O 1
ATOM 5231 N N . SER C 1 153 ? 61.908 -0.231 80.183 1.00 18.55 141 SER C N 1
ATOM 5232 C CA . SER C 1 153 ? 60.586 -0.251 80.798 1.00 19.08 141 SER C CA 1
ATOM 5233 C C . SER C 1 153 ? 60.146 1.170 81.158 1.00 19.91 141 SER C C 1
ATOM 5234 O O . SER C 1 153 ? 58.998 1.543 80.928 1.00 20.06 141 SER C O 1
ATOM 5237 N N . HIS C 1 154 ? 61.092 1.962 81.651 1.00 19.78 142 HIS C N 1
ATOM 5238 C CA . HIS C 1 154 ? 60.804 3.325 82.085 1.00 19.90 142 HIS C CA 1
ATOM 5239 C C . HIS C 1 154 ? 60.847 4.302 80.942 1.00 19.79 142 HIS C C 1
ATOM 5240 O O . HIS C 1 154 ? 60.067 5.236 80.902 1.00 20.08 142 HIS C O 1
ATOM 5247 N N . GLN C 1 155 ? 61.699 4.040 79.966 1.00 19.56 143 GLN C N 1
ATOM 5248 C CA . GLN C 1 155 ? 61.753 4.822 78.752 1.00 20.59 143 GLN C CA 1
ATOM 5249 C C . GLN C 1 155 ? 60.477 4.680 77.927 1.00 20.61 143 GLN C C 1
ATOM 5250 O O . GLN C 1 155 ? 60.069 5.637 77.307 1.00 20.05 143 GLN C O 1
ATOM 5256 N N . PHE C 1 156 ? 59.851 3.505 77.955 1.00 19.54 144 PHE C N 1
ATOM 5257 C CA . PHE C 1 156 ? 58.681 3.278 77.126 1.00 19.43 144 PHE C CA 1
ATOM 5258 C C . PHE C 1 156 ? 57.381 3.282 77.892 1.00 19.36 144 PHE C C 1
ATOM 5259 O O . PHE C 1 156 ? 56.329 3.297 77.254 1.00 20.07 144 PHE C O 1
ATOM 5267 N N . THR C 1 157 ? 57.399 3.233 79.226 1.00 19.15 145 THR C N 1
ATOM 5268 C CA . THR C 1 157 ? 56.140 3.287 79.973 1.00 20.41 145 THR C CA 1
ATOM 5269 C C . THR C 1 157 ? 56.082 4.419 80.966 1.00 19.76 145 THR C C 1
ATOM 5270 O O . THR C 1 157 ? 55.288 5.356 80.798 1.00 19.34 145 THR C O 1
ATOM 5274 N N . THR C 1 158 ? 56.971 4.408 81.949 1.00 18.81 146 THR C N 1
ATOM 5275 C CA . THR C 1 158 ? 56.896 5.348 83.041 1.00 19.54 146 THR C CA 1
ATOM 5276 C C . THR C 1 158 ? 57.108 6.801 82.595 1.00 18.54 146 THR C C 1
ATOM 5277 O O . THR C 1 158 ? 56.340 7.687 82.952 1.00 18.86 146 THR C O 1
ATOM 5281 N N . GLY C 1 159 ? 58.138 7.015 81.790 1.00 18.35 147 GLY C N 1
ATOM 5282 C CA . GLY C 1 159 ? 58.465 8.331 81.302 1.00 18.61 147 GLY C CA 1
ATOM 5283 C C . GLY C 1 159 ? 57.363 8.924 80.450 1.00 18.60 147 GLY C C 1
ATOM 5284 O O . GLY C 1 159 ? 56.903 10.034 80.722 1.00 19.33 147 GLY C O 1
ATOM 5285 N N . PRO C 1 160 ? 56.914 8.197 79.416 1.00 18.84 148 PRO C N 1
ATOM 5286 C CA . PRO C 1 160 ? 55.798 8.663 78.631 1.00 19.09 148 PRO C CA 1
ATOM 5287 C C . PRO C 1 160 ? 54.549 8.968 79.453 1.00 20.09 148 PRO C C 1
ATOM 5288 O O . PRO C 1 160 ? 53.887 10.002 79.213 1.00 20.39 148 PRO C O 1
ATOM 5292 N N . GLU C 1 161 ? 54.221 8.095 80.420 1.00 19.76 149 GLU C N 1
ATOM 5293 C CA . GLU C 1 161 ? 53.122 8.377 81.338 1.00 20.81 149 GLU C CA 1
ATOM 5294 C C . GLU C 1 161 ? 53.275 9.719 82.034 1.00 20.21 149 GLU C C 1
ATOM 5295 O O . GLU C 1 161 ? 52.365 10.540 82.010 1.00 19.92 149 GLU C O 1
ATOM 5301 N N . ILE C 1 162 ? 54.421 9.908 82.696 1.00 20.53 150 ILE C N 1
ATOM 5302 C CA . ILE C 1 162 ? 54.707 11.108 83.465 1.00 20.05 150 ILE C CA 1
ATOM 5303 C C . ILE C 1 162 ? 54.583 12.372 82.615 1.00 20.64 150 ILE C C 1
ATOM 5304 O O . ILE C 1 162 ? 53.969 13.370 83.038 1.00 20.15 150 ILE C O 1
ATOM 5309 N N . LEU C 1 163 ? 55.124 12.313 81.398 1.00 21.72 151 LEU C N 1
ATOM 5310 C CA . LEU C 1 163 ? 55.134 13.466 80.525 1.00 22.56 151 LEU C CA 1
ATOM 5311 C C . LEU C 1 163 ? 53.722 13.961 80.218 1.00 23.27 151 LEU C C 1
ATOM 5312 O O . LEU C 1 163 ? 53.426 15.146 80.339 1.00 22.04 151 LEU C O 1
ATOM 5317 N N . LYS C 1 164 ? 52.867 13.022 79.858 1.00 23.05 152 LYS C N 1
ATOM 5318 C CA . LYS C 1 164 ? 51.465 13.310 79.590 1.00 24.06 152 LYS C CA 1
ATOM 5319 C C . LYS C 1 164 ? 50.662 13.680 80.836 1.00 22.97 152 LYS C C 1
ATOM 5320 O O . LYS C 1 164 ? 49.949 14.668 80.841 1.00 22.22 152 LYS C O 1
ATOM 5326 N N . GLN C 1 165 ? 50.804 12.903 81.916 1.00 21.89 153 GLN C N 1
ATOM 5327 C CA . GLN C 1 165 ? 50.043 13.153 83.137 1.00 22.29 153 GLN C CA 1
ATOM 5328 C C . GLN C 1 165 ? 50.331 14.526 83.710 1.00 21.99 153 GLN C C 1
ATOM 5329 O O . GLN C 1 165 ? 49.443 15.144 84.335 1.00 23.04 153 GLN C O 1
ATOM 5335 N N . MET C 1 166 ? 51.539 15.034 83.481 1.00 21.53 154 MET C N 1
ATOM 5336 C CA . MET C 1 166 ? 51.940 16.354 83.978 1.00 22.11 154 MET C CA 1
ATOM 5337 C C . MET C 1 166 ? 51.659 17.481 82.962 1.00 22.39 154 MET C C 1
ATOM 5338 O O . MET C 1 166 ? 52.142 18.613 83.117 1.00 21.41 154 MET C O 1
ATOM 5343 N N . ASP C 1 167 ? 50.868 17.170 81.946 1.00 23.47 155 ASP C N 1
ATOM 5344 C CA . ASP C 1 167 ? 50.461 18.168 80.957 1.00 23.38 155 ASP C CA 1
ATOM 5345 C C . ASP C 1 167 ? 51.703 18.823 80.330 1.00 22.94 155 ASP C C 1
ATOM 5346 O O . ASP C 1 167 ? 51.666 20.016 80.007 1.00 22.01 155 ASP C O 1
ATOM 5351 N N . TYR C 1 168 ? 52.783 18.041 80.146 1.00 21.87 156 TYR C N 1
ATOM 5352 C CA . TYR C 1 168 ? 54.034 18.507 79.529 1.00 22.44 156 TYR C CA 1
AT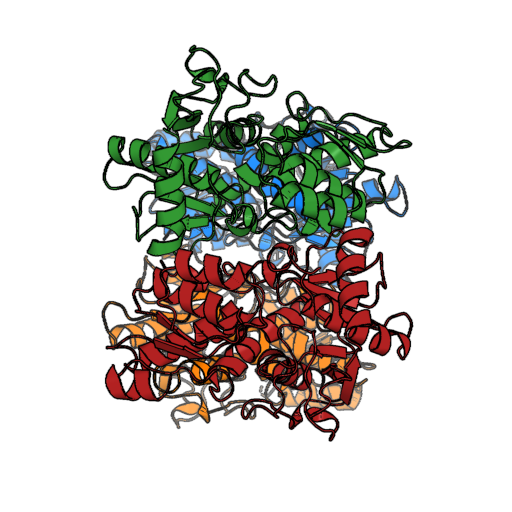OM 5353 C C . TYR C 1 168 ? 54.684 19.702 80.236 1.00 22.37 156 TYR C C 1
ATOM 5354 O O . TYR C 1 168 ? 55.367 20.549 79.608 1.00 21.62 156 TYR C O 1
ATOM 5363 N N . GLN C 1 169 ? 54.441 19.814 81.537 1.00 22.80 157 GLN C N 1
ATOM 5364 C CA . GLN C 1 169 ? 54.970 20.910 82.333 1.00 23.77 157 GLN C CA 1
ATOM 5365 C C . GLN C 1 169 ? 55.600 20.323 83.565 1.00 22.82 157 GLN C C 1
ATOM 5366 O O . GLN C 1 169 ? 54.892 19.918 84.487 1.00 22.73 157 GLN C O 1
ATOM 5372 N N . ILE C 1 170 ? 56.927 20.265 83.556 1.00 22.19 158 ILE C N 1
ATOM 5373 C CA . ILE C 1 170 ? 57.715 19.710 84.658 1.00 21.64 158 ILE C CA 1
ATOM 5374 C C . ILE C 1 170 ? 58.991 20.512 84.839 1.00 21.55 158 ILE C C 1
ATOM 5375 O O . ILE C 1 170 ? 59.718 20.745 83.899 1.00 20.26 158 ILE C O 1
ATOM 5380 N N . ASP C 1 171 ? 59.272 20.928 86.074 1.00 21.70 159 ASP C N 1
ATOM 5381 C CA . ASP C 1 171 ? 60.486 21.622 86.382 1.00 21.83 159 ASP C CA 1
ATOM 5382 C C . ASP C 1 171 ? 61.578 20.707 86.902 1.00 20.81 159 ASP C C 1
ATOM 5383 O O . ASP C 1 171 ? 62.753 20.950 86.640 1.00 21.07 159 ASP C O 1
ATOM 5388 N N . ALA C 1 172 ? 61.210 19.679 87.659 1.00 20.17 160 ALA C N 1
ATOM 5389 C CA . ALA C 1 172 ? 62.182 18.674 88.083 1.00 18.84 160 ALA C CA 1
ATOM 5390 C C . ALA C 1 172 ? 61.539 17.314 88.239 1.00 19.37 160 ALA C C 1
ATOM 5391 O O . ALA C 1 172 ? 60.333 17.188 88.555 1.00 18.32 160 ALA C O 1
ATOM 5393 N N . PHE C 1 173 ? 62.345 16.297 87.961 1.00 18.46 161 PHE C N 1
ATOM 5394 C CA . PHE C 1 173 ? 61.992 14.903 88.296 1.00 18.65 161 PHE C CA 1
ATOM 5395 C C . PHE C 1 173 ? 63.030 14.386 89.274 1.00 18.81 161 PHE C C 1
ATOM 5396 O O . PHE C 1 173 ? 64.236 14.494 89.037 1.00 18.68 161 PHE C O 1
ATOM 5404 N N . VAL C 1 174 ? 62.559 13.839 90.388 1.00 19.40 162 VAL C N 1
ATOM 5405 C CA . VAL C 1 174 ? 63.409 13.488 91.519 1.00 20.27 162 VAL C CA 1
ATOM 5406 C C . VAL C 1 174 ? 63.158 12.015 91.793 1.00 19.66 162 VAL C C 1
ATOM 5407 O O . VAL C 1 174 ? 62.026 11.599 91.882 1.00 20.88 162 VAL C O 1
ATOM 5411 N N . ALA C 1 175 ? 64.206 11.208 91.836 1.00 19.28 163 ALA C N 1
ATOM 5412 C CA . ALA C 1 175 ? 64.037 9.783 92.106 1.00 19.21 163 ALA C CA 1
ATOM 5413 C C . ALA C 1 175 ? 65.231 9.124 92.746 1.00 18.88 163 ALA C C 1
ATOM 5414 O O . ALA C 1 175 ? 66.344 9.300 92.307 1.00 17.93 163 ALA C O 1
ATOM 5416 N N . GLY C 1 176 ? 64.958 8.327 93.781 1.00 18.95 164 GLY C N 1
ATOM 5417 C CA . GLY C 1 176 ? 65.957 7.489 94.364 1.00 19.51 164 GLY C CA 1
ATOM 5418 C C . GLY C 1 176 ? 66.451 6.497 93.343 1.00 19.61 164 GLY C C 1
ATOM 5419 O O . GLY C 1 176 ? 65.715 6.072 92.450 1.00 20.54 164 GLY C O 1
ATOM 5420 N N . VAL C 1 177 ? 67.698 6.111 93.514 1.00 19.30 165 VAL C N 1
ATOM 5421 C CA . VAL C 1 177 ? 68.341 5.139 92.664 1.00 18.92 165 VAL C CA 1
ATOM 5422 C C . VAL C 1 177 ? 68.517 3.842 93.445 1.00 19.21 165 VAL C C 1
ATOM 5423 O O . VAL C 1 177 ? 69.148 3.816 94.505 1.00 19.42 165 VAL C O 1
ATOM 5427 N N . GLY C 1 178 ? 67.903 2.773 92.930 1.00 20.33 166 GLY C N 1
ATOM 5428 C CA . GLY C 1 178 ? 68.203 1.416 93.382 1.00 20.10 166 GLY C CA 1
ATOM 5429 C C . GLY C 1 178 ? 69.024 0.809 92.263 1.00 19.77 166 GLY C C 1
ATOM 5430 O O . GLY C 1 178 ? 70.228 0.778 92.336 1.00 21.45 166 GLY C O 1
ATOM 5431 N N . THR C 1 179 ? 68.362 0.308 91.226 1.00 19.54 167 THR C N 1
ATOM 5432 C CA . THR C 1 179 ? 69.054 -0.096 89.987 1.00 19.35 167 THR C CA 1
ATOM 5433 C C . THR C 1 179 ? 69.413 1.068 89.097 1.00 18.70 167 THR C C 1
ATOM 5434 O O . THR C 1 179 ? 70.263 0.932 88.262 1.00 20.12 167 THR C O 1
ATOM 5438 N N . GLY C 1 180 ? 68.721 2.199 89.235 1.00 18.99 168 GLY C N 1
ATOM 5439 C CA . GLY C 1 180 ? 68.866 3.340 88.328 1.00 18.25 168 GLY C CA 1
ATOM 5440 C C . GLY C 1 180 ? 67.978 3.286 87.089 1.00 18.72 168 GLY C C 1
ATOM 5441 O O . GLY C 1 180 ? 68.011 4.181 86.270 1.00 17.88 168 GLY C O 1
ATOM 5442 N N . GLY C 1 181 ? 67.192 2.230 86.935 1.00 18.11 169 GLY C N 1
ATOM 5443 C CA . GLY C 1 181 ? 66.277 2.140 85.810 1.00 18.31 169 GLY C CA 1
ATOM 5444 C C . GLY C 1 181 ? 65.298 3.294 85.706 1.00 17.74 169 GLY C C 1
ATOM 5445 O O . GLY C 1 181 ? 65.085 3.851 84.618 1.00 18.40 169 GLY C O 1
ATOM 5446 N N . THR C 1 182 ? 64.658 3.632 86.824 1.00 17.59 170 THR C N 1
ATOM 5447 C CA . THR C 1 182 ? 63.598 4.646 86.799 1.00 18.32 170 THR C CA 1
ATOM 5448 C C . THR C 1 182 ? 64.151 6.011 86.374 1.00 18.99 170 THR C C 1
ATOM 5449 O O . THR C 1 182 ? 63.595 6.689 85.497 1.00 17.51 170 THR C O 1
ATOM 5453 N N . ILE C 1 183 ? 65.222 6.440 87.027 1.00 18.80 171 ILE C N 1
ATOM 5454 C CA . ILE C 1 183 ? 65.728 7.781 86.726 1.00 19.52 171 ILE C CA 1
ATOM 5455 C C . ILE C 1 183 ? 66.306 7.844 85.312 1.00 19.48 171 ILE C C 1
ATOM 5456 O O . ILE C 1 183 ? 66.215 8.876 84.660 1.00 19.32 171 ILE C O 1
ATOM 5461 N N . SER C 1 184 ? 66.897 6.737 84.853 1.00 19.37 172 SER C N 1
ATOM 5462 C CA . SER C 1 184 ? 67.534 6.688 83.538 1.00 19.29 172 SER C CA 1
ATOM 5463 C C . SER C 1 184 ? 66.476 6.694 82.404 1.00 18.85 172 SER C C 1
ATOM 5464 O O . SER C 1 184 ? 66.630 7.432 81.447 1.00 18.54 172 SER C O 1
ATOM 5467 N N . GLY C 1 185 ? 65.418 5.898 82.525 1.00 17.96 173 GLY C N 1
ATOM 5468 C CA . GLY C 1 185 ? 64.397 5.844 81.490 1.00 19.26 173 GLY C CA 1
ATOM 5469 C C . GLY C 1 185 ? 63.522 7.091 81.476 1.00 19.19 173 GLY C C 1
ATOM 5470 O O . GLY C 1 185 ? 63.292 7.688 80.426 1.00 20.21 173 GLY C O 1
ATOM 5471 N N . VAL C 1 186 ? 63.038 7.489 82.643 1.00 19.23 174 VAL C N 1
ATOM 5472 C CA . VAL C 1 186 ? 62.252 8.715 82.761 1.00 18.52 174 VAL C CA 1
ATOM 5473 C C . VAL C 1 186 ? 63.126 9.921 82.350 1.00 18.51 174 VAL C C 1
ATOM 5474 O O . VAL C 1 186 ? 62.721 10.747 81.550 1.00 19.18 174 VAL C O 1
ATOM 5478 N N . GLY C 1 187 ? 64.346 9.988 82.873 1.00 19.45 175 GLY C N 1
ATOM 5479 C CA . GLY C 1 187 ? 65.316 11.011 82.495 1.00 19.58 175 GLY C CA 1
ATOM 5480 C C . GLY C 1 187 ? 65.546 11.168 81.013 1.00 19.67 175 GLY C C 1
ATOM 5481 O O . GLY C 1 187 ? 65.598 12.295 80.513 1.00 19.68 175 GLY C O 1
ATOM 5482 N N . ARG C 1 188 ? 65.690 10.061 80.301 1.00 20.25 176 ARG C N 1
ATOM 5483 C CA . ARG C 1 188 ? 65.884 10.132 78.850 1.00 21.00 176 ARG C CA 1
ATOM 5484 C C . ARG C 1 188 ? 64.726 10.839 78.146 1.00 20.39 176 ARG C C 1
ATOM 5485 O O . ARG C 1 188 ? 64.938 11.687 77.258 1.00 20.28 176 ARG C O 1
ATOM 5493 N N . VAL C 1 189 ? 63.501 10.489 78.542 1.00 19.98 177 VAL C N 1
ATOM 5494 C CA . VAL C 1 189 ? 62.303 11.049 77.937 1.00 20.18 177 VAL C CA 1
ATOM 5495 C C . VAL C 1 189 ? 62.144 12.526 78.277 1.00 19.72 177 VAL C C 1
ATOM 5496 O O . VAL C 1 189 ? 61.894 13.350 77.397 1.00 18.64 177 VAL C O 1
ATOM 5500 N N . LEU C 1 190 ? 62.268 12.855 79.564 1.00 19.49 178 LEU C N 1
ATOM 5501 C CA . LEU C 1 190 ? 62.082 14.213 79.991 1.00 19.75 178 LEU C CA 1
ATOM 5502 C C . LEU C 1 190 ? 63.198 15.144 79.452 1.00 20.01 178 LEU C C 1
ATOM 5503 O O . LEU C 1 190 ? 62.908 16.288 79.100 1.00 20.85 178 LEU C O 1
ATOM 5508 N N . LYS C 1 191 ? 64.454 14.678 79.421 1.00 20.56 179 LYS C N 1
ATOM 5509 C CA . LYS C 1 191 ? 65.541 15.442 78.762 1.00 20.27 179 LYS C CA 1
ATOM 5510 C C . LYS C 1 191 ? 65.303 15.626 77.258 1.00 20.39 179 LYS C C 1
ATOM 5511 O O . LYS C 1 191 ? 65.521 16.716 76.712 1.00 19.59 179 LYS C O 1
ATOM 5517 N N . GLY C 1 192 ? 64.823 14.590 76.598 1.00 20.07 180 GLY C N 1
ATOM 5518 C CA . GLY C 1 192 ? 64.410 14.724 75.190 1.00 21.09 180 GLY C CA 1
ATOM 5519 C C . GLY C 1 192 ? 63.386 15.817 74.953 1.00 21.09 180 GLY C C 1
ATOM 5520 O O . GLY C 1 192 ? 63.501 16.606 74.002 1.00 21.52 180 GLY C O 1
ATOM 5521 N N . PHE C 1 193 ? 62.396 15.897 75.832 1.00 20.80 181 PHE C N 1
ATOM 5522 C CA . PHE C 1 193 ? 61.335 16.851 75.670 1.00 22.05 181 PHE C CA 1
ATOM 5523 C C . PHE C 1 193 ? 61.736 18.238 76.159 1.00 22.25 181 PHE C C 1
ATOM 5524 O O . PHE C 1 193 ? 61.492 19.228 75.460 1.00 21.82 181 PHE C O 1
ATOM 5532 N N . PHE C 1 194 ? 62.347 18.319 77.346 1.00 22.86 182 PHE C N 1
ATOM 5533 C CA . PHE C 1 194 ? 62.635 19.642 77.990 1.00 23.52 182 PHE C CA 1
ATOM 5534 C C . PHE C 1 194 ? 64.083 20.165 77.870 1.00 24.63 182 PHE C C 1
ATOM 5535 O O . PHE C 1 194 ? 64.326 21.356 78.086 1.00 24.89 182 PHE C O 1
ATOM 5543 N N . GLY C 1 195 ? 65.036 19.284 77.583 1.00 24.82 183 GLY C N 1
ATOM 5544 C CA . GLY C 1 195 ? 66.468 19.608 77.626 1.00 25.52 183 GLY C CA 1
ATOM 5545 C C . GLY C 1 195 ? 66.873 20.154 78.982 1.00 26.48 183 GLY C C 1
ATOM 5546 O O . GLY C 1 195 ? 66.481 19.618 80.006 1.00 26.14 183 GLY C O 1
ATOM 5547 N N . ASN C 1 196 ? 67.634 21.246 78.988 1.00 27.39 184 ASN C N 1
ATOM 5548 C CA . ASN C 1 196 ? 68.074 21.880 80.241 1.00 27.88 184 ASN C CA 1
ATOM 5549 C C . ASN C 1 196 ? 66.914 22.546 81.009 1.00 27.77 184 ASN C C 1
ATOM 5550 O O . ASN C 1 196 ? 67.092 22.943 82.168 1.00 28.68 184 ASN C O 1
ATOM 5555 N N . GLY C 1 197 ? 65.736 22.630 80.382 1.00 26.87 185 GLY C N 1
ATOM 5556 C CA . GLY C 1 197 ? 64.486 23.055 81.042 1.00 26.67 185 GLY C CA 1
ATOM 5557 C C . GLY C 1 197 ? 63.912 22.151 82.132 1.00 26.53 185 GLY C C 1
ATOM 5558 O O . GLY C 1 197 ? 62.893 22.484 82.765 1.00 27.97 185 GLY C O 1
ATOM 5559 N N . VAL C 1 198 ? 64.498 20.975 82.334 1.00 24.91 186 VAL C N 1
ATOM 5560 C CA . VAL C 1 198 ? 64.051 20.100 83.408 1.00 23.22 186 VAL C CA 1
ATOM 5561 C C . VAL C 1 198 ? 65.272 19.661 84.177 1.00 22.66 186 VAL C C 1
ATOM 5562 O O . VAL C 1 198 ? 66.341 19.424 83.586 1.00 23.63 186 VAL C O 1
ATOM 5566 N N . LYS C 1 199 ? 65.139 19.598 85.494 1.00 21.32 187 LYS C N 1
ATOM 5567 C CA . LYS C 1 199 ? 66.220 19.153 86.351 1.00 21.30 187 LYS C CA 1
ATOM 5568 C C . LYS C 1 199 ? 65.987 17.691 86.750 1.00 21.16 187 LYS C C 1
ATOM 5569 O O . LYS C 1 199 ? 64.943 17.368 87.267 1.00 20.55 187 LYS C O 1
ATOM 5575 N N . ILE C 1 200 ? 66.958 16.819 86.517 1.00 19.24 188 ILE C N 1
ATOM 5576 C CA . ILE C 1 200 ? 66.801 15.410 86.895 1.00 17.92 188 ILE C CA 1
ATOM 5577 C C . ILE C 1 200 ? 67.689 15.177 88.101 1.00 17.73 188 ILE C C 1
ATOM 5578 O O . ILE C 1 200 ? 68.903 15.343 88.024 1.00 18.27 188 ILE C O 1
ATOM 5583 N N . VAL C 1 201 ? 67.074 14.800 89.218 1.00 17.94 189 VAL C N 1
ATOM 5584 C CA . VAL C 1 201 ? 67.785 14.725 90.497 1.00 17.51 189 VAL C CA 1
ATOM 5585 C C . VAL C 1 201 ? 67.741 13.297 91.035 1.00 18.42 189 VAL C C 1
ATOM 5586 O O . VAL C 1 201 ? 66.667 12.730 91.267 1.00 18.15 189 VAL C O 1
ATOM 5590 N N . ALA C 1 202 ? 68.924 12.710 91.200 1.00 18.23 190 ALA C N 1
ATOM 5591 C CA . ALA C 1 202 ? 69.064 11.392 91.785 1.00 18.44 190 ALA C CA 1
ATOM 5592 C C . ALA C 1 202 ? 69.079 11.509 93.304 1.00 18.58 190 ALA C C 1
ATOM 5593 O O . ALA C 1 202 ? 69.618 12.478 93.832 1.00 19.95 190 ALA C O 1
ATOM 5595 N N . VAL C 1 203 ? 68.528 10.511 93.998 1.00 19.18 191 VAL C N 1
ATOM 5596 C CA . VAL C 1 203 ? 68.462 10.502 95.471 1.00 18.75 191 VAL C CA 1
ATOM 5597 C C . VAL C 1 203 ? 69.180 9.280 96.004 1.00 19.32 191 VAL C C 1
ATOM 5598 O O . VAL C 1 203 ? 69.040 8.164 95.478 1.00 20.57 191 VAL C O 1
ATOM 5602 N N . GLU C 1 204 ? 69.953 9.470 97.066 1.00 18.84 192 GLU C N 1
ATOM 5603 C CA . GLU C 1 204 ? 70.576 8.358 97.712 1.00 19.03 192 GLU C CA 1
ATOM 5604 C C . GLU C 1 204 ? 70.679 8.621 99.231 1.00 19.42 192 GLU C C 1
ATOM 5605 O O . GLU C 1 204 ? 70.481 9.760 99.683 1.00 19.63 192 GLU C O 1
ATOM 5611 N N . PRO C 1 205 ? 70.946 7.581 100.016 1.00 20.19 193 PRO C N 1
ATOM 5612 C CA . PRO C 1 205 ? 71.069 7.755 101.474 1.00 20.38 193 PRO C CA 1
ATOM 5613 C C . PRO C 1 205 ? 72.328 8.524 101.874 1.00 20.99 193 PRO C C 1
ATOM 5614 O O . PRO C 1 205 ? 73.401 8.253 101.343 1.00 20.84 193 PRO C O 1
ATOM 5618 N N . ALA C 1 206 ? 72.183 9.492 102.786 1.00 21.37 194 ALA C N 1
ATOM 5619 C CA . ALA C 1 206 ? 73.335 10.211 103.349 1.00 22.41 194 ALA C CA 1
ATOM 5620 C C . ALA C 1 206 ? 74.355 9.241 103.942 1.00 22.18 194 ALA C C 1
ATOM 5621 O O . ALA C 1 206 ? 75.548 9.527 103.962 1.00 22.43 194 ALA C O 1
ATOM 5623 N N . LYS C 1 207 ? 73.869 8.097 104.421 1.00 23.05 195 LYS C N 1
ATOM 5624 C CA . LYS C 1 207 ? 74.716 7.058 105.020 1.00 23.46 195 LYS C CA 1
ATOM 5625 C C . LYS C 1 207 ? 75.474 6.212 104.001 1.00 22.86 195 LYS C C 1
ATOM 5626 O O . LYS C 1 207 ? 76.375 5.467 104.386 1.00 22.15 195 LYS C O 1
ATOM 5632 N N . SER C 1 208 ? 75.106 6.314 102.726 1.00 21.97 196 SER C N 1
ATOM 5633 C CA . SER C 1 208 ? 75.771 5.580 101.642 1.00 21.91 196 SER C CA 1
ATOM 5634 C C . SER C 1 208 ? 75.784 6.441 100.363 1.00 21.23 196 SER C C 1
ATOM 5635 O O . SER C 1 208 ? 75.130 6.099 99.378 1.00 20.84 196 SER C O 1
ATOM 5638 N N . PRO C 1 209 ? 76.499 7.572 100.378 1.00 21.31 197 PRO C N 1
ATOM 5639 C CA . PRO C 1 209 ? 76.403 8.540 99.296 1.00 21.27 197 PRO C CA 1
ATOM 5640 C C . PRO C 1 209 ? 77.364 8.233 98.143 1.00 21.18 197 PRO C C 1
ATOM 5641 O O . PRO C 1 209 ? 78.257 9.033 97.844 1.00 21.71 197 PRO C O 1
ATOM 5645 N N . VAL C 1 210 ? 77.186 7.069 97.531 1.00 20.86 198 VAL C N 1
ATOM 5646 C CA . VAL C 1 210 ? 78.104 6.580 96.505 1.00 21.45 198 VAL C CA 1
ATOM 5647 C C . VAL C 1 210 ? 78.034 7.380 95.210 1.00 20.40 198 VAL C C 1
ATOM 5648 O O . VAL C 1 210 ? 79.071 7.661 94.601 1.00 20.25 198 VAL C O 1
ATOM 5652 N N . LEU C 1 211 ? 76.836 7.764 94.781 1.00 20.51 199 LEU C N 1
ATOM 5653 C CA . LEU C 1 211 ? 76.686 8.543 93.533 1.00 21.26 199 LEU C CA 1
ATOM 5654 C C . LEU C 1 211 ? 77.251 9.950 93.657 1.00 21.83 199 LEU C C 1
ATOM 5655 O O . LEU C 1 211 ? 77.609 10.587 92.654 1.00 22.09 199 LEU C O 1
ATOM 5660 N N . SER C 1 212 ? 77.315 10.423 94.900 1.00 23.20 200 SER C N 1
ATOM 5661 C CA . SER C 1 212 ? 77.914 11.692 95.257 1.00 23.69 200 SER C CA 1
ATOM 5662 C C . SER C 1 212 ? 79.438 11.593 95.355 1.00 24.18 200 SER C C 1
ATOM 5663 O O . SER C 1 212 ? 80.088 12.611 95.553 1.00 24.82 200 SER C O 1
ATOM 5666 N N . GLY C 1 213 ? 80.000 10.392 95.241 1.00 24.23 201 GLY C N 1
ATOM 5667 C CA . GLY C 1 213 ? 81.451 10.198 95.305 1.00 24.31 201 GLY C CA 1
ATOM 5668 C C . GLY C 1 213 ? 81.967 9.815 96.680 1.00 25.00 201 GLY C C 1
ATOM 5669 O O . GLY C 1 213 ? 83.194 9.774 96.906 1.00 24.66 201 GLY C O 1
ATOM 5670 N N . GLY C 1 214 ? 81.038 9.542 97.597 1.00 24.78 202 GLY C N 1
ATOM 5671 C CA . GLY C 1 214 ? 81.370 9.097 98.952 1.00 25.25 202 GLY C CA 1
ATOM 5672 C C . GLY C 1 214 ? 81.435 7.593 99.071 1.00 25.14 202 GLY C C 1
ATOM 5673 O O . GLY C 1 214 ? 81.388 6.872 98.072 1.00 24.74 202 GLY C O 1
ATOM 5674 N N . GLN C 1 215 ? 81.539 7.115 100.307 1.00 25.75 203 GLN C N 1
ATOM 5675 C CA . GLN C 1 215 ? 81.747 5.698 100.572 1.00 25.59 203 GLN C CA 1
ATOM 5676 C C . GLN C 1 215 ? 80.431 5.023 100.918 1.00 25.85 203 GLN C C 1
ATOM 5677 O O . GLN C 1 215 ? 79.541 5.648 101.492 1.00 25.44 203 GLN C O 1
ATOM 5683 N N . PRO C 1 216 ? 80.298 3.749 100.570 1.00 25.99 204 PRO C N 1
ATOM 5684 C CA . PRO C 1 216 ? 79.118 3.004 100.938 1.00 26.32 204 PRO C CA 1
ATOM 5685 C C . PRO C 1 216 ? 79.048 2.772 102.443 1.00 27.00 204 PRO C C 1
ATOM 5686 O O . PRO C 1 216 ? 80.064 2.854 103.127 1.00 25.87 204 PRO C O 1
ATOM 5690 N N . GLY C 1 217 ? 77.843 2.511 102.935 1.00 27.42 205 GLY C N 1
ATOM 5691 C CA . GLY C 1 217 ? 77.622 2.160 104.340 1.00 27.81 205 GLY C CA 1
ATOM 5692 C C . GLY C 1 217 ? 76.231 1.600 104.550 1.00 28.12 205 GLY C C 1
ATOM 5693 O O . GLY C 1 217 ? 75.361 1.687 103.683 1.00 27.31 205 GLY C O 1
ATOM 5694 N N . LYS C 1 218 ? 76.000 1.009 105.713 1.00 28.35 206 LYS C N 1
ATOM 5695 C CA . LYS C 1 218 ? 74.696 0.435 105.963 1.00 28.56 206 LYS C CA 1
ATOM 5696 C C . LYS C 1 218 ? 73.710 1.568 106.234 1.00 27.61 206 LYS C C 1
ATOM 5697 O O . LYS C 1 218 ? 74.050 2.589 106.857 1.00 27.46 206 LYS C O 1
ATOM 5703 N N . HIS C 1 219 ? 72.500 1.395 105.723 1.00 26.23 207 HIS C N 1
ATOM 5704 C CA . HIS C 1 219 ? 71.433 2.382 105.875 1.00 25.71 207 HIS C CA 1
ATOM 5705 C C . HIS C 1 219 ? 70.091 1.656 105.869 1.00 25.38 207 HIS C C 1
ATOM 5706 O O . HIS C 1 219 ? 70.020 0.501 105.484 1.00 24.59 207 HIS C O 1
ATOM 5713 N N . ALA C 1 220 ? 69.020 2.363 106.226 1.00 25.67 208 ALA C N 1
ATOM 5714 C CA . ALA C 1 220 ? 67.707 1.750 106.419 1.00 25.07 208 ALA C CA 1
ATOM 5715 C C . ALA C 1 220 ? 66.676 2.139 105.371 1.00 24.58 208 ALA C C 1
ATOM 5716 O O . ALA C 1 220 ? 65.524 1.794 105.500 1.00 23.81 208 ALA C O 1
ATOM 5718 N N . ILE C 1 221 ? 67.088 2.831 104.315 1.00 24.32 209 ILE C N 1
ATOM 5719 C CA . ILE C 1 221 ? 66.152 3.238 103.290 1.00 24.06 209 ILE C CA 1
ATOM 5720 C C . ILE C 1 221 ? 66.029 2.093 102.276 1.00 23.99 209 ILE C C 1
ATOM 5721 O O . ILE C 1 221 ? 66.631 2.107 101.216 1.00 22.49 209 ILE C O 1
ATOM 5726 N N . GLN C 1 222 ? 65.220 1.097 102.623 1.00 24.42 210 GLN C N 1
ATOM 5727 C CA . GLN C 1 222 ? 65.033 -0.088 101.764 1.00 25.36 210 GLN C CA 1
ATOM 5728 C C . GLN C 1 222 ? 64.617 0.271 100.345 1.00 25.14 210 GLN C C 1
ATOM 5729 O O . GLN C 1 222 ? 63.701 1.071 100.160 1.00 25.00 210 GLN C O 1
ATOM 5735 N N . GLY C 1 223 ? 65.307 -0.295 99.349 1.00 24.78 211 GLY C N 1
ATOM 5736 C CA . GLY C 1 223 ? 64.947 -0.117 97.949 1.00 24.40 211 GLY C CA 1
ATOM 5737 C C . GLY C 1 223 ? 65.848 0.834 97.193 1.00 24.14 211 GLY C C 1
ATOM 5738 O O . GLY C 1 223 ? 65.803 0.894 95.968 1.00 25.27 211 GLY C O 1
ATOM 5739 N N . ILE C 1 224 ? 66.621 1.632 97.924 1.00 23.69 212 ILE C N 1
ATOM 5740 C CA . ILE C 1 224 ? 67.672 2.430 97.318 1.00 23.32 212 ILE C CA 1
ATOM 5741 C C . ILE C 1 224 ? 69.034 2.184 97.991 1.00 22.57 212 ILE C C 1
ATOM 5742 O O . ILE C 1 224 ? 69.140 1.477 99.010 1.00 22.37 212 ILE C O 1
ATOM 5747 N N . GLY C 1 225 ? 70.071 2.783 97.415 1.00 22.80 213 GLY C N 1
ATOM 5748 C CA . GLY C 1 225 ? 71.393 2.800 98.007 1.00 22.74 213 GLY C CA 1
ATOM 5749 C C . GLY C 1 225 ? 72.039 1.437 98.002 1.00 22.39 213 GLY C C 1
ATOM 5750 O O . GLY C 1 225 ? 72.328 0.867 99.058 1.00 22.90 213 GLY C O 1
ATOM 5751 N N . ALA C 1 226 ? 72.261 0.907 96.811 1.00 21.89 214 ALA C N 1
ATOM 5752 C CA . ALA C 1 226 ? 72.877 -0.409 96.652 1.00 22.06 214 ALA C CA 1
ATOM 5753 C C . ALA C 1 226 ? 74.354 -0.451 97.065 1.00 22.38 214 ALA C C 1
ATOM 5754 O O . ALA C 1 226 ? 74.899 -1.530 97.314 1.00 23.16 214 ALA C O 1
ATOM 5756 N N . GLY C 1 227 ? 75.003 0.706 97.161 1.00 22.20 215 GLY C N 1
ATOM 5757 C CA . GLY C 1 227 ? 76.398 0.771 97.617 1.00 22.30 215 GLY C CA 1
ATOM 5758 C C . GLY C 1 227 ? 77.417 0.679 96.496 1.00 22.42 215 GLY C C 1
ATOM 5759 O O . GLY C 1 227 ? 78.629 0.579 96.757 1.00 21.48 215 GLY C O 1
ATOM 5760 N N . PHE C 1 228 ? 76.929 0.675 95.261 1.00 21.85 216 PHE C N 1
ATOM 5761 C CA . PHE C 1 228 ? 77.753 0.794 94.054 1.00 22.76 216 PHE C CA 1
ATOM 5762 C C . PHE C 1 228 ? 76.977 1.547 92.995 1.00 22.52 216 PHE C C 1
ATOM 5763 O O . PHE C 1 228 ? 75.794 1.803 93.175 1.00 22.10 216 PHE C O 1
ATOM 5771 N N . VAL C 1 229 ? 77.638 1.929 91.905 1.00 22.21 217 VAL C N 1
ATOM 5772 C CA . VAL C 1 229 ? 76.968 2.641 90.844 1.00 22.98 217 VAL C CA 1
ATOM 5773 C C . VAL C 1 229 ? 76.498 1.597 89.821 1.00 22.86 217 VAL C C 1
ATOM 5774 O O . VAL C 1 229 ? 77.333 0.924 89.221 1.00 23.20 217 VAL C O 1
ATOM 5778 N N . PRO C 1 230 ? 75.190 1.419 89.642 1.00 22.79 218 PRO C N 1
ATOM 5779 C CA . PRO C 1 230 ? 74.709 0.449 88.653 1.00 22.30 218 PRO C CA 1
ATOM 5780 C C . PRO C 1 230 ? 75.166 0.734 87.241 1.00 21.74 218 PRO C C 1
ATOM 5781 O O . PRO C 1 230 ? 75.224 1.893 86.807 1.00 20.56 218 PRO C O 1
ATOM 5785 N N . LYS C 1 231 ? 75.451 -0.339 86.513 1.00 22.17 219 LYS C N 1
ATOM 5786 C CA . LYS C 1 231 ? 75.907 -0.241 85.146 1.00 22.56 219 LYS C CA 1
ATOM 5787 C C 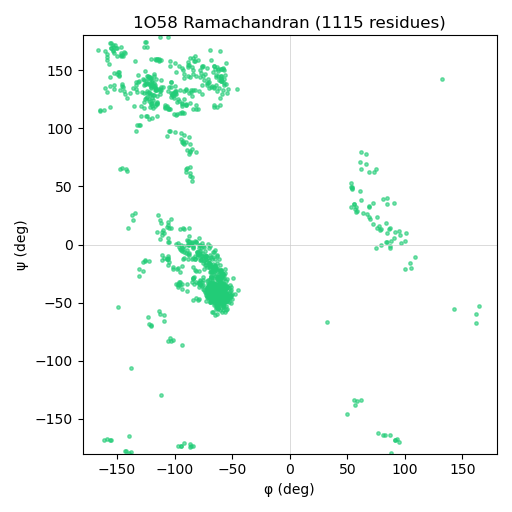. LYS C 1 231 ? 74.930 0.514 84.269 1.00 22.27 219 LYS C C 1
ATOM 5788 O O . LYS C 1 231 ? 75.348 1.298 83.435 1.00 21.22 219 LYS C O 1
ATOM 5794 N N . ILE C 1 232 ? 73.632 0.253 84.445 1.00 21.11 220 ILE C N 1
ATOM 5795 C CA . ILE C 1 232 ? 72.595 0.901 83.659 1.00 20.56 220 ILE C CA 1
ATOM 5796 C C . ILE C 1 232 ? 72.325 2.370 83.973 1.00 20.55 220 ILE C C 1
ATOM 5797 O O . ILE C 1 232 ? 71.573 2.993 83.248 1.00 19.45 220 ILE C O 1
ATOM 5802 N N . LEU C 1 233 ? 72.886 2.917 85.041 1.00 20.60 221 LEU C N 1
ATOM 5803 C CA . LEU C 1 233 ? 72.609 4.309 85.399 1.00 20.69 221 LEU C CA 1
ATOM 5804 C C . LEU C 1 233 ? 73.107 5.264 84.310 1.00 20.65 221 LEU C C 1
ATOM 5805 O O . LEU C 1 233 ? 74.295 5.281 83.993 1.00 20.21 221 LEU C O 1
ATOM 5810 N N . ASP C 1 234 ? 72.191 6.019 83.714 1.00 20.10 222 ASP C N 1
ATOM 5811 C CA . ASP C 1 234 ? 72.522 6.962 82.645 1.00 20.07 222 ASP C CA 1
ATOM 5812 C C . ASP C 1 234 ? 72.902 8.296 83.258 1.00 19.81 222 ASP C C 1
ATOM 5813 O O . ASP C 1 234 ? 72.053 9.135 83.540 1.00 19.69 222 ASP C O 1
ATOM 5818 N N . ARG C 1 235 ? 74.194 8.473 83.480 1.00 19.69 223 ARG C N 1
ATOM 5819 C CA . ARG C 1 235 ? 74.707 9.707 84.090 1.00 20.51 223 ARG C CA 1
ATOM 5820 C C . ARG C 1 235 ? 74.658 10.901 83.167 1.00 20.10 223 ARG C C 1
ATOM 5821 O O . ARG C 1 235 ? 74.786 12.027 83.631 1.00 20.85 223 ARG C O 1
ATOM 5829 N N . SER C 1 236 ? 74.425 10.667 81.887 1.00 19.26 224 SER C N 1
ATOM 5830 C CA . SER C 1 236 ? 74.311 11.783 80.914 1.00 18.44 224 SER C CA 1
ATOM 5831 C C . SER C 1 236 ? 72.994 12.579 81.044 1.00 18.91 224 SER C C 1
ATOM 5832 O O . SER C 1 236 ? 72.917 13.680 80.517 1.00 18.15 224 SER C O 1
ATOM 5835 N N . VAL C 1 237 ? 71.984 12.002 81.706 1.00 18.74 225 VAL C N 1
ATOM 5836 C CA . VAL C 1 237 ? 70.684 12.662 81.893 1.00 19.35 225 VAL C CA 1
ATOM 5837 C C . VAL C 1 237 ? 70.411 13.193 83.313 1.00 20.55 225 VAL C C 1
ATOM 5838 O O . VAL C 1 237 ? 69.351 13.745 83.566 1.00 22.04 225 VAL C O 1
ATOM 5842 N N . ILE C 1 238 ? 71.373 13.059 84.214 1.00 19.76 226 ILE C N 1
ATOM 5843 C CA . ILE C 1 238 ? 71.209 13.455 85.611 1.00 20.48 226 ILE C CA 1
ATOM 5844 C C . ILE C 1 238 ? 71.978 14.745 85.901 1.00 20.28 226 ILE C C 1
ATOM 5845 O O . ILE C 1 238 ? 73.164 14.852 85.590 1.00 20.64 226 ILE C O 1
ATOM 5850 N N . ASP C 1 239 ? 71.317 15.691 86.554 1.00 20.57 227 ASP C N 1
ATOM 5851 C CA . ASP C 1 239 ? 71.885 17.006 86.860 1.00 20.78 227 ASP C CA 1
ATOM 5852 C C . ASP C 1 239 ? 72.544 17.110 88.225 1.00 21.17 227 ASP C C 1
ATOM 5853 O O . ASP C 1 239 ? 73.524 17.850 88.424 1.00 20.45 227 ASP C O 1
ATOM 5858 N N . GLU C 1 240 ? 71.981 16.399 89.182 1.00 22.21 228 GLU C N 1
ATOM 5859 C CA . GLU C 1 240 ? 72.532 16.379 90.509 1.00 23.62 228 GLU C CA 1
ATOM 5860 C C . GLU C 1 240 ? 72.073 15.211 91.335 1.00 22.30 228 GLU C C 1
ATOM 5861 O O . GLU C 1 240 ? 71.145 14.471 90.968 1.00 22.54 228 GLU C O 1
ATOM 5867 N N . VAL C 1 241 ? 72.789 15.032 92.433 1.00 22.02 229 VAL C N 1
ATOM 5868 C CA . VAL C 1 241 ? 72.464 14.043 93.452 1.00 22.23 229 VAL C CA 1
ATOM 5869 C C . VAL C 1 241 ? 72.246 14.759 94.777 1.00 23.17 229 VAL C C 1
ATOM 5870 O O . VAL C 1 241 ? 73.078 15.603 95.179 1.00 23.51 229 VAL C O 1
ATOM 5874 N N . ILE C 1 242 ? 71.172 14.363 95.453 1.00 22.69 230 ILE C N 1
ATOM 5875 C CA . ILE C 1 242 ? 70.771 14.859 96.760 1.00 23.48 230 ILE C CA 1
ATOM 5876 C C . ILE C 1 242 ? 70.717 13.650 97.717 1.00 22.76 230 ILE C C 1
ATOM 5877 O O . ILE C 1 242 ? 70.267 12.558 97.332 1.00 22.03 230 ILE C O 1
ATOM 5886 N N . THR C 1 243 ? 71.193 13.834 98.948 1.00 21.61 231 THR C N 1
ATOM 5887 C CA . THR C 1 243 ? 71.102 12.777 99.971 1.00 22.53 231 THR C CA 1
ATOM 5888 C C . THR C 1 243 ? 69.940 12.992 100.946 1.00 22.78 231 THR C C 1
ATOM 5889 O O . THR C 1 243 ? 69.450 14.108 101.145 1.00 23.24 231 THR C O 1
ATOM 5893 N N . VAL C 1 244 ? 69.500 11.897 101.537 1.00 22.64 232 VAL C N 1
ATOM 5894 C CA . VAL C 1 244 ? 68.414 11.915 102.497 1.00 23.40 232 VAL C CA 1
ATOM 5895 C C . VAL C 1 244 ? 68.848 11.083 103.687 1.00 23.14 232 VAL C C 1
ATOM 5896 O O . VAL C 1 244 ? 69.463 10.029 103.540 1.00 22.56 232 VAL C O 1
ATOM 5900 N N . GLU C 1 245 ? 68.517 11.552 104.871 1.00 23.82 233 GLU C N 1
ATOM 5901 C CA . GLU C 1 245 ? 68.857 10.813 106.073 1.00 24.63 233 GLU C CA 1
ATOM 5902 C C . GLU C 1 245 ? 67.799 9.755 106.363 1.00 24.23 233 GLU C C 1
ATOM 5903 O O . GLU C 1 245 ? 66.652 9.922 105.991 1.00 23.68 233 GLU C O 1
ATOM 5909 N N . ASP C 1 246 ? 68.203 8.681 107.043 1.00 24.53 234 ASP C N 1
ATOM 5910 C CA . ASP C 1 246 ? 67.283 7.579 107.364 1.00 24.69 234 ASP C CA 1
ATOM 5911 C C . ASP C 1 246 ? 66.044 8.099 108.096 1.00 25.25 234 ASP C C 1
ATOM 5912 O O . ASP C 1 246 ? 64.911 7.789 107.720 1.00 24.76 234 ASP C O 1
ATOM 5917 N N . GLU C 1 247 ? 66.249 8.926 109.118 1.00 25.67 235 GLU C N 1
ATOM 5918 C CA . GLU C 1 247 ? 65.093 9.444 109.853 1.00 26.80 235 GLU C CA 1
ATOM 5919 C C . GLU C 1 247 ? 64.229 10.397 109.036 1.00 25.71 235 GLU C C 1
ATOM 5920 O O . GLU C 1 247 ? 63.026 10.415 109.195 1.00 24.84 235 GLU C O 1
ATOM 5926 N N . GLU C 1 248 ? 64.842 11.180 108.161 1.00 25.30 236 GLU C N 1
ATOM 5927 C CA . GLU C 1 248 ? 64.080 11.996 107.215 1.00 25.79 236 GLU C CA 1
ATOM 5928 C C . GLU C 1 248 ? 63.071 11.193 106.387 1.00 24.69 236 GLU C C 1
ATOM 5929 O O . GLU C 1 248 ? 61.910 11.606 106.222 1.00 24.67 236 GLU C O 1
ATOM 5935 N N . ALA C 1 249 ? 63.550 10.071 105.860 1.00 23.40 237 ALA C N 1
ATOM 5936 C CA . ALA C 1 249 ? 62.762 9.184 105.012 1.00 23.00 237 ALA C CA 1
ATOM 5937 C C . ALA C 1 249 ? 61.623 8.570 105.802 1.00 23.11 237 ALA C C 1
ATOM 5938 O O . ALA C 1 249 ? 60.470 8.547 105.366 1.00 21.91 237 ALA C O 1
ATOM 5940 N N . TYR C 1 250 ? 61.937 8.072 106.981 1.00 22.82 238 TYR C N 1
ATOM 5941 C CA . TYR C 1 250 ? 60.914 7.462 107.829 1.00 24.07 238 TYR C CA 1
ATOM 5942 C C . TYR C 1 250 ? 59.834 8.457 108.258 1.00 23.66 238 TYR C C 1
ATOM 5943 O O . TYR C 1 250 ? 58.648 8.173 108.113 1.00 24.90 238 TYR C O 1
ATOM 5952 N N . GLU C 1 251 ? 60.247 9.611 108.775 1.00 23.23 239 GLU C N 1
ATOM 5953 C CA . GLU C 1 251 ? 59.314 10.682 109.178 1.00 22.91 239 GLU C CA 1
ATOM 5954 C C . GLU C 1 251 ? 58.386 11.065 108.022 1.00 22.89 239 GLU C C 1
ATOM 5955 O O . GLU C 1 251 ? 57.162 11.254 108.203 1.00 22.88 239 GLU C O 1
ATOM 5957 N N . MET C 1 252 ? 58.954 11.166 106.827 1.00 22.34 240 MET C N 1
ATOM 5958 C CA . MET C 1 252 ? 58.163 11.597 105.682 1.00 21.43 240 MET C CA 1
ATOM 5959 C C . MET C 1 252 ? 57.187 10.534 105.220 1.00 21.65 240 MET C C 1
ATOM 5960 O O . MET C 1 252 ? 56.072 10.879 104.815 1.00 21.39 240 MET C O 1
ATOM 5965 N N . ALA C 1 253 ? 57.581 9.258 105.269 1.00 20.97 241 ALA C N 1
ATOM 5966 C CA . ALA C 1 253 ? 56.644 8.175 104.984 1.00 21.90 241 ALA C CA 1
ATOM 5967 C C . ALA C 1 253 ? 55.463 8.156 105.959 1.00 22.01 241 ALA C C 1
ATOM 5968 O O . ALA C 1 253 ? 54.305 7.931 105.542 1.00 21.20 241 ALA C O 1
ATOM 5970 N N . ARG C 1 254 ? 55.737 8.428 107.229 1.00 22.06 242 ARG C N 1
ATOM 5971 C CA . ARG C 1 254 ? 54.669 8.489 108.224 1.00 22.96 242 ARG C CA 1
ATOM 5972 C C . ARG C 1 254 ? 53.815 9.727 107.971 1.00 22.96 242 ARG C C 1
ATOM 5973 O O . ARG C 1 254 ? 52.601 9.692 108.121 1.00 21.64 242 ARG C O 1
ATOM 5981 N N . TYR C 1 255 ? 54.453 10.808 107.544 1.00 23.23 243 TYR C N 1
ATOM 5982 C CA . TYR C 1 255 ? 53.752 12.051 107.248 1.00 24.62 243 TYR C CA 1
ATOM 5983 C C . TYR C 1 255 ? 52.793 11.872 106.076 1.00 23.65 243 TYR C C 1
ATOM 5984 O O . TYR C 1 255 ? 51.679 12.407 106.070 1.00 23.75 243 TYR C O 1
ATOM 5993 N N . LEU C 1 256 ? 53.236 11.139 105.064 1.00 21.73 244 LEU C N 1
ATOM 5994 C CA . LEU C 1 256 ? 52.392 10.910 103.891 1.00 21.16 244 LEU C CA 1
ATOM 5995 C C . LEU C 1 256 ? 51.118 10.155 104.297 1.00 20.86 244 LEU C C 1
ATOM 5996 O O . LEU C 1 256 ? 50.019 10.481 103.840 1.00 19.61 244 LEU C O 1
ATOM 6001 N N . ALA C 1 257 ? 51.267 9.168 105.188 1.00 20.70 245 ALA C N 1
ATOM 6002 C CA . ALA C 1 257 ? 50.124 8.369 105.620 1.00 20.53 245 ALA C CA 1
ATOM 6003 C C . ALA C 1 257 ? 49.176 9.219 106.463 1.00 21.05 245 ALA C C 1
ATOM 6004 O O . ALA C 1 257 ? 47.986 9.213 106.246 1.00 21.13 245 ALA C O 1
ATOM 6006 N N . LYS C 1 258 ? 49.719 10.002 107.390 1.00 20.75 246 LYS C N 1
ATOM 6007 C CA . LYS C 1 258 ? 48.885 10.789 108.291 1.00 21.85 246 LYS C CA 1
ATOM 6008 C C . LYS C 1 258 ? 48.264 12.021 107.644 1.00 21.76 246 LYS C C 1
ATOM 6009 O O . LYS C 1 258 ? 47.172 12.393 108.024 1.00 21.47 246 LYS C O 1
ATOM 6012 N N . LYS C 1 259 ? 48.968 12.673 106.709 1.00 21.91 247 LYS C N 1
ATOM 6013 C CA . LYS C 1 259 ? 48.504 13.966 106.164 1.00 22.97 247 LYS C CA 1
ATOM 6014 C C . LYS C 1 259 ? 47.800 13.821 104.832 1.00 22.43 247 LYS C C 1
ATOM 6015 O O . LYS C 1 259 ? 46.891 14.590 104.527 1.00 23.02 247 LYS C O 1
ATOM 6021 N N . GLU C 1 260 ? 48.244 12.863 104.020 1.00 21.02 248 GLU C N 1
ATOM 6022 C CA . GLU C 1 260 ? 47.684 12.661 102.688 1.00 20.93 248 GLU C CA 1
ATOM 6023 C C . GLU C 1 260 ? 46.853 11.398 102.571 1.00 20.88 248 GLU C C 1
ATOM 6024 O O . GLU C 1 260 ? 46.192 11.189 101.539 1.00 20.66 248 GLU C O 1
ATOM 6030 N N . GLY C 1 261 ? 46.929 10.539 103.588 1.00 20.76 249 GLY C N 1
ATOM 6031 C CA . GLY C 1 261 ? 46.277 9.218 103.554 1.00 20.94 249 GLY C CA 1
ATOM 6032 C C . GLY C 1 261 ? 46.923 8.248 102.558 1.00 20.59 249 GLY C C 1
ATOM 6033 O O . GLY C 1 261 ? 46.276 7.309 102.088 1.00 20.65 249 GLY C O 1
ATOM 6034 N N . LEU C 1 262 ? 48.194 8.478 102.231 1.00 19.99 250 LEU C N 1
ATOM 6035 C CA . LEU C 1 262 ? 48.877 7.645 101.238 1.00 19.90 250 LEU C CA 1
ATOM 6036 C C . LEU C 1 262 ? 49.762 6.623 101.929 1.00 20.03 250 LEU C C 1
ATOM 6037 O O . LEU C 1 262 ? 50.725 6.971 102.579 1.00 19.30 250 LEU C O 1
ATOM 6042 N N . LEU C 1 263 ? 49.378 5.360 101.811 1.00 20.79 251 LEU C N 1
ATOM 6043 C CA . LEU C 1 263 ? 50.059 4.240 102.431 1.00 21.42 251 LEU C CA 1
ATOM 6044 C C . LEU C 1 263 ? 51.259 3.827 101.595 1.00 21.77 251 LEU C C 1
ATOM 6045 O O . LEU C 1 263 ? 51.210 2.838 100.856 1.00 22.12 251 LEU C O 1
ATOM 6050 N N . VAL C 1 264 ? 52.340 4.588 101.747 1.00 21.45 252 VAL C N 1
ATOM 6051 C CA . VAL C 1 264 ? 53.539 4.386 100.964 1.00 21.92 252 VAL C CA 1
ATOM 6052 C C . VAL C 1 264 ? 54.708 3.924 101.834 1.00 21.14 252 VAL C C 1
ATOM 6053 O O . VAL C 1 264 ? 54.704 4.082 103.076 1.00 21.27 252 VAL C O 1
ATOM 6057 N N . GLY C 1 265 ? 55.695 3.323 101.183 1.00 20.87 253 GLY C N 1
ATOM 6058 C CA . GLY C 1 265 ? 56.854 2.770 101.869 1.00 20.85 253 GLY C CA 1
ATOM 6059 C C . GLY C 1 265 ? 57.998 3.737 102.132 1.00 21.21 253 GLY C C 1
ATOM 6060 O O . GLY C 1 265 ? 57.894 4.955 101.908 1.00 19.26 253 GLY C O 1
ATOM 6061 N N . ILE C 1 266 ? 59.088 3.185 102.658 1.00 21.25 254 ILE C N 1
ATOM 6062 C CA . ILE C 1 266 ? 60.165 4.014 103.161 1.00 21.55 254 ILE C CA 1
ATOM 6063 C C . ILE C 1 266 ? 60.843 4.819 102.038 1.00 20.27 254 ILE C C 1
ATOM 6064 O O . ILE C 1 266 ? 61.143 6.000 102.209 1.00 19.67 254 ILE C O 1
ATOM 6069 N N . SER C 1 267 ? 61.071 4.182 100.887 1.00 19.58 255 SER C N 1
ATOM 6070 C CA . SER C 1 267 ? 61.732 4.854 99.765 1.00 19.82 255 SER C CA 1
ATOM 6071 C C . SER C 1 267 ? 60.853 5.973 99.160 1.00 19.60 255 SER C C 1
ATOM 6072 O O . SER C 1 267 ? 61.360 6.903 98.545 1.00 18.82 255 SER C O 1
ATOM 6075 N N . SER C 1 268 ? 59.548 5.867 99.352 1.00 19.08 256 SER C N 1
ATOM 6076 C CA . SER C 1 268 ? 58.611 6.928 98.965 1.00 18.86 256 SER C CA 1
ATOM 6077 C C . SER C 1 268 ? 58.814 8.153 99.895 1.00 19.02 256 SER C C 1
ATOM 6078 O O . SER C 1 268 ? 58.801 9.277 99.436 1.00 18.28 256 SER C O 1
ATOM 6081 N N . GLY C 1 269 ? 59.003 7.913 101.193 1.00 19.58 257 GLY C N 1
ATOM 6082 C CA . GLY C 1 269 ? 59.355 8.987 102.130 1.00 18.81 257 GLY C CA 1
ATOM 6083 C C . GLY C 1 269 ? 60.627 9.704 101.725 1.00 19.87 257 GLY C C 1
ATOM 6084 O O . GLY C 1 269 ? 60.681 10.951 101.696 1.00 20.30 257 GLY C O 1
ATOM 6085 N N . ALA C 1 270 ? 61.652 8.918 101.393 1.00 19.64 258 ALA C N 1
ATOM 6086 C CA . ALA C 1 270 ? 62.932 9.450 100.903 1.00 19.39 258 ALA C CA 1
ATOM 6087 C C . ALA C 1 270 ? 62.773 10.319 99.664 1.00 19.50 258 ALA C C 1
ATOM 6088 O O . ALA C 1 270 ? 63.300 11.420 99.586 1.00 18.78 258 ALA C O 1
ATOM 6090 N N . ASN C 1 271 ? 62.007 9.826 98.697 1.00 19.75 259 ASN C N 1
ATOM 6091 C CA . ASN C 1 271 ? 61.773 10.559 97.489 1.00 19.06 259 ASN C CA 1
ATOM 6092 C C . ASN C 1 271 ? 61.060 11.880 97.706 1.00 19.63 259 ASN C C 1
ATOM 6093 O O . ASN C 1 271 ? 61.469 12.893 97.134 1.00 18.79 259 ASN C O 1
ATOM 6098 N N . VAL C 1 272 ? 59.999 11.872 98.515 1.00 19.50 260 VAL C N 1
ATOM 6099 C CA . VAL C 1 272 ? 59.257 13.113 98.806 1.00 20.05 260 VAL C CA 1
ATOM 6100 C C . VAL C 1 272 ? 60.077 14.099 99.643 1.00 19.91 260 VAL C C 1
ATOM 6101 O O . VAL C 1 272 ? 60.033 15.316 99.390 1.00 19.43 260 VAL C O 1
ATOM 6105 N N . ALA C 1 273 ? 60.828 13.596 100.626 1.00 20.10 261 ALA C N 1
ATOM 6106 C CA . ALA C 1 273 ? 61.751 14.458 101.391 1.00 20.91 261 ALA C CA 1
ATOM 6107 C C . ALA C 1 273 ? 62.725 15.186 100.474 1.00 20.69 261 ALA C C 1
ATOM 6108 O O . ALA C 1 273 ? 62.934 16.407 100.581 1.00 20.75 261 ALA C O 1
ATOM 6110 N N . ALA C 1 274 ? 63.315 14.426 99.566 1.00 20.38 262 ALA C N 1
ATOM 6111 C CA . ALA C 1 274 ? 64.179 15.006 98.549 1.00 20.84 262 ALA C CA 1
ATOM 6112 C C . ALA C 1 274 ? 63.442 15.985 97.637 1.00 20.61 262 ALA C C 1
ATOM 6113 O O . ALA C 1 274 ? 63.964 17.051 97.364 1.00 21.75 262 ALA C O 1
ATOM 6115 N N . ALA C 1 275 ? 62.245 15.639 97.173 1.00 20.63 263 ALA C N 1
ATOM 6116 C CA . ALA C 1 275 ? 61.486 16.541 96.256 1.00 21.39 263 ALA C CA 1
ATOM 6117 C C . ALA C 1 275 ? 61.143 17.867 96.952 1.00 22.13 263 ALA C C 1
ATOM 6118 O O . ALA C 1 275 ? 61.205 18.949 96.353 1.00 22.22 263 ALA C O 1
ATOM 6120 N N . LEU C 1 276 ? 60.837 17.780 98.238 1.00 23.08 264 LEU C N 1
ATOM 6121 C CA . LEU C 1 276 ? 60.551 18.977 99.008 1.00 24.91 264 LEU C CA 1
ATOM 6122 C C . LEU C 1 276 ? 61.748 19.929 98.976 1.00 25.51 264 LEU C C 1
ATOM 6123 O O . LEU C 1 276 ? 61.590 21.146 98.736 1.00 25.45 264 LEU C O 1
ATOM 6128 N N . LYS C 1 277 ? 62.946 19.400 99.212 1.00 25.94 265 LYS C N 1
ATOM 6129 C CA . LYS C 1 277 ? 64.169 20.233 99.196 1.00 26.97 265 LYS C CA 1
ATOM 6130 C C . LYS C 1 277 ? 64.424 20.841 97.816 1.00 26.65 265 LYS C C 1
ATOM 6131 O O . LYS C 1 277 ? 64.857 21.990 97.690 1.00 26.26 265 LYS C O 1
ATOM 6137 N N . VAL C 1 278 ? 64.154 20.049 96.784 1.00 26.28 266 VAL C N 1
ATOM 6138 C CA . VAL C 1 278 ? 64.253 20.506 95.405 1.00 26.15 266 VAL C CA 1
ATOM 6139 C C . VAL C 1 278 ? 63.230 21.615 95.122 1.00 26.93 266 VAL C C 1
ATOM 6140 O O . VAL C 1 278 ? 63.594 22.666 94.591 1.00 27.09 266 VAL C O 1
ATOM 6144 N N . ALA C 1 279 ? 61.969 21.386 95.473 1.00 26.93 267 ALA C N 1
ATOM 6145 C CA . ALA C 1 279 ? 60.917 22.382 95.245 1.00 28.01 267 ALA C CA 1
ATOM 6146 C C . ALA C 1 279 ? 61.228 23.686 95.991 1.00 28.83 267 ALA C C 1
ATOM 6147 O O . ALA C 1 279 ? 61.005 24.750 95.452 1.00 28.81 267 ALA C O 1
ATOM 6149 N N . GLN C 1 280 ? 61.745 23.578 97.211 1.00 30.99 268 GLN C N 1
ATOM 6150 C CA . GLN C 1 280 ? 62.017 24.758 98.048 1.00 33.17 268 GLN C CA 1
ATOM 6151 C C . GLN C 1 280 ? 63.067 25.678 97.428 1.00 34.67 268 GLN C C 1
ATOM 6152 O O . GLN C 1 280 ? 63.019 26.908 97.608 1.00 35.12 268 GLN C O 1
ATOM 6158 N N . LYS C 1 281 ? 64.009 25.091 96.697 1.00 35.92 269 LYS C N 1
ATOM 6159 C CA . LYS C 1 281 ? 65.017 25.853 95.966 1.00 37.40 269 LYS C CA 1
ATOM 6160 C C . LYS C 1 281 ? 64.486 26.461 94.659 1.00 37.95 269 LYS C C 1
ATOM 6161 O O . LYS C 1 281 ? 65.133 27.328 94.077 1.00 37.80 269 LYS C O 1
ATOM 6167 N N . LEU C 1 282 ? 63.316 26.020 94.212 1.00 38.47 270 LEU C N 1
ATOM 6168 C CA . LEU C 1 282 ? 62.779 26.434 92.920 1.00 39.29 270 LEU C CA 1
ATOM 6169 C C . LEU C 1 282 ? 61.697 27.511 92.996 1.00 39.91 270 LEU C C 1
ATOM 6170 O O . LEU C 1 282 ? 61.440 28.185 91.991 1.00 41.24 270 LEU C O 1
ATOM 6175 N N . GLY C 1 283 ? 61.045 27.677 94.141 1.00 40.37 271 GLY C N 1
ATOM 6176 C CA . GLY C 1 283 ? 60.046 28.741 94.288 1.00 40.90 271 GLY C CA 1
ATOM 6177 C C . GLY C 1 283 ? 58.596 28.444 93.887 1.00 41.58 271 GLY C C 1
ATOM 6178 O O . GLY C 1 283 ? 58.256 27.338 93.435 1.00 41.65 271 GLY C O 1
ATOM 6179 N N . PRO C 1 284 ? 57.747 29.464 94.033 1.00 41.41 272 PRO C N 1
ATOM 6180 C CA . PRO C 1 284 ? 56.286 29.328 94.207 1.00 41.31 272 PRO C CA 1
ATOM 6181 C C . PRO C 1 284 ? 55.512 28.362 93.325 1.00 40.78 272 PRO C C 1
ATOM 6182 O O . PRO C 1 284 ? 54.570 27.708 93.782 1.00 41.38 272 PRO C O 1
ATOM 6186 N N . ASP C 1 285 ? 55.892 28.313 92.060 1.00 40.20 273 ASP C N 1
ATOM 6187 C CA . ASP C 1 285 ? 55.065 27.752 91.025 1.00 39.44 273 ASP C CA 1
ATOM 6188 C C . ASP C 1 285 ? 55.703 26.506 90.419 1.00 37.03 273 ASP C C 1
ATOM 6189 O O . ASP C 1 285 ? 55.240 26.019 89.407 1.00 37.33 273 ASP C O 1
ATOM 6194 N N . ALA C 1 286 ? 56.760 26.006 91.058 1.00 34.61 274 ALA C N 1
ATOM 6195 C CA . ALA C 1 286 ? 57.529 24.873 90.563 1.00 32.62 274 ALA C CA 1
ATOM 6196 C C . ALA C 1 286 ? 56.664 23.621 90.537 1.00 30.70 274 ALA C C 1
ATOM 6197 O O . ALA C 1 286 ? 55.774 23.465 91.382 1.00 30.07 274 ALA C O 1
ATOM 6199 N N . ARG C 1 287 ? 56.903 22.753 89.545 1.00 28.04 275 ARG C N 1
ATOM 6200 C CA . ARG C 1 287 ? 56.236 21.454 89.451 1.00 26.51 275 ARG C CA 1
ATOM 6201 C C . ARG C 1 287 ? 57.309 20.353 89.509 1.00 24.67 275 ARG C C 1
ATOM 6202 O O . ARG C 1 287 ? 58.102 20.188 88.580 1.00 22.75 275 ARG C O 1
ATOM 6210 N N . VAL C 1 288 ? 57.336 19.637 90.628 1.00 23.85 276 VAL C N 1
ATOM 6211 C CA . VAL C 1 288 ? 58.401 18.677 90.940 1.00 22.30 276 VAL C CA 1
ATOM 6212 C C . VAL C 1 288 ? 57.733 17.305 91.069 1.00 22.71 276 VAL C C 1
ATOM 6213 O O . VAL C 1 288 ? 56.841 17.114 91.897 1.00 21.74 276 VAL C O 1
ATOM 6217 N N . VAL C 1 289 ? 58.113 16.374 90.189 1.00 20.94 277 VAL C N 1
ATOM 6218 C CA . VAL C 1 289 ? 57.498 15.055 90.130 1.00 20.98 277 VAL C CA 1
ATOM 6219 C C . VAL C 1 289 ? 58.459 14.081 90.788 1.00 20.38 277 VAL C C 1
ATOM 6220 O O . VAL C 1 289 ? 59.673 14.132 90.548 1.00 18.98 277 VAL C O 1
ATOM 6224 N N . THR C 1 290 ? 57.897 13.152 91.560 1.00 20.17 278 THR C N 1
ATOM 6225 C CA . THR C 1 290 ? 58.649 12.022 92.053 1.00 20.69 278 THR C CA 1
ATOM 6226 C C . THR C 1 290 ? 57.785 10.758 92.074 1.00 20.40 278 THR C C 1
ATOM 6227 O O . THR C 1 290 ? 56.640 10.767 91.616 1.00 19.75 278 THR C O 1
ATOM 6231 N N . VAL C 1 291 ? 58.375 9.671 92.568 1.00 21.20 279 VAL C N 1
ATOM 6232 C CA . VAL C 1 291 ? 57.778 8.335 92.550 1.00 21.97 279 VAL C CA 1
ATOM 6233 C C . VAL C 1 291 ? 57.634 7.788 93.983 1.00 21.44 279 VAL C C 1
ATOM 6234 O O . VAL C 1 291 ? 58.494 8.022 94.867 1.00 19.91 279 VAL C O 1
ATOM 6238 N N . ALA C 1 292 ? 56.537 7.064 94.191 1.00 20.24 280 ALA C N 1
ATOM 6239 C CA . ALA C 1 292 ? 56.307 6.264 95.384 1.00 20.42 280 ALA C CA 1
ATOM 6240 C C . ALA C 1 292 ? 56.472 4.786 94.979 1.00 20.74 280 ALA C C 1
ATOM 6241 O O . ALA C 1 292 ? 55.554 4.199 94.397 1.00 19.90 280 ALA C O 1
ATOM 6243 N N . PRO C 1 293 ? 57.682 4.242 95.147 1.00 21.42 281 PRO C N 1
ATOM 6244 C CA . PRO C 1 293 ? 57.969 2.907 94.648 1.00 21.41 281 PRO C CA 1
ATOM 6245 C C . PRO C 1 293 ? 57.106 1.770 95.178 1.00 21.26 281 PRO C C 1
ATOM 6246 O O . PRO C 1 293 ? 56.869 0.848 94.424 1.00 20.68 281 PRO C O 1
ATOM 6250 N N . ASP C 1 294 ? 56.661 1.810 96.433 1.00 21.47 282 ASP C N 1
ATOM 6251 C CA . ASP C 1 294 ? 55.867 0.701 96.975 1.00 22.01 282 ASP C CA 1
ATOM 6252 C C . ASP C 1 294 ? 54.967 1.128 98.139 1.00 22.73 282 ASP C C 1
ATOM 6253 O O . ASP C 1 294 ? 54.778 2.323 98.359 1.00 22.81 282 ASP C O 1
ATOM 6258 N N . HIS C 1 295 ? 54.392 0.147 98.855 1.00 22.29 283 HIS C N 1
ATOM 6259 C CA . HIS C 1 295 ? 53.343 0.420 99.822 1.00 22.91 283 HIS C CA 1
ATOM 6260 C C . HIS C 1 295 ? 53.744 0.142 101.267 1.00 21.60 283 HIS C C 1
ATOM 6261 O O . HIS C 1 295 ? 54.666 -0.632 101.540 1.00 20.89 283 HIS C O 1
ATOM 6268 N N . ALA C 1 296 ? 53.032 0.789 102.183 1.00 20.86 284 ALA C N 1
ATOM 6269 C CA . ALA C 1 296 ? 53.382 0.805 103.600 1.00 21.85 284 ALA C CA 1
ATOM 6270 C C . ALA C 1 296 ? 53.207 -0.554 104.254 1.00 22.43 284 ALA C C 1
ATOM 6271 O O . ALA C 1 296 ? 53.860 -0.839 105.236 1.00 22.83 284 ALA C O 1
ATOM 6273 N N . GLU C 1 297 ? 52.291 -1.362 103.740 1.00 22.66 285 GLU C N 1
ATOM 6274 C CA . GLU C 1 297 ? 51.992 -2.638 104.386 1.00 23.62 285 GLU C CA 1
ATOM 6275 C C . GLU C 1 297 ? 53.088 -3.657 104.162 1.00 24.90 285 GLU C C 1
ATOM 6276 O O . GLU C 1 297 ? 53.082 -4.721 104.752 1.00 24.59 285 GLU C O 1
ATOM 6282 N N . ARG C 1 298 ? 54.070 -3.298 103.353 1.00 25.93 286 ARG C N 1
ATOM 6283 C CA . ARG C 1 298 ? 55.243 -4.118 103.190 1.00 27.30 286 ARG C CA 1
ATOM 6284 C C . ARG C 1 298 ? 56.271 -3.796 104.294 1.00 27.41 286 ARG C C 1
ATOM 6285 O O . ARG C 1 298 ? 57.310 -4.403 104.348 1.00 29.40 286 ARG C O 1
ATOM 6293 N N . TYR C 1 299 ? 55.961 -2.882 105.213 1.00 28.25 287 TYR C N 1
ATOM 6294 C CA . TYR C 1 299 ? 56.902 -2.472 106.277 1.00 28.38 287 TYR C CA 1
ATOM 6295 C C . TYR C 1 299 ? 56.280 -2.323 107.664 1.00 29.97 287 TYR C C 1
ATOM 6296 O O . TYR C 1 299 ? 56.804 -1.576 108.505 1.00 30.43 287 TYR C O 1
ATOM 6305 N N . LEU C 1 300 ? 55.181 -3.019 107.929 1.00 30.83 288 LEU C N 1
ATOM 6306 C CA . LEU C 1 300 ? 54.518 -2.844 109.212 1.00 33.35 288 LEU C CA 1
ATOM 6307 C C . LEU C 1 300 ? 55.466 -3.173 110.386 1.00 34.15 288 LEU C C 1
ATOM 6308 O O . LEU C 1 300 ? 55.409 -2.510 111.423 1.00 35.09 288 LEU C O 1
ATOM 6313 N N . SER C 1 301 ? 56.364 -4.133 110.185 1.00 35.37 289 SER C N 1
ATOM 6314 C CA . SER C 1 301 ? 57.336 -4.536 111.232 1.00 37.14 289 SER C CA 1
ATOM 6315 C C . SER C 1 301 ? 58.392 -3.473 111.575 1.00 38.11 289 SER C C 1
ATOM 6316 O O . SER C 1 301 ? 59.105 -3.624 112.559 1.00 38.79 289 SER C O 1
ATOM 6319 N N . ILE C 1 302 ? 58.517 -2.417 110.772 1.00 39.30 290 ILE C N 1
ATOM 6320 C CA . ILE C 1 302 ? 59.536 -1.390 111.014 1.00 40.12 290 ILE C CA 1
ATOM 6321 C C . ILE C 1 302 ? 58.885 -0.058 111.379 1.00 41.27 290 ILE C C 1
ATOM 6322 O O . ILE C 1 302 ? 57.699 -0.030 111.764 1.00 43.02 290 ILE C O 1
ATOM 6327 N N . HIS D 1 11 ? 42.302 19.568 94.968 1.00 38.43 -1 HIS D N 1
ATOM 6328 C CA . HIS D 1 11 ? 42.592 18.786 93.723 1.00 38.01 -1 HIS D CA 1
ATOM 6329 C C . HIS D 1 11 ? 41.967 17.395 93.736 1.00 36.66 -1 HIS D C 1
ATOM 6330 O O . HIS D 1 11 ? 42.270 16.554 92.861 1.00 36.92 -1 HIS D O 1
ATOM 6337 N N . HIS D 1 12 ? 41.051 17.182 94.688 1.00 34.18 0 HIS D N 1
ATOM 6338 C CA . HIS D 1 12 ? 40.172 16.027 94.662 1.00 32.00 0 HIS D CA 1
ATOM 6339 C C . HIS D 1 12 ? 40.949 14.724 94.530 1.00 29.66 0 HIS D C 1
ATOM 6340 O O . HIS D 1 12 ? 40.659 13.877 93.678 1.00 28.13 0 HIS D O 1
ATOM 6347 N N . MET D 1 13 ? 41.905 14.549 95.430 1.00 27.50 1 MET D N 1
ATOM 6348 C CA . MET D 1 13 ? 42.779 13.369 95.398 1.00 26.66 1 MET D CA 1
ATOM 6349 C C . MET D 1 13 ? 42.012 12.067 95.484 1.00 25.85 1 MET D C 1
ATOM 6350 O O . MET D 1 13 ? 42.168 11.187 94.647 1.00 25.76 1 MET D O 1
ATOM 6355 N N . MET D 1 14 ? 41.221 11.911 96.532 1.00 24.24 2 MET D N 1
ATOM 6356 C CA . MET D 1 14 ? 40.582 10.639 96.776 1.00 23.74 2 MET D CA 1
ATOM 6357 C C . MET D 1 14 ? 39.521 10.388 95.751 1.00 24.33 2 MET D C 1
ATOM 6358 O O . MET D 1 14 ? 39.343 9.237 95.327 1.00 23.98 2 MET D O 1
ATOM 6363 N N . GLU D 1 15 ? 38.846 11.454 95.330 1.00 23.30 3 GLU D N 1
ATOM 6364 C CA . GLU D 1 15 ? 37.855 11.333 94.249 1.00 23.48 3 GLU D CA 1
ATOM 6365 C C . GLU D 1 15 ? 38.506 10.726 93.002 1.00 23.90 3 GLU D C 1
ATOM 6366 O O . GLU D 1 15 ? 37.960 9.850 92.378 1.00 25.14 3 GLU D O 1
ATOM 6372 N N . ARG D 1 16 ? 39.698 11.180 92.644 1.00 23.71 4 ARG D N 1
ATOM 6373 C CA . ARG D 1 16 ? 40.331 10.668 91.424 1.00 23.84 4 ARG D CA 1
ATOM 6374 C C . ARG D 1 16 ? 40.936 9.277 91.515 1.00 23.08 4 ARG D C 1
ATOM 6375 O O . ARG D 1 16 ? 40.919 8.507 90.541 1.00 22.43 4 ARG D O 1
ATOM 6383 N N . LEU D 1 17 ? 41.498 8.954 92.675 1.00 22.61 5 LEU D N 1
ATOM 6384 C CA . LEU D 1 17 ? 42.156 7.660 92.883 1.00 22.46 5 LEU D CA 1
ATOM 6385 C C . LEU D 1 17 ? 41.214 6.469 93.068 1.00 22.49 5 LEU D C 1
ATOM 6386 O O . LEU D 1 17 ? 41.576 5.337 92.761 1.00 21.90 5 LEU D O 1
ATOM 6391 N N . ILE D 1 18 ? 40.030 6.701 93.631 1.00 21.40 6 ILE D N 1
ATOM 6392 C CA . ILE D 1 18 ? 39.133 5.581 93.973 1.00 21.50 6 ILE D CA 1
ATOM 6393 C C . ILE D 1 18 ? 38.332 5.123 92.728 1.00 22.50 6 ILE D C 1
ATOM 6394 O O . ILE D 1 18 ? 37.759 5.932 91.964 1.00 23.33 6 ILE D O 1
ATOM 6399 N N . GLY D 1 19 ? 38.296 3.815 92.519 1.00 21.62 7 GLY D N 1
ATOM 6400 C CA . GLY D 1 19 ? 37.547 3.226 91.418 1.00 21.11 7 GLY D CA 1
ATOM 6401 C C . GLY D 1 19 ? 38.388 2.972 90.187 1.00 21.70 7 GLY D C 1
ATOM 6402 O O . GLY D 1 19 ? 39.628 3.095 90.218 1.00 22.41 7 GLY D O 1
ATOM 6403 N N . SER D 1 20 ? 37.705 2.632 89.108 1.00 21.94 8 SER D N 1
ATOM 6404 C CA . SER D 1 20 ? 38.300 2.334 87.810 1.00 22.81 8 SER D CA 1
ATOM 6405 C C . SER D 1 20 ? 39.373 1.264 87.944 1.00 22.99 8 SER D C 1
ATOM 6406 O O . SER D 1 20 ? 40.484 1.413 87.429 1.00 22.79 8 SER D O 1
ATOM 6409 N N . THR D 1 21 ? 39.018 0.176 88.623 1.00 22.07 9 THR D N 1
ATOM 6410 C CA . THR D 1 21 ? 39.913 -0.943 88.832 1.00 21.32 9 THR D CA 1
ATOM 6411 C C . THR D 1 21 ? 39.817 -1.931 87.671 1.00 21.35 9 THR D C 1
ATOM 6412 O O . THR D 1 21 ? 38.775 -2.021 87.007 1.00 22.59 9 THR D O 1
ATOM 6416 N N . PRO D 1 22 ? 40.873 -2.692 87.436 1.00 21.49 10 PRO D N 1
ATOM 6417 C CA . PRO D 1 22 ? 40.892 -3.589 86.306 1.00 21.77 10 PRO D CA 1
ATOM 6418 C C . PRO D 1 22 ? 40.182 -4.897 86.590 1.00 21.56 10 PRO D C 1
ATOM 6419 O O . PRO D 1 22 ? 40.050 -5.300 87.784 1.00 21.43 10 PRO D O 1
ATOM 6423 N N . ILE D 1 23 ? 39.835 -5.600 85.513 1.00 22.55 11 ILE D N 1
ATOM 6424 C CA . ILE D 1 23 ? 39.339 -6.947 85.567 1.00 22.97 11 ILE D CA 1
ATOM 6425 C C . ILE D 1 23 ? 40.324 -7.837 84.808 1.00 24.29 11 ILE D C 1
ATOM 6426 O O . ILE D 1 23 ? 40.828 -7.453 83.726 1.00 24.73 11 ILE D O 1
ATOM 6431 N N . VAL D 1 24 ? 40.605 -8.980 85.395 1.00 23.14 12 VAL D N 1
ATOM 6432 C CA . VAL D 1 24 ? 41.481 -9.983 84.772 1.00 24.67 12 VAL D CA 1
ATOM 6433 C C . VAL D 1 24 ? 40.763 -11.316 84.660 1.00 24.75 12 VAL D C 1
ATOM 6434 O O . VAL D 1 24 ? 39.952 -11.692 85.507 1.00 24.77 12 VAL D O 1
ATOM 6438 N N . ARG D 1 25 ? 41.051 -12.033 83.582 1.00 24.42 13 ARG D N 1
ATOM 6439 C CA . ARG D 1 25 ? 40.482 -13.335 83.353 1.00 24.77 13 ARG D CA 1
ATOM 6440 C C . ARG D 1 25 ? 41.391 -14.364 83.959 1.00 24.15 13 ARG D C 1
ATOM 6441 O O . ARG D 1 25 ? 42.601 -14.332 83.712 1.00 24.98 13 ARG D O 1
ATOM 6449 N N . LEU D 1 26 ? 40.842 -15.324 84.694 1.00 23.46 14 LEU D N 1
ATOM 6450 C CA . LEU D 1 26 ? 41.673 -16.267 85.451 1.00 23.08 14 LEU D CA 1
ATOM 6451 C C . LEU D 1 26 ? 42.011 -17.494 84.594 1.00 24.56 14 LEU D C 1
ATOM 6452 O O . LEU D 1 26 ? 41.636 -18.598 84.920 1.00 24.01 14 LEU D O 1
ATOM 6457 N N . ASP D 1 27 ? 42.718 -17.278 83.492 1.00 26.29 15 ASP D N 1
ATOM 6458 C CA . ASP D 1 27 ? 42.897 -18.375 82.544 1.00 28.90 15 ASP D CA 1
ATOM 6459 C C . ASP D 1 27 ? 43.889 -19.426 82.997 1.00 29.44 15 ASP D C 1
ATOM 6460 O O . ASP D 1 27 ? 44.022 -20.467 82.322 1.00 29.88 15 ASP D O 1
ATOM 6465 N N . SER D 1 28 ? 44.533 -19.247 84.154 1.00 28.62 16 SER D N 1
ATOM 6466 C CA . SER D 1 28 ? 45.278 -20.384 84.729 1.00 28.94 16 SER D CA 1
ATOM 6467 C C . SER D 1 28 ? 44.441 -21.219 85.692 1.00 28.90 16 SER D C 1
ATOM 6468 O O . SER D 1 28 ? 44.854 -22.321 86.039 1.00 29.22 16 SER D O 1
ATOM 6471 N N . ILE D 1 29 ? 43.270 -20.720 86.086 1.00 28.03 17 ILE D N 1
ATOM 6472 C CA . ILE D 1 29 ? 42.353 -21.438 86.973 1.00 28.11 17 ILE D CA 1
ATOM 6473 C C . ILE D 1 29 ? 41.102 -21.902 86.219 1.00 27.93 17 ILE D C 1
ATOM 6474 O O . ILE D 1 29 ? 40.817 -23.088 86.145 1.00 28.21 17 ILE D O 1
ATOM 6479 N N . ASP D 1 30 ? 40.356 -20.957 85.667 1.00 27.12 18 ASP D N 1
ATOM 6480 C CA . ASP D 1 30 ? 39.222 -21.275 84.819 1.00 26.67 18 ASP D CA 1
ATOM 6481 C C . ASP D 1 30 ? 38.937 -20.024 84.023 1.00 26.23 18 ASP D C 1
ATOM 6482 O O . ASP D 1 30 ? 38.606 -18.988 84.599 1.00 25.46 18 ASP D O 1
ATOM 6487 N N . SER D 1 31 ? 39.107 -20.104 82.704 1.00 26.22 19 SER D N 1
ATOM 6488 C CA . SER D 1 31 ? 38.946 -18.936 81.853 1.00 26.08 19 SER D CA 1
ATOM 6489 C C . SER D 1 31 ? 37.526 -18.323 81.829 1.00 25.48 19 SER D C 1
ATOM 6490 O O . SER D 1 31 ? 37.357 -17.248 81.257 1.00 25.42 19 SER D O 1
ATOM 6493 N N . ARG D 1 32 ? 36.529 -18.987 82.417 1.00 25.06 20 ARG D N 1
ATOM 6494 C CA . ARG D 1 32 ? 35.168 -18.404 82.512 1.00 24.57 20 ARG D CA 1
ATOM 6495 C C . ARG D 1 32 ? 35.035 -17.394 83.659 1.00 23.52 20 ARG D C 1
ATOM 6496 O O . ARG D 1 32 ? 34.031 -16.701 83.747 1.00 22.85 20 ARG D O 1
ATOM 6504 N N . ILE D 1 33 ? 36.032 -17.331 84.534 1.00 22.53 21 ILE D N 1
ATOM 6505 C CA . ILE D 1 33 ? 35.990 -16.423 85.684 1.00 22.18 21 ILE D CA 1
ATOM 6506 C C . ILE D 1 33 ? 36.801 -15.143 85.433 1.00 21.50 21 ILE D C 1
ATOM 6507 O O . ILE D 1 33 ? 37.977 -15.188 85.029 1.00 21.46 21 ILE D O 1
ATOM 6512 N N . PHE D 1 34 ? 36.165 -14.020 85.735 1.00 21.42 22 PHE D N 1
ATOM 6513 C CA . PHE D 1 34 ? 36.688 -12.685 85.509 1.00 20.56 22 PHE D CA 1
ATOM 6514 C C . PHE D 1 34 ? 36.704 -12.016 86.860 1.00 20.99 22 PHE D C 1
ATOM 6515 O O . PHE D 1 34 ? 35.660 -11.999 87.564 1.00 22.36 22 PHE D O 1
ATOM 6523 N N . LEU D 1 35 ? 37.873 -11.511 87.259 1.00 19.21 23 LEU D N 1
ATOM 6524 C CA . LEU D 1 35 ? 38.074 -10.989 88.619 1.00 19.37 23 LEU D CA 1
ATOM 6525 C C . LEU D 1 35 ? 38.436 -9.503 88.654 1.00 19.42 23 LEU D C 1
ATOM 6526 O O . LEU D 1 35 ? 39.423 -9.068 88.059 1.00 20.13 23 LEU D O 1
ATOM 6531 N N . LYS D 1 36 ? 37.653 -8.724 89.399 1.00 18.74 24 LYS D N 1
ATOM 6532 C CA . LYS D 1 36 ? 37.864 -7.275 89.496 1.00 19.09 24 LYS D CA 1
ATOM 6533 C C . LYS D 1 36 ? 38.729 -6.953 90.709 1.00 19.07 24 LYS D C 1
ATOM 6534 O O . LYS D 1 36 ? 38.391 -7.290 91.856 1.00 19.74 24 LYS D O 1
ATOM 6540 N N . LEU D 1 37 ? 39.863 -6.319 90.455 1.00 19.72 25 LEU D N 1
ATOM 6541 C CA . LEU D 1 37 ? 40.922 -6.222 91.461 1.00 20.58 25 LEU D CA 1
ATOM 6542 C C . LEU D 1 37 ? 40.778 -4.946 92.269 1.00 21.40 25 LEU D C 1
ATOM 6543 O O . LEU D 1 37 ? 41.382 -3.917 91.958 1.00 22.72 25 LEU D O 1
ATOM 6548 N N . GLU D 1 38 ? 39.990 -5.023 93.329 1.00 21.29 26 GLU D N 1
ATOM 6549 C CA . GLU D 1 38 ? 39.730 -3.857 94.149 1.00 23.04 26 GLU D CA 1
ATOM 6550 C C . GLU D 1 38 ? 40.899 -3.375 95.040 1.00 23.86 26 GLU D C 1
ATOM 6551 O O . GLU D 1 38 ? 40.834 -2.296 95.612 1.00 24.18 26 GLU D O 1
ATOM 6557 N N . LYS D 1 39 ? 41.971 -4.154 95.154 1.00 24.92 27 LYS D N 1
ATOM 6558 C CA . LYS D 1 39 ? 43.213 -3.705 95.864 1.00 24.37 27 LYS D CA 1
ATOM 6559 C C . LYS D 1 39 ? 43.925 -2.542 95.199 1.00 24.92 27 LYS D C 1
ATOM 6560 O O . LYS D 1 39 ? 44.836 -1.948 95.800 1.00 24.14 27 LYS D O 1
ATOM 6566 N N . ASN D 1 40 ? 43.534 -2.242 93.963 1.00 24.30 28 ASN D N 1
ATOM 6567 C CA . ASN D 1 40 ? 44.122 -1.145 93.227 1.00 24.49 28 ASN D CA 1
ATOM 6568 C C . ASN D 1 40 ? 43.681 0.215 93.781 1.00 23.32 28 ASN D C 1
ATOM 6569 O O . ASN D 1 40 ? 44.318 1.216 93.524 1.00 24.83 28 ASN D O 1
ATOM 6574 N N . ASN D 1 41 ? 42.581 0.227 94.522 1.00 22.58 29 ASN D N 1
ATOM 6575 C CA . ASN D 1 41 ? 42.125 1.426 95.257 1.00 20.81 29 ASN D CA 1
ATOM 6576 C C . ASN D 1 41 ? 43.194 1.888 96.265 1.00 20.71 29 ASN D C 1
ATOM 6577 O O . ASN D 1 41 ? 43.979 1.086 96.741 1.00 21.09 29 ASN D O 1
ATOM 6582 N N . PRO D 1 42 ? 43.251 3.178 96.570 1.00 20.46 30 PRO D N 1
ATOM 6583 C CA . PRO D 1 42 ? 44.371 3.699 97.402 1.00 20.45 30 PRO D CA 1
ATOM 6584 C C . PRO D 1 42 ? 44.425 3.150 98.800 1.00 20.80 30 PRO D C 1
ATOM 6585 O O . PRO D 1 42 ? 45.527 3.013 99.377 1.00 20.96 30 PRO D O 1
ATOM 6589 N N . GLY D 1 43 ? 43.277 2.767 99.335 1.00 20.83 31 GLY D N 1
ATOM 6590 C CA . GLY D 1 43 ? 43.211 2.111 100.642 1.00 21.21 31 GLY D CA 1
ATOM 6591 C C . GLY D 1 43 ? 43.365 0.588 100.591 1.00 21.07 31 GLY D C 1
ATOM 6592 O O . GLY D 1 43 ? 43.269 -0.070 101.601 1.00 20.95 31 GLY D O 1
ATOM 6593 N N . GLY D 1 44 ? 43.604 0.035 99.401 1.00 20.76 32 GLY D N 1
ATOM 6594 C CA . GLY D 1 44 ? 43.814 -1.382 99.243 1.00 20.84 32 GLY D CA 1
ATOM 6595 C C . GLY D 1 44 ? 42.593 -2.270 99.313 1.00 20.31 32 GLY D C 1
ATOM 6596 O O . GLY D 1 44 ? 42.745 -3.493 99.454 1.00 20.24 32 GLY D O 1
ATOM 6597 N N . SER D 1 45 ? 41.386 -1.685 99.221 1.00 19.06 33 SER D N 1
ATOM 6598 C CA . SER D 1 45 ? 40.188 -2.486 99.221 1.00 19.38 33 SER D CA 1
ATOM 6599 C C . SER D 1 45 ? 39.032 -1.823 98.503 1.00 19.14 33 SER D C 1
ATOM 6600 O O . SER D 1 45 ? 39.052 -0.622 98.242 1.00 18.10 33 SER D O 1
ATOM 6603 N N . VAL D 1 46 ? 38.004 -2.636 98.254 1.00 18.59 34 VAL D N 1
ATOM 6604 C CA . VAL D 1 46 ? 36.738 -2.198 97.689 1.00 18.58 34 VAL D CA 1
ATOM 6605 C C . VAL D 1 46 ? 36.062 -1.145 98.551 1.00 18.63 34 VAL D C 1
ATOM 6606 O O . VAL D 1 46 ? 35.250 -0.390 98.033 1.00 20.47 34 VAL D O 1
ATOM 6610 N N . LYS D 1 47 ? 36.376 -1.110 99.847 1.00 18.15 35 LYS D N 1
ATOM 6611 C CA . LYS D 1 47 ? 35.628 -0.259 100.785 1.00 18.39 35 LYS D CA 1
ATOM 6612 C C . LYS D 1 47 ? 35.877 1.239 100.591 1.00 18.26 35 LYS D C 1
ATOM 6613 O O . LYS D 1 47 ? 35.092 2.066 101.107 1.00 16.92 35 LYS D O 1
ATOM 6619 N N . ASP D 1 48 ? 36.939 1.578 99.855 1.00 17.26 36 ASP D N 1
ATOM 6620 C CA . ASP D 1 48 ? 37.231 2.960 99.525 1.00 17.86 36 ASP D CA 1
ATOM 6621 C C . ASP D 1 48 ? 35.998 3.582 98.856 1.00 18.09 36 ASP D C 1
ATOM 6622 O O . ASP D 1 48 ? 35.703 4.757 99.074 1.00 18.03 36 ASP D O 1
ATOM 6627 N N . ARG D 1 49 ? 35.280 2.806 98.040 1.00 17.17 37 ARG D N 1
ATOM 6628 C CA . ARG D 1 49 ? 34.129 3.350 97.294 1.00 17.73 37 ARG D CA 1
ATOM 6629 C C . ARG D 1 49 ? 32.965 3.754 98.205 1.00 16.78 37 ARG D C 1
ATOM 6630 O O . ARG D 1 49 ? 32.607 4.944 98.219 1.00 17.71 37 ARG D O 1
ATOM 6638 N N . PRO D 1 50 ? 32.393 2.861 99.017 1.00 17.24 38 PRO D N 1
ATOM 6639 C CA . PRO D 1 50 ? 31.330 3.304 99.925 1.00 17.24 38 PRO D CA 1
ATOM 6640 C C . PRO D 1 50 ? 31.815 4.342 100.948 1.00 18.02 38 PRO D C 1
ATOM 6641 O O . PRO D 1 50 ? 31.033 5.244 101.329 1.00 17.12 38 PRO D O 1
ATOM 6645 N N . ALA D 1 51 ? 33.063 4.215 101.440 1.00 17.35 39 ALA D N 1
ATOM 6646 C CA . ALA D 1 51 ? 33.585 5.199 102.381 1.00 17.65 39 ALA D CA 1
ATOM 6647 C C . ALA D 1 51 ? 33.563 6.608 101.767 1.00 17.44 39 ALA D C 1
ATOM 6648 O O . ALA D 1 51 ? 33.072 7.561 102.388 1.00 17.58 39 ALA D O 1
ATOM 6650 N N . LEU D 1 52 ? 34.040 6.734 100.533 1.00 17.73 40 LEU D N 1
ATOM 6651 C CA . LEU D 1 52 ? 34.027 8.005 99.835 1.00 18.34 40 LEU D CA 1
ATOM 6652 C C . LEU D 1 52 ? 32.587 8.574 99.730 1.00 17.77 40 LEU D C 1
ATOM 6653 O O . LEU D 1 52 ? 32.323 9.753 100.052 1.00 17.47 40 LEU D O 1
ATOM 6658 N N . PHE D 1 53 ? 31.676 7.751 99.214 1.00 17.95 41 PHE D N 1
ATOM 6659 C CA . PHE D 1 53 ? 30.287 8.173 98.979 1.00 17.66 41 PHE D CA 1
ATOM 6660 C C . PHE D 1 53 ? 29.603 8.614 100.287 1.00 18.01 41 PHE D C 1
ATOM 6661 O O . PHE D 1 53 ? 28.971 9.679 100.357 1.00 18.50 41 PHE D O 1
ATOM 6669 N N . MET D 1 54 ? 29.743 7.808 101.339 1.00 16.95 42 MET D N 1
ATOM 6670 C CA . MET D 1 54 ? 29.125 8.118 102.630 1.00 16.38 42 MET D CA 1
ATOM 6671 C C . MET D 1 54 ? 29.677 9.423 103.218 1.00 17.14 42 MET D C 1
ATOM 6672 O O . MET D 1 54 ? 28.928 10.241 103.754 1.00 17.59 42 MET D O 1
ATOM 6677 N N . ILE D 1 55 ? 30.988 9.624 103.106 1.00 17.31 43 ILE D N 1
ATOM 6678 C CA . ILE D 1 55 ? 31.625 10.824 103.641 1.00 18.11 43 ILE D CA 1
ATOM 6679 C C . ILE D 1 55 ? 31.208 12.066 102.829 1.00 17.90 43 ILE D C 1
ATOM 6680 O O . ILE D 1 55 ? 30.884 13.078 103.410 1.00 18.08 43 ILE D O 1
ATOM 6685 N N . LEU D 1 56 ? 31.176 11.979 101.505 1.00 17.71 44 LEU D N 1
ATOM 6686 C CA . LEU D 1 56 ? 30.737 13.113 100.686 1.00 17.73 44 LEU D CA 1
ATOM 6687 C C . LEU D 1 56 ? 29.277 13.521 100.968 1.00 18.01 44 LEU D C 1
ATOM 6688 O O . LEU D 1 56 ? 28.953 14.724 101.103 1.00 17.60 44 LEU D O 1
ATOM 6693 N N . ASP D 1 57 ? 28.405 12.527 101.118 1.00 17.68 45 ASP D N 1
ATOM 6694 C CA . ASP D 1 57 ? 27.029 12.774 101.581 1.00 17.69 45 ASP D CA 1
ATOM 6695 C C . ASP D 1 57 ? 26.983 13.474 102.954 1.00 18.04 45 ASP D C 1
ATOM 6696 O O . ASP D 1 57 ? 26.236 14.456 103.157 1.00 18.50 45 ASP D O 1
ATOM 6701 N N . ALA D 1 58 ? 27.761 12.961 103.905 1.00 16.98 46 ALA D N 1
ATOM 6702 C CA . ALA D 1 58 ? 27.754 13.502 105.254 1.00 18.06 46 ALA D CA 1
ATOM 6703 C C . ALA D 1 58 ? 28.290 14.960 105.232 1.00 18.77 46 ALA D C 1
ATOM 6704 O O . ALA D 1 58 ? 27.783 15.815 105.963 1.00 19.65 46 ALA D O 1
ATOM 6706 N N . GLU D 1 59 ? 29.292 15.225 104.397 1.00 19.57 47 GLU D N 1
ATOM 6707 C CA . GLU D 1 59 ? 29.820 16.575 104.260 1.00 20.84 47 GLU D CA 1
ATOM 6708 C C . GLU D 1 59 ? 28.747 17.537 103.741 1.00 21.19 47 GLU D C 1
ATOM 6709 O O . GLU D 1 59 ? 28.549 18.623 104.282 1.00 20.86 47 GLU D O 1
ATOM 6715 N N . LYS D 1 60 ? 28.100 17.130 102.648 1.00 21.65 48 LYS D N 1
ATOM 6716 C CA . LYS D 1 60 ? 26.978 17.871 102.012 1.00 21.84 48 LYS D CA 1
ATOM 6717 C C . LYS D 1 60 ? 25.904 18.239 103.044 1.00 21.24 48 LYS D C 1
ATOM 6718 O O . LYS D 1 60 ? 25.383 19.367 103.046 1.00 20.61 48 LYS D O 1
ATOM 6724 N N . ARG D 1 61 ? 25.583 17.275 103.910 1.00 20.23 49 ARG D N 1
ATOM 6725 C CA . ARG D 1 61 ? 24.553 17.425 104.928 1.00 19.68 49 ARG D CA 1
ATOM 6726 C C . ARG D 1 61 ? 25.034 18.019 106.249 1.00 19.46 49 ARG D C 1
ATOM 6727 O O . ARG D 1 61 ? 24.258 18.117 107.203 1.00 19.57 49 ARG D O 1
ATOM 6735 N N . GLY D 1 62 ? 26.290 18.468 106.283 1.00 19.65 50 GLY D N 1
ATOM 6736 C CA . GLY D 1 62 ? 26.832 19.150 107.432 1.00 19.48 50 GLY D CA 1
ATOM 6737 C C . GLY D 1 62 ? 26.868 18.319 108.693 1.00 19.69 50 GLY D C 1
ATOM 6738 O O . GLY D 1 62 ? 26.546 18.813 109.756 1.00 18.63 50 GLY D O 1
ATOM 6739 N N . LEU D 1 63 ? 27.177 17.024 108.562 1.00 19.45 51 LEU D N 1
ATOM 6740 C CA . LEU D 1 63 ? 27.066 16.102 109.668 1.00 20.04 51 LEU D CA 1
ATOM 6741 C C . LEU D 1 63 ? 28.398 15.867 110.422 1.00 21.12 51 LEU D C 1
ATOM 6742 O O . LEU D 1 63 ? 28.411 15.160 111.447 1.00 21.39 51 LEU D O 1
ATOM 6747 N N . LEU D 1 64 ? 29.476 16.488 109.952 1.00 21.37 52 LEU D N 1
ATOM 6748 C CA . LEU D 1 64 ? 30.822 16.090 110.376 1.00 22.37 52 LEU D CA 1
ATOM 6749 C C . LEU D 1 64 ? 31.574 17.114 111.237 1.00 23.08 52 LEU D C 1
ATOM 6750 O O . LEU D 1 64 ? 32.793 17.014 111.378 1.00 22.54 52 LEU D O 1
ATOM 6755 N N . LYS D 1 65 ? 30.863 18.061 111.836 1.00 25.00 53 LYS D N 1
ATOM 6756 C CA . LYS D 1 65 ? 31.536 19.086 112.663 1.00 25.81 53 LYS D CA 1
ATOM 6757 C C . LYS D 1 65 ? 32.398 18.443 113.755 1.00 25.44 53 LYS D C 1
ATOM 6758 O O . LYS D 1 65 ? 33.471 18.951 114.076 1.00 25.85 53 LYS D O 1
ATOM 6764 N N . ASN D 1 66 ? 31.930 17.339 114.339 1.00 24.62 54 ASN D N 1
ATOM 6765 C CA . ASN D 1 66 ? 32.702 16.650 115.364 1.00 25.12 54 ASN D CA 1
ATOM 6766 C C . ASN D 1 66 ? 33.398 15.370 114.895 1.00 24.28 54 ASN D C 1
ATOM 6767 O O . ASN D 1 66 ? 33.731 14.517 115.715 1.00 23.43 54 ASN D O 1
ATOM 6772 N N . GLY D 1 67 ? 33.621 15.248 113.587 1.00 23.79 55 GLY D N 1
ATOM 6773 C CA . GLY D 1 67 ? 34.244 14.058 113.014 1.00 23.47 55 GLY D CA 1
ATOM 6774 C C . GLY D 1 67 ? 33.350 12.838 112.893 1.00 23.40 55 GLY D C 1
ATOM 6775 O O . GLY D 1 67 ? 32.120 12.943 112.909 1.00 22.39 55 GLY D O 1
ATOM 6776 N N . ILE D 1 68 ? 34.001 11.683 112.730 1.00 21.68 56 ILE D N 1
ATOM 6777 C CA . ILE D 1 68 ? 33.368 10.425 112.405 1.00 21.76 56 ILE D CA 1
ATOM 6778 C C . ILE D 1 68 ? 33.701 9.446 113.512 1.00 23.00 56 ILE D C 1
ATOM 6779 O O . ILE D 1 68 ? 34.803 9.484 114.065 1.00 22.31 56 ILE D O 1
ATOM 6784 N N . VAL D 1 69 ? 32.733 8.607 113.850 1.00 23.94 57 VAL D N 1
ATOM 6785 C CA . VAL D 1 69 ? 32.962 7.401 114.632 1.00 24.76 57 VAL D CA 1
ATOM 6786 C C . VAL D 1 69 ? 32.228 6.256 113.930 1.00 25.80 57 VAL D C 1
ATOM 6787 O O . VAL D 1 69 ? 31.055 6.379 113.572 1.00 26.68 57 VAL D O 1
ATOM 6791 N N . GLU D 1 70 ? 32.920 5.145 113.721 1.00 26.43 58 GLU D N 1
ATOM 6792 C CA . GLU D 1 70 ? 32.335 3.987 113.073 1.00 28.61 58 GLU D CA 1
ATOM 6793 C C . GLU D 1 70 ? 32.929 2.708 113.681 1.00 30.47 58 GLU D C 1
ATOM 6794 O O . GLU D 1 70 ? 34.137 2.631 113.900 1.00 29.47 58 GLU D O 1
ATOM 6800 N N . PRO D 1 71 ? 32.072 1.715 113.954 1.00 32.51 59 PRO D N 1
ATOM 6801 C CA . PRO D 1 71 ? 32.518 0.355 114.342 1.00 33.38 59 PRO D CA 1
ATOM 6802 C C . PRO D 1 71 ? 32.815 -0.523 113.086 1.00 34.69 59 PRO D C 1
ATOM 6803 O O . PRO D 1 71 ? 31.982 -0.548 112.204 1.00 36.32 59 PRO D O 1
ATOM 6807 N N . THR D 1 72 ? 33.984 -1.186 112.926 1.00 35.38 60 THR D N 1
ATOM 6808 C CA . THR D 1 72 ? 34.217 -1.983 111.660 1.00 35.20 60 THR D CA 1
ATOM 6809 C C . THR D 1 72 ? 35.049 -3.329 111.732 1.00 36.16 60 THR D C 1
ATOM 6810 O O . THR D 1 72 ? 35.716 -3.557 112.715 1.00 35.95 60 THR D O 1
ATOM 6814 N N . SER D 1 73 ? 34.957 -4.216 110.717 1.00 36.27 61 SER D N 1
ATOM 6815 C CA . SER D 1 73 ? 35.799 -5.466 110.718 1.00 36.35 61 SER D CA 1
ATOM 6816 C C . SER D 1 73 ? 37.216 -5.131 110.290 1.00 35.41 61 SER D C 1
ATOM 6817 O O . SER D 1 73 ? 38.203 -5.767 110.747 1.00 37.22 61 SER D O 1
ATOM 6820 N N . GLY D 1 74 ? 37.331 -4.116 109.450 1.00 32.55 62 GLY D N 1
ATOM 6821 C CA . GLY D 1 74 ? 38.624 -3.596 109.125 1.00 31.23 62 GLY D CA 1
ATOM 6822 C C . GLY D 1 74 ? 38.723 -2.760 107.882 1.00 27.76 62 GLY D C 1
ATOM 6823 O O . GLY D 1 74 ? 39.214 -1.629 107.957 1.00 28.12 62 GLY D O 1
ATOM 6824 N N . ASN D 1 75 ? 38.383 -3.305 106.712 1.00 24.90 63 ASN D N 1
ATOM 6825 C CA . ASN D 1 75 ? 38.668 -2.527 105.501 1.00 23.60 63 ASN D CA 1
ATOM 6826 C C . ASN D 1 75 ? 37.868 -1.222 105.462 1.00 23.25 63 ASN D C 1
ATOM 6827 O O . ASN D 1 75 ? 38.395 -0.202 104.991 1.00 21.40 63 ASN D O 1
ATOM 6832 N N . MET D 1 76 ? 36.616 -1.230 105.937 1.00 22.72 64 MET D N 1
ATOM 6833 C CA . MET D 1 76 ? 35.853 0.049 105.988 1.00 22.04 64 MET D CA 1
ATOM 6834 C C . MET D 1 76 ? 36.547 1.061 106.890 1.00 21.98 64 MET D C 1
ATOM 6835 O O . MET D 1 76 ? 36.570 2.255 106.591 1.00 22.24 64 MET D O 1
ATOM 6840 N N . GLY D 1 77 ? 37.101 0.583 108.002 1.00 22.24 65 GLY D N 1
ATOM 6841 C CA . GLY D 1 77 ? 37.853 1.447 108.910 1.00 21.35 65 GLY D CA 1
ATOM 6842 C C . GLY D 1 77 ? 39.062 2.057 108.238 1.00 21.21 65 GLY D C 1
ATOM 6843 O O . GLY D 1 77 ? 39.336 3.250 108.427 1.00 20.49 65 GLY D O 1
ATOM 6844 N N . ILE D 1 78 ? 39.784 1.249 107.459 1.00 20.00 66 ILE D N 1
ATOM 6845 C CA . ILE D 1 78 ? 40.949 1.757 106.744 1.00 20.51 66 ILE D CA 1
ATOM 6846 C C . ILE D 1 78 ? 40.516 2.838 105.742 1.00 19.46 66 ILE D C 1
ATOM 6847 O O . ILE D 1 78 ? 41.130 3.929 105.665 1.00 18.57 66 ILE D O 1
ATOM 6852 N N . ALA D 1 79 ? 39.472 2.534 104.960 1.00 18.30 67 ALA D N 1
ATOM 6853 C CA . ALA D 1 79 ? 38.967 3.485 103.971 1.00 19.43 67 ALA D CA 1
ATOM 6854 C C . ALA D 1 79 ? 38.540 4.795 104.626 1.00 19.22 67 ALA D C 1
ATOM 6855 O O . ALA D 1 79 ? 38.936 5.868 104.189 1.00 20.03 67 ALA D O 1
ATOM 6857 N N . ILE D 1 80 ? 37.769 4.693 105.703 1.00 18.89 68 ILE D N 1
ATOM 6858 C CA . ILE D 1 80 ? 37.289 5.899 106.398 1.00 18.98 68 ILE D CA 1
ATOM 6859 C C . ILE D 1 80 ? 38.489 6.639 106.995 1.00 19.51 68 ILE D C 1
ATOM 6860 O O . ILE D 1 80 ? 38.582 7.865 106.874 1.00 19.46 68 ILE D O 1
ATOM 6865 N N . ALA D 1 81 ? 39.412 5.919 107.644 1.00 19.18 69 ALA D N 1
ATOM 6866 C CA . ALA D 1 81 ? 40.600 6.586 108.194 1.00 19.14 69 ALA D CA 1
ATOM 6867 C C . ALA D 1 81 ? 41.412 7.345 107.166 1.00 18.34 69 ALA D C 1
ATOM 6868 O O . ALA D 1 81 ? 41.832 8.497 107.411 1.00 19.26 69 ALA D O 1
ATOM 6870 N N . MET D 1 82 ? 41.607 6.720 105.997 1.00 19.09 70 MET D N 1
ATOM 6871 C CA . MET D 1 82 ? 42.376 7.305 104.910 1.00 18.38 70 MET D CA 1
ATOM 6872 C C . MET D 1 82 ? 41.717 8.578 104.389 1.00 18.70 70 MET D C 1
ATOM 6873 O O . MET D 1 82 ? 42.367 9.618 104.265 1.00 18.93 70 MET D O 1
ATOM 6878 N N . ILE D 1 83 ? 40.428 8.497 104.068 1.00 19.02 71 ILE D N 1
ATOM 6879 C CA . ILE D 1 83 ? 39.725 9.664 103.522 1.00 19.19 71 ILE D CA 1
ATOM 6880 C C . ILE D 1 83 ? 39.624 10.785 104.562 1.00 19.37 71 ILE D C 1
ATOM 6881 O O . ILE D 1 83 ? 39.773 11.966 104.220 1.00 20.06 71 ILE D O 1
ATOM 6886 N N . GLY D 1 84 ? 39.380 10.425 105.824 1.00 20.08 72 GLY D N 1
ATOM 6887 C CA . GLY D 1 84 ? 39.372 11.404 106.907 1.00 20.66 72 GLY D CA 1
ATOM 6888 C C . GLY D 1 84 ? 40.715 12.114 107.085 1.00 21.47 72 GLY D C 1
ATOM 6889 O O . GLY D 1 84 ? 40.769 13.348 107.314 1.00 21.72 72 GLY D O 1
ATOM 6890 N N . ALA D 1 85 ? 41.795 11.342 106.956 1.00 21.10 73 ALA D N 1
ATOM 6891 C CA . ALA D 1 85 ? 43.139 11.883 107.064 1.00 21.85 73 ALA D CA 1
ATOM 6892 C C . ALA D 1 85 ? 43.358 12.940 105.994 1.00 20.88 73 ALA D C 1
ATOM 6893 O O . ALA D 1 85 ? 43.821 14.031 106.307 1.00 21.51 73 ALA D O 1
ATOM 6895 N N . LYS D 1 86 ? 43.050 12.592 104.747 1.00 21.21 74 LYS D N 1
ATOM 6896 C CA . LYS D 1 86 ? 43.208 13.524 103.620 1.00 21.05 74 LYS D CA 1
ATOM 6897 C C . LYS D 1 86 ? 42.257 14.710 103.752 1.00 22.47 74 LYS D C 1
ATOM 6898 O O . LYS D 1 86 ? 42.671 15.869 103.555 1.00 21.50 74 LYS D O 1
ATOM 6904 N N . ARG D 1 87 ? 40.993 14.448 104.084 1.00 21.72 75 ARG D N 1
ATOM 6905 C CA . ARG D 1 87 ? 39.973 15.516 104.033 1.00 22.62 75 ARG D CA 1
ATOM 6906 C C . ARG D 1 87 ? 39.791 16.335 105.305 1.00 24.18 75 ARG D C 1
ATOM 6907 O O . ARG D 1 87 ? 38.991 17.290 105.318 1.00 25.60 75 ARG D O 1
ATOM 6915 N N . GLY D 1 88 ? 40.494 15.963 106.362 1.00 23.94 76 GLY D N 1
ATOM 6916 C CA . GLY D 1 88 ? 40.537 16.742 107.593 1.00 23.90 76 GLY D CA 1
ATOM 6917 C C . GLY D 1 88 ? 39.380 16.473 108.537 1.00 24.24 76 GLY D C 1
ATOM 6918 O O . GLY D 1 88 ? 38.869 17.384 109.188 1.00 24.18 76 GLY D O 1
ATOM 6919 N N . HIS D 1 89 ? 38.993 15.214 108.643 1.00 22.75 77 HIS D N 1
ATOM 6920 C CA . HIS D 1 89 ? 37.976 14.779 109.581 1.00 22.90 77 HIS D CA 1
ATOM 6921 C C . HIS D 1 89 ? 38.645 13.910 110.628 1.00 22.86 77 HIS D C 1
ATOM 6922 O O . HIS D 1 89 ? 39.396 13.006 110.295 1.00 21.90 77 HIS D O 1
ATOM 6929 N N . ARG D 1 90 ? 38.349 14.181 111.889 1.00 23.21 78 ARG D N 1
ATOM 6930 C CA . ARG D 1 90 ? 38.690 13.275 112.984 1.00 23.55 78 ARG D CA 1
ATOM 6931 C C . ARG D 1 90 ? 37.980 11.938 112.771 1.00 22.98 78 ARG D C 1
ATOM 6932 O O . ARG D 1 90 ? 36.774 11.905 112.448 1.00 22.48 78 ARG D O 1
ATOM 6940 N N . VAL D 1 91 ? 38.714 10.840 112.956 1.00 22.29 79 VAL D N 1
ATOM 6941 C CA . VAL D 1 91 ? 38.162 9.506 112.785 1.00 22.55 79 VAL D CA 1
ATOM 6942 C C . VAL D 1 91 ? 38.400 8.657 114.018 1.00 24.04 79 VAL D C 1
ATOM 6943 O O . VAL D 1 91 ? 39.543 8.429 114.375 1.00 23.44 79 VAL D O 1
ATOM 6947 N N . ILE D 1 92 ? 37.314 8.225 114.663 1.00 23.92 80 ILE D N 1
ATOM 6948 C CA . ILE D 1 92 ? 37.394 7.312 115.793 1.00 25.63 80 ILE D CA 1
ATOM 6949 C C . ILE D 1 92 ? 36.787 6.006 115.329 1.00 26.32 80 ILE D C 1
ATOM 6950 O O . ILE D 1 92 ? 35.736 5.979 114.658 1.00 26.14 80 ILE D O 1
ATOM 6955 N N . LEU D 1 93 ? 37.488 4.913 115.606 1.00 27.47 81 LEU D N 1
ATOM 6956 C CA . LEU D 1 93 ? 37.027 3.605 115.206 1.00 29.57 81 LEU D CA 1
ATOM 6957 C C . LEU D 1 93 ? 36.960 2.651 116.407 1.00 31.13 81 LEU D C 1
ATOM 6958 O O . LEU D 1 93 ? 37.768 2.777 117.328 1.00 30.17 81 LEU D O 1
ATOM 6963 N N . THR D 1 94 ? 36.010 1.705 116.325 1.00 33.55 82 THR D N 1
ATOM 6964 C CA . THR D 1 94 ? 35.894 0.526 117.227 1.00 34.93 82 THR D CA 1
ATOM 6965 C C . THR D 1 94 ? 35.937 -0.800 116.385 1.00 36.56 82 THR D C 1
ATOM 6966 O O . THR D 1 94 ? 35.389 -0.843 115.292 1.00 36.56 82 THR D O 1
ATOM 6970 N N . MET D 1 95 ? 36.652 -1.857 116.835 1.00 39.43 83 MET D N 1
ATOM 6971 C CA . MET D 1 95 ? 36.887 -3.060 115.953 1.00 40.32 83 MET D CA 1
ATOM 6972 C C . MET D 1 95 ? 36.981 -4.380 116.759 1.00 42.08 83 MET D C 1
ATOM 6973 O O . MET D 1 95 ? 37.448 -4.364 117.903 1.00 42.95 83 MET D O 1
ATOM 6978 N N . PRO D 1 96 ? 36.513 -5.512 116.210 1.00 42.87 84 PRO D N 1
ATOM 6979 C CA . PRO D 1 96 ? 36.711 -6.802 116.893 1.00 43.11 84 PRO D CA 1
ATOM 6980 C C . PRO D 1 96 ? 38.177 -7.254 116.842 1.00 43.77 84 PRO D C 1
ATOM 6981 O O . PRO D 1 96 ? 38.862 -7.036 115.824 1.00 43.33 84 PRO D O 1
ATOM 6985 N N . GLU D 1 97 ? 38.635 -7.859 117.945 1.00 44.22 85 GLU D N 1
ATOM 6986 C CA . GLU D 1 97 ? 40.033 -8.320 118.109 1.00 44.91 85 GLU D CA 1
ATOM 6987 C C . GLU D 1 97 ? 40.387 -9.503 117.218 1.00 45.35 85 GLU D C 1
ATOM 6988 O O . GLU D 1 97 ? 41.565 -9.747 116.953 1.00 44.77 85 GLU D O 1
ATOM 6994 N N . THR D 1 98 ? 39.362 -10.219 116.756 1.00 46.01 86 THR D N 1
ATOM 6995 C CA . THR D 1 98 ? 39.531 -11.386 115.881 1.00 46.60 86 THR D CA 1
ATOM 6996 C C . THR D 1 98 ? 39.889 -11.045 114.431 1.00 46.61 86 THR D C 1
ATOM 6997 O O . THR D 1 98 ? 40.079 -11.943 113.615 1.00 46.81 86 THR D O 1
ATOM 7001 N N . MET D 1 99 ? 39.985 -9.759 114.112 1.00 46.74 87 MET D N 1
ATOM 7002 C CA . MET D 1 99 ? 40.383 -9.320 112.774 1.00 46.97 87 MET D CA 1
ATOM 7003 C C . MET D 1 99 ? 41.908 -9.085 112.713 1.00 47.13 87 MET D C 1
ATOM 7004 O O . MET D 1 99 ? 42.529 -8.742 113.727 1.00 46.54 87 MET D O 1
ATOM 7009 N N . SER D 1 100 ? 42.509 -9.277 111.534 1.00 47.69 88 SER D N 1
ATOM 7010 C CA . SER D 1 100 ? 43.989 -9.237 111.401 1.00 48.12 88 SER D CA 1
ATOM 7011 C C . SER D 1 100 ? 44.616 -8.051 112.120 1.00 48.19 88 SER D C 1
ATOM 7012 O O . SER D 1 100 ? 44.139 -6.924 111.999 1.00 48.24 88 SER D O 1
ATOM 7015 N N . VAL D 1 101 ? 45.681 -8.309 112.869 1.00 48.22 89 VAL D N 1
ATOM 7016 C CA . VAL D 1 101 ? 46.393 -7.241 113.578 1.00 48.48 89 VAL D CA 1
ATOM 7017 C C . VAL D 1 101 ? 46.967 -6.213 112.610 1.00 48.60 89 VAL D C 1
ATOM 7018 O O . VAL D 1 101 ? 47.033 -5.025 112.922 1.00 48.86 89 VAL D O 1
ATOM 7022 N N . GLU D 1 102 ? 47.364 -6.662 111.423 1.00 48.62 90 GLU D N 1
ATOM 7023 C CA . GLU D 1 102 ? 47.915 -5.749 110.418 1.00 48.38 90 GLU D CA 1
ATOM 7024 C C . GLU D 1 102 ? 46.982 -4.531 110.262 1.00 47.56 90 GLU D C 1
ATOM 7025 O O . GLU D 1 102 ? 47.439 -3.417 109.976 1.00 47.85 90 GLU D O 1
ATOM 7031 N N . ARG D 1 103 ? 45.687 -4.745 110.515 1.00 46.28 91 ARG D N 1
ATOM 7032 C CA . ARG D 1 103 ? 44.691 -3.666 110.520 1.00 44.81 91 ARG D CA 1
ATOM 7033 C C . ARG D 1 103 ? 44.959 -2.573 111.589 1.00 43.69 91 ARG D C 1
ATOM 7034 O O . ARG D 1 103 ? 44.836 -1.393 111.295 1.00 43.39 91 ARG D O 1
ATOM 7042 N N . ARG D 1 104 ? 45.352 -2.955 112.803 1.00 42.08 92 ARG D N 1
ATOM 7043 C CA . ARG D 1 104 ? 45.544 -1.972 113.895 1.00 41.10 92 ARG D CA 1
ATOM 7044 C C . ARG D 1 104 ? 46.667 -0.955 113.631 1.00 38.41 92 ARG D C 1
ATOM 7045 O O . ARG D 1 104 ? 46.573 0.231 113.980 1.00 37.10 92 ARG D O 1
ATOM 7053 N N . LYS D 1 105 ? 47.749 -1.463 113.055 1.00 35.84 93 LYS D N 1
ATOM 7054 C CA . LYS D 1 105 ? 48.915 -0.680 112.721 1.00 34.18 93 LYS D CA 1
ATOM 7055 C C . LYS D 1 105 ? 48.590 0.306 111.583 1.00 31.18 93 LYS D C 1
ATOM 7056 O O . LYS D 1 105 ? 48.921 1.488 111.676 1.00 30.27 93 LYS D O 1
ATOM 7062 N N . VAL D 1 106 ? 47.931 -0.192 110.547 1.00 29.51 94 VAL D N 1
ATOM 7063 C CA . VAL D 1 106 ? 47.491 0.644 109.422 1.00 27.29 94 VAL D CA 1
ATOM 7064 C C . VAL D 1 106 ? 46.580 1.783 109.885 1.00 25.84 94 VAL D C 1
ATOM 7065 O O . VAL D 1 106 ? 46.757 2.919 109.496 1.00 24.17 94 VAL D O 1
ATOM 7069 N N . LEU D 1 107 ? 45.606 1.479 110.723 1.00 24.64 95 LEU D N 1
ATOM 7070 C CA . LEU D 1 107 ? 44.707 2.511 111.233 1.00 23.92 95 LEU D CA 1
ATOM 7071 C C . LEU D 1 107 ? 45.455 3.611 111.991 1.00 23.66 95 LEU D C 1
ATOM 7072 O O . LEU D 1 107 ? 45.144 4.793 111.848 1.00 23.31 95 LEU D O 1
ATOM 7077 N N . LYS D 1 108 ? 46.450 3.246 112.790 1.00 24.55 96 LYS D N 1
ATOM 7078 C CA . LYS D 1 108 ? 47.193 4.277 113.536 1.00 24.85 96 LYS D CA 1
ATOM 7079 C C . LYS D 1 108 ? 48.074 5.120 112.615 1.00 24.56 96 LYS D C 1
ATOM 7080 O O . LYS D 1 108 ? 48.207 6.322 112.819 1.00 23.72 96 LYS D O 1
ATOM 7083 N N . MET D 1 109 ? 48.641 4.474 111.603 1.00 25.05 97 MET D N 1
ATOM 7084 C CA . MET D 1 109 ? 49.450 5.127 110.570 1.00 26.03 97 MET D CA 1
ATOM 7085 C C . MET D 1 109 ? 48.649 6.255 109.896 1.00 24.81 97 MET D C 1
ATOM 7086 O O . MET D 1 109 ? 49.193 7.279 109.499 1.00 23.65 97 MET D O 1
ATOM 7091 N N . LEU D 1 110 ? 47.348 6.008 109.711 1.00 24.19 98 LEU D N 1
ATOM 7092 C CA . LEU D 1 110 ? 46.437 6.934 109.044 1.00 23.25 98 LEU D CA 1
ATOM 7093 C C . LEU D 1 110 ? 45.855 7.924 110.052 1.00 24.00 98 LEU D C 1
ATOM 7094 O O . LEU D 1 110 ? 45.061 8.769 109.689 1.00 23.89 98 LEU D O 1
ATOM 7099 N N . GLY D 1 111 ? 46.238 7.803 111.328 1.00 23.92 99 GLY D N 1
ATOM 7100 C CA . GLY D 1 111 ? 45.868 8.794 112.328 1.00 23.97 99 GLY D CA 1
ATOM 7101 C C . GLY D 1 111 ? 44.494 8.624 112.934 1.00 24.38 99 GLY D C 1
ATOM 7102 O O . GLY D 1 111 ? 43.965 9.563 113.567 1.00 24.23 99 GLY D O 1
ATOM 7103 N N . ALA D 1 112 ? 43.932 7.425 112.795 1.00 24.60 100 ALA D N 1
ATOM 7104 C CA . ALA D 1 112 ? 42.633 7.120 113.376 1.00 25.59 100 ALA D CA 1
ATOM 7105 C C . ALA D 1 112 ? 42.847 6.941 114.852 1.00 27.00 100 ALA D C 1
ATOM 7106 O O . ALA D 1 112 ? 43.905 6.499 115.257 1.00 26.22 100 ALA D O 1
ATOM 7108 N N . GLU D 1 113 ? 41.871 7.364 115.641 1.00 29.32 101 GLU D N 1
ATOM 7109 C CA . GLU D 1 113 ? 41.888 7.159 117.096 1.00 31.16 101 GLU D CA 1
ATOM 7110 C C . GLU D 1 113 ? 41.138 5.889 117.361 1.00 32.17 101 GLU D C 1
ATOM 7111 O O . GLU D 1 113 ? 39.968 5.778 117.006 1.00 32.92 101 GLU D O 1
ATOM 7117 N N . LEU D 1 114 ? 41.796 4.921 117.991 1.00 33.47 102 LEU D N 1
ATOM 7118 C CA . LEU D 1 114 ? 41.193 3.616 118.217 1.00 34.26 102 LEU D CA 1
ATOM 7119 C C . LEU D 1 114 ? 40.646 3.479 119.658 1.00 34.97 102 LEU D C 1
ATOM 7120 O O . LEU D 1 114 ? 41.306 3.902 120.629 1.00 34.81 102 LEU D O 1
ATOM 7125 N N . VAL D 1 115 ? 39.435 2.918 119.768 1.00 34.75 103 VAL D N 1
ATOM 7126 C CA . VAL D 1 115 ? 38.737 2.742 121.055 1.00 34.81 103 VAL D CA 1
ATOM 7127 C C . VAL D 1 115 ? 38.069 1.381 121.135 1.00 34.64 103 VAL D C 1
ATOM 7128 O O . VAL D 1 115 ? 37.929 0.672 120.147 1.00 34.68 103 VAL D O 1
ATOM 7132 N N . ALA D 1 130 ? 30.713 3.099 120.284 1.00 36.59 118 ALA D N 1
ATOM 7133 C CA . ALA D 1 130 ? 30.495 4.006 119.116 1.00 36.78 118 ALA D CA 1
ATOM 7134 C C . ALA D 1 130 ? 29.297 4.920 119.368 1.00 37.14 118 ALA D C 1
ATOM 7135 O O . ALA D 1 130 ? 29.417 6.153 119.318 1.00 36.23 118 ALA D O 1
ATOM 7137 N N . LEU D 1 131 ? 28.155 4.311 119.700 1.00 38.31 119 LEU D N 1
ATOM 7138 C CA . LEU D 1 131 ? 26.961 5.070 120.063 1.00 38.59 119 LEU D CA 1
ATOM 7139 C C . LEU D 1 131 ? 27.246 6.039 121.183 1.00 39.02 119 LEU D C 1
ATOM 7140 O O . LEU D 1 131 ? 26.927 7.229 121.074 1.00 38.71 119 LEU D O 1
ATOM 7145 N N . GLU D 1 132 ? 27.887 5.546 122.244 1.00 39.73 120 GLU D N 1
ATOM 7146 C CA . GLU D 1 132 ? 28.220 6.381 123.391 1.00 40.61 120 GLU D CA 1
ATOM 7147 C C . GLU D 1 132 ? 29.173 7.492 122.987 1.00 40.74 120 GLU D C 1
ATOM 7148 O O . GLU D 1 132 ? 28.981 8.667 123.361 1.00 40.18 120 GLU D O 1
ATOM 7154 N N . ILE D 1 133 ? 30.213 7.112 122.244 1.00 41.32 121 ILE D N 1
ATOM 7155 C CA . ILE D 1 133 ? 31.156 8.092 121.706 1.00 41.69 121 ILE D CA 1
ATOM 7156 C C . ILE D 1 133 ? 30.383 9.120 120.898 1.00 41.44 121 ILE D C 1
ATOM 7157 O O . ILE D 1 133 ? 30.510 10.323 121.130 1.00 41.41 121 ILE D O 1
ATOM 7162 N N . SER D 1 134 ? 29.570 8.649 119.956 1.00 41.68 122 SER D N 1
ATOM 7163 C CA . SER D 1 134 ? 28.784 9.568 119.147 1.00 41.57 122 SER D CA 1
ATOM 7164 C C . SER D 1 134 ? 27.934 10.493 120.016 1.00 42.17 122 SER D C 1
ATOM 7165 O O . SER D 1 134 ? 27.866 11.699 119.758 1.00 42.13 122 SER D O 1
ATOM 7168 N N . ARG D 1 135 ? 27.297 9.926 121.044 1.00 42.59 123 ARG D N 1
ATOM 7169 C CA . ARG D 1 135 ? 26.480 10.710 121.978 1.00 43.46 123 ARG D CA 1
ATOM 7170 C C . ARG D 1 135 ? 27.325 11.715 122.748 1.00 42.68 123 ARG D C 1
ATOM 7171 O O . ARG D 1 135 ? 26.985 12.901 122.798 1.00 42.43 123 ARG D O 1
ATOM 7179 N N . GLU D 1 136 ? 28.433 11.228 123.314 1.00 42.10 124 GLU D N 1
ATOM 7180 C CA . GLU D 1 136 ? 29.370 12.055 124.101 1.00 41.60 124 GLU D CA 1
ATOM 7181 C C . GLU D 1 136 ? 30.102 13.122 123.280 1.00 40.78 124 GLU D C 1
ATOM 7182 O O . GLU D 1 136 ? 30.194 14.283 123.715 1.00 41.05 124 GLU D O 1
ATOM 7184 N N . THR D 1 137 ? 30.632 12.733 122.115 1.00 39.34 125 THR D N 1
ATOM 7185 C CA . THR D 1 137 ? 31.479 13.634 121.319 1.00 37.86 125 THR D CA 1
ATOM 7186 C C . THR D 1 137 ? 30.714 14.387 120.239 1.00 36.03 125 THR D C 1
ATOM 7187 O O . THR D 1 137 ? 31.141 15.453 119.808 1.00 35.70 125 THR D O 1
ATOM 7191 N N . GLY D 1 138 ? 29.581 13.836 119.809 1.00 33.88 126 GLY D N 1
ATOM 7192 C CA . GLY D 1 138 ? 28.863 14.366 118.662 1.00 31.78 126 GLY D CA 1
ATOM 7193 C C . GLY D 1 138 ? 29.429 13.839 117.355 1.00 30.16 126 GLY D C 1
ATOM 7194 O O . GLY D 1 138 ? 28.972 14.237 116.287 1.00 28.86 126 GLY D O 1
ATOM 7195 N N . ALA D 1 139 ? 30.438 12.967 117.441 1.00 27.94 127 ALA D N 1
ATOM 7196 C CA . ALA D 1 139 ? 31.027 12.347 116.256 1.00 26.30 127 ALA D CA 1
ATOM 7197 C C . ALA D 1 139 ? 29.909 11.588 115.549 1.00 24.85 127 ALA D C 1
ATOM 7198 O O . ALA D 1 139 ? 28.999 11.023 116.188 1.00 24.68 127 ALA D O 1
ATOM 7200 N N . HIS D 1 140 ? 29.984 11.587 114.232 1.00 22.73 128 HIS D N 1
ATOM 7201 C CA . HIS D 1 140 ? 28.928 11.080 113.415 1.00 21.74 128 HIS D CA 1
ATOM 7202 C C . HIS D 1 140 ? 29.191 9.647 112.944 1.00 21.62 128 HIS D C 1
ATOM 7203 O O . HIS D 1 140 ? 30.268 9.338 112.415 1.00 21.09 128 HIS D O 1
ATOM 7210 N N . MET D 1 141 ? 28.179 8.795 113.092 1.00 21.21 129 MET D N 1
ATOM 7211 C CA . MET D 1 141 ? 28.270 7.404 112.643 1.00 21.66 129 MET D CA 1
ATOM 7212 C C . MET D 1 141 ? 27.760 7.325 111.239 1.00 21.40 129 MET D C 1
ATOM 7213 O O . MET D 1 141 ? 26.636 7.770 110.965 1.00 21.98 129 MET D O 1
ATOM 7222 N N . LEU D 1 142 ? 28.583 6.791 110.336 1.00 20.23 130 LEU D N 1
ATOM 7223 C CA . LEU D 1 142 ? 28.192 6.656 108.926 1.00 20.48 130 LEU D CA 1
ATOM 7224 C C . LEU D 1 142 ? 27.191 5.484 108.728 1.00 19.71 130 LEU D C 1
ATOM 7225 O O . LEU D 1 142 ? 26.341 5.516 107.847 1.00 20.72 130 LEU D O 1
ATOM 7230 N N . ASN D 1 143 ? 27.284 4.484 109.599 1.00 20.17 131 ASN D N 1
ATOM 7231 C CA . ASN D 1 143 ? 26.382 3.318 109.624 1.00 20.16 131 ASN D CA 1
ATOM 7232 C C . ASN D 1 143 ? 26.443 2.506 108.307 1.00 19.44 131 ASN D C 1
ATOM 7233 O O . ASN D 1 143 ? 25.533 2.530 107.489 1.00 19.26 131 ASN D O 1
ATOM 7242 N N . GLN D 1 144 ? 27.566 1.833 108.116 1.00 19.13 132 GLN D N 1
ATOM 7243 C CA . GLN D 1 144 ? 27.884 1.133 106.857 1.00 20.45 132 GLN D CA 1
ATOM 7244 C C . GLN D 1 144 ? 26.861 0.071 106.418 1.00 19.87 132 GLN D C 1
ATOM 7245 O O . GLN D 1 144 ? 26.749 -0.233 105.223 1.00 19.40 132 GLN D O 1
ATOM 7251 N N . PHE D 1 145 ? 26.131 -0.504 107.390 1.00 20.11 133 PHE D N 1
ATOM 7252 C CA . PHE D 1 145 ? 25.108 -1.531 107.098 1.00 20.07 133 PHE D CA 1
ATOM 7253 C C . PHE D 1 145 ? 23.733 -0.965 106.776 1.00 21.27 133 PHE D C 1
ATOM 7254 O O . PHE D 1 145 ? 22.855 -1.702 106.346 1.00 19.66 133 PHE D O 1
ATOM 7262 N N . GLU D 1 146 ? 23.567 0.367 106.940 1.00 21.17 134 GLU D N 1
ATOM 7263 C CA . GLU D 1 146 ? 22.269 1.020 106.788 1.00 22.73 134 GLU D CA 1
ATOM 7264 C C . GLU D 1 146 ? 22.268 2.211 105.819 1.00 21.89 134 GLU D C 1
ATOM 7265 O O . GLU D 1 146 ? 21.207 2.636 105.355 1.00 21.65 134 GLU D O 1
ATOM 7271 N N . ASN D 1 147 ? 23.448 2.701 105.477 1.00 20.26 135 ASN D N 1
ATOM 7272 C CA . ASN D 1 147 ? 23.590 3.929 104.679 1.00 19.84 135 ASN D CA 1
ATOM 7273 C C . ASN D 1 147 ? 23.421 3.666 103.178 1.00 20.13 135 ASN D C 1
ATOM 7274 O O . ASN D 1 147 ? 24.233 2.924 102.560 1.00 18.80 135 ASN D O 1
ATOM 7279 N N . PRO D 1 148 ? 22.399 4.255 102.554 1.00 20.13 136 PRO D N 1
ATOM 7280 C CA . PRO D 1 148 ? 22.147 4.018 101.110 1.00 20.93 136 PRO D CA 1
ATOM 7281 C C . PRO D 1 148 ? 23.307 4.396 100.184 1.00 20.11 136 PRO D C 1
ATOM 7282 O O . PRO D 1 148 ? 23.453 3.810 99.090 1.00 19.48 136 PRO D O 1
ATOM 7286 N N . TYR D 1 149 ? 24.153 5.325 100.642 1.00 18.57 137 TYR D N 1
ATOM 7287 C CA . TYR D 1 149 ? 25.336 5.729 99.855 1.00 18.72 137 TYR D CA 1
ATOM 7288 C C . TYR D 1 149 ? 26.381 4.609 99.692 1.00 17.83 137 TYR D C 1
ATOM 7289 O O . TYR D 1 149 ? 27.224 4.661 98.808 1.00 17.24 137 TYR D O 1
ATOM 7298 N N . ASN D 1 150 ? 26.325 3.606 100.542 1.00 17.87 138 ASN D N 1
ATOM 7299 C CA . ASN D 1 150 ? 27.180 2.419 100.349 1.00 18.18 138 ASN D CA 1
ATOM 7300 C C . ASN D 1 150 ? 26.729 1.761 99.025 1.00 17.80 138 ASN D C 1
ATOM 7301 O O . ASN D 1 150 ? 27.529 1.575 98.079 1.00 17.77 138 ASN D O 1
ATOM 7306 N N . VAL D 1 151 ? 25.437 1.443 98.924 1.00 18.39 139 VAL D N 1
ATOM 7307 C CA . VAL D 1 151 ? 24.890 0.891 97.669 1.00 18.82 139 VAL D CA 1
ATOM 7308 C C . VAL D 1 151 ? 25.145 1.828 96.459 1.00 19.06 139 VAL D C 1
ATOM 7309 O O . VAL D 1 151 ? 25.519 1.367 95.368 1.00 18.12 139 VAL D O 1
ATOM 7313 N N . TYR D 1 152 ? 24.861 3.137 96.612 1.00 18.71 140 TYR D N 1
ATOM 7314 C CA . TYR D 1 152 ? 25.077 4.057 95.517 1.00 19.55 140 TYR D CA 1
ATOM 7315 C C . TYR D 1 152 ? 26.484 4.028 95.001 1.00 19.08 140 TYR D C 1
ATOM 7316 O O . TYR D 1 152 ? 26.667 4.199 93.808 1.00 18.73 140 TYR D O 1
ATOM 7325 N N . SER D 1 153 ? 27.485 3.832 95.868 1.00 17.89 141 SER D N 1
ATOM 7326 C CA . SER D 1 153 ? 28.877 3.811 95.395 1.00 18.42 141 SER D CA 1
ATOM 7327 C C . SER D 1 153 ? 29.061 2.740 94.331 1.00 18.07 141 SER D C 1
ATOM 7328 O O . SER D 1 153 ? 29.736 2.975 93.336 1.00 17.68 141 SER D O 1
ATOM 7331 N N . HIS D 1 154 ? 28.424 1.583 94.498 1.00 18.34 142 HIS D N 1
ATOM 7332 C CA . HIS D 1 154 ? 28.506 0.489 93.551 1.00 18.32 142 HIS D CA 1
ATOM 7333 C C . HIS D 1 154 ? 27.537 0.633 92.391 1.00 18.81 142 HIS D C 1
ATOM 7334 O O . HIS D 1 154 ? 27.826 0.233 91.274 1.00 19.18 142 HIS D O 1
ATOM 7341 N N . GLN D 1 155 ? 26.423 1.303 92.626 1.00 18.32 143 GLN D N 1
ATOM 7342 C CA . GLN D 1 155 ? 25.445 1.519 91.573 1.00 20.24 143 GLN D CA 1
ATOM 7343 C C . GLN D 1 155 ? 25.952 2.522 90.550 1.00 19.87 143 GLN D C 1
ATOM 7344 O O . GLN D 1 155 ? 25.628 2.448 89.343 1.00 20.77 143 GLN D O 1
ATOM 7350 N N . PHE D 1 156 ? 26.762 3.468 91.016 1.00 19.10 144 PHE D N 1
ATOM 7351 C CA . PHE D 1 156 ? 27.267 4.538 90.158 1.00 20.04 144 PHE D CA 1
ATOM 7352 C C . PHE D 1 156 ? 28.728 4.409 89.739 1.00 20.09 144 PHE D C 1
ATOM 7353 O O . PHE D 1 156 ? 29.148 5.156 88.849 1.00 20.58 144 PHE D O 1
ATOM 7361 N N . THR D 1 157 ? 29.521 3.544 90.404 1.00 19.25 145 THR D N 1
ATOM 7362 C CA . THR D 1 157 ? 30.908 3.316 89.986 1.00 19.76 145 THR D CA 1
ATOM 7363 C C . THR D 1 157 ? 31.177 1.852 89.613 1.00 19.43 145 THR D C 1
ATOM 7364 O O . THR D 1 157 ? 31.358 1.558 88.431 1.00 18.78 145 THR D O 1
ATOM 7368 N N . THR D 1 158 ? 31.168 0.941 90.587 1.00 19.36 146 THR D N 1
ATOM 7369 C CA . THR D 1 158 ? 31.541 -0.459 90.349 1.00 18.89 146 THR D CA 1
ATOM 7370 C C . THR D 1 158 ? 30.717 -1.133 89.244 1.00 19.14 146 THR D C 1
ATOM 7371 O O . THR D 1 158 ? 31.272 -1.790 88.334 1.00 17.97 146 THR D O 1
ATOM 7375 N N . GLY D 1 159 ? 29.397 -0.985 89.328 1.00 17.97 147 GLY D N 1
ATOM 7376 C CA . GLY D 1 159 ? 28.470 -1.611 88.381 1.00 19.38 147 GLY D CA 1
ATOM 7377 C C . GLY D 1 159 ? 28.643 -1.148 86.956 1.00 19.69 147 GLY D C 1
ATOM 7378 O O . GLY D 1 159 ? 28.829 -1.986 86.032 1.00 20.32 147 GLY D O 1
ATOM 7379 N N . PRO D 1 160 ? 28.578 0.169 86.740 1.00 19.79 148 PRO D N 1
ATOM 7380 C CA . PRO D 1 160 ? 28.895 0.738 85.443 1.00 20.39 148 PRO D CA 1
ATOM 7381 C C . PRO D 1 160 ? 30.248 0.272 84.905 1.00 20.61 148 PRO D C 1
ATOM 7382 O O . PRO D 1 160 ? 30.327 -0.046 83.742 1.00 20.16 148 PRO D O 1
ATOM 7386 N N . GLU D 1 161 ? 31.288 0.242 85.743 1.00 20.75 149 GLU D N 1
ATOM 7387 C CA . GLU D 1 161 ? 32.595 -0.238 85.317 1.00 20.86 149 GLU D CA 1
ATOM 7388 C C . GLU D 1 161 ? 32.524 -1.684 84.798 1.00 19.41 149 GLU D C 1
ATOM 7389 O O . GLU D 1 161 ? 33.024 -1.973 83.730 1.00 20.03 149 GLU D O 1
ATOM 7395 N N . ILE D 1 162 ? 31.894 -2.579 85.557 1.00 19.93 150 ILE D N 1
ATOM 7396 C CA . ILE D 1 162 ? 31.834 -3.987 85.210 1.00 19.73 150 ILE D CA 1
ATOM 7397 C C . ILE D 1 162 ? 31.113 -4.196 83.890 1.00 21.00 150 ILE D C 1
ATOM 7398 O O . ILE D 1 162 ? 31.531 -5.016 83.038 1.00 20.62 150 ILE D O 1
ATOM 7403 N N . LEU D 1 163 ? 29.995 -3.505 83.763 1.00 20.41 151 LEU D N 1
ATOM 7404 C CA . LEU D 1 163 ? 29.149 -3.685 82.579 1.00 20.55 151 LEU D CA 1
ATOM 7405 C C . LEU D 1 163 ? 29.957 -3.405 81.291 1.00 21.40 151 LEU D C 1
ATOM 7406 O O . LEU D 1 163 ? 29.962 -4.211 80.356 1.00 22.64 151 LEU D O 1
ATOM 7411 N N . LYS D 1 164 ? 30.651 -2.285 81.275 1.00 21.60 152 LYS D N 1
ATOM 7412 C CA . LYS D 1 164 ? 31.471 -1.902 80.119 1.00 23.19 152 LYS D CA 1
ATOM 7413 C C . LYS D 1 164 ? 32.742 -2.726 79.959 1.00 22.30 152 LYS D C 1
ATOM 7414 O O . LYS D 1 164 ? 33.078 -3.167 78.841 1.00 20.87 152 LYS D O 1
ATOM 7420 N N . GLN D 1 165 ? 33.450 -2.974 81.072 1.00 21.33 153 GLN D N 1
ATOM 7421 C CA . GLN D 1 165 ? 34.649 -3.805 81.008 1.00 22.24 153 GLN D CA 1
ATOM 7422 C C . GLN D 1 165 ? 34.397 -5.191 80.427 1.00 21.81 153 GLN D C 1
ATOM 7423 O O . GLN D 1 165 ? 35.297 -5.788 79.801 1.00 21.79 153 GLN D O 1
ATOM 7429 N N . MET D 1 166 ? 33.212 -5.730 80.696 1.00 21.65 154 MET D N 1
ATOM 7430 C CA . MET D 1 166 ? 32.829 -7.038 80.234 1.00 22.13 154 MET D CA 1
ATOM 7431 C C . MET D 1 166 ? 32.189 -7.021 78.844 1.00 22.37 154 MET D C 1
ATOM 7432 O O . MET D 1 166 ? 31.584 -8.009 78.430 1.00 21.02 154 MET D O 1
ATOM 7437 N N . ASP D 1 167 ? 32.327 -5.904 78.136 1.00 23.45 155 ASP D N 1
ATOM 7438 C CA . ASP D 1 167 ? 31.731 -5.752 76.793 1.00 23.78 155 ASP D CA 1
ATOM 7439 C C . ASP D 1 167 ? 30.215 -6.054 76.745 1.00 23.42 155 ASP D C 1
ATOM 7440 O O . ASP D 1 167 ? 29.693 -6.582 75.745 1.00 22.60 155 ASP D O 1
ATOM 7445 N N . TYR D 1 168 ? 29.516 -5.756 77.839 1.00 23.11 156 TYR D N 1
ATOM 7446 C CA . TYR D 1 168 ? 28.070 -5.935 77.921 1.00 23.31 156 TYR D CA 1
ATOM 7447 C C . TYR D 1 168 ? 27.638 -7.391 77.792 1.00 23.89 156 TYR D C 1
ATOM 7448 O O . TYR D 1 168 ? 26.495 -7.675 77.355 1.00 23.62 156 TYR D O 1
ATOM 7457 N N . GLN D 1 169 ? 28.540 -8.312 78.181 1.00 23.25 157 GLN D N 1
ATOM 7458 C CA . GLN D 1 169 ? 28.287 -9.729 78.114 1.00 24.55 157 GLN D CA 1
ATOM 7459 C C . GLN D 1 169 ? 28.675 -10.417 79.434 1.00 24.39 157 GLN D C 1
ATOM 7460 O O . GLN D 1 169 ? 29.877 -10.625 79.703 1.00 23.29 157 GLN D O 1
ATOM 7466 N N . ILE D 1 170 ? 27.660 -10.742 80.252 1.00 23.47 158 ILE D N 1
ATOM 7467 C CA . ILE D 1 170 ? 27.837 -11.324 81.579 1.00 22.84 158 ILE D CA 1
ATOM 7468 C C . ILE D 1 170 ? 26.750 -12.355 81.788 1.00 22.84 158 ILE D C 1
ATOM 7469 O O . ILE D 1 170 ? 25.561 -12.044 81.645 1.00 23.83 158 ILE D O 1
ATOM 7474 N N . ASP D 1 171 ? 27.138 -13.576 82.140 1.00 22.54 159 ASP D N 1
ATOM 7475 C CA . ASP D 1 171 ? 26.160 -14.581 82.533 1.00 22.11 159 ASP D CA 1
ATOM 7476 C C . ASP D 1 171 ? 25.828 -14.598 84.015 1.00 21.05 159 ASP D C 1
ATOM 7477 O O . ASP D 1 171 ? 24.679 -14.842 84.391 1.00 20.79 159 ASP D O 1
ATOM 7482 N N . ALA D 1 172 ? 26.816 -14.303 84.845 1.00 19.96 160 ALA D N 1
ATOM 7483 C CA . ALA D 1 172 ? 26.631 -14.267 86.275 1.00 20.06 160 ALA D CA 1
ATOM 7484 C C . ALA D 1 172 ? 27.612 -13.323 86.951 1.00 19.71 160 ALA D C 1
ATOM 7485 O O . ALA D 1 172 ? 28.727 -13.114 86.470 1.00 20.56 160 ALA D O 1
ATOM 7487 N N . PHE D 1 173 ? 27.143 -12.728 88.041 1.00 19.34 161 PHE D N 1
ATOM 7488 C CA . PHE D 1 173 ? 27.954 -11.898 88.926 1.00 18.94 161 PHE D CA 1
ATOM 7489 C C . PHE D 1 173 ? 27.820 -12.517 90.312 1.00 18.80 161 PHE D C 1
ATOM 7490 O O . PHE D 1 173 ? 26.706 -12.683 90.808 1.00 18.41 161 PHE D O 1
ATOM 7498 N N . VAL D 1 174 ? 28.966 -12.792 90.927 1.00 18.61 162 VAL D N 1
ATOM 7499 C CA . VAL D 1 174 ? 29.085 -13.553 92.169 1.00 19.58 162 VAL D CA 1
ATOM 7500 C C . VAL D 1 174 ? 29.838 -12.675 93.171 1.00 20.39 162 VAL D C 1
ATOM 7501 O O . VAL D 1 174 ? 30.877 -12.122 92.856 1.00 21.15 162 VAL D O 1
ATOM 7505 N N . ALA D 1 175 ? 29.312 -12.533 94.376 1.00 20.58 163 ALA D N 1
ATOM 7506 C CA . ALA D 1 175 ? 29.985 -11.702 95.358 1.00 20.12 163 ALA D CA 1
ATOM 7507 C C . ALA D 1 175 ? 29.549 -12.013 96.785 1.00 19.46 163 ALA D C 1
ATOM 7508 O O . ALA D 1 175 ? 28.363 -12.121 97.103 1.00 18.33 163 ALA D O 1
ATOM 7510 N N . GLY D 1 176 ? 30.541 -12.113 97.650 1.00 19.46 164 GLY D N 1
ATOM 7511 C CA . GLY D 1 176 ? 30.297 -12.254 99.038 1.00 19.09 164 GLY D CA 1
ATOM 7512 C C . GLY D 1 176 ? 29.621 -10.988 99.551 1.00 18.34 164 GLY D C 1
ATOM 7513 O O . GLY D 1 176 ? 29.803 -9.900 99.010 1.00 18.88 164 GLY D O 1
ATOM 7514 N N . VAL D 1 177 ? 28.823 -11.170 100.586 1.00 18.86 165 VAL D N 1
ATOM 7515 C CA . VAL D 1 177 ? 28.105 -10.110 101.269 1.00 18.37 165 VAL D CA 1
ATOM 7516 C C . VAL D 1 177 ? 28.765 -9.830 102.612 1.00 18.67 165 VAL D C 1
ATOM 7517 O O . VAL D 1 177 ? 28.870 -10.720 103.453 1.00 19.48 165 VAL D O 1
ATOM 7521 N N . GLY D 1 178 ? 29.267 -8.604 102.777 1.00 19.25 166 GLY D N 1
ATOM 7522 C CA . GLY D 1 178 ? 29.695 -8.069 104.087 1.00 18.74 166 GLY D CA 1
ATOM 7523 C C . GLY D 1 178 ? 28.578 -7.135 104.519 1.00 18.55 166 GLY D C 1
ATOM 7524 O O . GLY D 1 178 ? 27.663 -7.534 105.251 1.00 19.90 166 GLY D O 1
ATOM 7525 N N . THR D 1 179 ? 28.629 -5.905 104.007 1.00 18.53 167 THR D N 1
ATOM 7526 C CA . THR D 1 179 ? 27.520 -4.970 104.132 1.00 17.81 167 THR D CA 1
ATOM 7527 C C . THR D 1 179 ? 26.454 -5.208 103.125 1.00 18.33 167 THR D C 1
ATOM 7528 O O . THR D 1 179 ? 25.329 -4.773 103.326 1.00 19.26 167 THR D O 1
ATOM 7532 N N . GLY D 1 180 ? 26.801 -5.853 102.006 1.00 19.06 168 GLY D N 1
ATOM 7533 C CA . GLY D 1 180 ? 25.857 -6.074 100.916 1.00 19.41 168 GLY D CA 1
ATOM 7534 C C . GLY D 1 180 ? 25.807 -4.952 99.914 1.00 19.50 168 GLY D C 1
ATOM 7535 O O . GLY D 1 180 ? 25.037 -5.023 98.934 1.00 20.25 168 GLY D O 1
ATOM 7536 N N . GLY D 1 181 ? 26.655 -3.927 100.097 1.00 18.58 169 GLY D N 1
ATOM 7537 C CA . GLY D 1 181 ? 26.674 -2.821 99.160 1.00 18.35 169 GLY D CA 1
ATOM 7538 C C . GLY D 1 181 ? 27.101 -3.210 97.758 1.00 18.68 169 GLY D C 1
ATOM 7539 O O . GLY D 1 181 ? 26.463 -2.808 96.768 1.00 17.46 169 GLY D O 1
ATOM 7540 N N . THR D 1 182 ? 28.190 -3.977 97.656 1.00 18.30 170 THR D N 1
ATOM 7541 C CA . THR D 1 182 ? 28.692 -4.414 96.340 1.00 18.79 170 THR D CA 1
ATOM 7542 C C . THR D 1 182 ? 27.629 -5.155 95.548 1.00 18.58 170 THR D C 1
ATOM 7543 O O . THR D 1 182 ? 27.319 -4.798 94.442 1.00 17.34 170 THR D O 1
ATOM 7547 N N . ILE D 1 183 ? 27.106 -6.242 96.103 1.00 18.64 171 ILE D N 1
ATOM 7548 C CA . ILE D 1 183 ? 26.125 -7.040 95.329 1.00 19.13 171 ILE D CA 1
ATOM 7549 C C . ILE D 1 183 ? 24.854 -6.263 94.996 1.00 19.57 171 ILE D C 1
ATOM 7550 O O . ILE D 1 183 ? 24.275 -6.454 93.948 1.00 19.93 171 ILE D O 1
ATOM 7555 N N . SER D 1 184 ? 24.426 -5.382 95.903 1.00 19.55 172 SER D N 1
ATOM 7556 C CA . SER D 1 184 ? 23.228 -4.574 95.682 1.00 19.61 172 SER D CA 1
ATOM 7557 C C . SER D 1 184 ? 23.401 -3.543 94.566 1.00 19.50 172 SER D C 1
ATOM 7558 O O . SER D 1 184 ? 22.564 -3.486 93.646 1.00 20.26 172 SER D O 1
ATOM 7561 N N . GLY D 1 185 ? 24.493 -2.783 94.594 1.00 18.87 173 GLY D N 1
ATOM 7562 C CA . GLY D 1 185 ? 24.707 -1.748 93.614 1.00 19.41 173 GLY D CA 1
ATOM 7563 C C . GLY D 1 185 ? 25.027 -2.307 92.240 1.00 19.74 173 GLY D C 1
ATOM 7564 O O . GLY D 1 185 ? 24.464 -1.871 91.223 1.00 19.15 173 GLY D O 1
ATOM 7565 N N . VAL D 1 186 ? 25.924 -3.286 92.206 1.00 19.32 174 VAL D N 1
ATOM 7566 C CA . VAL D 1 186 ? 26.238 -3.965 90.948 1.00 18.67 174 VAL D CA 1
ATOM 7567 C C . VAL D 1 186 ? 25.003 -4.690 90.397 1.00 18.98 174 VAL D C 1
ATOM 7568 O O . VAL D 1 186 ? 24.709 -4.611 89.203 1.00 17.96 174 VAL D O 1
ATOM 7572 N N . GLY D 1 187 ? 24.314 -5.449 91.245 1.00 20.35 175 GLY D N 1
ATOM 7573 C CA . GLY D 1 187 ? 23.141 -6.186 90.816 1.00 19.73 175 GLY D CA 1
ATOM 7574 C C . GLY D 1 187 ? 22.028 -5.287 90.253 1.00 19.80 175 GLY D C 1
ATOM 7575 O O . GLY D 1 187 ? 21.362 -5.652 89.286 1.00 19.83 175 GLY D O 1
ATOM 7576 N N . ARG D 1 188 ? 21.837 -4.122 90.831 1.00 20.80 176 ARG D N 1
ATOM 7577 C CA . ARG D 1 188 ? 20.851 -3.170 90.275 1.00 20.93 176 ARG D CA 1
ATOM 7578 C C . ARG D 1 188 ? 21.192 -2.812 88.837 1.00 20.81 176 ARG D C 1
ATOM 7579 O O . ARG D 1 188 ? 20.313 -2.836 87.957 1.00 20.47 176 ARG D O 1
ATOM 7587 N N . VAL D 1 189 ? 22.456 -2.511 88.592 1.00 19.68 177 VAL D N 1
ATOM 7588 C CA . VAL D 1 189 ? 22.909 -2.145 87.263 1.00 20.02 177 VAL D CA 1
ATOM 7589 C C . VAL D 1 189 ? 22.812 -3.330 86.287 1.00 21.11 177 VAL D C 1
ATOM 7590 O O . VAL D 1 189 ? 22.255 -3.214 85.184 1.00 20.07 177 VAL D O 1
ATOM 7594 N N . LEU D 1 190 ? 23.290 -4.495 86.717 1.00 19.52 178 LEU D N 1
ATOM 7595 C CA . LEU D 1 190 ? 23.291 -5.649 85.802 1.00 20.26 178 LEU D CA 1
ATOM 7596 C C . LEU D 1 190 ? 21.892 -6.159 85.539 1.00 20.56 178 LEU D C 1
ATOM 7597 O O . LEU D 1 190 ? 21.588 -6.563 84.410 1.00 21.04 178 LEU D O 1
ATOM 7602 N N . LYS D 1 191 ? 21.035 -6.145 86.539 1.00 20.77 179 LYS D N 1
ATOM 7603 C CA . LYS D 1 191 ? 19.630 -6.498 86.298 1.00 21.36 179 LYS D CA 1
ATOM 7604 C C . LYS D 1 191 ? 18.947 -5.485 85.380 1.00 21.94 179 LYS D C 1
ATOM 7605 O O . LYS D 1 191 ? 18.100 -5.871 84.558 1.00 22.41 179 LYS D O 1
ATOM 7611 N N . GLY D 1 192 ? 19.277 -4.211 85.535 1.00 21.55 180 GLY D N 1
ATOM 7612 C CA . GLY D 1 192 ? 18.750 -3.161 84.657 1.00 21.89 180 GLY D CA 1
ATOM 7613 C C . GLY D 1 192 ? 19.045 -3.501 83.211 1.00 21.68 180 GLY D C 1
ATOM 7614 O O . GLY D 1 192 ? 18.148 -3.425 82.329 1.00 22.25 180 GLY D O 1
ATOM 7615 N N . PHE D 1 193 ? 20.291 -3.861 82.933 1.00 20.63 181 PHE D N 1
ATOM 7616 C CA . PHE D 1 193 ? 20.713 -4.101 81.546 1.00 21.63 181 PHE D CA 1
ATOM 7617 C C . PHE D 1 193 ? 20.264 -5.474 81.020 1.00 22.28 181 PHE D C 1
ATOM 7618 O O . PHE D 1 193 ? 19.747 -5.585 79.900 1.00 22.51 181 PHE D O 1
ATOM 7626 N N . PHE D 1 194 ? 20.482 -6.519 81.817 1.00 22.95 182 PHE D N 1
ATOM 7627 C CA . PHE D 1 194 ? 20.300 -7.903 81.343 1.00 23.51 182 PHE D CA 1
ATOM 7628 C C . PHE D 1 194 ? 18.956 -8.549 81.687 1.00 24.71 182 PHE D C 1
ATOM 7629 O O . PHE D 1 194 ? 18.595 -9.583 81.092 1.00 25.08 182 PHE D O 1
ATOM 7637 N N . GLY D 1 195 ? 18.261 -8.017 82.686 1.00 24.97 183 GLY D N 1
ATOM 7638 C CA . GLY D 1 195 ? 17.092 -8.679 83.257 1.00 26.63 183 GLY D CA 1
ATOM 7639 C C . GLY D 1 195 ? 17.419 -10.072 83.757 1.00 27.17 183 GLY D C 1
ATOM 7640 O O . GLY D 1 195 ? 18.475 -10.314 84.336 1.00 26.74 183 GLY D O 1
ATOM 7641 N N . ASN D 1 196 ? 16.526 -11.020 83.490 1.00 27.34 184 ASN D N 1
ATOM 7642 C CA . ASN D 1 196 ? 16.771 -12.436 83.867 1.00 28.00 184 ASN D CA 1
ATOM 7643 C C . ASN D 1 196 ? 17.876 -13.132 83.067 1.00 27.71 184 ASN D C 1
ATOM 7644 O O . ASN D 1 196 ? 18.204 -14.297 83.307 1.00 27.90 184 ASN D O 1
ATOM 7653 N N . GLY D 1 197 ? 18.475 -12.421 82.126 1.00 27.35 185 GLY D N 1
ATOM 7654 C CA . GLY D 1 197 ? 19.634 -12.940 81.397 1.00 27.36 185 GLY D CA 1
ATOM 7655 C C . GLY D 1 197 ? 20.938 -12.887 82.170 1.00 27.32 185 GLY D C 1
ATOM 7656 O O . GLY D 1 197 ? 21.968 -13.319 81.641 1.00 28.86 185 GLY D O 1
ATOM 7657 N N . VAL D 1 198 ? 20.912 -12.325 83.387 1.00 24.97 186 VAL D N 1
ATOM 7658 C CA . VAL D 1 198 ? 22.066 -12.375 84.299 1.00 23.82 186 VAL D CA 1
ATOM 7659 C C . VAL D 1 198 ? 21.666 -12.984 85.661 1.00 23.77 186 VAL D C 1
ATOM 7660 O O . VAL D 1 198 ? 20.568 -12.733 86.160 1.00 23.04 186 VAL D O 1
ATOM 7664 N N . LYS D 1 199 ? 22.528 -13.845 86.198 1.00 23.46 187 LYS D N 1
ATOM 7665 C CA . LYS D 1 199 ? 22.339 -14.442 87.551 1.00 23.46 187 LYS D CA 1
ATOM 7666 C C . LYS D 1 199 ? 23.236 -13.710 88.550 1.00 23.06 187 LYS D C 1
ATOM 7667 O O . LYS D 1 199 ? 24.438 -13.562 88.305 1.00 23.06 187 LYS D O 1
ATOM 7673 N N . ILE D 1 200 ? 22.637 -13.249 89.645 1.00 22.07 188 ILE D N 1
ATOM 7674 C CA . ILE D 1 200 ? 23.333 -12.540 90.742 1.00 20.79 188 ILE D CA 1
ATOM 7675 C C . ILE D 1 200 ? 23.364 -13.517 91.926 1.00 20.84 188 ILE D C 1
ATOM 7676 O O . ILE D 1 200 ? 22.323 -13.956 92.430 1.00 19.79 188 ILE D O 1
ATOM 7681 N N . VAL D 1 201 ? 24.569 -13.880 92.349 1.00 19.43 189 VAL D N 1
ATOM 7682 C CA . VAL D 1 201 ? 24.736 -14.920 93.344 1.00 19.59 189 VAL D CA 1
ATOM 7683 C C . VAL D 1 201 ? 25.472 -14.310 94.533 1.00 18.92 189 VAL D C 1
ATOM 7684 O O . VAL D 1 201 ? 26.590 -13.850 94.374 1.00 18.37 189 VAL D O 1
ATOM 7688 N N . ALA D 1 202 ? 24.821 -14.305 95.704 1.00 19.39 190 ALA D N 1
ATOM 7689 C CA . ALA D 1 202 ? 25.456 -13.905 96.951 1.00 18.44 190 ALA D CA 1
ATOM 7690 C C . ALA D 1 202 ? 26.251 -15.063 97.515 1.00 19.01 190 ALA D C 1
ATOM 7691 O O . ALA D 1 202 ? 25.834 -16.205 97.412 1.00 19.14 190 ALA D O 1
ATOM 7693 N N . VAL D 1 203 ? 27.377 -14.747 98.144 1.00 18.54 191 VAL D N 1
ATOM 7694 C CA . VAL D 1 203 ? 28.226 -15.755 98.770 1.00 18.96 191 VAL D CA 1
ATOM 7695 C C . VAL D 1 203 ? 28.274 -15.460 100.275 1.00 18.61 191 VAL D C 1
ATOM 7696 O O . VAL D 1 203 ? 28.375 -14.293 100.682 1.00 17.32 191 VAL D O 1
ATOM 7700 N N . GLU D 1 204 ? 28.205 -16.511 101.083 1.00 18.52 192 GLU D N 1
ATOM 7701 C CA . GLU D 1 204 ? 28.349 -16.397 102.541 1.00 18.77 192 GLU D CA 1
ATOM 7702 C C . GLU D 1 204 ? 29.060 -17.636 103.092 1.00 18.79 192 GLU D C 1
ATOM 7703 O O . GLU D 1 204 ? 29.180 -18.653 102.388 1.00 18.47 192 GLU D O 1
ATOM 7709 N N . PRO D 1 205 ? 29.586 -17.564 104.323 1.00 17.60 193 PRO D N 1
ATOM 7710 C CA . PRO D 1 205 ? 30.284 -18.709 104.888 1.00 17.95 193 PRO D CA 1
ATOM 7711 C C . PRO D 1 205 ? 29.316 -19.832 105.226 1.00 17.15 193 PRO D C 1
ATOM 7712 O O . PRO D 1 205 ? 28.218 -19.572 105.704 1.00 16.24 193 PRO D O 1
ATOM 7716 N N . ALA D 1 206 ? 29.698 -21.073 104.949 1.00 17.23 194 ALA D N 1
ATOM 7717 C CA . ALA D 1 206 ? 28.909 -22.204 105.366 1.00 17.80 194 ALA D CA 1
ATOM 7718 C C . ALA D 1 206 ? 28.666 -22.182 106.892 1.00 18.30 194 ALA D C 1
ATOM 7719 O O . ALA D 1 206 ? 27.625 -22.623 107.391 1.00 17.98 194 ALA D O 1
ATOM 7721 N N . LYS D 1 207 ? 29.635 -21.641 107.624 1.00 18.37 195 LYS D N 1
ATOM 7722 C CA . LYS D 1 207 ? 29.573 -21.586 109.076 1.00 18.97 195 LYS D CA 1
ATOM 7723 C C . LYS D 1 207 ? 28.637 -20.484 109.604 1.00 18.19 195 LYS D C 1
ATOM 7724 O O . LYS D 1 207 ? 28.304 -20.482 110.777 1.00 17.48 195 LYS D O 1
ATOM 7730 N N . SER D 1 208 ? 28.218 -19.552 108.741 1.00 16.56 196 SER D N 1
ATOM 7731 C CA . SER D 1 208 ? 27.280 -18.460 109.132 1.00 17.38 196 SER D CA 1
ATOM 7732 C C . SER D 1 208 ? 26.284 -18.180 108.004 1.00 17.00 196 SER D C 1
ATOM 7733 O O . SER D 1 208 ? 26.248 -17.059 107.451 1.00 17.70 196 SER D O 1
ATOM 7736 N N . PRO D 1 209 ? 25.455 -19.186 107.688 1.00 16.84 197 PRO D N 1
ATOM 7737 C CA . PRO D 1 209 ? 24.613 -19.168 106.504 1.00 16.76 197 PRO D CA 1
ATOM 7738 C C . PRO D 1 209 ? 23.279 -18.443 106.719 1.00 17.52 197 PRO D C 1
ATOM 7739 O O . PRO D 1 209 ? 22.191 -19.006 106.545 1.00 18.85 197 PRO D O 1
ATOM 7743 N N . VAL D 1 210 ? 23.376 -17.173 107.101 1.00 18.47 198 VAL D N 1
ATOM 7744 C CA . VAL D 1 210 ? 22.202 -16.374 107.457 1.00 18.86 198 VAL D CA 1
ATOM 7745 C C . VAL D 1 210 ? 21.317 -16.039 106.274 1.00 18.51 198 VAL D C 1
ATOM 7746 O O . VAL D 1 210 ? 20.111 -16.118 106.387 1.00 18.83 198 VAL D O 1
ATOM 7750 N N . LEU D 1 211 ? 21.900 -15.656 105.143 1.00 19.11 199 LEU D N 1
ATOM 7751 C CA . LEU D 1 211 ? 21.098 -15.360 103.952 1.00 19.29 199 LEU D CA 1
ATOM 7752 C C . LEU D 1 211 ? 20.373 -16.595 103.424 1.00 20.69 199 LEU D C 1
ATOM 7753 O O . LEU D 1 211 ? 19.311 -16.472 102.823 1.00 22.08 199 LEU D O 1
ATOM 7758 N N . SER D 1 212 ? 20.948 -17.771 103.682 1.00 19.95 200 SER D N 1
ATOM 7759 C CA . SER D 1 212 ? 20.370 -19.068 103.333 1.00 20.31 200 SER D CA 1
ATOM 7760 C C . SER D 1 212 ? 19.339 -19.583 104.344 1.00 20.50 200 SER D C 1
ATOM 7761 O O . SER D 1 212 ? 18.871 -20.722 104.222 1.00 21.35 200 SER D O 1
ATOM 7764 N N . GLY D 1 213 ? 19.039 -18.801 105.376 1.00 19.71 201 GLY D N 1
ATOM 7765 C CA . GLY D 1 213 ? 18.039 -19.178 106.375 1.00 20.52 201 GLY D CA 1
ATOM 7766 C C . GLY D 1 213 ? 18.566 -19.804 107.637 1.00 20.16 201 GLY D C 1
ATOM 7767 O O . GLY D 1 213 ? 17.774 -20.206 108.515 1.00 21.63 201 GLY D O 1
ATOM 7768 N N . GLY D 1 214 ? 19.888 -19.935 107.749 1.00 19.17 202 GLY D N 1
ATOM 7769 C CA . GLY D 1 214 ? 20.493 -20.614 108.888 1.00 19.47 202 GLY D CA 1
ATOM 7770 C C . GLY D 1 214 ? 20.903 -19.676 110.002 1.00 19.80 202 GLY D C 1
ATOM 7771 O O . GLY D 1 214 ? 20.623 -18.479 109.958 1.00 20.23 202 GLY D O 1
ATOM 7772 N N . GLN D 1 215 ? 21.582 -20.237 110.990 1.00 21.01 203 GLN D N 1
ATOM 7773 C CA . GLN D 1 215 ? 22.015 -19.516 112.179 1.00 22.41 203 GLN D CA 1
ATOM 7774 C C . GLN D 1 215 ? 23.421 -18.937 112.020 1.00 22.24 203 GLN D C 1
ATOM 7775 O O . GLN D 1 215 ? 24.316 -19.571 111.428 1.00 20.47 203 GLN D O 1
ATOM 7781 N N . PRO D 1 216 ? 23.631 -17.746 112.584 1.00 21.79 204 PRO D N 1
ATOM 7782 C CA . PRO D 1 216 ? 24.952 -17.115 112.542 1.00 21.40 204 PRO D CA 1
ATOM 7783 C C . PRO D 1 216 ? 25.977 -17.944 113.296 1.00 21.75 204 PRO D C 1
ATOM 7784 O O . PRO D 1 216 ? 25.626 -18.703 114.221 1.00 19.61 204 PRO D O 1
ATOM 7788 N N . GLY D 1 217 ? 27.235 -17.827 112.895 1.00 21.33 205 GLY D N 1
ATOM 7789 C CA . GLY D 1 217 ? 28.291 -18.521 113.567 1.00 22.37 205 GLY D CA 1
ATOM 7790 C C . GLY D 1 217 ? 29.635 -17.882 113.308 1.00 22.89 205 GLY D C 1
ATOM 7791 O O . GLY D 1 217 ? 29.804 -17.084 112.392 1.00 22.93 205 GLY D O 1
ATOM 7792 N N . LYS D 1 218 ? 30.567 -18.214 114.187 1.00 23.63 206 LYS D N 1
ATOM 7793 C CA . LYS D 1 218 ? 31.954 -17.789 114.095 1.00 24.14 206 LYS D CA 1
ATOM 7794 C C . LYS D 1 218 ? 32.571 -18.441 112.860 1.00 22.49 206 LYS D C 1
ATOM 7795 O O . LYS D 1 218 ? 32.355 -19.626 112.601 1.00 21.65 206 LYS D O 1
ATOM 7801 N N . HIS D 1 219 ? 33.316 -17.657 112.086 1.00 21.79 207 HIS D N 1
ATOM 7802 C CA . HIS D 1 219 ? 34.007 -18.174 110.898 1.00 20.99 207 HIS D CA 1
ATOM 7803 C C . HIS D 1 219 ? 35.235 -17.327 110.593 1.00 20.59 207 HIS D C 1
ATOM 7804 O O . HIS D 1 219 ? 35.390 -16.201 111.112 1.00 21.17 207 HIS D O 1
ATOM 7811 N N . ALA D 1 220 ? 36.052 -17.824 109.667 1.00 19.88 208 ALA D N 1
ATOM 7812 C CA . ALA D 1 220 ? 37.348 -17.237 109.351 1.00 19.56 208 ALA D CA 1
ATOM 7813 C C . ALA D 1 220 ? 37.427 -16.458 108.036 1.00 19.16 208 ALA D C 1
ATOM 7814 O O . ALA D 1 220 ? 38.518 -16.053 107.629 1.00 19.39 208 ALA D O 1
ATOM 7816 N N . ILE D 1 221 ? 36.299 -16.272 107.351 1.00 18.77 209 ILE D N 1
ATOM 7817 C CA . ILE D 1 221 ? 36.303 -15.598 106.061 1.00 18.73 209 ILE D CA 1
ATOM 7818 C C . ILE D 1 221 ? 36.191 -14.094 106.281 1.00 18.83 209 ILE D C 1
ATOM 7819 O O . ILE D 1 221 ? 35.130 -13.481 106.118 1.00 18.87 209 ILE D O 1
ATOM 7824 N N . GLN D 1 222 ? 37.330 -13.509 106.623 1.00 20.81 210 GLN D N 1
ATOM 7825 C CA . GLN D 1 222 ? 37.374 -12.108 106.984 1.00 22.06 210 GLN D CA 1
ATOM 7826 C C . GLN D 1 222 ? 36.755 -11.257 105.905 1.00 22.55 210 GLN D C 1
ATOM 7827 O O . GLN D 1 222 ? 37.023 -11.458 104.738 1.00 22.53 210 GLN D O 1
ATOM 7833 N N . GLY D 1 223 ? 35.896 -10.321 106.294 1.00 23.24 211 GLY D N 1
ATOM 7834 C CA . GLY D 1 223 ? 35.271 -9.420 105.314 1.00 22.79 211 GLY D CA 1
ATOM 7835 C C . GLY D 1 223 ? 33.857 -9.744 104.870 1.00 22.75 211 GLY D C 1
ATOM 7836 O O . GLY D 1 223 ? 33.152 -8.883 104.345 1.00 24.26 211 GLY D O 1
ATOM 7837 N N . ILE D 1 224 ? 33.422 -10.985 105.025 1.00 21.62 212 ILE D N 1
ATOM 7838 C CA . ILE D 1 224 ? 32.021 -11.339 104.735 1.00 21.61 212 ILE D CA 1
ATOM 7839 C C . ILE D 1 224 ? 31.357 -11.996 105.955 1.00 20.74 212 ILE D C 1
ATOM 7840 O O . ILE D 1 224 ? 32.009 -12.357 106.928 1.00 19.91 212 ILE D O 1
ATOM 7845 N N . GLY D 1 225 ? 30.039 -12.176 105.905 1.00 21.22 213 GLY D N 1
ATOM 7846 C CA . GLY D 1 225 ? 29.367 -12.992 106.878 1.00 20.52 213 GLY D CA 1
ATOM 7847 C C . GLY D 1 225 ? 29.260 -12.332 108.245 1.00 20.59 213 GLY D C 1
ATOM 7848 O O . GLY D 1 225 ? 29.827 -12.804 109.219 1.00 19.54 213 GLY D O 1
ATOM 7849 N N . ALA D 1 226 ? 28.551 -11.213 108.282 1.00 20.55 214 ALA D N 1
ATOM 7850 C CA . ALA D 1 226 ? 28.415 -10.374 109.475 1.00 21.20 214 ALA D CA 1
ATOM 7851 C C . ALA D 1 226 ? 27.513 -10.983 110.544 1.00 22.14 214 ALA D C 1
ATOM 7852 O O . ALA D 1 226 ? 27.519 -10.539 111.703 1.00 22.05 214 ALA D O 1
ATOM 7854 N N . GLY D 1 227 ? 26.738 -12.007 110.162 1.00 21.62 215 GLY D N 1
ATOM 7855 C CA . GLY D 1 227 ? 25.878 -12.715 111.103 1.00 21.46 215 GLY D CA 1
ATOM 7856 C C . GLY D 1 227 ? 24.453 -12.213 111.248 1.00 21.13 215 GLY D C 1
ATOM 7857 O O . GLY D 1 227 ? 23.729 -12.634 112.185 1.00 19.76 215 GLY D O 1
ATOM 7858 N N . PHE D 1 228 ? 24.065 -11.320 110.341 1.00 20.81 216 PHE D N 1
ATOM 7859 C CA . PHE D 1 228 ? 22.741 -10.739 110.244 1.00 20.68 216 PHE D CA 1
ATOM 7860 C C . PHE D 1 228 ? 22.529 -10.303 108.805 1.00 19.80 216 PHE D C 1
ATOM 7861 O O . PHE D 1 228 ? 23.482 -10.275 108.027 1.00 20.79 216 PHE D O 1
ATOM 7869 N N . VAL D 1 229 ? 21.302 -9.953 108.446 1.00 20.17 217 VAL D N 1
ATOM 7870 C CA . VAL D 1 229 ? 21.010 -9.506 107.102 1.00 19.70 217 VAL D CA 1
ATOM 7871 C C . VAL D 1 229 ? 21.105 -7.973 107.118 1.00 20.76 217 VAL D C 1
ATOM 7872 O O . VAL D 1 229 ? 20.289 -7.340 107.748 1.00 20.86 217 VAL D O 1
ATOM 7876 N N . PRO D 1 230 ? 22.079 -7.364 106.444 1.00 20.07 218 PRO D N 1
ATOM 7877 C CA . PRO D 1 230 ? 22.151 -5.875 106.435 1.00 20.47 218 PRO D CA 1
ATOM 7878 C C . PRO D 1 230 ? 20.916 -5.192 105.850 1.00 21.31 218 PRO D C 1
ATOM 7879 O O . PRO D 1 230 ? 20.380 -5.635 104.835 1.00 20.54 218 PRO D O 1
ATOM 7883 N N . LYS D 1 231 ? 20.527 -4.059 106.452 1.00 22.51 219 LYS D N 1
ATOM 7884 C CA . LYS D 1 231 ? 19.406 -3.283 105.971 1.00 23.80 219 LYS D CA 1
ATOM 7885 C C . LYS D 1 231 ? 19.558 -2.871 104.529 1.00 22.12 219 LYS D C 1
ATOM 7886 O O . LYS D 1 231 ? 18.558 -2.827 103.800 1.00 21.48 219 LYS D O 1
ATOM 7892 N N . ILE D 1 232 ? 20.787 -2.568 104.085 1.00 21.59 220 ILE D N 1
ATOM 7893 C CA . ILE D 1 232 ? 20.990 -2.121 102.700 1.00 21.81 220 ILE D CA 1
ATOM 7894 C C . ILE D 1 232 ? 21.008 -3.235 101.684 1.00 22.05 220 ILE D C 1
ATOM 7895 O O . ILE D 1 232 ? 21.030 -2.949 100.487 1.00 22.93 220 ILE D O 1
ATOM 7900 N N . LEU D 1 233 ? 21.010 -4.489 102.123 1.00 22.44 221 LEU D N 1
ATOM 7901 C CA . LEU D 1 233 ? 21.069 -5.594 101.172 1.00 22.78 221 LEU D CA 1
ATOM 7902 C C . LEU D 1 233 ? 19.774 -5.560 100.363 1.00 23.13 221 LEU D C 1
ATOM 7903 O O . LEU D 1 233 ? 18.685 -5.633 100.939 1.00 23.28 221 LEU D O 1
ATOM 7908 N N . ASP D 1 234 ? 19.903 -5.408 99.049 1.00 22.55 222 ASP D N 1
ATOM 7909 C CA . ASP D 1 234 ? 18.761 -5.387 98.144 1.00 23.32 222 ASP D CA 1
ATOM 7910 C C . ASP D 1 234 ? 18.504 -6.803 97.662 1.00 23.09 222 ASP D C 1
ATOM 7911 O O . ASP D 1 234 ? 19.083 -7.246 96.677 1.00 22.59 222 ASP D O 1
ATOM 7916 N N . ARG D 1 235 ? 17.602 -7.501 98.339 1.00 24.23 223 ARG D N 1
ATOM 7917 C CA . ARG D 1 235 ? 17.389 -8.913 98.044 1.00 25.62 223 ARG D CA 1
ATOM 7918 C C . ARG D 1 235 ? 16.618 -9.120 96.736 1.00 25.59 223 ARG D C 1
ATOM 7919 O O . ARG D 1 235 ? 16.609 -10.228 96.180 1.00 24.34 223 ARG D O 1
ATOM 7927 N N . SER D 1 236 ? 16.027 -8.045 96.234 1.00 25.50 224 SER D N 1
ATOM 7928 C CA . SER D 1 236 ? 15.302 -8.054 94.965 1.00 26.13 224 SER D CA 1
ATOM 7929 C C . SER D 1 236 ? 16.169 -8.327 93.735 1.00 26.19 224 SER D C 1
ATOM 7930 O O . SER D 1 236 ? 15.643 -8.707 92.696 1.00 25.48 224 SER D O 1
ATOM 7933 N N . VAL D 1 237 ? 17.486 -8.125 93.830 1.00 24.70 225 VAL D N 1
ATOM 7934 C CA . VAL D 1 237 ? 18.349 -8.324 92.675 1.00 24.94 225 VAL D CA 1
ATOM 7935 C C . VAL D 1 237 ? 19.162 -9.611 92.766 1.00 25.04 225 VAL D C 1
ATOM 7936 O O . VAL D 1 237 ? 19.979 -9.883 91.891 1.00 25.89 225 VAL D O 1
ATOM 7940 N N . ILE D 1 238 ? 18.953 -10.374 93.828 1.00 23.38 226 ILE D N 1
ATOM 7941 C CA . ILE D 1 238 ? 19.746 -11.555 94.095 1.00 23.75 226 ILE D CA 1
ATOM 7942 C C . ILE D 1 238 ? 18.952 -12.799 93.739 1.00 23.51 226 ILE D C 1
ATOM 7943 O O . ILE D 1 238 ? 17.803 -12.960 94.198 1.00 22.80 226 ILE D O 1
ATOM 7948 N N . ASP D 1 239 ? 19.574 -13.684 92.965 1.00 22.94 227 ASP D N 1
ATOM 7949 C CA . ASP D 1 239 ? 18.920 -14.908 92.472 1.00 23.88 227 ASP D CA 1
ATOM 7950 C C . ASP D 1 239 ? 19.199 -16.126 93.325 1.00 24.44 227 ASP D C 1
ATOM 7951 O O . ASP D 1 239 ? 18.397 -17.055 93.399 1.00 23.64 227 ASP D O 1
ATOM 7956 N N . GLU D 1 240 ? 20.375 -16.188 93.927 1.00 23.62 228 GLU D N 1
ATOM 7957 C CA . GLU D 1 240 ? 20.679 -17.351 94.715 1.00 24.74 228 GLU D CA 1
ATOM 7958 C C . GLU D 1 240 ? 21.768 -17.018 95.682 1.00 22.82 228 GLU D C 1
ATOM 7959 O O . GLU D 1 240 ? 22.458 -16.031 95.519 1.00 22.41 228 GLU D O 1
ATOM 7965 N N . VAL D 1 241 ? 21.860 -17.808 96.728 1.00 21.40 229 VAL D N 1
ATOM 7966 C CA . VAL D 1 241 ? 22.955 -17.728 97.687 1.00 20.94 229 VAL D CA 1
ATOM 7967 C C . VAL D 1 241 ? 23.746 -19.022 97.646 1.00 22.18 229 VAL D C 1
ATOM 7968 O O . VAL D 1 241 ? 23.172 -20.113 97.674 1.00 21.00 229 VAL D O 1
ATOM 7972 N N . ILE D 1 242 ? 25.064 -18.908 97.603 1.00 21.29 230 ILE D N 1
ATOM 7973 C CA . ILE D 1 242 ? 25.936 -20.049 97.686 1.00 22.79 230 ILE D CA 1
ATOM 7974 C C . ILE D 1 242 ? 26.817 -19.929 98.930 1.00 20.28 230 ILE D C 1
ATOM 7975 O O . ILE D 1 242 ? 27.229 -18.839 99.299 1.00 18.25 230 ILE D O 1
ATOM 7980 N N . THR D 1 243 ? 27.118 -21.051 99.568 1.00 18.58 231 THR D N 1
ATOM 7981 C CA . THR D 1 243 ? 28.095 -21.009 100.657 1.00 18.48 231 THR D CA 1
ATOM 7982 C C . THR D 1 243 ? 29.462 -21.567 100.277 1.00 19.08 231 THR D C 1
ATOM 7983 O O . THR D 1 243 ? 29.600 -22.379 99.338 1.00 17.53 231 THR D O 1
ATOM 7987 N N . VAL D 1 244 ? 30.458 -21.126 101.045 1.00 18.86 232 VAL D N 1
ATOM 7988 C CA . VAL D 1 244 ? 31.839 -21.557 100.874 1.00 19.83 232 VAL D CA 1
ATOM 7989 C C . VAL D 1 244 ? 32.361 -21.933 102.280 1.00 19.14 232 VAL D C 1
ATOM 7990 O O . VAL D 1 244 ? 32.032 -21.270 103.259 1.00 17.89 232 VAL D O 1
ATOM 7994 N N . GLU D 1 245 ? 33.137 -23.005 102.375 1.00 18.81 233 GLU D N 1
ATOM 7995 C CA . GLU D 1 245 ? 33.805 -23.364 103.618 1.00 19.02 233 GLU D CA 1
ATOM 7996 C C . GLU D 1 245 ? 35.011 -22.470 103.875 1.00 18.22 233 GLU D C 1
ATOM 7997 O O . GLU D 1 245 ? 35.622 -21.979 102.950 1.00 19.59 233 GLU D O 1
ATOM 8003 N N . ASP D 1 246 ? 35.387 -22.284 105.135 1.00 18.68 234 ASP D N 1
ATOM 8004 C CA . ASP D 1 246 ? 36.575 -21.480 105.467 1.00 18.80 234 ASP D CA 1
ATOM 8005 C C . ASP D 1 246 ? 37.801 -22.013 104.723 1.00 18.42 234 ASP D C 1
ATOM 8006 O O . ASP D 1 246 ? 38.584 -21.262 104.172 1.00 18.92 234 ASP D O 1
ATOM 8011 N N . GLU D 1 247 ? 37.943 -23.341 104.684 1.00 18.73 235 GLU D N 1
ATOM 8012 C CA . GLU D 1 247 ? 39.114 -23.931 104.073 1.00 19.80 235 GLU D CA 1
ATOM 8013 C C . GLU D 1 247 ? 39.156 -23.729 102.568 1.00 19.89 235 GLU D C 1
ATOM 8014 O O . GLU D 1 247 ? 40.239 -23.560 102.006 1.00 20.21 235 GLU D O 1
ATOM 8020 N N . GLU D 1 248 ? 37.996 -23.773 101.917 1.00 19.79 236 GLU D N 1
ATOM 8021 C CA . GLU D 1 248 ? 37.912 -23.437 100.485 1.00 21.56 236 GLU D CA 1
ATOM 8022 C C . GLU D 1 248 ? 38.392 -22.020 100.184 1.00 20.81 236 GLU D C 1
ATOM 8023 O O . GLU D 1 248 ? 39.072 -21.778 99.166 1.00 19.62 236 GLU D O 1
ATOM 8029 N N . ALA D 1 249 ? 38.013 -21.069 101.040 1.00 19.98 237 ALA D N 1
ATOM 8030 C CA . ALA D 1 249 ? 38.392 -19.690 100.833 1.00 20.12 237 ALA D CA 1
ATOM 8031 C C . ALA D 1 249 ? 39.905 -19.543 100.950 1.00 20.16 237 ALA D C 1
ATOM 8032 O O . ALA D 1 249 ? 40.548 -18.947 100.069 1.00 19.17 237 ALA D O 1
ATOM 8034 N N . TYR D 1 250 ? 40.500 -20.131 101.994 1.00 20.56 238 TYR D N 1
ATOM 8035 C CA . TYR D 1 250 ? 41.937 -20.037 102.176 1.00 21.59 238 TYR D CA 1
ATOM 8036 C C . TYR D 1 250 ? 42.682 -20.715 101.032 1.00 19.79 238 TYR D C 1
ATOM 8037 O O . TYR D 1 250 ? 43.659 -20.175 100.524 1.00 18.78 238 TYR D O 1
ATOM 8046 N N . GLU D 1 251 ? 42.245 -21.912 100.647 1.00 19.05 239 GLU D N 1
ATOM 8047 C CA . GLU D 1 251 ? 42.937 -22.660 99.598 1.00 18.01 239 GLU D CA 1
ATOM 8048 C C . GLU D 1 251 ? 42.917 -21.895 98.284 1.00 17.51 239 GLU D C 1
ATOM 8049 O O . GLU D 1 251 ? 43.938 -21.819 97.590 1.00 16.30 239 GLU D O 1
ATOM 8051 N N . MET D 1 252 ? 41.761 -21.340 97.933 1.00 17.50 240 MET D N 1
ATOM 8052 C CA . MET D 1 252 ? 41.682 -20.572 96.688 1.00 17.68 240 MET D CA 1
ATOM 8053 C C . MET D 1 252 ? 42.502 -19.271 96.729 1.00 17.59 240 MET D C 1
ATOM 8054 O O . MET D 1 252 ? 43.088 -18.898 95.722 1.00 18.46 240 MET D O 1
ATOM 8059 N N . ALA D 1 253 ? 42.533 -18.565 97.858 1.00 18.22 241 ALA D N 1
ATOM 8060 C CA . ALA D 1 253 ? 43.412 -17.387 97.987 1.00 18.01 241 ALA D CA 1
ATOM 8061 C C . ALA D 1 253 ? 44.874 -17.773 97.714 1.00 19.28 241 ALA D C 1
ATOM 8062 O O . ALA D 1 253 ? 45.562 -17.098 96.972 1.00 18.09 241 ALA D O 1
ATOM 8064 N N . ARG D 1 254 ? 45.333 -18.866 98.331 1.00 20.15 242 ARG D N 1
ATOM 8065 C CA . ARG D 1 254 ? 46.690 -19.351 98.090 1.00 22.44 242 ARG D CA 1
ATOM 8066 C C . ARG D 1 254 ? 46.884 -19.747 96.624 1.00 22.33 242 ARG D C 1
ATOM 8067 O O . ARG D 1 254 ? 47.924 -19.450 96.006 1.00 22.53 242 ARG D O 1
ATOM 8075 N N . TYR D 1 255 ? 45.873 -20.379 96.049 1.00 22.44 243 TYR D N 1
ATOM 8076 C CA . TYR D 1 255 ? 45.925 -20.781 94.646 1.00 23.22 243 TYR D CA 1
ATOM 8077 C C . TYR D 1 255 ? 46.022 -19.596 93.693 1.00 21.82 243 TYR D C 1
ATOM 8078 O O . TYR D 1 255 ? 46.774 -19.616 92.716 1.00 22.80 243 TYR D O 1
ATOM 8087 N N . LEU D 1 256 ? 45.281 -18.545 93.978 1.00 20.38 244 LEU D N 1
ATOM 8088 C CA . LEU D 1 256 ? 45.351 -17.332 93.154 1.00 19.91 244 LEU D CA 1
ATOM 8089 C C . LEU D 1 256 ? 46.776 -16.745 93.168 1.00 20.24 244 LEU D C 1
ATOM 8090 O O . LEU D 1 256 ? 47.310 -16.337 92.134 1.00 20.66 244 LEU D O 1
ATOM 8095 N N . ALA D 1 257 ? 47.438 -16.761 94.316 1.00 20.08 245 ALA D N 1
ATOM 8096 C CA . ALA D 1 257 ? 48.781 -16.201 94.352 1.00 20.42 245 ALA D CA 1
ATOM 8097 C C . ALA D 1 257 ? 49.758 -17.099 93.570 1.00 21.83 245 ALA D C 1
ATOM 8098 O O . ALA D 1 257 ? 50.592 -16.613 92.783 1.00 22.60 245 ALA D O 1
ATOM 8100 N N . LYS D 1 258 ? 49.642 -18.408 93.770 1.00 21.96 246 LYS D N 1
ATOM 8101 C CA . LYS D 1 258 ? 50.577 -19.380 93.214 1.00 22.83 246 LYS D CA 1
ATOM 8102 C C . LYS D 1 258 ? 50.363 -19.594 91.718 1.00 22.94 246 LYS D C 1
ATOM 8103 O O . LYS D 1 258 ? 51.341 -19.801 90.986 1.00 23.06 246 LYS D O 1
ATOM 8108 N N . LYS D 1 259 ? 49.115 -19.612 91.270 1.00 22.62 247 LYS D N 1
ATOM 8109 C CA . LYS D 1 259 ? 48.824 -19.924 89.861 1.00 23.07 247 LYS D CA 1
ATOM 8110 C C . LYS D 1 259 ? 48.634 -18.683 88.998 1.00 22.36 247 LYS D C 1
ATOM 8111 O O . LYS D 1 259 ? 48.936 -18.704 87.810 1.00 22.49 247 LYS D O 1
ATOM 8114 N N . GLU D 1 260 ? 48.061 -17.625 89.557 1.00 21.11 248 GLU D N 1
ATOM 8115 C CA . GLU D 1 260 ? 47.796 -16.435 88.783 1.00 21.19 248 GLU D CA 1
ATOM 8116 C C . GLU D 1 260 ? 48.747 -15.284 89.104 1.00 20.49 248 GLU D C 1
ATOM 8117 O O . GLU D 1 260 ? 48.766 -14.290 88.387 1.00 21.24 248 GLU D O 1
ATOM 8123 N N . GLY D 1 261 ? 49.518 -15.404 90.182 1.00 19.87 249 GLY D N 1
ATOM 8124 C CA . GLY D 1 261 ? 50.342 -14.309 90.653 1.00 19.84 249 GLY D CA 1
ATOM 8125 C C . GLY D 1 261 ? 49.542 -13.153 91.241 1.00 20.16 249 GLY D C 1
ATOM 8126 O O . GLY D 1 261 ? 50.047 -12.033 91.320 1.00 20.56 249 GLY D O 1
ATOM 8127 N N . LEU D 1 262 ? 48.306 -13.425 91.671 1.00 19.75 250 LEU D N 1
ATOM 8128 C CA . LEU D 1 262 ? 47.405 -12.396 92.195 1.00 20.22 250 LEU D CA 1
ATOM 8129 C C . LEU D 1 262 ? 47.424 -12.402 93.710 1.00 20.79 250 LEU D C 1
ATOM 8130 O O . LEU D 1 262 ? 46.971 -13.386 94.316 1.00 21.70 250 LEU D O 1
ATOM 8135 N N . LEU D 1 263 ? 47.982 -11.343 94.313 1.00 21.15 251 LEU D N 1
ATOM 8136 C CA . LEU D 1 263 ? 48.114 -11.260 95.763 1.00 21.88 251 LEU D CA 1
ATOM 8137 C C . LEU D 1 263 ? 46.823 -10.719 96.396 1.00 20.99 251 LEU D C 1
ATOM 8138 O O . LEU D 1 263 ? 46.713 -9.526 96.675 1.00 20.57 251 LEU D O 1
ATOM 8143 N N . VAL D 1 264 ? 45.865 -11.613 96.591 1.00 20.75 252 VAL D N 1
ATOM 8144 C CA . VAL D 1 264 ? 44.514 -11.245 97.044 1.00 20.82 252 VAL D CA 1
ATOM 8145 C C . VAL D 1 264 ? 44.227 -11.840 98.421 1.00 20.40 252 VAL D C 1
ATOM 8146 O O . VAL D 1 264 ? 44.899 -12.778 98.862 1.00 21.17 252 VAL D O 1
ATOM 8150 N N . GLY D 1 265 ? 43.250 -11.265 99.110 1.00 19.72 253 GLY D N 1
ATOM 8151 C CA . GLY D 1 265 ? 42.880 -11.668 100.471 1.00 20.00 253 GLY D CA 1
ATOM 8152 C C . GLY D 1 265 ? 41.927 -12.862 100.564 1.00 19.50 253 GLY D C 1
ATOM 8153 O O . GLY D 1 265 ? 41.551 -13.493 99.577 1.00 19.40 253 GLY D O 1
ATOM 8154 N N . ILE D 1 266 ? 41.494 -13.142 101.773 1.00 20.08 254 ILE D N 1
ATOM 8155 C CA . ILE D 1 266 ? 40.711 -14.324 102.031 1.00 20.52 254 ILE D CA 1
ATOM 8156 C C . ILE D 1 266 ? 39.330 -14.225 101.362 1.00 20.32 254 ILE D C 1
ATOM 8157 O O . ILE D 1 266 ? 38.861 -15.183 100.775 1.00 20.04 254 ILE D O 1
ATOM 8162 N N . SER D 1 267 ? 38.691 -13.061 101.436 1.00 18.46 255 SER D N 1
ATOM 8163 C CA . SER D 1 267 ? 37.367 -12.918 100.824 1.00 19.35 255 SER D CA 1
ATOM 8164 C C . SER D 1 267 ? 37.419 -13.042 99.283 1.00 18.81 255 SER D C 1
ATOM 8165 O O . SER D 1 267 ? 36.433 -13.473 98.667 1.00 19.65 255 SER D O 1
ATOM 8168 N N . SER D 1 268 ? 38.571 -12.729 98.685 1.00 18.45 256 SER D N 1
ATOM 8169 C CA . SER D 1 268 ? 38.799 -12.955 97.260 1.00 18.10 256 SER D CA 1
ATOM 8170 C C . SER D 1 268 ? 38.813 -14.455 96.967 1.00 18.26 256 SER D C 1
ATOM 8171 O O . SER D 1 268 ? 38.267 -14.914 95.956 1.00 17.54 256 SER D O 1
ATOM 8174 N N . GLY D 1 269 ? 39.467 -15.229 97.831 1.00 18.15 257 GLY D N 1
ATOM 8175 C CA . GLY D 1 269 ? 39.452 -16.679 97.651 1.00 18.25 257 GLY D CA 1
ATOM 8176 C C . GLY D 1 269 ? 38.048 -17.239 97.747 1.00 18.74 257 GLY D C 1
ATOM 8177 O O . GLY D 1 269 ? 37.676 -18.131 96.987 1.00 17.86 257 GLY D O 1
ATOM 8178 N N . ALA D 1 270 ? 37.264 -16.707 98.688 1.00 18.87 258 ALA D N 1
ATOM 8179 C CA . ALA D 1 270 ? 35.890 -17.132 98.879 1.00 18.59 258 ALA D CA 1
ATOM 8180 C C . ALA D 1 270 ? 35.090 -16.852 97.606 1.00 17.92 258 ALA D C 1
ATOM 8181 O O . ALA D 1 270 ? 34.344 -17.697 97.144 1.00 17.92 258 ALA D O 1
ATOM 8183 N N . ASN D 1 271 ? 35.254 -15.645 97.060 1.00 17.12 259 ASN D N 1
ATOM 8184 C CA . ASN D 1 271 ? 34.490 -15.195 95.882 1.00 17.35 259 ASN D CA 1
ATOM 8185 C C . ASN D 1 271 ? 34.824 -16.033 94.664 1.00 18.20 259 ASN D C 1
ATOM 8186 O O . ASN D 1 271 ? 33.924 -16.463 93.931 1.00 17.72 259 ASN D O 1
ATOM 8191 N N . VAL D 1 272 ? 36.110 -16.320 94.473 1.00 18.51 260 VAL D N 1
ATOM 8192 C CA . VAL D 1 272 ? 36.524 -17.117 93.285 1.00 18.31 260 VAL D CA 1
ATOM 8193 C C . VAL D 1 272 ? 36.099 -18.586 93.390 1.00 18.84 260 VAL D C 1
ATOM 8194 O O . VAL D 1 272 ? 35.657 -19.213 92.407 1.00 19.68 260 VAL D O 1
ATOM 8198 N N . ALA D 1 273 ? 36.222 -19.145 94.589 1.00 18.79 261 ALA D N 1
ATOM 8199 C CA . ALA D 1 273 ? 35.757 -20.500 94.875 1.00 17.80 261 ALA D CA 1
ATOM 8200 C C . ALA D 1 273 ? 34.285 -20.641 94.545 1.00 17.94 261 ALA D C 1
ATOM 8201 O O . ALA D 1 273 ? 33.860 -21.614 93.912 1.00 18.47 261 ALA D O 1
ATOM 8203 N N . ALA D 1 274 ? 33.507 -19.663 94.993 1.00 18.34 262 ALA D N 1
ATOM 8204 C CA . ALA D 1 274 ? 32.084 -19.608 94.675 1.00 18.66 262 ALA D CA 1
ATOM 8205 C C . ALA D 1 274 ? 31.842 -19.410 93.194 1.00 18.28 262 ALA D C 1
ATOM 8206 O O . ALA D 1 274 ? 31.015 -20.092 92.591 1.00 18.46 262 ALA D O 1
ATOM 8208 N N . ALA D 1 275 ? 32.569 -18.492 92.590 1.00 18.14 263 ALA D N 1
ATOM 8209 C CA . ALA D 1 275 ? 32.411 -18.245 91.154 1.00 19.11 263 ALA D CA 1
ATOM 8210 C C . ALA D 1 275 ? 32.728 -19.502 90.316 1.00 20.47 263 ALA D C 1
ATOM 8211 O O . ALA D 1 275 ? 32.056 -19.783 89.314 1.00 19.71 263 ALA D O 1
ATOM 8213 N N . LEU D 1 276 ? 33.720 -20.270 90.746 1.00 20.52 264 LEU D N 1
ATOM 8214 C CA . LEU D 1 276 ? 34.053 -21.532 90.062 1.00 22.31 264 LEU D CA 1
ATOM 8215 C C . LEU D 1 276 ? 32.888 -22.529 90.113 1.00 22.16 264 LEU D C 1
ATOM 8216 O O . LEU D 1 276 ? 32.578 -23.191 89.113 1.00 23.15 264 LEU D O 1
ATOM 8221 N N . LYS D 1 277 ? 32.229 -22.624 91.262 1.00 21.80 265 LYS D N 1
ATOM 8222 C CA . LYS D 1 277 ? 31.068 -23.504 91.407 1.00 23.05 265 LYS D CA 1
ATOM 8223 C C . LYS D 1 277 ? 29.920 -23.082 90.506 1.00 22.83 265 LYS D C 1
ATOM 8224 O O . LYS D 1 277 ? 29.220 -23.907 89.922 1.00 21.20 265 LYS D O 1
ATOM 8230 N N . VAL D 1 278 ? 29.736 -21.774 90.406 1.00 22.88 266 VAL D N 1
ATOM 8231 C CA . VAL D 1 278 ? 28.751 -21.195 89.517 1.00 22.84 266 VAL D CA 1
ATOM 8232 C C . VAL D 1 278 ? 29.077 -21.467 88.054 1.00 23.05 266 VAL D C 1
ATOM 8233 O O . VAL D 1 278 ? 28.197 -21.856 87.318 1.00 24.04 266 VAL D O 1
ATOM 8237 N N . ALA D 1 279 ? 30.326 -21.235 87.645 1.00 23.77 267 ALA D N 1
ATOM 8238 C CA . ALA D 1 279 ? 30.775 -21.446 86.264 1.00 24.11 267 ALA D CA 1
ATOM 8239 C C . ALA D 1 279 ? 30.608 -22.906 85.864 1.00 25.94 267 ALA D C 1
ATOM 8240 O O . ALA D 1 279 ? 30.103 -23.207 84.782 1.00 26.96 267 ALA D O 1
ATOM 8242 N N . GLN D 1 280 ? 30.986 -23.801 86.761 1.00 26.58 268 GLN D N 1
ATOM 8243 C CA . GLN D 1 280 ? 30.938 -25.249 86.452 1.00 28.72 268 GLN D CA 1
ATOM 8244 C C . GLN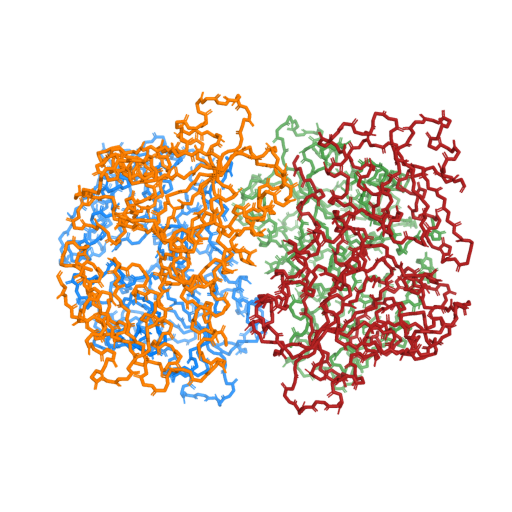 D 1 280 ? 29.536 -25.750 86.100 1.00 29.86 268 GLN D C 1
ATOM 8245 O O . GLN D 1 280 ? 29.391 -26.736 85.354 1.00 29.70 268 GLN D O 1
ATOM 8251 N N . LYS D 1 281 ? 28.513 -25.089 86.627 1.00 30.74 269 LYS D N 1
ATOM 8252 C CA . LYS D 1 281 ? 27.136 -25.389 86.265 1.00 33.08 269 LYS D CA 1
ATOM 8253 C C . LYS D 1 281 ? 26.686 -24.809 84.920 1.00 34.57 269 LYS D C 1
ATOM 8254 O O . LYS D 1 281 ? 25.598 -25.139 84.440 1.00 34.67 269 LYS D O 1
ATOM 8260 N N . LEU D 1 282 ? 27.516 -23.958 84.320 1.00 35.50 270 LEU D N 1
ATOM 8261 C CA . LEU D 1 282 ? 27.184 -23.267 83.075 1.00 36.56 270 LEU D CA 1
ATOM 8262 C C . LEU D 1 282 ? 27.963 -23.876 81.908 1.00 37.31 270 LEU D C 1
ATOM 8263 O O . LEU D 1 282 ? 28.750 -24.797 82.078 1.00 37.65 270 LEU D O 1
ATOM 8268 N N . GLY D 1 283 ? 27.742 -23.360 80.707 1.00 38.68 271 GLY D N 1
ATOM 8269 C CA . GLY D 1 283 ? 28.488 -23.802 79.538 1.00 38.80 271 GLY D CA 1
ATOM 8270 C C . GLY D 1 283 ? 29.965 -23.404 79.529 1.00 39.50 271 GLY D C 1
ATOM 8271 O O . GLY D 1 283 ? 30.418 -22.565 80.337 1.00 38.17 271 GLY D O 1
ATOM 8272 N N . PRO D 1 284 ? 30.719 -24.020 78.613 1.00 39.25 272 PRO D N 1
ATOM 8273 C CA . PRO D 1 284 ? 32.127 -23.676 78.393 1.00 39.04 272 PRO D CA 1
ATOM 8274 C C . PRO D 1 284 ? 32.407 -22.213 78.052 1.00 38.52 272 PRO D C 1
ATOM 8275 O O . PRO D 1 284 ? 33.538 -21.764 78.200 1.00 39.07 272 PRO D O 1
ATOM 8279 N N . ASP D 1 285 ? 31.412 -21.483 77.566 1.00 37.44 273 ASP D N 1
ATOM 8280 C CA . ASP D 1 285 ? 31.619 -20.104 77.151 1.00 37.09 273 ASP D CA 1
ATOM 8281 C C . ASP D 1 285 ? 30.963 -19.101 78.104 1.00 34.71 273 ASP D C 1
ATOM 8282 O O . ASP D 1 285 ? 30.898 -17.925 77.783 1.00 35.89 273 ASP D O 1
ATOM 8287 N N . ALA D 1 286 ? 30.489 -19.568 79.255 1.00 32.49 274 ALA D N 1
ATOM 8288 C CA . ALA D 1 286 ? 29.949 -18.653 80.276 1.00 30.87 274 ALA D CA 1
ATOM 8289 C C . ALA D 1 286 ? 31.002 -17.626 80.695 1.00 29.67 274 ALA D C 1
ATOM 8290 O O . ALA D 1 286 ? 32.208 -17.892 80.667 1.00 29.23 274 ALA D O 1
ATOM 8292 N N . ARG D 1 287 ? 30.516 -16.455 81.097 1.00 27.53 275 ARG D N 1
ATOM 8293 C CA . ARG D 1 287 ? 31.336 -15.378 81.594 1.00 26.13 275 ARG D CA 1
ATOM 8294 C C . ARG D 1 287 ? 30.785 -15.048 82.979 1.00 25.12 275 ARG D C 1
ATOM 8295 O O . ARG D 1 287 ? 29.656 -14.556 83.093 1.00 23.93 275 ARG D O 1
ATOM 8303 N N . VAL D 1 288 ? 31.572 -15.375 84.011 1.00 23.22 276 VAL D N 1
ATOM 8304 C CA . VAL D 1 288 ? 31.186 -15.198 85.399 1.00 22.24 276 VAL D CA 1
ATOM 8305 C C . VAL D 1 288 ? 32.137 -14.166 86.010 1.00 22.34 276 VAL D C 1
ATOM 8306 O O . VAL D 1 288 ? 33.362 -14.349 85.994 1.00 22.43 276 VAL D O 1
ATOM 8310 N N . VAL D 1 289 ? 31.577 -13.066 86.515 1.00 20.61 277 VAL D N 1
ATOM 8311 C CA . VAL D 1 289 ? 32.357 -11.968 87.089 1.00 20.39 277 VAL D CA 1
ATOM 8312 C C . VAL D 1 289 ? 32.286 -12.016 88.610 1.00 20.16 277 VAL D C 1
ATOM 8313 O O . VAL D 1 289 ? 31.229 -12.233 89.182 1.00 20.23 277 VAL D O 1
ATOM 8317 N N . THR D 1 290 ? 33.414 -11.840 89.268 1.00 20.04 278 THR D N 1
ATOM 8318 C CA . THR D 1 290 ? 33.426 -11.633 90.684 1.00 19.98 278 THR D CA 1
ATOM 8319 C C . THR D 1 290 ? 34.459 -10.560 91.058 1.00 20.49 278 THR D C 1
ATOM 8320 O O . THR D 1 290 ? 35.089 -9.944 90.187 1.00 19.52 278 THR D O 1
ATOM 8324 N N . VAL D 1 291 ? 34.571 -10.300 92.353 1.00 20.85 279 VAL D N 1
ATOM 8325 C CA . VAL D 1 291 ? 35.405 -9.245 92.894 1.00 21.05 279 VAL D CA 1
ATOM 8326 C C . VAL D 1 291 ? 36.466 -9.835 93.837 1.00 19.80 279 VAL D C 1
ATOM 8327 O O . VAL D 1 291 ? 36.177 -10.760 94.573 1.00 19.70 279 VAL D O 1
ATOM 8331 N N . ALA D 1 292 ? 37.691 -9.289 93.795 1.00 19.45 280 ALA D N 1
ATOM 8332 C CA . ALA D 1 292 ? 38.730 -9.488 94.814 1.00 19.11 280 ALA D CA 1
ATOM 8333 C C . ALA D 1 292 ? 38.761 -8.257 95.759 1.00 18.77 280 ALA D C 1
ATOM 8334 O O . ALA D 1 292 ? 39.284 -7.208 95.384 1.00 19.44 280 ALA D O 1
ATOM 8336 N N . PRO D 1 293 ? 38.105 -8.316 96.914 1.00 18.87 281 PRO D N 1
ATOM 8337 C CA . PRO D 1 293 ? 37.988 -7.117 97.753 1.00 18.86 281 PRO D CA 1
ATOM 8338 C C . PRO D 1 293 ? 39.267 -6.459 98.269 1.00 19.66 281 PRO D C 1
ATOM 8339 O O . PRO D 1 293 ? 39.270 -5.230 98.394 1.00 19.88 281 PRO D O 1
ATOM 8343 N N . ASP D 1 294 ? 40.320 -7.227 98.530 1.00 20.20 282 ASP D N 1
ATOM 8344 C CA . ASP D 1 294 ? 41.561 -6.654 99.091 1.00 20.62 282 ASP D CA 1
ATOM 8345 C C . ASP D 1 294 ? 42.785 -7.519 98.788 1.00 21.67 282 ASP D C 1
ATOM 8346 O O . ASP D 1 294 ? 42.719 -8.391 97.922 1.00 21.65 282 ASP D O 1
ATOM 8351 N N . HIS D 1 295 ? 43.915 -7.221 99.451 1.00 21.67 283 HIS D N 1
ATOM 8352 C CA . HIS D 1 295 ? 45.177 -7.803 99.082 1.00 21.12 283 HIS D CA 1
ATOM 8353 C C . HIS D 1 295 ? 45.771 -8.705 100.133 1.00 21.20 283 HIS D C 1
ATOM 8354 O O . HIS D 1 295 ? 45.443 -8.645 101.313 1.00 19.62 283 HIS D O 1
ATOM 8361 N N . ALA D 1 296 ? 46.669 -9.564 99.671 1.00 21.06 284 ALA D N 1
ATOM 8362 C CA . ALA D 1 296 ? 47.171 -10.646 100.489 1.00 21.01 284 ALA D CA 1
ATOM 8363 C C . ALA D 1 296 ? 48.035 -10.139 101.634 1.00 21.86 284 ALA D C 1
ATOM 8364 O O . ALA D 1 296 ? 48.169 -10.811 102.640 1.00 22.08 284 ALA D O 1
ATOM 8366 N N . GLU D 1 297 ? 48.662 -8.977 101.456 1.00 22.40 285 GLU D N 1
ATOM 8367 C CA . GLU D 1 297 ? 49.623 -8.502 102.445 1.00 23.70 285 GLU D CA 1
ATOM 8368 C C . GLU D 1 297 ? 48.962 -7.900 103.670 1.00 24.97 285 GLU D C 1
ATOM 8369 O O . GLU D 1 297 ? 49.628 -7.612 104.660 1.00 26.08 285 GLU D O 1
ATOM 8375 N N . ARG D 1 298 ? 47.648 -7.789 103.617 1.00 25.57 286 ARG D N 1
ATOM 8376 C CA . ARG D 1 298 ? 46.834 -7.535 104.780 1.00 26.87 286 ARG D CA 1
ATOM 8377 C C . ARG D 1 298 ? 46.574 -8.793 105.650 1.00 28.04 286 ARG D C 1
ATOM 8378 O O . ARG D 1 298 ? 45.931 -8.683 106.706 1.00 29.97 286 ARG D O 1
ATOM 8386 N N . TYR D 1 299 ? 47.102 -9.972 105.256 1.00 28.43 287 TYR D N 1
ATOM 8387 C CA . TYR D 1 299 ? 46.863 -11.265 105.944 1.00 28.07 287 TYR D CA 1
ATOM 8388 C C . TYR D 1 299 ? 48.095 -12.162 106.145 1.00 29.47 287 TYR D C 1
ATOM 8389 O O . TYR D 1 299 ? 47.967 -13.390 106.353 1.00 29.48 287 TYR D O 1
ATOM 8398 N N . LEU D 1 300 ? 49.282 -11.576 106.106 1.00 31.09 288 LEU D N 1
ATOM 8399 C CA . LEU D 1 300 ? 50.515 -12.378 106.196 1.00 32.62 288 LEU D CA 1
ATOM 8400 C C . LEU D 1 300 ? 50.560 -13.250 107.457 1.00 34.17 288 LEU D C 1
ATOM 8401 O O . LEU D 1 300 ? 50.994 -14.401 107.419 1.00 33.84 288 LEU D O 1
ATOM 8406 N N . SER D 1 301 ? 50.085 -12.694 108.561 1.00 36.27 289 SER D N 1
ATOM 8407 C CA . SER D 1 301 ? 50.030 -13.412 109.825 1.00 38.53 289 SER D CA 1
ATOM 8408 C C . SER D 1 301 ? 49.109 -14.635 109.792 1.00 39.79 289 SER D C 1
ATOM 8409 O O . SER D 1 301 ? 49.197 -15.471 110.670 1.00 40.88 289 SER D O 1
ATOM 8412 N N . ILE D 1 302 ? 48.227 -14.759 108.806 1.00 41.32 290 ILE D N 1
ATOM 8413 C CA . ILE D 1 302 ? 47.268 -15.870 108.828 1.00 42.27 290 ILE D CA 1
ATOM 8414 C C . ILE D 1 302 ? 47.142 -16.695 107.540 1.00 43.52 290 ILE D C 1
ATOM 8415 O O . ILE D 1 302 ? 46.768 -17.865 107.608 1.00 43.27 290 ILE D O 1
ATOM 8420 N N . LEU D 1 303 ? 47.421 -16.108 106.376 1.00 44.77 291 LEU D N 1
ATOM 8421 C CA . LEU D 1 303 ? 47.213 -16.811 105.113 1.00 45.76 291 LEU D CA 1
ATOM 8422 C C . LEU D 1 303 ? 48.355 -17.809 104.844 1.00 46.69 291 LEU D C 1
ATOM 8423 O O . LEU D 1 303 ? 49.068 -18.247 105.754 1.00 47.29 291 LEU D O 1
#

Foldseek 3Di:
DCVLVVQAAPFDWDQQVLPARQEIATQRCSRPLFFNLLLLLVLLVVVCVVVVQQPQFAEEEDLQRVLSSNLQCCLVVPGAYEYEHAPLRFCLSVVSSVVSPHHYDYFHNVCFRVRRHVVSVVVCVVRVGHYSDLLAHVSLLVSQLPGVQVSVCVSVVNAAAEEEAECQSQSNLNNNLVSNCVSQPNSHAYEYEAAPQQPVVVVDAGGDADQRRHRRGYHRPNNDCVSHPYYDHDYRVQLVVQCVVCCVRVVFFAPSRLSRRVSVQVVVPVVDDSNHHYYYYRGGGNVSPPVPD/DVLVVQAAPFDWDQQVLPARQEIATQRCSRPLFFPLLLLLVQLVVVCVVVVQQPLFAEEEDQASVLSSNLQVCLVVVGAYEYEHEPLRFCLRVVSSVVSPHHYDYPVSVVVSVVCCVVRVHHYSPLLAHLSLLVSQLPGVQVSVCVNVVNAAQEEEAEDASQSNLNNNLVSNCVSQPVSYAYEYEAAPQQPVVVPDAGGDADQRRHRNRYRRPNNDCVSHDYYDHDYQVQQVVQCVVCCVRVVFFADSRLSRRVSVQVVVVVVDDSNHHYYYYRGGGNVSQPVPD/DVLVVQAAPFDWDQQVLPARQEIATQRCSRPLFFPLLLLLVQLVVVCVVVVNQPQFPEEEDLASNLSNNLQVCLVVVGAYEYDHDPLHFCLSVVSSVVSPHNHHYSQLLAHCSLLVSQLPGVLVSVCVNVVNAAAEEEAEDASQSNLNNNLVNNCVSQPVSYAYEYEAAPQQPVVVPDAGDDADQRRHRPGYRRPNNDPVRHDYYDHDYQVQLVVQCVVCCVRVVAFADSRQSRRVSVQVVVVVVVDDPHRYYYYRGGGNVSPPVD/DCVLVVQAAPFAWDQQVLVARQEIATQRCSRPLFFPLLLLLVQLVVVCVVVVQQPLFAEEEDQASNLSNNLQVCLVVVGAAEYEHDPLHFPLRVVSSVVSPHHYDHVVCCVVRVHHYSQLLAHLSLLVSQLPGVQVSVCVNVVNAAAEEEAEAASQSNLNNNLVSNCVSQPVSYAYEYEEAPQQPVVVPDFGHDADQRRHRNGYRRPNNDCVSHDYYDYDYQVQLVVQCVVCCVRVVAFADSRQSRRVSVQVVVVVVDDSNHRYYYYRGGGNVSPPVPD

Organism: Thermotoga maritima (strain ATCC 43589 / DSM 3109 / JCM 10099 / NBRC 100826 / MSB8) (NCBI:txid243274)

Nearest PDB structures (foldseek):
  1o58-assembly1_A  TM=1.003E+00  e=1.305E-65  Thermotoga maritima
  3fca-assembly1_A  TM=1.003E+00  e=4.335E-62  Thermus thermophilus
  1o58-assembly1_B  TM=1.001E+00  e=4.962E-60  Thermotoga maritima
  1o58-assembly1_D  TM=9.975E-01  e=2.093E-58  Thermotoga maritima
  5xa2-assembly1_B  TM=9.534E-01  e=1.041E-36  Planctopirus limnophila DSM 3776